Protein AF-0000000086746214 (afdb_homodimer)

Structure (mmCIF, N/CA/C/O backbone):
data_AF-0000000086746214-model_v1
#
loop_
_entity.id
_entity.type
_entity.pdbx_description
1 polymer 'Permease IIC component'
#
loop_
_atom_site.group_PDB
_atom_site.id
_atom_site.type_symbol
_atom_site.label_atom_id
_atom_site.label_alt_id
_atom_site.label_comp_id
_atom_site.label_asym_id
_atom_site.label_entity_id
_atom_site.label_seq_id
_atom_site.pdbx_PDB_ins_code
_atom_site.Cartn_x
_atom_site.Cartn_y
_atom_site.Cartn_z
_atom_site.occupancy
_atom_site.B_iso_or_equiv
_atom_site.auth_seq_id
_atom_site.auth_comp_id
_atom_site.auth_asym_id
_atom_site.auth_atom_id
_atom_site.pdbx_PDB_model_num
ATOM 1 N N . MET A 1 1 ? -15.289 -53.844 7.422 1 55.62 1 MET A N 1
ATOM 2 C CA . MET A 1 1 ? -15.312 -52.531 6.738 1 55.62 1 MET A CA 1
ATOM 3 C C . MET A 1 1 ? -14.211 -52.469 5.68 1 55.62 1 MET A C 1
ATOM 5 O O . MET A 1 1 ? -13.062 -52.812 5.949 1 55.62 1 MET A O 1
ATOM 9 N N . SER A 1 2 ? -14.508 -52.406 4.395 1 79.06 2 SER A N 1
ATOM 10 C CA . SER A 1 2 ? -13.539 -52.375 3.303 1 79.06 2 SER A CA 1
ATOM 11 C C . SER A 1 2 ? -12.516 -51.25 3.484 1 79.06 2 SER A C 1
ATOM 13 O O . SER A 1 2 ? -12.766 -50.312 4.227 1 79.06 2 SER A O 1
ATOM 15 N N . LEU A 1 3 ? -11.25 -51.625 3.23 1 78.44 3 LEU A N 1
ATOM 16 C CA . LEU A 1 3 ? -10.172 -50.656 3.273 1 78.44 3 LEU A CA 1
ATOM 17 C C . LEU A 1 3 ? -10.648 -49.281 2.764 1 78.44 3 LEU A C 1
ATOM 19 O O . LEU A 1 3 ? -10.297 -48.25 3.328 1 78.44 3 LEU A O 1
ATOM 23 N N . TYR A 1 4 ? -11.43 -49.344 1.789 1 79.69 4 TYR A N 1
ATOM 24 C CA . TYR A 1 4 ? -11.992 -48.094 1.227 1 79.69 4 TYR A CA 1
ATOM 25 C C . TYR A 1 4 ? -12.875 -47.406 2.244 1 79.69 4 TYR A C 1
ATOM 27 O O . TYR A 1 4 ? -12.773 -46.188 2.422 1 79.69 4 TYR A O 1
ATOM 35 N N . THR A 1 5 ? -13.711 -48.188 2.9 1 82.25 5 THR A N 1
ATOM 36 C CA . THR A 1 5 ? -14.641 -47.594 3.857 1 82.25 5 THR A CA 1
ATOM 37 C C . THR A 1 5 ? -13.891 -47 5.051 1 82.25 5 THR A C 1
ATOM 39 O O . THR A 1 5 ? -14.25 -45.938 5.559 1 82.25 5 THR A O 1
ATOM 42 N N . SER A 1 6 ? -12.914 -47.75 5.41 1 85.06 6 SER A N 1
ATOM 43 C CA . SER A 1 6 ? -12.109 -47.25 6.527 1 85.06 6 SER A CA 1
ATOM 44 C C . SER A 1 6 ? -11.352 -46 6.156 1 85.06 6 SER A C 1
ATOM 46 O O . SER A 1 6 ? -11.281 -45.062 6.949 1 85.06 6 SER A O 1
ATOM 48 N N . PHE A 1 7 ? -10.758 -46.062 5.012 1 82.56 7 PHE A N 1
ATOM 49 C CA . PHE A 1 7 ? -10.016 -44.906 4.516 1 82.56 7 PHE A CA 1
ATOM 50 C C . PHE A 1 7 ? -10.938 -43.688 4.383 1 82.56 7 PHE A C 1
ATOM 52 O O . PHE A 1 7 ? -10.578 -42.594 4.797 1 82.56 7 PHE A O 1
ATOM 59 N N . MET A 1 8 ? -12.055 -43.875 3.898 1 82.19 8 MET A N 1
ATOM 60 C CA . MET A 1 8 ? -13 -42.781 3.701 1 82.19 8 MET A CA 1
ATOM 61 C C . MET A 1 8 ? -13.484 -42.25 5.039 1 82.19 8 MET A C 1
ATOM 63 O O . MET A 1 8 ? -13.75 -41.031 5.164 1 82.19 8 MET A O 1
ATOM 67 N N . HIS A 1 9 ? -13.555 -43.125 5.93 1 84.69 9 HIS A N 1
ATOM 68 C CA . HIS A 1 9 ? -13.961 -42.688 7.262 1 84.69 9 HIS A CA 1
ATOM 69 C C . HIS A 1 9 ? -12.906 -41.75 7.879 1 84.69 9 HIS A C 1
ATOM 71 O O . HIS A 1 9 ? -13.242 -40.75 8.508 1 84.69 9 HIS A O 1
ATOM 77 N N . VAL A 1 10 ? -11.695 -42.094 7.672 1 85 10 VAL A N 1
ATOM 78 C CA . VAL A 1 10 ? -10.609 -41.281 8.188 1 85 10 VAL A CA 1
ATOM 79 C C . VAL A 1 10 ? -10.609 -39.938 7.5 1 85 10 VAL A C 1
ATOM 81 O O . VAL A 1 10 ? -10.438 -38.906 8.148 1 85 10 VAL A O 1
ATOM 84 N N . VAL A 1 11 ? -10.758 -39.938 6.234 1 83.12 11 VAL A N 1
ATOM 85 C CA . VAL A 1 11 ? -10.75 -38.688 5.457 1 83.12 11 VAL A CA 1
ATOM 86 C C . VAL A 1 11 ? -11.914 -37.781 5.887 1 83.12 11 VAL A C 1
ATOM 88 O O . VAL A 1 11 ? -11.727 -36.594 6.145 1 83.12 11 VAL A O 1
ATOM 91 N N . GLU A 1 12 ? -13.016 -38.312 6.027 1 84.19 12 GLU A N 1
ATOM 92 C CA . GLU A 1 12 ? -14.219 -37.562 6.328 1 84.19 12 GLU A CA 1
ATOM 93 C C . GLU A 1 12 ? -14.242 -37.125 7.793 1 84.19 12 GLU A C 1
ATOM 95 O O . GLU A 1 12 ? -14.758 -36.062 8.117 1 84.19 12 GLU A O 1
ATOM 100 N N . SER A 1 13 ? -13.695 -37.969 8.609 1 87.5 13 SER A N 1
ATOM 101 C CA . SER A 1 13 ? -13.844 -37.688 10.039 1 87.5 13 SER A CA 1
ATOM 102 C C . SER A 1 13 ? -12.672 -36.875 10.578 1 87.5 13 SER A C 1
ATOM 104 O O . SER A 1 13 ? -12.82 -36.156 11.562 1 87.5 13 SER A O 1
ATOM 106 N N . HIS A 1 14 ? -11.547 -37 9.93 1 88.19 14 HIS A N 1
ATOM 107 C CA . HIS A 1 14 ? -10.383 -36.375 10.523 1 88.19 14 HIS A CA 1
ATOM 108 C C . HIS A 1 14 ? -9.75 -35.375 9.562 1 88.19 14 HIS A C 1
ATOM 110 O O . HIS A 1 14 ? -9.594 -34.188 9.898 1 88.19 14 HIS A O 1
ATOM 116 N N . ILE A 1 15 ? -9.461 -35.75 8.406 1 83.75 15 ILE A N 1
ATOM 117 C CA . ILE A 1 15 ? -8.68 -34.938 7.477 1 83.75 15 ILE A CA 1
ATOM 118 C C . ILE A 1 15 ? -9.516 -33.75 6.996 1 83.75 15 ILE A C 1
ATOM 120 O O . ILE A 1 15 ? -9.07 -32.594 7.043 1 83.75 15 ILE A O 1
ATOM 124 N N . ALA A 1 16 ? -10.648 -34.031 6.531 1 83.06 16 ALA A N 1
ATOM 125 C CA . ALA A 1 16 ? -11.5 -33 5.945 1 83.06 16 ALA A CA 1
ATOM 126 C C . ALA A 1 16 ? -11.828 -31.906 6.961 1 83.06 16 ALA A C 1
ATOM 128 O O . ALA A 1 16 ? -11.688 -30.719 6.672 1 83.06 16 ALA A O 1
ATOM 129 N N . PRO A 1 17 ? -12.25 -32.25 8.164 1 85.69 17 PRO A N 1
ATOM 130 C CA . PRO A 1 17 ? -12.547 -31.219 9.148 1 85.69 17 PRO A CA 1
ATOM 131 C C . PRO A 1 17 ? -11.32 -30.391 9.523 1 85.69 17 PRO A C 1
ATOM 133 O O . PRO A 1 17 ? -11.422 -29.172 9.695 1 85.69 17 PRO A O 1
ATOM 136 N N . LEU A 1 18 ? -10.219 -31.031 9.648 1 87.19 18 LEU A N 1
ATOM 137 C CA . LEU A 1 18 ? -8.992 -30.312 9.961 1 87.19 18 LEU A CA 1
ATOM 138 C C . LEU A 1 18 ? -8.609 -29.359 8.828 1 87.19 18 LEU A C 1
ATOM 140 O O . LEU A 1 18 ? -8.25 -28.203 9.078 1 87.19 18 LEU A O 1
ATOM 144 N N . ALA A 1 19 ? -8.648 -29.844 7.656 1 83.62 19 ALA A N 1
ATOM 145 C CA . ALA A 1 19 ? -8.328 -29.016 6.488 1 83.62 19 ALA A CA 1
ATOM 146 C C . ALA A 1 19 ? -9.305 -27.859 6.348 1 83.62 19 ALA A C 1
ATOM 148 O O . ALA A 1 19 ? -8.914 -26.75 5.969 1 83.62 19 ALA A O 1
ATOM 149 N N . GLY A 1 20 ? -10.484 -28.203 6.578 1 82.5 20 GLY A N 1
ATOM 150 C CA . GLY A 1 20 ? -11.477 -27.141 6.562 1 82.5 20 GLY A CA 1
ATOM 151 C C . GLY A 1 20 ? -11.195 -26.031 7.566 1 82.5 20 GLY A C 1
ATOM 152 O O . GLY A 1 20 ? -11.336 -24.844 7.254 1 82.5 20 GLY A O 1
ATOM 153 N N . ARG A 1 21 ? -10.805 -26.438 8.719 1 87.81 21 ARG A N 1
ATOM 154 C CA . ARG A 1 21 ? -10.453 -25.469 9.758 1 87.81 21 ARG A CA 1
ATOM 155 C C . ARG A 1 21 ? -9.25 -24.625 9.336 1 87.81 21 ARG A C 1
ATOM 157 O O . ARG A 1 21 ? -9.227 -23.422 9.555 1 87.81 21 ARG A O 1
ATOM 164 N N . ILE A 1 22 ? -8.352 -25.219 8.727 1 86.12 22 ILE A N 1
ATOM 165 C CA . ILE A 1 22 ? -7.156 -24.531 8.273 1 86.12 22 ILE A CA 1
ATOM 166 C C . ILE A 1 22 ? -7.512 -23.578 7.129 1 86.12 22 ILE A C 1
ATOM 168 O O . ILE A 1 22 ? -7.074 -22.422 7.109 1 86.12 22 ILE A O 1
ATOM 172 N N . GLY A 1 23 ? -8.32 -24.078 6.234 1 83.25 23 GLY A N 1
ATOM 173 C CA . GLY A 1 23 ? -8.703 -23.281 5.074 1 83.25 23 GLY A CA 1
ATOM 174 C C . GLY A 1 23 ? -9.547 -22.078 5.426 1 83.25 23 GLY A C 1
ATOM 175 O O . GLY A 1 23 ? -9.562 -21.094 4.688 1 83.25 23 GLY A O 1
ATOM 176 N N . SER A 1 24 ? -10.172 -22.172 6.535 1 86.81 24 SER A N 1
ATOM 177 C CA . SER A 1 24 ? -11.047 -21.078 6.938 1 86.81 24 SER A CA 1
ATOM 178 C C . SER A 1 24 ? -10.367 -20.172 7.953 1 86.81 24 SER A C 1
ATOM 180 O O . SER A 1 24 ? -10.961 -19.188 8.406 1 86.81 24 SER A O 1
ATOM 182 N N . GLN A 1 25 ? -9.148 -20.516 8.219 1 91.62 25 GLN A N 1
ATOM 183 C CA . GLN A 1 25 ? -8.398 -19.703 9.164 1 91.62 25 GLN A CA 1
ATOM 184 C C . GLN A 1 25 ? -8.062 -18.344 8.562 1 91.62 25 GLN A C 1
ATOM 186 O O . GLN A 1 25 ? -7.492 -18.266 7.477 1 91.62 25 GLN A O 1
ATOM 191 N N . ARG A 1 26 ? -8.359 -17.297 9.25 1 94.31 26 ARG A N 1
ATOM 192 C CA . ARG A 1 26 ? -8.312 -15.93 8.734 1 94.31 26 ARG A CA 1
ATOM 193 C C . ARG A 1 26 ? -6.898 -15.555 8.297 1 94.31 26 ARG A C 1
ATOM 195 O O . ARG A 1 26 ? -6.719 -14.844 7.305 1 94.31 26 ARG A O 1
ATOM 202 N N . HIS A 1 27 ? -5.898 -15.961 9.102 1 95 27 HIS A N 1
ATOM 203 C CA . HIS A 1 27 ? -4.52 -15.625 8.758 1 95 27 HIS A CA 1
ATOM 204 C C . HIS A 1 27 ? -4.098 -16.297 7.457 1 95 27 HIS A C 1
ATOM 206 O O . HIS A 1 27 ? -3.406 -15.68 6.637 1 95 27 HIS A O 1
ATOM 212 N N . ILE A 1 28 ? -4.535 -17.516 7.219 1 92.19 28 ILE A N 1
ATOM 213 C CA . ILE A 1 28 ? -4.211 -18.25 5.996 1 92.19 28 ILE A CA 1
ATOM 214 C C . ILE A 1 28 ? -4.914 -17.594 4.805 1 92.19 28 ILE A C 1
ATOM 216 O O . ILE A 1 28 ? -4.32 -17.438 3.738 1 92.19 28 ILE A O 1
ATOM 220 N N . ILE A 1 29 ? -6.109 -17.234 4.957 1 92.25 29 ILE A N 1
ATOM 221 C CA . ILE A 1 29 ? -6.875 -16.562 3.904 1 92.25 29 ILE A CA 1
ATOM 222 C C . ILE A 1 29 ? -6.219 -15.234 3.551 1 92.25 29 ILE A C 1
ATOM 224 O O . ILE A 1 29 ? -6.102 -14.891 2.373 1 92.25 29 ILE A O 1
ATOM 228 N N . ALA A 1 30 ? -5.762 -14.516 4.574 1 95.44 30 ALA A N 1
ATOM 229 C CA . ALA A 1 30 ? -5.125 -13.219 4.359 1 95.44 30 ALA A CA 1
ATOM 230 C C . ALA A 1 30 ? -3.824 -13.367 3.574 1 95.44 30 ALA A C 1
ATOM 232 O O . ALA A 1 30 ? -3.518 -12.547 2.705 1 95.44 30 ALA A O 1
ATOM 233 N N . ILE A 1 31 ? -3.105 -14.367 3.936 1 94 31 ILE A N 1
ATOM 234 C CA . ILE A 1 31 ? -1.854 -14.641 3.238 1 94 31 ILE A CA 1
ATOM 235 C C . ILE A 1 31 ? -2.139 -14.961 1.772 1 94 31 ILE A C 1
ATOM 237 O O . ILE A 1 31 ? -1.514 -14.391 0.874 1 94 31 ILE A O 1
ATOM 241 N N . ARG A 1 32 ? -3.033 -15.805 1.517 1 89.38 32 ARG A N 1
ATOM 242 C CA . ARG A 1 32 ? -3.426 -16.156 0.154 1 89.38 32 ARG A CA 1
ATOM 243 C C . ARG A 1 32 ? -3.854 -14.914 -0.624 1 89.38 32 ARG A C 1
ATOM 245 O O . ARG A 1 32 ? -3.426 -14.703 -1.762 1 89.38 32 ARG A O 1
ATOM 252 N N . ASP A 1 33 ? -4.645 -14.086 0.01 1 90.44 33 ASP A N 1
ATOM 253 C CA . ASP A 1 33 ? -5.141 -12.867 -0.636 1 90.44 33 ASP A CA 1
ATOM 254 C C . ASP A 1 33 ? -4 -11.898 -0.933 1 90.44 33 ASP A C 1
ATOM 256 O O . ASP A 1 33 ? -4.035 -11.18 -1.935 1 90.44 33 ASP A O 1
ATOM 260 N N . GLY A 1 34 ? -3.084 -11.859 -0.013 1 93.06 34 GLY A N 1
ATOM 261 C CA . GLY A 1 34 ? -1.91 -11.031 -0.243 1 93.06 34 GLY A CA 1
ATOM 262 C C . GLY A 1 34 ? -1.145 -11.422 -1.494 1 93.06 34 GLY A C 1
ATOM 263 O O . GLY A 1 34 ? -0.728 -10.555 -2.268 1 93.06 34 GLY A O 1
ATOM 264 N N . PHE A 1 35 ? -1.024 -12.648 -1.719 1 90.81 35 PHE A N 1
ATOM 265 C CA . PHE A 1 35 ? -0.322 -13.141 -2.896 1 90.81 35 PHE A CA 1
ATOM 266 C C . PHE A 1 35 ? -1.138 -12.883 -4.16 1 90.81 35 PHE A C 1
ATOM 268 O O . PHE A 1 35 ? -0.585 -12.523 -5.199 1 90.81 35 PHE A O 1
ATOM 275 N N . ILE A 1 36 ? -2.402 -13.078 -4.074 1 88.81 36 ILE A N 1
ATOM 276 C CA . ILE A 1 36 ? -3.291 -12.852 -5.207 1 88.81 36 ILE A CA 1
ATOM 277 C C . ILE A 1 36 ? -3.193 -11.391 -5.652 1 88.81 36 ILE A C 1
ATOM 279 O O . ILE A 1 36 ? -3.166 -11.102 -6.852 1 88.81 36 ILE A O 1
ATOM 283 N N . SER A 1 37 ? -3.068 -10.484 -4.688 1 90.75 37 SER A N 1
ATOM 284 C CA . SER A 1 37 ? -3.018 -9.07 -5.016 1 90.75 37 SER A CA 1
ATOM 285 C C . SER A 1 37 ? -1.698 -8.703 -5.688 1 90.75 37 SER A C 1
ATOM 287 O O . SER A 1 37 ? -1.628 -7.73 -6.445 1 90.75 37 SER A O 1
ATOM 289 N N . ALA A 1 38 ? -0.677 -9.484 -5.488 1 93.06 38 ALA A N 1
ATOM 290 C CA . ALA A 1 38 ? 0.65 -9.203 -6.031 1 93.06 38 ALA A CA 1
ATOM 291 C C . ALA A 1 38 ? 0.817 -9.82 -7.418 1 93.06 38 ALA A C 1
ATOM 293 O O . ALA A 1 38 ? 1.682 -9.398 -8.188 1 93.06 38 ALA A O 1
ATOM 294 N N . MET A 1 39 ? -0.045 -10.695 -7.828 1 91 39 MET A N 1
ATOM 295 C CA . MET A 1 39 ? 0.136 -11.562 -8.984 1 91 39 MET A CA 1
ATOM 296 C C . MET A 1 39 ? 0.235 -10.742 -10.273 1 91 39 MET A C 1
ATOM 298 O O . MET A 1 39 ? 1.11 -10.992 -11.102 1 91 39 MET A O 1
ATOM 302 N N . PRO A 1 40 ? -0.614 -9.773 -10.469 1 91.62 40 PRO A N 1
ATOM 303 C CA . PRO A 1 40 ? -0.518 -9.055 -11.742 1 91.62 40 PRO A CA 1
ATOM 304 C C . PRO A 1 40 ? 0.841 -8.391 -11.938 1 91.62 40 PRO A C 1
ATOM 306 O O . PRO A 1 40 ? 1.355 -8.352 -13.062 1 91.62 40 PRO A O 1
ATOM 309 N N . PHE A 1 41 ? 1.398 -7.91 -10.914 1 94.31 41 PHE A N 1
ATOM 310 C CA . PHE A 1 41 ? 2.701 -7.262 -10.992 1 94.31 41 PHE A CA 1
ATOM 311 C C . PHE A 1 41 ? 3.801 -8.281 -11.266 1 94.31 41 PHE A C 1
ATOM 313 O O . PHE A 1 41 ? 4.715 -8.023 -12.047 1 94.31 41 PHE A O 1
ATOM 320 N N . LEU A 1 42 ? 3.635 -9.438 -10.656 1 92.69 42 LEU A N 1
ATOM 321 C CA . LEU A 1 42 ? 4.629 -10.492 -10.828 1 92.69 42 LEU A CA 1
ATOM 322 C C . LEU A 1 42 ? 4.582 -11.055 -12.25 1 92.69 42 LEU A C 1
ATOM 324 O O . LEU A 1 42 ? 5.625 -11.359 -12.836 1 92.69 42 LEU A O 1
ATOM 328 N N . ILE A 1 43 ? 3.396 -11.195 -12.742 1 91.5 43 ILE A N 1
ATOM 329 C CA . ILE A 1 43 ? 3.223 -11.695 -14.102 1 91.5 43 ILE A CA 1
ATOM 330 C C . ILE A 1 43 ? 3.91 -10.758 -15.086 1 91.5 43 ILE A C 1
ATOM 332 O O . ILE A 1 43 ? 4.738 -11.195 -15.891 1 91.5 43 ILE A O 1
ATOM 336 N N . ILE A 1 44 ? 3.646 -9.516 -14.984 1 91.94 44 ILE A N 1
ATOM 337 C CA . ILE A 1 44 ? 4.219 -8.547 -15.906 1 91.94 44 ILE A CA 1
ATOM 338 C C . ILE A 1 44 ? 5.73 -8.477 -15.719 1 91.94 44 ILE A C 1
ATOM 340 O O . ILE A 1 44 ? 6.484 -8.398 -16.688 1 91.94 44 ILE A O 1
ATOM 344 N N . GLY A 1 45 ? 6.164 -8.453 -14.492 1 93.38 45 GLY A N 1
ATOM 345 C CA . GLY A 1 45 ? 7.594 -8.484 -14.234 1 93.38 45 GLY A CA 1
ATOM 346 C C . GLY A 1 45 ? 8.281 -9.688 -14.852 1 93.38 45 GLY A C 1
ATOM 347 O O . GLY A 1 45 ? 9.367 -9.562 -15.422 1 93.38 45 GLY A O 1
ATOM 348 N N . SER A 1 46 ? 7.672 -10.773 -14.742 1 91.75 46 SER A N 1
ATOM 349 C CA . SER A 1 46 ? 8.25 -11.992 -15.281 1 91.75 46 SER A CA 1
ATOM 350 C C . SER A 1 46 ? 8.32 -11.945 -16.812 1 91.75 46 SER A C 1
ATOM 352 O O . SER A 1 46 ? 9.266 -12.477 -17.406 1 91.75 46 SER A O 1
ATOM 354 N N . ILE A 1 47 ? 7.344 -11.391 -17.375 1 91.12 47 ILE A N 1
ATOM 355 C CA . ILE A 1 47 ? 7.332 -11.258 -18.828 1 91.12 47 ILE A CA 1
ATOM 356 C C . ILE A 1 47 ? 8.5 -10.383 -19.281 1 91.12 47 ILE A C 1
ATOM 358 O O . ILE A 1 47 ? 9.164 -10.688 -20.266 1 91.12 47 ILE A O 1
ATOM 362 N N . MET A 1 48 ? 8.734 -9.352 -18.594 1 93.62 48 MET A N 1
ATOM 363 C CA . MET A 1 48 ? 9.844 -8.461 -18.953 1 93.62 48 MET A CA 1
ATOM 364 C C . MET A 1 48 ? 11.18 -9.172 -18.781 1 93.62 48 MET A C 1
ATOM 366 O O . MET A 1 48 ? 12.117 -8.922 -19.547 1 93.62 48 MET A O 1
ATOM 370 N N . LEU A 1 49 ? 11.266 -9.992 -17.812 1 92.94 49 LEU A N 1
ATOM 371 C CA . LEU A 1 49 ? 12.484 -10.773 -17.609 1 92.94 49 LEU A CA 1
ATOM 372 C C . LEU A 1 49 ? 12.711 -11.719 -18.797 1 92.94 49 LEU A C 1
ATOM 374 O O . LEU A 1 49 ? 13.844 -11.859 -19.266 1 92.94 49 LEU A O 1
ATOM 378 N N . ILE A 1 50 ? 11.664 -12.32 -19.266 1 92.12 50 ILE A N 1
ATOM 379 C CA . ILE A 1 50 ? 11.742 -13.242 -20.391 1 92.12 50 ILE A CA 1
ATOM 380 C C . ILE A 1 50 ? 12.141 -12.484 -21.656 1 92.12 50 ILE A C 1
ATOM 382 O O . ILE A 1 50 ? 12.953 -12.969 -22.453 1 92.12 50 ILE A O 1
ATOM 386 N N . VAL A 1 51 ? 11.562 -11.305 -21.797 1 92.44 51 VAL A N 1
ATOM 387 C CA . VAL A 1 51 ? 11.898 -10.484 -22.953 1 92.44 51 VAL A CA 1
ATOM 388 C C . VAL A 1 51 ? 13.383 -10.117 -22.906 1 92.44 51 VAL A C 1
ATOM 390 O O . VAL A 1 51 ? 14.039 -10.047 -23.953 1 92.44 51 VAL A O 1
ATOM 393 N N . ALA A 1 52 ? 13.93 -9.969 -21.781 1 93.62 52 ALA A N 1
ATOM 394 C CA . ALA A 1 52 ? 15.32 -9.555 -21.609 1 93.62 52 ALA A CA 1
ATOM 395 C C . ALA A 1 52 ? 16.266 -10.734 -21.797 1 93.62 52 ALA A C 1
ATOM 397 O O . ALA A 1 52 ? 17.469 -10.547 -21.984 1 93.62 52 ALA A O 1
ATOM 398 N N . ASN A 1 53 ? 15.695 -11.906 -21.781 1 89.12 53 ASN A N 1
ATOM 399 C CA . ASN A 1 53 ? 16.5 -13.109 -21.906 1 89.12 53 ASN A CA 1
ATOM 400 C C . ASN A 1 53 ? 15.969 -14.039 -22.984 1 89.12 53 ASN A C 1
ATOM 402 O O . ASN A 1 53 ? 15.375 -15.078 -22.688 1 89.12 53 ASN A O 1
ATOM 406 N N . PRO A 1 54 ? 16.328 -13.727 -24.203 1 86.75 54 PRO A N 1
ATOM 407 C CA . PRO A 1 54 ? 15.828 -14.539 -25.312 1 86.75 54 PRO A CA 1
ATOM 408 C C . PRO A 1 54 ? 16.312 -15.984 -25.25 1 86.75 54 PRO A C 1
ATOM 410 O O . PRO A 1 54 ? 17.406 -16.25 -24.766 1 86.75 54 PRO A O 1
ATOM 413 N N . PRO A 1 55 ? 15.438 -16.844 -25.766 1 84.44 55 PRO A N 1
ATOM 414 C CA . PRO A 1 55 ? 15.773 -18.266 -25.734 1 84.44 55 PRO A CA 1
ATOM 415 C C . PRO A 1 55 ? 16.719 -18.672 -26.859 1 84.44 55 PRO A C 1
ATOM 417 O O . PRO A 1 55 ? 16.453 -19.641 -27.594 1 84.44 55 PRO A O 1
ATOM 420 N N . PHE A 1 56 ? 17.734 -17.859 -27.094 1 86.12 56 PHE A N 1
ATOM 421 C CA . PHE A 1 56 ? 18.703 -18.156 -28.141 1 86.12 56 PHE A CA 1
ATOM 422 C C . PHE A 1 56 ? 20.125 -18.219 -27.562 1 86.12 56 PHE A C 1
ATOM 424 O O . PHE A 1 56 ? 20.453 -17.484 -26.625 1 86.12 56 PHE A O 1
ATOM 431 N N . ASP A 1 57 ? 20.797 -19.094 -28.125 1 83.44 57 ASP A N 1
ATOM 432 C CA . ASP A 1 57 ? 22.203 -19.141 -27.781 1 83.44 57 ASP A CA 1
ATOM 433 C C . ASP A 1 57 ? 22.969 -17.969 -28.375 1 83.44 57 ASP A C 1
ATOM 435 O O . ASP A 1 57 ? 22.516 -17.359 -29.344 1 83.44 57 ASP A O 1
ATOM 439 N N . SER A 1 58 ? 24.078 -17.719 -27.828 1 84.81 58 SER A N 1
ATOM 440 C CA . SER A 1 58 ? 24.891 -16.594 -28.297 1 84.81 58 SER A CA 1
ATOM 441 C C . SER A 1 58 ? 25.312 -16.781 -29.75 1 84.81 58 SER A C 1
ATOM 443 O O . SER A 1 58 ? 25.531 -15.805 -30.469 1 84.81 58 SER A O 1
ATOM 445 N N . GLN A 1 59 ? 25.266 -18.047 -30.156 1 88.62 59 GLN A N 1
ATOM 446 C CA . GLN A 1 59 ? 25.719 -18.344 -31.5 1 88.62 59 GLN A CA 1
ATOM 447 C C . GLN A 1 59 ? 24.562 -18.75 -32.406 1 88.62 59 GLN A C 1
ATOM 449 O O . GLN A 1 59 ? 24.766 -19.438 -33.406 1 88.62 59 GLN A O 1
ATOM 454 N N . THR A 1 60 ? 23.516 -18.234 -32.094 1 89.75 60 THR A N 1
ATOM 455 C CA . THR A 1 60 ? 22.359 -18.609 -32.875 1 89.75 60 THR A CA 1
ATOM 456 C C . THR A 1 60 ? 22.516 -18.156 -34.344 1 89.75 60 THR A C 1
ATOM 458 O O . THR A 1 60 ? 23.078 -17.094 -34.594 1 89.75 60 THR A O 1
ATOM 461 N N . SER A 1 61 ? 22.031 -18.984 -35.281 1 91.38 61 SER A N 1
ATOM 462 C CA . SER A 1 61 ? 22.062 -18.672 -36.688 1 91.38 61 SER A CA 1
ATOM 463 C C . SER A 1 61 ? 20.781 -17.969 -37.125 1 91.38 61 SER A C 1
ATOM 465 O O . SER A 1 61 ? 20.719 -17.422 -38.25 1 91.38 61 SER A O 1
ATOM 467 N N . SER A 1 62 ? 19.875 -17.922 -36.281 1 90.75 62 SER A N 1
ATOM 468 C CA . SER A 1 62 ? 18.609 -17.25 -36.594 1 90.75 62 SER A CA 1
ATOM 469 C C . SER A 1 62 ? 18.797 -15.734 -36.625 1 90.75 62 SER A C 1
ATOM 471 O O . SER A 1 62 ? 19.281 -15.141 -35.656 1 90.75 62 SER A O 1
ATOM 473 N N . SER A 1 63 ? 18.438 -15.109 -37.781 1 92.25 63 SER A N 1
ATOM 474 C CA . SER A 1 63 ? 18.547 -13.664 -37.875 1 92.25 63 SER A CA 1
ATOM 475 C C . SER A 1 63 ? 17.703 -12.969 -36.812 1 92.25 63 SER A C 1
ATOM 477 O O . SER A 1 63 ? 18.141 -11.977 -36.219 1 92.25 63 SER A O 1
ATOM 479 N N . PHE A 1 64 ? 16.547 -13.492 -36.656 1 92.69 64 PHE A N 1
ATOM 480 C CA . PHE A 1 64 ? 15.672 -12.953 -35.625 1 92.69 64 PHE A CA 1
ATOM 481 C C . PHE A 1 64 ? 16.297 -13.102 -34.25 1 92.69 64 PHE A C 1
ATOM 483 O O . PHE A 1 64 ? 16.25 -12.18 -33.438 1 92.69 64 PHE A O 1
ATOM 490 N N . GLY A 1 65 ? 16.859 -14.195 -33.969 1 91.75 65 GLY A N 1
ATOM 491 C CA . GLY A 1 65 ? 17.531 -14.445 -32.688 1 91.75 65 GLY A CA 1
ATOM 492 C C . GLY A 1 65 ? 18.703 -13.523 -32.469 1 91.75 65 GLY A C 1
ATOM 493 O O . GLY A 1 65 ? 18.906 -13.047 -31.328 1 91.75 65 GLY A O 1
ATOM 494 N N . GLN A 1 66 ? 19.406 -13.266 -33.531 1 92.75 66 GLN A N 1
ATOM 495 C CA . GLN A 1 66 ? 20.562 -12.391 -33.406 1 92.75 66 GLN A CA 1
ATOM 496 C C . GLN A 1 66 ? 20.141 -10.961 -33.094 1 92.75 66 GLN A C 1
ATOM 498 O O . GLN A 1 66 ? 20.766 -10.305 -32.25 1 92.75 66 GLN A O 1
ATOM 503 N N . VAL A 1 67 ? 19.125 -10.555 -33.75 1 94.19 67 VAL A N 1
ATOM 504 C CA . VAL A 1 67 ? 18.609 -9.203 -33.5 1 94.19 67 VAL A CA 1
ATOM 505 C C . VAL A 1 67 ? 18.078 -9.086 -32.094 1 94.19 67 VAL A C 1
ATOM 507 O O . VAL A 1 67 ? 18.344 -8.102 -31.391 1 94.19 67 VAL A O 1
ATOM 510 N N . TRP A 1 68 ? 17.359 -10.078 -31.672 1 94.19 68 TRP A N 1
ATOM 511 C CA . TRP A 1 68 ? 16.797 -10.086 -30.328 1 94.19 68 TRP A CA 1
ATOM 512 C C . TRP A 1 68 ? 17.906 -10.102 -29.281 1 94.19 68 TRP A C 1
ATOM 514 O O . TRP A 1 68 ? 17.859 -9.328 -28.312 1 94.19 68 TRP A O 1
ATOM 524 N N . LEU A 1 69 ? 18.844 -10.859 -29.531 1 92.81 69 LEU A N 1
ATOM 525 C CA . LEU A 1 69 ? 19.969 -10.961 -28.594 1 92.81 69 LEU A CA 1
ATOM 526 C C . LEU A 1 69 ? 20.734 -9.648 -28.516 1 92.81 69 LEU A C 1
ATOM 528 O O . LEU A 1 69 ? 21.078 -9.188 -27.422 1 92.81 69 LEU A O 1
ATOM 532 N N . SER A 1 70 ? 21.031 -9.086 -29.625 1 93.69 70 SER A N 1
ATOM 533 C CA . SER A 1 70 ? 21.766 -7.836 -29.672 1 93.69 70 SER A CA 1
ATOM 534 C C . SER A 1 70 ? 20.984 -6.707 -29 1 93.69 70 SER A C 1
ATOM 536 O O . SER A 1 70 ? 21.562 -5.906 -28.25 1 93.69 70 SER A O 1
ATOM 538 N N . PHE A 1 71 ? 19.719 -6.672 -29.234 1 94.88 71 PHE A N 1
ATOM 539 C CA . PHE A 1 71 ? 18.859 -5.641 -28.672 1 94.88 71 PHE A CA 1
ATOM 540 C C . PHE A 1 71 ? 18.812 -5.754 -27.156 1 94.88 71 PHE A C 1
ATOM 542 O O . PHE A 1 71 ? 18.953 -4.754 -26.453 1 94.88 71 PHE A O 1
ATOM 549 N N . THR A 1 72 ? 18.594 -6.934 -26.656 1 93.69 72 THR A N 1
ATOM 550 C CA . THR A 1 72 ? 18.422 -7.133 -25.219 1 93.69 72 THR A CA 1
ATOM 551 C C . THR A 1 72 ? 19.75 -6.941 -24.484 1 93.69 72 THR A C 1
ATOM 553 O O . THR A 1 72 ? 19.781 -6.477 -23.344 1 93.69 72 THR A O 1
ATOM 556 N N . ARG A 1 73 ? 20.797 -7.312 -25.188 1 91.31 73 ARG A N 1
ATOM 557 C CA . ARG A 1 73 ? 22.094 -7.09 -24.562 1 91.31 73 ARG A CA 1
ATOM 558 C C . ARG A 1 73 ? 22.375 -5.602 -24.391 1 91.31 73 ARG A C 1
ATOM 560 O O . ARG A 1 73 ? 22.891 -5.18 -23.344 1 91.31 73 ARG A O 1
ATOM 567 N N . THR A 1 74 ? 21.953 -4.832 -25.359 1 93.56 74 THR A N 1
ATOM 568 C CA . THR A 1 74 ? 22.203 -3.396 -25.344 1 93.56 74 THR A CA 1
ATOM 569 C C . THR A 1 74 ? 21.281 -2.689 -24.375 1 93.56 74 THR A C 1
ATOM 571 O O . THR A 1 74 ? 21.672 -1.71 -23.734 1 93.56 74 THR A O 1
ATOM 574 N N . HIS A 1 75 ? 20.109 -3.199 -24.234 1 94.44 75 HIS A N 1
ATOM 575 C CA . HIS A 1 75 ? 19.109 -2.496 -23.453 1 94.44 75 HIS A CA 1
ATOM 576 C C . HIS A 1 75 ? 18.641 -3.336 -22.266 1 94.44 75 HIS A C 1
ATOM 578 O O . HIS A 1 75 ? 17.5 -3.232 -21.828 1 94.44 75 HIS A O 1
ATOM 584 N N . TRP A 1 76 ? 19.516 -4.195 -21.75 1 93.62 76 TRP A N 1
ATOM 585 C CA . TRP A 1 76 ? 19.141 -5.141 -20.703 1 93.62 76 TRP A CA 1
ATOM 586 C C . TRP A 1 76 ? 18.594 -4.406 -19.484 1 93.62 76 TRP A C 1
ATOM 588 O O . TRP A 1 76 ? 17.562 -4.785 -18.938 1 93.62 76 TRP A O 1
ATOM 598 N N . GLY A 1 77 ? 19.328 -3.385 -19.062 1 91.5 77 GLY A N 1
ATOM 599 C CA . GLY A 1 77 ? 18.922 -2.629 -17.891 1 91.5 77 GLY A CA 1
ATOM 600 C C . GLY A 1 77 ? 17.562 -1.973 -18.062 1 91.5 77 GLY A C 1
ATOM 601 O O . GLY A 1 77 ? 16.75 -1.974 -17.141 1 91.5 77 GLY A O 1
ATOM 602 N N . THR A 1 78 ? 17.297 -1.453 -19.25 1 93.19 78 THR A N 1
ATOM 603 C CA . THR A 1 78 ? 16.031 -0.792 -19.547 1 93.19 78 THR A CA 1
ATOM 604 C C . THR A 1 78 ? 14.883 -1.802 -19.562 1 93.19 78 THR A C 1
ATOM 606 O O . THR A 1 78 ? 13.805 -1.544 -19.016 1 93.19 78 THR A O 1
ATOM 609 N N . ILE A 1 79 ? 15.164 -2.947 -20.141 1 94.88 79 ILE A N 1
ATOM 610 C CA . ILE A 1 79 ? 14.125 -3.951 -20.328 1 94.88 79 ILE A CA 1
ATOM 611 C C . ILE A 1 79 ? 13.789 -4.598 -18.984 1 94.88 79 ILE A C 1
ATOM 613 O O . ILE A 1 79 ? 12.633 -4.922 -18.703 1 94.88 79 ILE A O 1
ATOM 617 N N . THR A 1 80 ? 14.766 -4.727 -18.078 1 94 80 THR A N 1
ATOM 618 C CA . THR A 1 80 ? 14.555 -5.469 -16.844 1 94 80 THR A CA 1
ATOM 619 C C . THR A 1 80 ? 14.109 -4.535 -15.719 1 94 80 THR A C 1
ATOM 621 O O . THR A 1 80 ? 13.734 -4.992 -14.641 1 94 80 THR A O 1
ATOM 624 N N . MET A 1 81 ? 14.055 -3.252 -15.953 1 94.75 81 MET A N 1
ATOM 625 C CA . MET A 1 81 ? 13.68 -2.311 -14.898 1 94.75 81 MET A CA 1
ATOM 626 C C . MET A 1 81 ? 12.281 -2.613 -14.367 1 94.75 81 MET A C 1
ATOM 628 O O . MET A 1 81 ? 12.078 -2.672 -13.148 1 94.75 81 MET A O 1
ATOM 632 N N . PRO A 1 82 ? 11.297 -2.893 -15.266 1 94 82 PRO A N 1
ATOM 633 C CA . PRO A 1 82 ? 9.977 -3.254 -14.75 1 94 82 PRO A CA 1
ATOM 634 C C . PRO A 1 82 ? 10 -4.523 -13.906 1 94 82 PRO A C 1
ATOM 636 O O . PRO A 1 82 ? 9.227 -4.652 -12.953 1 94 82 PRO A O 1
ATOM 639 N N . TYR A 1 83 ? 10.867 -5.43 -14.273 1 94.31 83 TYR A N 1
ATOM 640 C CA . TYR A 1 83 ? 11.047 -6.629 -13.469 1 94.31 83 TYR A CA 1
ATOM 641 C C . TYR A 1 83 ? 11.484 -6.277 -12.055 1 94.31 83 TYR A C 1
ATOM 643 O O . TYR A 1 83 ? 10.906 -6.758 -11.078 1 94.31 83 TYR A O 1
ATOM 651 N N . PHE A 1 84 ? 12.438 -5.41 -11.898 1 93.88 84 PHE A N 1
ATOM 652 C CA . PHE A 1 84 ? 12.992 -5.059 -10.602 1 93.88 84 PHE A CA 1
ATOM 653 C C . PHE A 1 84 ? 12 -4.223 -9.797 1 93.88 84 PHE A C 1
ATOM 655 O O . PHE A 1 84 ? 11.977 -4.281 -8.562 1 93.88 84 PHE A O 1
ATOM 662 N N . MET A 1 85 ? 11.07 -3.572 -10.469 1 94.38 85 MET A N 1
ATOM 663 C CA . MET A 1 85 ? 10.102 -2.723 -9.781 1 94.38 85 MET A CA 1
ATOM 664 C C . MET A 1 85 ? 8.82 -3.494 -9.477 1 94.38 85 MET A C 1
ATOM 666 O O . MET A 1 85 ? 7.887 -2.947 -8.883 1 94.38 85 MET A O 1
ATOM 670 N N . THR A 1 86 ? 8.734 -4.699 -9.844 1 93.94 86 THR A N 1
ATOM 671 C CA . THR A 1 86 ? 7.57 -5.52 -9.547 1 93.94 86 THR A CA 1
ATOM 672 C C . THR A 1 86 ? 7.977 -6.789 -8.805 1 93.94 86 THR A C 1
ATOM 674 O O . THR A 1 86 ? 7.965 -6.824 -7.574 1 93.94 86 THR A O 1
ATOM 677 N N . MET A 1 87 ? 8.602 -7.711 -9.562 1 92.5 87 MET A N 1
ATOM 678 C CA . MET A 1 87 ? 9.047 -8.961 -8.945 1 92.5 87 MET A CA 1
ATOM 679 C C . MET A 1 87 ? 10.156 -8.703 -7.93 1 92.5 87 MET A C 1
ATOM 681 O O . MET A 1 87 ? 10.25 -9.398 -6.914 1 92.5 87 MET A O 1
ATOM 685 N N . GLY A 1 88 ? 11.023 -7.797 -8.227 1 93.69 88 GLY A N 1
ATOM 686 C CA . GLY A 1 88 ? 12.086 -7.434 -7.309 1 93.69 88 GLY A CA 1
ATOM 687 C C . GLY A 1 88 ? 11.578 -6.848 -6.004 1 93.69 88 GLY A C 1
ATOM 688 O O . GLY A 1 88 ? 12.305 -6.793 -5.016 1 93.69 88 GLY A O 1
ATOM 689 N N . LEU A 1 89 ? 10.328 -6.383 -6.008 1 96.19 89 LEU A N 1
ATOM 690 C CA . LEU A 1 89 ? 9.695 -5.793 -4.832 1 96.19 89 LEU A CA 1
ATOM 691 C C . LEU A 1 89 ? 8.5 -6.625 -4.383 1 96.19 89 LEU A C 1
ATOM 693 O O . LEU A 1 89 ? 7.586 -6.105 -3.734 1 96.19 89 LEU A O 1
ATOM 697 N N . MET A 1 90 ? 8.453 -7.82 -4.773 1 96.12 90 MET A N 1
ATOM 698 C CA . MET A 1 90 ? 7.273 -8.648 -4.555 1 96.12 90 MET A CA 1
ATOM 699 C C . MET A 1 90 ? 6.883 -8.672 -3.082 1 96.12 90 MET A C 1
ATOM 701 O O . MET A 1 90 ? 5.699 -8.664 -2.75 1 96.12 90 MET A O 1
ATOM 705 N N . SER A 1 91 ? 7.848 -8.727 -2.148 1 97.44 91 SER A N 1
ATOM 706 C CA . SER A 1 91 ? 7.559 -8.805 -0.721 1 97.44 91 SER A CA 1
ATOM 707 C C . SER A 1 91 ? 6.875 -7.539 -0.222 1 97.44 91 SER A C 1
ATOM 709 O O . SER A 1 91 ? 6.094 -7.582 0.733 1 97.44 91 SER A O 1
ATOM 711 N N . VAL A 1 92 ? 7.168 -6.434 -0.865 1 97.69 92 VAL A N 1
ATOM 712 C CA . VAL A 1 92 ? 6.504 -5.176 -0.539 1 97.69 92 VAL A CA 1
ATOM 713 C C . VAL A 1 92 ? 5.012 -5.281 -0.848 1 97.69 92 VAL A C 1
ATOM 715 O O . VAL A 1 92 ? 4.172 -4.941 -0.012 1 97.69 92 VAL A O 1
ATOM 718 N N . PHE A 1 93 ? 4.688 -5.797 -2.002 1 97.25 93 PHE A N 1
ATOM 719 C CA . PHE A 1 93 ? 3.301 -5.945 -2.42 1 97.25 93 PHE A CA 1
ATOM 720 C C . PHE A 1 93 ? 2.57 -6.941 -1.527 1 97.25 93 PHE A C 1
ATOM 722 O O . PHE A 1 93 ? 1.431 -6.699 -1.121 1 97.25 93 PHE A O 1
ATOM 729 N N . VAL A 1 94 ? 3.234 -8.016 -1.223 1 97 94 VAL A N 1
ATOM 730 C CA . VAL A 1 94 ? 2.637 -9.07 -0.409 1 97 94 VAL A CA 1
ATOM 731 C C . VAL A 1 94 ? 2.381 -8.547 1.004 1 97 94 VAL A C 1
ATOM 733 O O . VAL A 1 94 ? 1.35 -8.859 1.607 1 97 94 VAL A O 1
ATOM 736 N N . SER A 1 95 ? 3.324 -7.805 1.548 1 98.5 95 SER A N 1
ATOM 737 C CA . SER A 1 95 ? 3.162 -7.238 2.883 1 98.5 95 SER A CA 1
ATOM 738 C C . SER A 1 95 ? 1.918 -6.359 2.961 1 98.5 95 SER A C 1
ATOM 740 O O . SER A 1 95 ? 1.104 -6.504 3.877 1 98.5 95 SER A O 1
ATOM 742 N N . VAL A 1 96 ? 1.766 -5.496 1.994 1 98.44 96 VAL A N 1
ATOM 743 C CA . VAL A 1 96 ? 0.652 -4.555 1.947 1 98.44 96 VAL A CA 1
ATOM 744 C C . VAL A 1 96 ? -0.659 -5.312 1.752 1 98.44 96 VAL A C 1
ATOM 746 O O . VAL A 1 96 ? -1.629 -5.082 2.479 1 98.44 96 VAL A O 1
ATOM 749 N N . GLY A 1 97 ? -0.669 -6.234 0.812 1 97.25 97 GLY A N 1
ATOM 750 C CA . GLY A 1 97 ? -1.878 -6.984 0.516 1 97.25 97 GLY A CA 1
ATOM 751 C C . GLY A 1 97 ? -2.33 -7.867 1.665 1 97.25 97 GLY A C 1
ATOM 752 O O . GLY A 1 97 ? -3.523 -7.941 1.965 1 97.25 97 GLY A O 1
ATOM 753 N N . THR A 1 98 ? -1.411 -8.562 2.301 1 97.88 98 THR A N 1
ATOM 754 C CA . THR A 1 98 ? -1.736 -9.469 3.396 1 97.88 98 THR A CA 1
ATOM 755 C C . THR A 1 98 ? -2.305 -8.695 4.586 1 97.88 98 THR A C 1
ATOM 757 O O . THR A 1 98 ? -3.328 -9.086 5.152 1 97.88 98 THR A O 1
ATOM 760 N N . ALA A 1 99 ? -1.643 -7.621 4.938 1 98.75 99 ALA A N 1
ATOM 761 C CA . ALA A 1 99 ? -2.117 -6.816 6.062 1 98.75 99 ALA A CA 1
ATOM 762 C C . ALA A 1 99 ? -3.494 -6.227 5.773 1 98.75 99 ALA A C 1
ATOM 764 O O . ALA A 1 99 ? -4.355 -6.184 6.656 1 98.75 99 ALA A O 1
ATOM 765 N N . TYR A 1 100 ? -3.646 -5.73 4.57 1 98.06 100 TYR A N 1
ATOM 766 C CA . TYR A 1 100 ? -4.938 -5.188 4.16 1 98.06 100 TYR A CA 1
ATOM 767 C C . TYR A 1 100 ? -6.043 -6.223 4.336 1 98.06 100 TYR A C 1
ATOM 769 O O . TYR A 1 100 ? -7.078 -5.934 4.941 1 98.06 100 TYR A O 1
ATOM 777 N N . SER A 1 101 ? -5.801 -7.418 3.824 1 96.81 101 SER A N 1
ATOM 778 C CA . SER A 1 101 ? -6.793 -8.484 3.867 1 96.81 101 SER A CA 1
ATOM 779 C C . SER A 1 101 ? -7.07 -8.93 5.301 1 96.81 101 SER A C 1
ATOM 781 O O . SER A 1 101 ? -8.227 -9.117 5.684 1 96.81 101 SER A O 1
ATOM 783 N N . LEU A 1 102 ? -6.051 -9.102 6.039 1 98.38 102 LEU A N 1
ATOM 784 C CA . LEU A 1 102 ? -6.219 -9.523 7.426 1 98.38 102 LEU A CA 1
ATOM 785 C C . LEU A 1 102 ? -6.996 -8.477 8.219 1 98.38 102 LEU A C 1
ATOM 787 O O . LEU A 1 102 ? -7.887 -8.828 9 1 98.38 102 LEU A O 1
ATOM 791 N N . ALA A 1 103 ? -6.633 -7.227 8.055 1 97.94 103 ALA A N 1
ATOM 792 C CA . ALA A 1 103 ? -7.32 -6.148 8.758 1 97.94 103 ALA A CA 1
ATOM 793 C C . ALA A 1 103 ? -8.805 -6.117 8.414 1 97.94 103 ALA A C 1
ATOM 795 O O . ALA A 1 103 ? -9.656 -5.965 9.289 1 97.94 103 ALA A O 1
ATOM 796 N N . LYS A 1 104 ? -9.102 -6.23 7.176 1 96.81 104 LYS A N 1
ATOM 797 C CA . LYS A 1 104 ? -10.492 -6.23 6.742 1 96.81 104 LYS A CA 1
ATOM 798 C C . LYS A 1 104 ? -11.266 -7.391 7.363 1 96.81 104 LYS A C 1
ATOM 800 O O . LYS A 1 104 ? -12.453 -7.27 7.652 1 96.81 104 LYS A O 1
ATOM 805 N N . SER A 1 105 ? -10.625 -8.508 7.508 1 96.88 105 SER A N 1
ATOM 806 C CA . SER A 1 105 ? -11.273 -9.672 8.109 1 96.88 105 SER A CA 1
ATOM 807 C C . SER A 1 105 ? -11.664 -9.398 9.555 1 96.88 105 SER A C 1
ATOM 809 O O . SER A 1 105 ? -12.594 -10.016 10.078 1 96.88 105 SER A O 1
ATOM 811 N N . TYR A 1 106 ? -10.984 -8.461 10.258 1 97.06 106 TYR A N 1
ATOM 812 C CA . TYR A 1 106 ? -11.289 -8.078 11.633 1 97.06 106 TYR A CA 1
ATOM 813 C C . TYR A 1 106 ? -12.234 -6.875 11.656 1 97.06 106 TYR A C 1
ATOM 815 O O . TYR A 1 106 ? -12.578 -6.379 12.734 1 97.06 106 TYR A O 1
ATOM 823 N N . GLY A 1 107 ? -12.602 -6.363 10.531 1 95.38 107 GLY A N 1
ATOM 824 C CA . GLY A 1 107 ? -13.398 -5.152 10.484 1 95.38 107 GLY A CA 1
ATOM 825 C C . GLY A 1 107 ? -12.602 -3.896 10.766 1 95.38 107 GLY A C 1
ATOM 826 O O . GLY A 1 107 ? -13.172 -2.859 11.117 1 95.38 107 GLY A O 1
ATOM 827 N N . MET A 1 108 ? -11.336 -3.969 10.648 1 93.81 108 MET A N 1
ATOM 828 C CA . MET A 1 108 ? -10.453 -2.828 10.859 1 93.81 108 MET A CA 1
ATOM 829 C C . MET A 1 108 ? -10.148 -2.121 9.547 1 93.81 108 MET A C 1
ATOM 831 O O . MET A 1 108 ? -10.539 -2.598 8.477 1 93.81 108 MET A O 1
ATOM 835 N N . ASP A 1 109 ? -9.539 -0.926 9.633 1 92.38 109 ASP A N 1
ATOM 836 C CA . ASP A 1 109 ? -9.227 -0.154 8.438 1 92.38 109 ASP A CA 1
ATOM 837 C C . ASP A 1 109 ? -8.125 -0.823 7.621 1 92.38 109 ASP A C 1
ATOM 839 O O . ASP A 1 109 ? -7.035 -1.083 8.141 1 92.38 109 ASP A O 1
ATOM 843 N N . GLY A 1 110 ? -8.438 -1.077 6.383 1 95.19 110 GLY A N 1
ATOM 844 C CA . GLY A 1 110 ? -7.508 -1.797 5.527 1 95.19 110 GLY A CA 1
ATOM 845 C C . GLY A 1 110 ? -6.293 -0.974 5.137 1 95.19 110 GLY A C 1
ATOM 846 O O . GLY A 1 110 ? -5.164 -1.459 5.195 1 95.19 110 GLY A O 1
ATOM 847 N N . LEU A 1 111 ? -6.496 0.285 4.777 1 95.06 111 LEU A N 1
ATOM 848 C CA . LEU A 1 111 ? -5.434 1.131 4.25 1 95.06 111 LEU A CA 1
ATOM 849 C C . LEU A 1 111 ? -4.367 1.386 5.312 1 95.06 111 LEU A C 1
ATOM 851 O O . LEU A 1 111 ? -3.178 1.166 5.07 1 95.06 111 LEU A O 1
ATOM 855 N N . THR A 1 112 ? -4.777 1.823 6.508 1 93.56 112 THR A N 1
ATOM 856 C CA . THR A 1 112 ? -3.816 2.172 7.547 1 93.56 112 THR A CA 1
ATOM 857 C C . THR A 1 112 ? -3.035 0.94 7.996 1 93.56 112 THR A C 1
ATOM 859 O O . THR A 1 112 ? -1.848 1.032 8.312 1 93.56 112 THR A O 1
ATOM 862 N N . SER A 1 113 ? -3.709 -0.217 8.016 1 96.44 113 SER A N 1
ATOM 863 C CA . SER A 1 113 ? -3.021 -1.456 8.359 1 96.44 113 SER A CA 1
ATOM 864 C C . SER A 1 113 ? -1.989 -1.83 7.301 1 96.44 113 SER A C 1
ATOM 866 O O . SER A 1 113 ? -0.902 -2.311 7.629 1 96.44 113 SER A O 1
ATOM 868 N N . ALA A 1 114 ? -2.373 -1.658 6.043 1 97.81 114 ALA A N 1
ATOM 869 C CA . ALA A 1 114 ? -1.458 -1.913 4.934 1 97.81 114 ALA A CA 1
ATOM 870 C C . ALA A 1 114 ? -0.212 -1.037 5.039 1 97.81 114 ALA A C 1
ATOM 872 O O . ALA A 1 114 ? 0.909 -1.519 4.859 1 97.81 114 ALA A O 1
ATOM 873 N N . LEU A 1 115 ? -0.384 0.238 5.344 1 97.12 115 LEU A N 1
ATOM 874 C CA . LEU A 1 115 ? 0.729 1.177 5.441 1 97.12 115 LEU A CA 1
ATOM 875 C C . LEU A 1 115 ? 1.599 0.862 6.652 1 97.12 115 LEU A C 1
ATOM 877 O O . LEU A 1 115 ? 2.824 0.998 6.594 1 97.12 115 LEU A O 1
ATOM 881 N N . LEU A 1 116 ? 0.935 0.491 7.754 1 97.56 116 LEU A N 1
ATOM 882 C CA . LEU A 1 116 ? 1.684 0.105 8.945 1 97.56 116 LEU A CA 1
ATOM 883 C C . LEU A 1 116 ? 2.561 -1.111 8.664 1 97.56 116 LEU A C 1
ATOM 885 O O . LEU A 1 116 ? 3.711 -1.167 9.102 1 97.56 116 LEU A O 1
ATOM 889 N N . SER A 1 117 ? 1.989 -2.107 7.992 1 98.62 117 SER A N 1
ATOM 890 C CA . SER A 1 117 ? 2.742 -3.299 7.609 1 98.62 117 SER A CA 1
ATOM 891 C C . SER A 1 117 ? 3.92 -2.943 6.711 1 98.62 117 SER A C 1
ATOM 893 O O . SER A 1 117 ? 5.016 -3.49 6.863 1 98.62 117 SER A O 1
ATOM 895 N N . LEU A 1 118 ? 3.674 -2.064 5.73 1 98 118 LEU A N 1
ATOM 896 C CA . LEU A 1 118 ? 4.73 -1.609 4.836 1 98 118 LEU A CA 1
ATOM 897 C C . LEU A 1 118 ? 5.887 -1.001 5.621 1 98 118 LEU A C 1
ATOM 899 O O . LEU A 1 118 ? 7.051 -1.32 5.371 1 98 118 LEU A O 1
ATOM 903 N N . MET A 1 119 ? 5.57 -0.134 6.539 1 97.56 119 MET A N 1
ATOM 904 C CA . MET A 1 119 ? 6.598 0.492 7.367 1 97.56 119 MET A CA 1
ATOM 905 C C . MET A 1 119 ? 7.371 -0.556 8.156 1 97.56 119 MET A C 1
ATOM 907 O O . MET A 1 119 ? 8.602 -0.525 8.195 1 97.56 119 MET A O 1
ATOM 911 N N . ALA A 1 120 ? 6.641 -1.453 8.812 1 98.12 120 ALA A N 1
ATOM 912 C CA . ALA A 1 120 ? 7.27 -2.496 9.625 1 98.12 120 ALA A CA 1
ATOM 913 C C . ALA A 1 120 ? 8.219 -3.344 8.781 1 98.12 120 ALA A C 1
ATOM 915 O O . ALA A 1 120 ? 9.328 -3.666 9.219 1 98.12 120 ALA A O 1
ATOM 916 N N . PHE A 1 121 ? 7.805 -3.688 7.629 1 98.25 121 PHE A N 1
ATOM 917 C CA . PHE A 1 121 ? 8.594 -4.531 6.742 1 98.25 121 PHE A CA 1
ATOM 918 C C . PHE A 1 121 ? 9.852 -3.807 6.281 1 98.25 121 PHE A C 1
ATOM 920 O O . PHE A 1 121 ? 10.945 -4.379 6.293 1 98.25 121 PHE A O 1
ATOM 927 N N . LEU A 1 122 ? 9.703 -2.547 5.836 1 96.94 122 LEU A N 1
ATOM 928 C CA . LEU A 1 122 ? 10.859 -1.788 5.359 1 96.94 122 LEU A CA 1
ATOM 929 C C . LEU A 1 122 ? 11.859 -1.554 6.484 1 96.94 122 LEU A C 1
ATOM 931 O O . LEU A 1 122 ? 13.07 -1.621 6.27 1 96.94 122 LEU A O 1
ATOM 935 N N . LEU A 1 123 ? 11.32 -1.321 7.652 1 95.94 123 LEU A N 1
ATOM 936 C CA . LEU A 1 123 ? 12.18 -1.142 8.812 1 95.94 123 LEU A CA 1
ATOM 937 C C . LEU A 1 123 ? 12.984 -2.406 9.102 1 95.94 123 LEU A C 1
ATOM 939 O O . LEU A 1 123 ? 14.148 -2.332 9.508 1 95.94 123 LEU A O 1
ATOM 943 N N . ALA A 1 124 ? 12.398 -3.504 8.844 1 96.94 124 ALA A N 1
ATOM 944 C CA . ALA A 1 124 ? 13.008 -4.797 9.125 1 96.94 124 ALA A CA 1
ATOM 945 C C . ALA A 1 124 ? 13.953 -5.215 8 1 96.94 124 ALA A C 1
ATOM 947 O O . ALA A 1 124 ? 15.008 -5.797 8.258 1 96.94 124 ALA A O 1
ATOM 948 N N . ALA A 1 125 ? 13.594 -4.867 6.766 1 96.94 125 ALA A N 1
ATOM 949 C CA . ALA A 1 125 ? 14.219 -5.547 5.633 1 96.94 125 ALA A CA 1
ATOM 950 C C . ALA A 1 125 ? 15.172 -4.613 4.895 1 96.94 125 ALA A C 1
ATOM 952 O O . ALA A 1 125 ? 16.078 -5.07 4.191 1 96.94 125 ALA A O 1
ATOM 953 N N . ALA A 1 126 ? 14.969 -3.326 5.008 1 94.06 126 ALA A N 1
ATOM 954 C CA . ALA A 1 126 ? 15.703 -2.441 4.113 1 94.06 126 ALA A CA 1
ATOM 955 C C . ALA A 1 126 ? 16.109 -1.153 4.824 1 94.06 126 ALA A C 1
ATOM 957 O O . ALA A 1 126 ? 15.82 -0.055 4.344 1 94.06 126 ALA A O 1
ATOM 958 N N . PRO A 1 127 ? 16.828 -1.31 5.914 1 91.06 127 PRO A N 1
ATOM 959 C CA . PRO A 1 127 ? 17.344 -0.078 6.516 1 91.06 127 PRO A CA 1
ATOM 960 C C . PRO A 1 127 ? 18.188 0.747 5.539 1 91.06 127 PRO A C 1
ATOM 962 O O . PRO A 1 127 ? 18.922 0.186 4.727 1 91.06 127 PRO A O 1
ATOM 965 N N . GLN A 1 128 ? 18.016 1.999 5.598 1 92.38 128 GLN A N 1
ATOM 966 C CA . GLN A 1 128 ? 18.734 2.84 4.641 1 92.38 128 GLN A CA 1
ATOM 967 C C . GLN A 1 128 ? 20.203 2.982 5.023 1 92.38 128 GLN A C 1
ATOM 969 O O . GLN A 1 128 ? 20.531 3.043 6.207 1 92.38 128 GLN A O 1
ATOM 974 N N . VAL A 1 129 ? 21.078 2.92 4.078 1 91.69 129 VAL A N 1
ATOM 975 C CA . VAL A 1 129 ? 22.5 3.207 4.184 1 91.69 129 VAL A CA 1
ATOM 976 C C . VAL A 1 129 ? 22.906 4.227 3.119 1 91.69 129 VAL A C 1
ATOM 978 O O . VAL A 1 129 ? 22.703 3.998 1.923 1 91.69 129 VAL A O 1
ATOM 981 N N . GLU A 1 130 ? 23.406 5.387 3.541 1 91.69 130 GLU A N 1
ATOM 982 C CA . GLU A 1 130 ? 23.828 6.441 2.621 1 91.69 130 GLU A CA 1
ATOM 983 C C . GLU A 1 130 ? 22.688 6.855 1.7 1 91.69 130 GLU A C 1
ATOM 985 O O . GLU A 1 130 ? 22.844 6.895 0.478 1 91.69 130 GLU A O 1
ATOM 990 N N . ASN A 1 131 ? 21.531 6.965 2.207 1 91.81 131 ASN A N 1
ATOM 991 C CA . ASN A 1 131 ? 20.328 7.461 1.554 1 91.81 131 ASN A CA 1
ATOM 992 C C . ASN A 1 131 ? 19.859 6.52 0.45 1 91.81 131 ASN A C 1
ATOM 994 O O . ASN A 1 131 ? 19.234 6.953 -0.521 1 91.81 131 ASN A O 1
ATOM 998 N N . LYS A 1 132 ? 20.219 5.211 0.553 1 95.81 132 LYS A N 1
ATOM 999 C CA . LYS A 1 132 ? 19.766 4.164 -0.363 1 95.81 132 LYS A CA 1
ATOM 1000 C C . LYS A 1 132 ? 19.219 2.959 0.4 1 95.81 132 LYS A C 1
ATOM 1002 O O . LYS A 1 132 ? 19.562 2.754 1.568 1 95.81 132 LYS A O 1
ATOM 1007 N N . ILE A 1 133 ? 18.375 2.252 -0.253 1 95.62 133 ILE A N 1
ATOM 1008 C CA . ILE A 1 133 ? 17.906 0.989 0.307 1 95.62 133 ILE A CA 1
ATOM 1009 C C . ILE A 1 133 ? 18.25 -0.155 -0.648 1 95.62 133 ILE A C 1
ATOM 1011 O O . ILE A 1 133 ? 18.125 -0.01 -1.866 1 95.62 133 ILE A O 1
ATOM 1015 N N . ALA A 1 134 ? 18.75 -1.244 -0.094 1 95.38 134 ALA A N 1
ATOM 1016 C CA . ALA A 1 134 ? 19.094 -2.428 -0.879 1 95.38 134 ALA A CA 1
ATOM 1017 C C . ALA A 1 134 ? 17.844 -3.262 -1.183 1 95.38 134 ALA A C 1
ATOM 1019 O O . ALA A 1 134 ? 16.938 -3.369 -0.348 1 95.38 134 ALA A O 1
ATOM 1020 N N . LEU A 1 135 ? 17.797 -3.895 -2.346 1 95 135 LEU A N 1
ATOM 1021 C CA . LEU A 1 135 ? 16.656 -4.672 -2.791 1 95 135 LEU A CA 1
ATOM 1022 C C . LEU A 1 135 ? 16.797 -6.137 -2.385 1 95 135 LEU A C 1
ATOM 1024 O O . LEU A 1 135 ? 15.875 -6.934 -2.586 1 95 135 LEU A O 1
ATOM 1028 N N . ASP A 1 136 ? 17.797 -6.527 -1.685 1 93.62 136 ASP A N 1
ATOM 1029 C CA . ASP A 1 136 ? 18.156 -7.91 -1.388 1 93.62 136 ASP A CA 1
ATOM 1030 C C . ASP A 1 136 ? 17 -8.648 -0.727 1 93.62 136 ASP A C 1
ATOM 1032 O O . ASP A 1 136 ? 16.781 -9.828 -1.004 1 93.62 136 ASP A O 1
ATOM 1036 N N . PHE A 1 137 ? 16.328 -7.945 0.133 1 96.19 137 PHE A N 1
ATOM 1037 C CA . PHE A 1 137 ? 15.297 -8.633 0.915 1 96.19 137 PHE A CA 1
ATOM 1038 C C . PHE A 1 137 ? 13.914 -8.094 0.582 1 96.19 137 PHE A C 1
ATOM 1040 O O . PHE A 1 137 ? 12.961 -8.32 1.325 1 96.19 137 PHE A O 1
ATOM 1047 N N . LEU A 1 138 ? 13.828 -7.348 -0.529 1 96.38 138 LEU A N 1
ATOM 1048 C CA . LEU A 1 138 ? 12.531 -6.797 -0.906 1 96.38 138 LEU A CA 1
ATOM 1049 C C . LEU A 1 138 ? 11.836 -7.695 -1.926 1 96.38 138 LEU A C 1
ATOM 1051 O O . LEU A 1 138 ? 10.656 -7.516 -2.209 1 96.38 138 LEU A O 1
ATOM 1055 N N . GLY A 1 139 ? 12.586 -8.688 -2.467 1 93.62 139 GLY A N 1
ATOM 1056 C CA . GLY A 1 139 ? 12.039 -9.688 -3.371 1 93.62 139 GLY A CA 1
ATOM 1057 C C . GLY A 1 139 ? 11.688 -10.992 -2.676 1 93.62 139 GLY A C 1
ATOM 1058 O O . GLY A 1 139 ? 11.086 -10.984 -1.601 1 93.62 139 GLY A O 1
ATOM 1059 N N . GLY A 1 140 ? 12.078 -12.07 -3.24 1 91.12 140 GLY A N 1
ATOM 1060 C CA . GLY A 1 140 ? 11.703 -13.391 -2.756 1 91.12 140 GLY A CA 1
ATOM 1061 C C . GLY A 1 140 ? 12.273 -13.711 -1.385 1 91.12 140 GLY A C 1
ATOM 1062 O O . GLY A 1 140 ? 11.617 -14.359 -0.57 1 91.12 140 GLY A O 1
ATOM 1063 N N . SER A 1 141 ? 13.422 -13.211 -1.071 1 93.12 141 SER A N 1
ATOM 1064 C CA . SER A 1 141 ? 14.102 -13.516 0.186 1 93.12 141 SER A CA 1
ATOM 1065 C C . SER A 1 141 ? 13.414 -12.828 1.361 1 93.12 141 SER A C 1
ATOM 1067 O O . SER A 1 141 ? 13.672 -13.156 2.52 1 93.12 141 SER A O 1
ATOM 1069 N N . GLY A 1 142 ? 12.562 -11.945 1.043 1 96 142 GLY A N 1
ATOM 1070 C CA . GLY A 1 142 ? 11.891 -11.219 2.107 1 96 142 GLY A CA 1
ATOM 1071 C C . GLY A 1 142 ? 10.438 -11.625 2.281 1 96 142 GLY A C 1
ATOM 1072 O O . GLY A 1 142 ? 9.727 -11.062 3.111 1 96 142 GLY A O 1
ATOM 1073 N N . VAL A 1 143 ? 9.992 -12.633 1.585 1 95.62 143 VAL A N 1
ATOM 1074 C CA . VAL A 1 143 ? 8.57 -12.961 1.533 1 95.62 143 VAL A CA 1
ATOM 1075 C C . VAL A 1 143 ? 8.086 -13.367 2.922 1 95.62 143 VAL A C 1
ATOM 1077 O O . VAL A 1 143 ? 7.059 -12.867 3.398 1 95.62 143 VAL A O 1
ATOM 1080 N N . PHE A 1 144 ? 8.781 -14.234 3.625 1 96.69 144 PHE A N 1
ATOM 1081 C CA . PHE A 1 144 ? 8.359 -14.695 4.941 1 96.69 144 PHE A CA 1
ATOM 1082 C C . PHE A 1 144 ? 8.375 -13.547 5.945 1 96.69 144 PHE A C 1
ATOM 1084 O O . PHE A 1 144 ? 7.484 -13.445 6.793 1 96.69 144 PHE A O 1
ATOM 1091 N N . THR A 1 145 ? 9.43 -12.734 5.875 1 98 145 THR A N 1
ATOM 1092 C CA . THR A 1 145 ? 9.492 -11.562 6.746 1 98 145 THR A CA 1
ATOM 1093 C C . THR A 1 145 ? 8.305 -10.641 6.496 1 98 145 THR A C 1
ATOM 1095 O O . THR A 1 145 ? 7.719 -10.102 7.441 1 98 145 THR A O 1
ATOM 1098 N N . SER A 1 146 ? 7.992 -10.422 5.195 1 98.12 146 SER A N 1
ATOM 1099 C CA . SER A 1 146 ? 6.863 -9.562 4.848 1 98.12 146 SER A CA 1
ATOM 1100 C C . SER A 1 146 ? 5.566 -10.078 5.461 1 98.12 146 SER A C 1
ATOM 1102 O O . SER A 1 146 ? 4.75 -9.297 5.953 1 98.12 146 SER A O 1
ATOM 1104 N N . LEU A 1 147 ? 5.363 -11.375 5.441 1 97.81 147 LEU A N 1
ATOM 1105 C CA . LEU A 1 147 ? 4.16 -11.984 5.996 1 97.81 147 LEU A CA 1
ATOM 1106 C C . LEU A 1 147 ? 4.117 -11.828 7.516 1 97.81 147 LEU A C 1
ATOM 1108 O O . LEU A 1 147 ? 3.07 -11.508 8.078 1 97.81 147 LEU A O 1
ATOM 1112 N N . ILE A 1 148 ? 5.219 -12.055 8.148 1 98.25 148 ILE A N 1
ATOM 1113 C CA . ILE A 1 148 ? 5.297 -11.922 9.602 1 98.25 148 ILE A CA 1
ATOM 1114 C C . ILE A 1 148 ? 5.012 -10.477 10.008 1 98.25 148 ILE A C 1
ATOM 1116 O O . ILE A 1 148 ? 4.266 -10.227 10.953 1 98.25 148 ILE A O 1
ATOM 1120 N N . CYS A 1 149 ? 5.594 -9.539 9.32 1 98.44 149 CYS A N 1
ATOM 1121 C CA . CYS A 1 149 ? 5.363 -8.125 9.602 1 98.44 149 CYS A CA 1
ATOM 1122 C C . CYS A 1 149 ? 3.902 -7.754 9.367 1 98.44 149 CYS A C 1
ATOM 1124 O O . CYS A 1 149 ? 3.33 -6.961 10.117 1 98.44 149 CYS A O 1
ATOM 1126 N N . ALA A 1 150 ? 3.354 -8.305 8.297 1 98.75 150 ALA A N 1
ATOM 1127 C CA . ALA A 1 150 ? 1.947 -8.031 8.008 1 98.75 150 ALA A CA 1
ATOM 1128 C C . ALA A 1 150 ? 1.048 -8.531 9.133 1 98.75 150 ALA A C 1
ATOM 1130 O O . ALA A 1 150 ? 0.206 -7.785 9.641 1 98.75 150 ALA A O 1
ATOM 1131 N N . VAL A 1 151 ? 1.251 -9.773 9.555 1 98.5 151 VAL A N 1
ATOM 1132 C CA . VAL A 1 151 ? 0.436 -10.367 10.609 1 98.5 151 VAL A CA 1
ATOM 1133 C C . VAL A 1 151 ? 0.678 -9.625 11.922 1 98.5 151 VAL A C 1
ATOM 1135 O O . VAL A 1 151 ? -0.27 -9.281 12.633 1 98.5 151 VAL A O 1
ATOM 1138 N N . TRP A 1 152 ? 1.897 -9.32 12.203 1 98.56 152 TRP A N 1
ATOM 1139 C CA . TRP A 1 152 ? 2.238 -8.672 13.469 1 98.56 152 TRP A CA 1
ATOM 1140 C C . TRP A 1 152 ? 1.656 -7.266 13.531 1 98.56 152 TRP A C 1
ATOM 1142 O O . TRP A 1 152 ? 1.127 -6.852 14.562 1 98.56 152 TRP A O 1
ATOM 1152 N N . SER A 1 153 ? 1.804 -6.512 12.5 1 98.25 153 SER A N 1
ATOM 1153 C CA . SER A 1 153 ? 1.298 -5.145 12.492 1 98.25 153 SER A CA 1
ATOM 1154 C C . SER A 1 153 ? -0.203 -5.105 12.758 1 98.25 153 SER A C 1
ATOM 1156 O O . SER A 1 153 ? -0.679 -4.281 13.539 1 98.25 153 SER A O 1
ATOM 1158 N N . VAL A 1 154 ? -0.937 -6 12.102 1 98.44 154 VAL A N 1
ATOM 1159 C CA . VAL A 1 154 ? -2.387 -6.035 12.273 1 98.44 154 VAL A CA 1
ATOM 1160 C C . VAL A 1 154 ? -2.729 -6.531 13.68 1 98.44 154 VAL A C 1
ATOM 1162 O O . VAL A 1 154 ? -3.576 -5.949 14.359 1 98.44 154 VAL A O 1
ATOM 1165 N N . GLU A 1 155 ? -2.047 -7.633 14.133 1 98.38 155 GLU A N 1
ATOM 1166 C CA . GLU A 1 155 ? -2.332 -8.18 15.453 1 98.38 155 GLU A CA 1
ATOM 1167 C C . GLU A 1 155 ? -1.945 -7.199 16.562 1 98.38 155 GLU A C 1
ATOM 1169 O O . GLU A 1 155 ? -2.6 -7.141 17.594 1 98.38 155 GLU A O 1
ATOM 1174 N N . LEU A 1 156 ? -0.878 -6.531 16.359 1 97.94 156 LEU A N 1
ATOM 1175 C CA . LEU A 1 156 ? -0.473 -5.508 17.328 1 97.94 156 LEU A CA 1
ATOM 1176 C C . LEU A 1 156 ? -1.548 -4.434 17.453 1 97.94 156 LEU A C 1
ATOM 1178 O O . LEU A 1 156 ? -1.873 -4.012 18.562 1 97.94 156 LEU A O 1
ATOM 1182 N N . THR A 1 157 ? -2.002 -3.926 16.344 1 96.06 157 THR A N 1
ATOM 1183 C CA . THR A 1 157 ? -3.066 -2.93 16.359 1 96.06 157 THR A CA 1
ATOM 1184 C C . THR A 1 157 ? -4.301 -3.465 17.078 1 96.06 157 THR A C 1
ATOM 1186 O O . THR A 1 157 ? -4.926 -2.748 17.859 1 96.06 157 THR A O 1
ATOM 1189 N N . ARG A 1 158 ? -4.633 -4.68 16.797 1 96 158 ARG A N 1
ATOM 1190 C CA . ARG A 1 158 ? -5.773 -5.312 17.453 1 96 158 ARG A CA 1
ATOM 1191 C C . ARG A 1 158 ? -5.559 -5.43 18.953 1 96 158 ARG A C 1
ATOM 1193 O O . ARG A 1 158 ? -6.477 -5.184 19.734 1 96 158 ARG A O 1
ATOM 1200 N N . LEU A 1 159 ? -4.379 -5.824 19.344 1 95.94 159 LEU A N 1
ATOM 1201 C CA . LEU A 1 159 ? -4.043 -5.977 20.75 1 95.94 159 LEU A CA 1
ATOM 1202 C C . LEU A 1 159 ? -4.145 -4.645 21.484 1 95.94 159 LEU A C 1
ATOM 1204 O O . LEU A 1 159 ? -4.633 -4.586 22.609 1 95.94 159 LEU A O 1
ATOM 1208 N N . LEU A 1 160 ? -3.682 -3.6 20.859 1 94.94 160 LEU A N 1
ATOM 1209 C CA . LEU A 1 160 ? -3.754 -2.273 21.453 1 94.94 160 LEU A CA 1
ATOM 1210 C C . LEU A 1 160 ? -5.203 -1.827 21.609 1 94.94 160 LEU A C 1
ATOM 1212 O O . LEU A 1 160 ? -5.562 -1.225 22.625 1 94.94 160 LEU A O 1
ATOM 1216 N N . LYS A 1 161 ? -5.98 -2.08 20.641 1 89.88 161 LYS A N 1
ATOM 1217 C CA . LYS A 1 161 ? -7.402 -1.756 20.734 1 89.88 161 LYS A CA 1
ATOM 1218 C C . LYS A 1 161 ? -8.086 -2.572 21.828 1 89.88 161 LYS A C 1
ATOM 1220 O O . LYS A 1 161 ? -8.938 -2.057 22.547 1 89.88 161 LYS A O 1
ATOM 1225 N N . LYS A 1 162 ? -7.766 -3.83 21.922 1 91.94 162 LYS A N 1
ATOM 1226 C CA . LYS A 1 162 ? -8.336 -4.73 22.906 1 91.94 162 LYS A CA 1
ATOM 1227 C C . LYS A 1 162 ? -8.07 -4.23 24.328 1 91.94 162 LYS A C 1
ATOM 1229 O O . LYS A 1 162 ? -8.938 -4.316 25.203 1 91.94 162 LYS A O 1
ATOM 1234 N N . TYR A 1 163 ? -6.949 -3.686 24.516 1 92.19 163 TYR A N 1
ATOM 1235 C CA . TYR A 1 163 ? -6.578 -3.227 25.844 1 92.19 163 TYR A CA 1
ATOM 1236 C C . TYR A 1 163 ? -6.824 -1.73 26 1 92.19 163 TYR A C 1
ATOM 1238 O O . TYR A 1 163 ? -6.301 -1.098 26.922 1 92.19 163 TYR A O 1
ATOM 1246 N N . ASN A 1 164 ? -7.441 -1.11 25.078 1 86.44 164 ASN A N 1
ATOM 1247 C CA . ASN A 1 164 ? -7.906 0.272 25.109 1 86.44 164 ASN A CA 1
ATOM 1248 C C . ASN A 1 164 ? -6.738 1.254 25.125 1 86.44 164 ASN A C 1
ATOM 1250 O O . ASN A 1 164 ? -6.785 2.264 25.828 1 86.44 164 ASN A O 1
ATOM 1254 N N . ILE A 1 165 ? -5.73 0.828 24.562 1 86.75 165 ILE A N 1
ATOM 1255 C CA . ILE A 1 165 ? -4.598 1.728 24.375 1 86.75 165 ILE A CA 1
ATOM 1256 C C . ILE A 1 165 ? -4.762 2.494 23.062 1 86.75 165 ILE A C 1
ATOM 1258 O O . ILE A 1 165 ? -4.141 2.148 22.062 1 86.75 165 ILE A O 1
ATOM 1262 N N . THR A 1 166 ? -5.691 3.35 23.078 1 78.44 166 THR A N 1
ATOM 1263 C CA . THR A 1 166 ? -5.996 4.176 21.922 1 78.44 166 THR A CA 1
ATOM 1264 C C . THR A 1 166 ? -6.27 5.617 22.344 1 78.44 166 THR A C 1
ATOM 1266 O O . THR A 1 166 ? -6.688 5.871 23.469 1 78.44 166 THR A O 1
ATOM 1269 N N . ILE A 1 167 ? -5.859 6.523 21.484 1 74.38 167 ILE A N 1
ATOM 1270 C CA . ILE A 1 167 ? -6.18 7.93 21.719 1 74.38 167 ILE A CA 1
ATOM 1271 C C . ILE A 1 167 ? -7.605 8.211 21.25 1 74.38 167 ILE A C 1
ATOM 1273 O O . ILE A 1 167 ? -7.949 7.977 20.094 1 74.38 167 ILE A O 1
ATOM 1277 N N . HIS A 1 168 ? -8.406 8.539 22.203 1 72.75 168 HIS A N 1
ATOM 1278 C CA . HIS A 1 168 ? -9.773 8.906 21.859 1 72.75 168 HIS A CA 1
ATOM 1279 C C . HIS A 1 168 ? -9.898 10.414 21.641 1 72.75 168 HIS A C 1
ATOM 1281 O O . HIS A 1 168 ? -9.57 11.203 22.516 1 72.75 168 HIS A O 1
ATOM 1287 N N . MET A 1 169 ? -10.266 10.68 20.391 1 70.38 169 MET A N 1
ATOM 1288 C CA . MET A 1 169 ? -10.469 12.086 20.062 1 70.38 169 MET A CA 1
ATOM 1289 C C . MET A 1 169 ? -11.914 12.5 20.312 1 70.38 169 MET A C 1
ATOM 1291 O O . MET A 1 169 ? -12.812 11.656 20.328 1 70.38 169 MET A O 1
ATOM 1295 N N . PRO A 1 170 ? -12 13.805 20.578 1 69.38 170 PRO A N 1
ATOM 1296 C CA . PRO A 1 170 ? -13.375 14.281 20.75 1 69.38 170 PRO A CA 1
ATOM 1297 C C . PRO A 1 170 ? -14.258 13.984 19.547 1 69.38 170 PRO A C 1
ATOM 1299 O O . PRO A 1 170 ? -13.75 13.828 18.438 1 69.38 170 PRO A O 1
ATOM 1302 N N . ALA A 1 171 ? -15.523 13.844 19.766 1 71.56 171 ALA A N 1
ATOM 1303 C CA . ALA A 1 171 ? -16.5 13.484 18.75 1 71.56 171 ALA A CA 1
ATOM 1304 C C . ALA A 1 171 ? -16.547 14.531 17.641 1 71.56 171 ALA A C 1
ATOM 1306 O O . ALA A 1 171 ? -16.984 14.25 16.531 1 71.56 171 ALA A O 1
ATOM 1307 N N . GLN A 1 172 ? -16 15.68 17.969 1 67.88 172 GLN A N 1
ATOM 1308 C CA . GLN A 1 172 ? -16.062 16.797 17.031 1 67.88 172 GLN A CA 1
ATOM 1309 C C . GLN A 1 172 ? -14.977 16.688 15.969 1 67.88 172 GLN A C 1
ATOM 1311 O O . GLN A 1 172 ? -15.031 17.359 14.938 1 67.88 172 GLN A O 1
ATOM 1316 N N . VAL A 1 173 ? -14.117 15.734 16.234 1 68.25 173 VAL A N 1
ATOM 1317 C CA . VAL A 1 173 ? -13.008 15.562 15.289 1 68.25 173 VAL A CA 1
ATOM 1318 C C . VAL A 1 173 ? -13.461 14.688 14.125 1 68.25 173 VAL A C 1
ATOM 1320 O O . VAL A 1 173 ? -14.094 13.648 14.328 1 68.25 173 VAL A O 1
ATOM 1323 N N . PRO A 1 174 ? -13.086 15.172 12.891 1 68.25 174 PRO A N 1
ATOM 1324 C CA . PRO A 1 174 ? -13.406 14.32 11.742 1 68.25 174 PRO A CA 1
ATOM 1325 C C . PRO A 1 174 ? -12.852 12.906 11.883 1 68.25 174 PRO A C 1
ATOM 1327 O O . PRO A 1 174 ? -11.734 12.727 12.375 1 68.25 174 PRO A O 1
ATOM 1330 N N . PRO A 1 175 ? -13.688 11.922 11.469 1 71.44 175 PRO A N 1
ATOM 1331 C CA . PRO A 1 175 ? -13.32 10.516 11.664 1 71.44 175 PRO A CA 1
ATOM 1332 C C . PRO A 1 175 ? -11.984 10.156 11.016 1 71.44 175 PRO A C 1
ATOM 1334 O O . PRO A 1 175 ? -11.219 9.367 11.57 1 71.44 175 PRO A O 1
ATOM 1337 N N . ALA A 1 176 ? -11.734 10.727 9.859 1 66.75 176 ALA A N 1
ATOM 1338 C CA . ALA A 1 176 ? -10.492 10.414 9.164 1 66.75 176 ALA A CA 1
ATOM 1339 C C . ALA A 1 176 ? -9.281 10.859 9.984 1 66.75 176 ALA A C 1
ATOM 1341 O O . ALA A 1 176 ? -8.266 10.164 10.023 1 66.75 176 ALA A O 1
ATOM 1342 N N . ILE A 1 177 ? -9.43 11.969 10.656 1 69.12 177 ILE A N 1
ATOM 1343 C CA . ILE A 1 177 ? -8.352 12.508 11.484 1 69.12 177 ILE A CA 1
ATOM 1344 C C . ILE A 1 177 ? -8.211 11.664 12.75 1 69.12 177 ILE A C 1
ATOM 1346 O O . ILE A 1 177 ? -7.098 11.336 13.164 1 69.12 177 ILE A O 1
ATOM 1350 N N . ALA A 1 178 ? -9.344 11.305 13.258 1 74.44 178 ALA A N 1
ATOM 1351 C CA . ALA A 1 178 ? -9.336 10.469 14.453 1 74.44 178 ALA A CA 1
ATOM 1352 C C . ALA A 1 178 ? -8.617 9.148 14.203 1 74.44 178 ALA A C 1
ATOM 1354 O O . ALA A 1 178 ? -7.805 8.711 15.016 1 74.44 178 ALA A O 1
ATOM 1355 N N . ARG A 1 179 ? -8.875 8.539 13.055 1 71.5 179 ARG A N 1
ATOM 1356 C CA . ARG A 1 179 ? -8.281 7.254 12.703 1 71.5 179 ARG A CA 1
ATOM 1357 C C . ARG A 1 179 ? -6.766 7.379 12.531 1 71.5 179 ARG A C 1
ATOM 1359 O O . ARG A 1 179 ? -6.02 6.473 12.898 1 71.5 179 ARG A O 1
ATOM 1366 N N . SER A 1 180 ? -6.445 8.469 11.961 1 70.19 180 SER A N 1
ATOM 1367 C CA . SER A 1 180 ? -5.016 8.68 11.742 1 70.19 180 SER A CA 1
ATOM 1368 C C . SER A 1 180 ? -4.266 8.797 13.062 1 70.19 180 SER A C 1
ATOM 1370 O O . SER A 1 180 ? -3.156 8.281 13.203 1 70.19 180 SER A O 1
ATOM 1372 N N . PHE A 1 181 ? -4.906 9.32 14.047 1 75.81 181 PHE A N 1
ATOM 1373 C CA . PHE A 1 181 ? -4.25 9.508 15.336 1 75.81 181 PHE A CA 1
ATOM 1374 C C . PHE A 1 181 ? -4.266 8.211 16.141 1 75.81 181 PHE A C 1
ATOM 1376 O O . PHE A 1 181 ? -3.369 7.965 16.953 1 75.81 181 PHE A O 1
ATOM 1383 N N . GLU A 1 182 ? -5.281 7.508 15.852 1 81 182 GLU A N 1
ATOM 1384 C CA . GLU A 1 182 ? -5.332 6.203 16.5 1 81 182 GLU A CA 1
ATOM 1385 C C . GLU A 1 182 ? -4.152 5.328 16.078 1 81 182 GLU A C 1
ATOM 1387 O O . GLU A 1 182 ? -3.744 4.43 16.812 1 81 182 GLU A O 1
ATOM 1392 N N . LEU A 1 183 ? -3.619 5.633 14.93 1 87.62 183 LEU A N 1
ATOM 1393 C CA . LEU A 1 183 ? -2.547 4.816 14.367 1 87.62 183 LEU A CA 1
ATOM 1394 C C . LEU A 1 183 ? -1.204 5.18 14.992 1 87.62 183 LEU A C 1
ATOM 1396 O O . LEU A 1 183 ? -0.234 4.43 14.875 1 87.62 183 LEU A O 1
ATOM 1400 N N . LEU A 1 184 ? -1.192 6.188 15.797 1 90.56 184 LEU A N 1
ATOM 1401 C CA . LEU A 1 184 ? 0.06 6.629 16.406 1 90.56 184 LEU A CA 1
ATOM 1402 C C . LEU A 1 184 ? 0.629 5.551 17.312 1 90.56 184 LEU A C 1
ATOM 1404 O O . LEU A 1 184 ? 1.826 5.258 17.266 1 90.56 184 LEU A O 1
ATOM 1408 N N . TYR A 1 185 ? -0.222 4.906 18.078 1 93.06 185 TYR A N 1
ATOM 1409 C CA . TYR A 1 185 ? 0.237 3.896 19.016 1 93.06 185 TYR A CA 1
ATOM 1410 C C . TYR A 1 185 ? 0.732 2.654 18.281 1 93.06 185 TYR A C 1
ATOM 1412 O O . TYR A 1 185 ? 1.784 2.105 18.625 1 93.06 185 TYR A O 1
ATOM 1420 N N . PRO A 1 186 ? -0.006 2.25 17.281 1 95.5 186 PRO A N 1
ATOM 1421 C CA . PRO A 1 186 ? 0.511 1.12 16.516 1 95.5 186 PRO A CA 1
ATOM 1422 C C . PRO A 1 186 ? 1.877 1.405 15.891 1 95.5 186 PRO A C 1
ATOM 1424 O O . PRO A 1 186 ? 2.736 0.521 15.844 1 95.5 186 PRO A O 1
ATOM 1427 N N . VAL A 1 187 ? 2.057 2.574 15.383 1 95.94 187 VAL A N 1
ATOM 1428 C CA . VAL A 1 187 ? 3.338 2.943 14.789 1 95.94 187 VAL A CA 1
ATOM 1429 C C . VAL A 1 187 ? 4.434 2.887 15.852 1 95.94 187 VAL A C 1
ATOM 1431 O O . VAL A 1 187 ? 5.512 2.332 15.617 1 95.94 187 VAL A O 1
ATOM 1434 N N . ILE A 1 188 ? 4.137 3.422 17.016 1 95.56 188 ILE A N 1
ATOM 1435 C CA . ILE A 1 188 ? 5.074 3.361 18.125 1 95.56 188 ILE A CA 1
ATOM 1436 C C . ILE A 1 188 ? 5.336 1.903 18.516 1 95.56 188 ILE A C 1
ATOM 1438 O O . ILE A 1 188 ? 6.469 1.527 18.812 1 95.56 188 ILE A O 1
ATOM 1442 N N . GLY A 1 189 ? 4.266 1.148 18.562 1 96.56 189 GLY A N 1
ATOM 1443 C CA . GLY A 1 189 ? 4.402 -0.268 18.875 1 96.56 189 GLY A CA 1
ATOM 1444 C C . GLY A 1 189 ? 5.367 -0.984 17.938 1 96.56 189 GLY A C 1
ATOM 1445 O O . GLY A 1 189 ? 6.164 -1.811 18.391 1 96.56 189 GLY A O 1
ATOM 1446 N N . ILE A 1 190 ? 5.27 -0.75 16.656 1 97.5 190 ILE A N 1
ATOM 1447 C CA . ILE A 1 190 ? 6.184 -1.351 15.68 1 97.5 190 ILE A CA 1
ATOM 1448 C C . ILE A 1 190 ? 7.613 -0.917 15.984 1 97.5 190 ILE A C 1
ATOM 1450 O O . ILE A 1 190 ? 8.539 -1.729 15.93 1 97.5 190 ILE A O 1
ATOM 1454 N N . LEU A 1 191 ? 7.812 0.367 16.312 1 96.31 191 LEU A N 1
ATOM 1455 C CA . LEU A 1 191 ? 9.141 0.89 16.609 1 96.31 191 LEU A CA 1
ATOM 1456 C C . LEU A 1 191 ? 9.711 0.238 17.859 1 96.31 191 LEU A C 1
ATOM 1458 O O . LEU A 1 191 ? 10.922 0.034 17.969 1 96.31 191 LEU A O 1
ATOM 1462 N N . LEU A 1 192 ? 8.828 -0.145 18.75 1 96.69 192 LEU A N 1
ATOM 1463 C CA . LEU A 1 192 ? 9.281 -0.696 20.031 1 96.69 192 LEU A CA 1
ATOM 1464 C C . LEU A 1 192 ? 9.422 -2.213 19.953 1 96.69 192 LEU A C 1
ATOM 1466 O O . LEU A 1 192 ? 9.977 -2.84 20.844 1 96.69 192 LEU A O 1
ATOM 1470 N N . THR A 1 193 ? 8.984 -2.818 18.906 1 97.69 193 THR A N 1
ATOM 1471 C CA . THR A 1 193 ? 9.062 -4.27 18.797 1 97.69 193 THR A CA 1
ATOM 1472 C C . THR A 1 193 ? 9.969 -4.684 17.641 1 97.69 193 THR A C 1
ATOM 1474 O O . THR A 1 193 ? 11.086 -5.16 17.859 1 97.69 193 THR A O 1
ATOM 1477 N N . VAL A 1 194 ? 9.602 -4.305 16.438 1 97.31 194 VAL A N 1
ATOM 1478 C CA . VAL A 1 194 ? 10.312 -4.746 15.234 1 97.31 194 VAL A CA 1
ATOM 1479 C C . VAL A 1 194 ? 11.703 -4.117 15.195 1 97.31 194 VAL A C 1
ATOM 1481 O O . VAL A 1 194 ? 12.688 -4.793 14.898 1 97.31 194 VAL A O 1
ATOM 1484 N N . TYR A 1 195 ? 11.812 -2.816 15.5 1 96.06 195 TYR A N 1
ATOM 1485 C CA . TYR A 1 195 ? 13.07 -2.098 15.336 1 96.06 195 TYR A CA 1
ATOM 1486 C C . TYR A 1 195 ? 14.102 -2.578 16.344 1 96.06 195 TYR A C 1
ATOM 1488 O O . TYR A 1 195 ? 15.242 -2.881 15.984 1 96.06 195 TYR A O 1
ATOM 1496 N N . PRO A 1 196 ? 13.766 -2.701 17.625 1 96.56 196 PRO A N 1
ATOM 1497 C CA . PRO A 1 196 ? 14.75 -3.227 18.578 1 96.56 196 PRO A CA 1
ATOM 1498 C C . PRO A 1 196 ? 15.195 -4.645 18.234 1 96.56 196 PRO A C 1
ATOM 1500 O O . PRO A 1 196 ? 16.359 -4.992 18.438 1 96.56 196 PRO A O 1
ATOM 1503 N N . VAL A 1 197 ? 14.297 -5.465 17.766 1 96.94 197 VAL A N 1
ATOM 1504 C CA . VAL A 1 197 ? 14.664 -6.816 17.359 1 96.94 197 VAL A CA 1
ATOM 1505 C C . VAL A 1 197 ? 15.664 -6.754 16.203 1 96.94 197 VAL A C 1
ATOM 1507 O O . VAL A 1 197 ? 16.625 -7.531 16.156 1 96.94 197 VAL A O 1
ATOM 1510 N N . SER A 1 198 ? 15.367 -5.883 15.242 1 96 198 SER A N 1
ATOM 1511 C CA . SER A 1 198 ? 16.281 -5.695 14.117 1 96 198 SER A CA 1
ATOM 1512 C C . SER A 1 198 ? 17.656 -5.273 14.602 1 96 198 SER A C 1
ATOM 1514 O O . SER A 1 198 ? 18.672 -5.801 14.125 1 96 198 SER A O 1
ATOM 1516 N N . LEU A 1 199 ? 17.75 -4.348 15.578 1 95.25 199 LEU A N 1
ATOM 1517 C CA . LEU A 1 199 ? 19.016 -3.861 16.109 1 95.25 199 LEU A CA 1
ATOM 1518 C C . LEU A 1 199 ? 19.75 -4.973 16.859 1 95.25 199 LEU A C 1
ATOM 1520 O O . LEU A 1 199 ? 20.984 -5.102 16.734 1 95.25 199 LEU A O 1
ATOM 1524 N N . LEU A 1 200 ? 19 -5.695 17.609 1 96.62 200 LEU A N 1
ATOM 1525 C CA . LEU A 1 200 ? 19.578 -6.797 18.359 1 96.62 200 LEU A CA 1
ATOM 1526 C C . LEU A 1 200 ? 20.203 -7.828 17.422 1 96.62 200 LEU A C 1
ATOM 1528 O O . LEU A 1 200 ? 21.328 -8.289 17.672 1 96.62 200 LEU A O 1
ATOM 1532 N N . LEU A 1 201 ? 19.531 -8.195 16.375 1 96.25 201 LEU A N 1
ATOM 1533 C CA . LEU A 1 201 ? 20.047 -9.18 15.422 1 96.25 201 LEU A CA 1
ATOM 1534 C C . LEU A 1 201 ? 21.266 -8.648 14.688 1 96.25 201 LEU A C 1
ATOM 1536 O O . LEU A 1 201 ? 22.203 -9.398 14.414 1 96.25 201 LEU A O 1
ATOM 1540 N N . GLN A 1 202 ? 21.219 -7.406 14.328 1 93.44 202 GLN A N 1
ATOM 1541 C CA . GLN A 1 202 ? 22.359 -6.801 13.664 1 93.44 202 GLN A CA 1
ATOM 1542 C C . GLN A 1 202 ? 23.578 -6.754 14.586 1 93.44 202 GLN A C 1
ATOM 1544 O O . GLN A 1 202 ? 24.703 -7.043 14.156 1 93.44 202 GLN A O 1
ATOM 1549 N N . SER A 1 203 ? 23.391 -6.359 15.859 1 93.69 203 SER A N 1
ATOM 1550 C CA . SER A 1 203 ? 24.484 -6.211 16.812 1 93.69 203 SER A CA 1
ATOM 1551 C C . SER A 1 203 ? 25.062 -7.562 17.203 1 93.69 203 SER A C 1
ATOM 1553 O O . SER A 1 203 ? 26.281 -7.719 17.266 1 93.69 203 SER A O 1
ATOM 1555 N N . GLU A 1 204 ? 24.234 -8.539 17.391 1 95.19 204 GLU A N 1
ATOM 1556 C CA . GLU A 1 204 ? 24.672 -9.828 17.922 1 95.19 204 GLU A CA 1
ATOM 1557 C C . GLU A 1 204 ? 25.125 -10.758 16.797 1 95.19 204 GLU A C 1
ATOM 1559 O O . GLU A 1 204 ? 26.047 -11.555 16.984 1 95.19 204 GLU A O 1
ATOM 1564 N N . PHE A 1 205 ? 24.484 -10.633 15.625 1 94.56 205 PHE A N 1
ATOM 1565 C CA . PHE A 1 205 ? 24.719 -11.648 14.609 1 94.56 205 PHE A CA 1
ATOM 1566 C C . PHE A 1 205 ? 25.094 -11.016 13.281 1 94.56 205 PHE A C 1
ATOM 1568 O O . PHE A 1 205 ? 25.391 -11.719 12.312 1 94.56 205 PHE A O 1
ATOM 1575 N N . ASN A 1 206 ? 25.047 -9.68 13.172 1 93.94 206 ASN A N 1
ATOM 1576 C CA . ASN A 1 206 ? 25.312 -8.977 11.914 1 93.94 206 ASN A CA 1
ATOM 1577 C C . ASN A 1 206 ? 24.359 -9.43 10.812 1 93.94 206 ASN A C 1
ATOM 1579 O O . ASN A 1 206 ? 24.781 -9.68 9.688 1 93.94 206 ASN A O 1
ATOM 1583 N N . LEU A 1 207 ? 23.125 -9.68 11.25 1 94.88 207 LEU A N 1
ATOM 1584 C CA . LEU A 1 207 ? 22.062 -10.117 10.344 1 94.88 207 LEU A CA 1
ATOM 1585 C C . LEU A 1 207 ? 20.875 -9.164 10.398 1 94.88 207 LEU A C 1
ATOM 1587 O O . LEU A 1 207 ? 20.516 -8.664 11.461 1 94.88 207 LEU A O 1
ATOM 1591 N N . LEU A 1 208 ? 20.328 -8.938 9.195 1 96.25 208 LEU A N 1
ATOM 1592 C CA . LEU A 1 208 ? 19.016 -8.32 9.172 1 96.25 208 LEU A CA 1
ATOM 1593 C C . LEU A 1 208 ? 17.938 -9.344 9.492 1 96.25 208 LEU A C 1
ATOM 1595 O O . LEU A 1 208 ? 18.141 -10.555 9.352 1 96.25 208 LEU A O 1
ATOM 1599 N N . ILE A 1 209 ? 16.797 -8.906 9.852 1 97.25 209 ILE A N 1
ATOM 1600 C CA . ILE A 1 209 ? 15.688 -9.766 10.234 1 97.25 209 ILE A CA 1
ATOM 1601 C C . ILE A 1 209 ? 15.375 -10.75 9.109 1 97.25 209 ILE A C 1
ATOM 1603 O O . ILE A 1 209 ? 15.25 -11.953 9.344 1 97.25 209 ILE A O 1
ATOM 1607 N N . PRO A 1 210 ? 15.258 -10.273 7.855 1 97.12 210 PRO A N 1
ATOM 1608 C CA . PRO A 1 210 ? 14.883 -11.219 6.797 1 97.12 210 PRO A CA 1
ATOM 1609 C C . PRO A 1 210 ? 15.922 -12.32 6.598 1 97.12 210 PRO A C 1
ATOM 1611 O O . PRO A 1 210 ? 15.57 -13.445 6.25 1 97.12 210 PRO A O 1
ATOM 1614 N N . ALA A 1 211 ? 17.203 -11.984 6.738 1 96.25 211 ALA A N 1
ATOM 1615 C CA . ALA A 1 211 ? 18.234 -13.008 6.641 1 96.25 211 ALA A CA 1
ATOM 1616 C C . ALA A 1 211 ? 18.078 -14.062 7.73 1 96.25 211 ALA A C 1
ATOM 1618 O O . ALA A 1 211 ? 18.234 -15.258 7.473 1 96.25 211 ALA A O 1
ATOM 1619 N N . ALA A 1 212 ? 17.828 -13.617 8.938 1 96.5 212 ALA A N 1
ATOM 1620 C CA . ALA A 1 212 ? 17.609 -14.539 10.055 1 96.5 212 ALA A CA 1
ATOM 1621 C C . ALA A 1 212 ? 16.375 -15.406 9.82 1 96.5 212 ALA A C 1
ATOM 1623 O O . ALA A 1 212 ? 16.406 -16.609 10.062 1 96.5 212 ALA A O 1
ATOM 1624 N N . ILE A 1 213 ? 15.375 -14.82 9.359 1 96.38 213 ILE A N 1
ATOM 1625 C CA . ILE A 1 213 ? 14.125 -15.531 9.109 1 96.38 213 ILE A CA 1
ATOM 1626 C C . ILE A 1 213 ? 14.32 -16.547 7.98 1 96.38 213 ILE A C 1
ATOM 1628 O O . ILE A 1 213 ? 13.812 -17.672 8.047 1 96.38 213 ILE A O 1
ATOM 1632 N N . MET A 1 214 ? 14.984 -16.125 6.965 1 92.31 214 MET A N 1
ATOM 1633 C CA . MET A 1 214 ? 15.242 -17.016 5.848 1 92.31 214 MET A CA 1
ATOM 1634 C C . MET A 1 214 ? 16.047 -18.234 6.309 1 92.31 214 MET A C 1
ATOM 1636 O O . MET A 1 214 ? 15.82 -19.344 5.824 1 92.31 214 MET A O 1
ATOM 1640 N N . GLN A 1 215 ? 16.969 -18.031 7.223 1 93.19 215 GLN A N 1
ATOM 1641 C CA . GLN A 1 215 ? 17.734 -19.141 7.762 1 93.19 215 GLN A CA 1
ATOM 1642 C C . GLN A 1 215 ? 16.828 -20.125 8.492 1 93.19 215 GLN A C 1
ATOM 1644 O O . GLN A 1 215 ? 17.047 -21.344 8.43 1 93.19 215 GLN A O 1
ATOM 1649 N N . VAL A 1 216 ? 15.891 -19.609 9.133 1 93.44 216 VAL A N 1
ATOM 1650 C CA . VAL A 1 216 ? 14.961 -20.438 9.891 1 93.44 216 VAL A CA 1
ATOM 1651 C C . VAL A 1 216 ? 14.039 -21.203 8.938 1 93.44 216 VAL A C 1
ATOM 1653 O O . VAL A 1 216 ? 13.711 -22.359 9.18 1 93.44 216 VAL A O 1
ATOM 1656 N N . PHE A 1 217 ? 13.656 -20.609 7.84 1 93.38 217 PHE A N 1
ATOM 1657 C CA . PHE A 1 217 ? 12.617 -21.188 6.988 1 93.38 217 PHE A CA 1
ATOM 1658 C C . PHE A 1 217 ? 13.234 -21.922 5.809 1 93.38 217 PHE A C 1
ATOM 1660 O O . PHE A 1 217 ? 12.547 -22.656 5.102 1 93.38 217 PHE A O 1
ATOM 1667 N N . GLN A 1 218 ? 14.539 -21.766 5.664 1 92.88 218 GLN A N 1
ATOM 1668 C CA . GLN A 1 218 ? 15.219 -22.375 4.527 1 92.88 218 GLN A CA 1
ATOM 1669 C C . GLN A 1 218 ? 15.031 -23.891 4.527 1 92.88 218 GLN A C 1
ATOM 1671 O O . GLN A 1 218 ? 14.812 -24.484 3.473 1 92.88 218 GLN A O 1
ATOM 1676 N N . PRO A 1 219 ? 15.078 -24.578 5.652 1 93.69 219 PRO A N 1
ATOM 1677 C CA . PRO A 1 219 ? 14.82 -26.031 5.648 1 93.69 219 PRO A CA 1
ATOM 1678 C C . PRO A 1 219 ? 13.406 -26.375 5.184 1 93.69 219 PRO A C 1
ATOM 1680 O O . PRO A 1 219 ? 13.211 -27.375 4.504 1 93.69 219 PRO A O 1
ATOM 1683 N N . LEU A 1 220 ? 12.516 -25.578 5.547 1 92.88 220 LEU A N 1
ATOM 1684 C CA . LEU A 1 220 ? 11.141 -25.797 5.117 1 92.88 220 LEU A CA 1
ATOM 1685 C C . LEU A 1 220 ? 11.016 -25.641 3.605 1 92.88 220 LEU A C 1
ATOM 1687 O O . LEU A 1 220 ? 10.336 -26.438 2.947 1 92.88 220 LEU A O 1
ATOM 1691 N N . ILE A 1 221 ? 11.617 -24.625 3.092 1 93.31 221 ILE A N 1
ATOM 1692 C CA . ILE A 1 221 ? 11.602 -24.359 1.655 1 93.31 221 ILE A CA 1
ATOM 1693 C C . ILE A 1 221 ? 12.266 -25.516 0.916 1 93.31 221 ILE A C 1
ATOM 1695 O O . ILE A 1 221 ? 11.742 -26.016 -0.085 1 93.31 221 ILE A O 1
ATOM 1699 N N . SER A 1 222 ? 13.375 -25.984 1.468 1 94.31 222 SER A N 1
ATOM 1700 C CA . SER A 1 222 ? 14.133 -27.062 0.846 1 94.31 222 SER A CA 1
ATOM 1701 C C . SER A 1 222 ? 13.352 -28.359 0.867 1 94.31 222 SER A C 1
ATOM 1703 O O . SER A 1 222 ? 13.297 -29.078 -0.138 1 94.31 222 SER A O 1
ATOM 1705 N N . VAL A 1 223 ? 12.781 -28.625 1.915 1 94.31 223 VAL A N 1
ATOM 1706 C CA . VAL A 1 223 ? 11.992 -29.844 2.047 1 94.31 223 VAL A CA 1
ATOM 1707 C C . VAL A 1 223 ? 10.75 -29.75 1.161 1 94.31 223 VAL A C 1
ATOM 1709 O O . VAL A 1 223 ? 10.375 -30.734 0.512 1 94.31 223 VAL A O 1
ATOM 1712 N N . GLY A 1 224 ? 10.18 -28.609 1.153 1 94.94 224 GLY A N 1
ATOM 1713 C CA . GLY A 1 224 ? 8.992 -28.422 0.333 1 94.94 224 GLY A CA 1
ATOM 1714 C C . GLY A 1 224 ? 9.25 -28.625 -1.147 1 94.94 224 GLY A C 1
ATOM 1715 O O . GLY A 1 224 ? 8.352 -29.016 -1.892 1 94.94 224 GLY A O 1
ATOM 1716 N N . ASP A 1 225 ? 10.453 -28.375 -1.532 1 97.12 225 ASP A N 1
ATOM 1717 C CA . ASP A 1 225 ? 10.812 -28.438 -2.943 1 97.12 225 ASP A CA 1
ATOM 1718 C C . ASP A 1 225 ? 11.195 -29.875 -3.348 1 97.12 225 ASP A C 1
ATOM 1720 O O . ASP A 1 225 ? 11.539 -30.125 -4.5 1 97.12 225 ASP A O 1
ATOM 1724 N N . THR A 1 226 ? 11.039 -30.859 -2.443 1 97.31 226 THR A N 1
ATOM 1725 C CA . THR A 1 226 ? 11.383 -32.25 -2.746 1 97.31 226 THR A CA 1
ATOM 1726 C C . THR A 1 226 ? 10.164 -33 -3.283 1 97.31 226 THR A C 1
ATOM 1728 O O . THR A 1 226 ? 9.023 -32.625 -2.979 1 97.31 226 THR A O 1
ATOM 1731 N N . LEU A 1 227 ? 10.438 -34.031 -4.051 1 98.06 227 LEU A N 1
ATOM 1732 C CA . LEU A 1 227 ? 9.383 -34.812 -4.707 1 98.06 227 LEU A CA 1
ATOM 1733 C C . LEU A 1 227 ? 8.453 -35.438 -3.676 1 98.06 227 LEU A C 1
ATOM 1735 O O . LEU A 1 227 ? 7.234 -35.375 -3.805 1 98.06 227 LEU A O 1
ATOM 1739 N N . PRO A 1 228 ? 8.93 -36.031 -2.576 1 97.81 228 PRO A N 1
ATOM 1740 C CA . PRO A 1 228 ? 8.023 -36.625 -1.593 1 97.81 228 PRO A CA 1
ATOM 1741 C C . PRO A 1 228 ? 7.086 -35.594 -0.96 1 97.81 228 PRO A C 1
ATOM 1743 O O . PRO A 1 228 ? 5.906 -35.875 -0.739 1 97.81 228 PRO A O 1
ATOM 1746 N N . ALA A 1 229 ? 7.641 -34.469 -0.622 1 96.88 229 ALA A N 1
ATOM 1747 C CA . ALA A 1 229 ? 6.809 -33.438 -0.034 1 96.88 229 ALA A CA 1
ATOM 1748 C C . ALA A 1 229 ? 5.738 -32.969 -1.015 1 96.88 229 ALA A C 1
ATOM 1750 O O . ALA A 1 229 ? 4.594 -32.719 -0.625 1 96.88 229 ALA A O 1
ATOM 1751 N N . ILE A 1 230 ? 6.098 -32.812 -2.236 1 97.38 230 ILE A N 1
ATOM 1752 C CA . ILE A 1 230 ? 5.156 -32.406 -3.271 1 97.38 230 ILE A CA 1
ATOM 1753 C C . ILE A 1 230 ? 4.059 -33.438 -3.422 1 97.38 230 ILE A C 1
ATOM 1755 O O . ILE A 1 230 ? 2.873 -33.094 -3.49 1 97.38 230 ILE A O 1
ATOM 1759 N N . MET A 1 231 ? 4.445 -34.688 -3.467 1 97.38 231 MET A N 1
ATOM 1760 C CA . MET A 1 231 ? 3.484 -35.781 -3.615 1 97.38 231 MET A CA 1
ATOM 1761 C C . MET A 1 231 ? 2.529 -35.812 -2.426 1 97.38 231 MET A C 1
ATOM 1763 O O . MET A 1 231 ? 1.328 -36.031 -2.598 1 97.38 231 MET A O 1
ATOM 1767 N N . LEU A 1 232 ? 3.08 -35.594 -1.296 1 94.69 232 LEU A N 1
ATOM 1768 C CA . LEU A 1 232 ? 2.242 -35.594 -0.101 1 94.69 232 LEU A CA 1
ATOM 1769 C C . LEU A 1 232 ? 1.214 -34.469 -0.161 1 94.69 232 LEU A C 1
ATOM 1771 O O . LEU A 1 232 ? 0.042 -34.688 0.162 1 94.69 232 LEU A O 1
ATOM 1775 N N . THR A 1 233 ? 1.642 -33.344 -0.494 1 93.75 233 THR A N 1
ATOM 1776 C CA . THR A 1 233 ? 0.74 -32.188 -0.576 1 93.75 233 THR A CA 1
ATOM 1777 C C . THR A 1 233 ? -0.329 -32.406 -1.641 1 93.75 233 THR A C 1
ATOM 1779 O O . THR A 1 233 ? -1.485 -32.031 -1.46 1 93.75 233 THR A O 1
ATOM 1782 N N . LEU A 1 234 ? 0.057 -33.031 -2.719 1 95.56 234 LEU A N 1
ATOM 1783 C CA . LEU A 1 234 ? -0.887 -33.344 -3.785 1 95.56 234 LEU A CA 1
ATOM 1784 C C . LEU A 1 234 ? -1.942 -34.344 -3.299 1 95.56 234 LEU A C 1
ATOM 1786 O O . LEU A 1 234 ? -3.125 -34.188 -3.619 1 95.56 234 LEU A O 1
ATOM 1790 N N . LEU A 1 235 ? -1.463 -35.281 -2.598 1 93.44 235 LEU A N 1
ATOM 1791 C CA . LEU A 1 235 ? -2.387 -36.281 -2.047 1 93.44 235 LEU A CA 1
ATOM 1792 C C . LEU A 1 235 ? -3.402 -35.594 -1.123 1 93.44 235 LEU A C 1
ATOM 1794 O O . LEU A 1 235 ? -4.602 -35.875 -1.209 1 93.44 235 LEU A O 1
ATOM 1798 N N . ILE A 1 236 ? -2.936 -34.75 -0.328 1 90.69 236 ILE A N 1
ATOM 1799 C CA . ILE A 1 236 ? -3.807 -34.062 0.612 1 90.69 236 ILE A CA 1
ATOM 1800 C C . ILE A 1 236 ? -4.809 -33.188 -0.153 1 90.69 236 ILE A C 1
ATOM 1802 O O . ILE A 1 236 ? -6.004 -33.219 0.14 1 90.69 236 ILE A O 1
ATOM 1806 N N . ALA A 1 237 ? -4.324 -32.469 -1.086 1 93 237 ALA A N 1
ATOM 1807 C CA . ALA A 1 237 ? -5.18 -31.578 -1.866 1 93 237 ALA A CA 1
ATOM 1808 C C . ALA A 1 237 ? -6.305 -32.344 -2.549 1 93 237 ALA A C 1
ATOM 1810 O O . ALA A 1 237 ? -7.465 -31.938 -2.51 1 93 237 ALA A O 1
ATOM 1811 N N . ASN A 1 238 ? -6.004 -33.469 -3.186 1 93.5 238 ASN A N 1
ATOM 1812 C CA . ASN A 1 238 ? -6.992 -34.219 -3.945 1 93.5 238 ASN A CA 1
ATOM 1813 C C . ASN A 1 238 ? -7.926 -35 -3.029 1 93.5 238 ASN A C 1
ATOM 1815 O O . ASN A 1 238 ? -9.102 -35.219 -3.352 1 93.5 238 ASN A O 1
ATOM 1819 N N . LEU A 1 239 ? -7.414 -35.375 -1.89 1 90.31 239 LEU A N 1
ATOM 1820 C CA . LEU A 1 239 ? -8.289 -36.031 -0.908 1 90.31 239 LEU A CA 1
ATOM 1821 C C . LEU A 1 239 ? -9.328 -35.031 -0.386 1 90.31 239 LEU A C 1
ATOM 1823 O O . LEU A 1 239 ? -10.477 -35.406 -0.145 1 90.31 239 LEU A O 1
ATOM 1827 N N . LEU A 1 240 ? -8.914 -33.875 -0.242 1 89.94 240 LEU A N 1
ATOM 1828 C CA . LEU A 1 240 ? -9.852 -32.844 0.194 1 89.94 240 LEU A CA 1
ATOM 1829 C C . LEU A 1 240 ? -10.914 -32.594 -0.869 1 89.94 240 LEU A C 1
ATOM 1831 O O . LEU A 1 240 ? -12.102 -32.469 -0.55 1 89.94 240 LEU A O 1
ATOM 1835 N N . TRP A 1 241 ? -10.461 -32.5 -2.051 1 89.56 241 TRP A N 1
ATOM 1836 C CA . TRP A 1 241 ? -11.422 -32.344 -3.135 1 89.56 241 TRP A CA 1
ATOM 1837 C C . TRP A 1 241 ? -12.414 -33.5 -3.15 1 89.56 241 TRP A C 1
ATOM 1839 O O . TRP A 1 241 ? -13.609 -33.312 -3.383 1 89.56 241 TRP A O 1
ATOM 1849 N N . PHE A 1 242 ? -11.906 -34.656 -2.91 1 89.19 242 PHE A N 1
ATOM 1850 C CA . PHE A 1 242 ? -12.758 -35.844 -2.887 1 89.19 242 PHE A CA 1
ATOM 1851 C C . PHE A 1 242 ? -13.82 -35.719 -1.794 1 89.19 242 PHE A C 1
ATOM 1853 O O . PHE A 1 242 ? -14.945 -36.188 -1.965 1 89.19 242 PHE A O 1
ATOM 1860 N N . ALA A 1 243 ? -13.422 -35.062 -0.774 1 84.88 243 ALA A N 1
ATOM 1861 C CA . ALA A 1 243 ? -14.336 -34.875 0.35 1 84.88 243 ALA A CA 1
ATOM 1862 C C . ALA A 1 243 ? -15.234 -33.656 0.141 1 84.88 243 ALA A C 1
ATOM 1864 O O . ALA A 1 243 ? -16.031 -33.312 1.019 1 84.88 243 ALA A O 1
ATOM 1865 N N . GLY A 1 244 ? -15.078 -33 -0.928 1 83.69 244 GLY A N 1
ATOM 1866 C CA . GLY A 1 244 ? -15.938 -31.859 -1.235 1 83.69 244 GLY A CA 1
ATOM 1867 C C . GLY A 1 244 ? -15.367 -30.547 -0.756 1 83.69 244 GLY A C 1
ATOM 1868 O O . GLY A 1 244 ? -16.047 -29.516 -0.796 1 83.69 244 GLY A O 1
ATOM 1869 N N . ILE A 1 245 ? -14.188 -30.625 -0.299 1 84.12 245 ILE A N 1
ATOM 1870 C CA . ILE A 1 245 ? -13.5 -29.422 0.13 1 84.12 245 ILE A CA 1
ATOM 1871 C C . ILE A 1 245 ? -12.547 -28.953 -0.966 1 84.12 245 ILE A C 1
ATOM 1873 O O . ILE A 1 245 ? -11.883 -29.766 -1.608 1 84.12 245 ILE A O 1
ATOM 1877 N N . HIS A 1 246 ? -12.625 -27.656 -1.227 1 85.81 246 HIS A N 1
ATOM 1878 C CA . HIS A 1 246 ? -11.711 -27.141 -2.238 1 85.81 246 HIS A CA 1
ATOM 1879 C C . HIS A 1 246 ? -10.258 -27.297 -1.804 1 85.81 246 HIS A C 1
ATOM 1881 O O . HIS A 1 246 ? -9.656 -26.344 -1.287 1 85.81 246 HIS A O 1
ATOM 1887 N N . GLY A 1 247 ? -9.695 -28.344 -2.105 1 85.75 247 GLY A N 1
ATOM 1888 C CA . GLY A 1 247 ? -8.367 -28.719 -1.641 1 85.75 247 GLY A CA 1
ATOM 1889 C C . GLY A 1 247 ? -7.273 -27.812 -2.172 1 85.75 247 GLY A C 1
ATOM 1890 O O . GLY A 1 247 ? -6.312 -27.516 -1.462 1 85.75 247 GLY A O 1
ATOM 1891 N N . ALA A 1 248 ? -7.395 -27.406 -3.361 1 84.81 248 ALA A N 1
ATOM 1892 C CA . ALA A 1 248 ? -6.383 -26.547 -3.977 1 84.81 248 ALA A CA 1
ATOM 1893 C C . ALA A 1 248 ? -6.277 -25.219 -3.242 1 84.81 248 ALA A C 1
ATOM 1895 O O . ALA A 1 248 ? -5.18 -24.703 -3.033 1 84.81 248 ALA A O 1
ATOM 1896 N N . ASN A 1 249 ? -7.363 -24.656 -2.855 1 81.19 249 ASN A N 1
ATOM 1897 C CA . ASN A 1 249 ? -7.348 -23.375 -2.137 1 81.19 249 ASN A CA 1
ATOM 1898 C C . ASN A 1 249 ? -6.59 -23.484 -0.818 1 81.19 249 ASN A C 1
ATOM 1900 O O . ASN A 1 249 ? -5.867 -22.562 -0.434 1 81.19 249 ASN A O 1
ATOM 1904 N N . ILE A 1 250 ? -6.773 -24.609 -0.232 1 85.38 250 ILE A N 1
ATOM 1905 C CA . ILE A 1 250 ? -6.145 -24.797 1.07 1 85.38 250 ILE A CA 1
ATOM 1906 C C . ILE A 1 250 ? -4.648 -25.047 0.89 1 85.38 250 ILE A C 1
ATOM 1908 O O . ILE A 1 250 ? -3.824 -24.359 1.503 1 85.38 250 ILE A O 1
ATOM 1912 N N . VAL A 1 251 ? -4.34 -25.938 0.072 1 88.5 251 VAL A N 1
ATOM 1913 C CA . VAL A 1 251 ? -2.953 -26.359 -0.075 1 88.5 251 VAL A CA 1
ATOM 1914 C C . VAL A 1 251 ? -2.145 -25.266 -0.752 1 88.5 251 VAL A C 1
ATOM 1916 O O . VAL A 1 251 ? -1.016 -24.969 -0.348 1 88.5 251 VAL A O 1
ATOM 1919 N N . VAL A 1 252 ? -2.641 -24.656 -1.737 1 85.44 252 VAL A N 1
ATOM 1920 C CA . VAL A 1 252 ? -1.943 -23.594 -2.438 1 85.44 252 VAL A CA 1
ATOM 1921 C C . VAL A 1 252 ? -1.787 -22.391 -1.512 1 85.44 252 VAL A C 1
ATOM 1923 O O . VAL A 1 252 ? -0.774 -21.688 -1.562 1 85.44 252 VAL A O 1
ATOM 1926 N N . GLY A 1 253 ? -2.807 -22.156 -0.729 1 83.12 253 GLY A N 1
ATOM 1927 C CA . GLY A 1 253 ? -2.674 -21.109 0.271 1 83.12 253 GLY A CA 1
ATOM 1928 C C . GLY A 1 253 ? -1.507 -21.328 1.214 1 83.12 253 GLY A C 1
ATOM 1929 O O . GLY A 1 253 ? -0.784 -20.391 1.545 1 83.12 253 GLY A O 1
ATOM 1930 N N . LEU A 1 254 ? -1.313 -22.562 1.545 1 87.44 254 LEU A N 1
ATOM 1931 C CA . LEU A 1 254 ? -0.248 -22.922 2.477 1 87.44 254 LEU A CA 1
ATOM 1932 C C . LEU A 1 254 ? 1.107 -22.906 1.778 1 87.44 254 LEU A C 1
ATOM 1934 O O . LEU A 1 254 ? 2.125 -22.578 2.393 1 87.44 254 LEU A O 1
ATOM 1938 N N . LEU A 1 255 ? 1.104 -23.219 0.53 1 92.38 255 LEU A N 1
ATOM 1939 C CA . LEU A 1 255 ? 2.352 -23.359 -0.215 1 92.38 255 LEU A CA 1
ATOM 1940 C C . LEU A 1 255 ? 2.744 -22.047 -0.869 1 92.38 255 LEU A C 1
ATOM 1942 O O . LEU A 1 255 ? 3.879 -21.891 -1.324 1 92.38 255 LEU A O 1
ATOM 1946 N N . SER A 1 256 ? 1.899 -21.062 -0.796 1 92.06 256 SER A N 1
ATOM 1947 C CA . SER A 1 256 ? 2.098 -19.812 -1.527 1 92.06 256 SER A CA 1
ATOM 1948 C C . SER A 1 256 ? 3.428 -19.156 -1.161 1 92.06 256 SER A C 1
ATOM 1950 O O . SER A 1 256 ? 4.168 -18.703 -2.039 1 92.06 256 SER A O 1
ATOM 1952 N N . PRO A 1 257 ? 3.768 -19.094 0.108 1 92.25 257 PRO A N 1
ATOM 1953 C CA . PRO A 1 257 ? 5.066 -18.5 0.432 1 92.25 257 PRO A CA 1
ATOM 1954 C C . PRO A 1 257 ? 6.234 -19.25 -0.206 1 92.25 257 PRO A C 1
ATOM 1956 O O . PRO A 1 257 ? 7.215 -18.625 -0.624 1 92.25 257 PRO A O 1
ATOM 1959 N N . ILE A 1 258 ? 6.113 -20.547 -0.319 1 94.38 258 ILE A N 1
ATOM 1960 C CA . ILE A 1 258 ? 7.168 -21.359 -0.907 1 94.38 258 ILE A CA 1
ATOM 1961 C C . ILE A 1 258 ? 7.188 -21.172 -2.422 1 94.38 258 ILE A C 1
ATOM 1963 O O . ILE A 1 258 ? 8.258 -21 -3.02 1 94.38 258 ILE A O 1
ATOM 1967 N N . PHE A 1 259 ? 5.984 -21.188 -3.045 1 95.25 259 PHE A N 1
ATOM 1968 C CA . PHE A 1 259 ? 5.875 -20.906 -4.473 1 95.25 259 PHE A CA 1
ATOM 1969 C C . PHE A 1 259 ? 6.586 -19.609 -4.824 1 95.25 259 PHE A C 1
ATOM 1971 O O . PHE A 1 259 ? 7.367 -19.562 -5.773 1 95.25 259 PHE A O 1
ATOM 1978 N N . MET A 1 260 ? 6.348 -18.641 -4.02 1 92.69 260 MET A N 1
ATOM 1979 C CA . MET A 1 260 ? 6.852 -17.297 -4.293 1 92.69 260 MET A CA 1
ATOM 1980 C C . MET A 1 260 ? 8.359 -17.234 -4.082 1 92.69 260 MET A C 1
ATOM 1982 O O . MET A 1 260 ? 9.078 -16.641 -4.891 1 92.69 260 MET A O 1
ATOM 1986 N N . ALA A 1 261 ? 8.797 -17.75 -3.008 1 93.19 261 ALA A N 1
ATOM 1987 C CA . ALA A 1 261 ? 10.234 -17.766 -2.742 1 93.19 261 ALA A CA 1
ATOM 1988 C C . ALA A 1 261 ? 10.984 -18.5 -3.85 1 93.19 261 ALA A C 1
ATOM 1990 O O . ALA A 1 261 ? 12.039 -18.047 -4.297 1 93.19 261 ALA A O 1
ATOM 1991 N N . ASN A 1 262 ? 10.445 -19.609 -4.301 1 96.56 262 ASN A N 1
ATOM 1992 C CA . ASN A 1 262 ? 11.109 -20.422 -5.305 1 96.56 262 ASN A CA 1
ATOM 1993 C C . ASN A 1 262 ? 11.133 -19.734 -6.668 1 96.56 262 ASN A C 1
ATOM 1995 O O . ASN A 1 262 ? 12.164 -19.719 -7.344 1 96.56 262 ASN A O 1
ATOM 1999 N N . ILE A 1 263 ? 10 -19.219 -7.051 1 96.25 263 ILE A N 1
ATOM 2000 C CA . ILE A 1 263 ? 9.938 -18.594 -8.367 1 96.25 263 ILE A CA 1
ATOM 2001 C C . ILE A 1 263 ? 10.82 -17.359 -8.398 1 96.25 263 ILE A C 1
ATOM 2003 O O . ILE A 1 263 ? 11.422 -17.047 -9.43 1 96.25 263 ILE A O 1
ATOM 2007 N N . ALA A 1 264 ? 10.828 -16.625 -7.324 1 93.44 264 ALA A N 1
ATOM 2008 C CA . ALA A 1 264 ? 11.68 -15.453 -7.227 1 93.44 264 ALA A CA 1
ATOM 2009 C C . ALA A 1 264 ? 13.156 -15.836 -7.316 1 93.44 264 ALA A C 1
ATOM 2011 O O . ALA A 1 264 ? 13.945 -15.141 -7.961 1 93.44 264 ALA A O 1
ATOM 2012 N N . THR A 1 265 ? 13.562 -16.891 -6.629 1 93.88 265 THR A N 1
ATOM 2013 C CA . THR A 1 265 ? 14.93 -17.391 -6.703 1 93.88 265 THR A CA 1
ATOM 2014 C C . THR A 1 265 ? 15.297 -17.75 -8.141 1 93.88 265 THR A C 1
ATOM 2016 O O . THR A 1 265 ? 16.359 -17.375 -8.625 1 93.88 265 THR A O 1
ATOM 2019 N N . ASN A 1 266 ? 14.43 -18.469 -8.781 1 96.75 266 ASN A N 1
ATOM 2020 C CA . ASN A 1 266 ? 14.664 -18.859 -10.172 1 96.75 266 ASN A CA 1
ATOM 2021 C C . ASN A 1 266 ? 14.789 -17.641 -11.078 1 96.75 266 ASN A C 1
ATOM 2023 O O . ASN A 1 266 ? 15.656 -17.594 -11.953 1 96.75 266 ASN A O 1
ATOM 2027 N N . ALA A 1 267 ? 13.906 -16.703 -10.875 1 95.06 267 ALA A N 1
ATOM 2028 C CA . ALA A 1 267 ? 13.938 -15.469 -11.664 1 95.06 267 ALA A CA 1
ATOM 2029 C C . ALA A 1 267 ? 15.25 -14.719 -11.445 1 95.06 267 ALA A C 1
ATOM 2031 O O . ALA A 1 267 ? 15.828 -14.18 -12.391 1 95.06 267 ALA A O 1
ATOM 2032 N N . ALA A 1 268 ? 15.672 -14.641 -10.234 1 92.06 268 ALA A N 1
ATOM 2033 C CA . ALA A 1 268 ? 16.922 -13.953 -9.906 1 92.06 268 ALA A CA 1
ATOM 2034 C C . ALA A 1 268 ? 18.109 -14.648 -10.562 1 92.06 268 ALA A C 1
ATOM 2036 O O . ALA A 1 268 ? 19.031 -13.984 -11.062 1 92.06 268 ALA A O 1
ATOM 2037 N N . LEU A 1 269 ? 18.156 -15.945 -10.531 1 94 269 LEU A N 1
ATOM 2038 C CA . LEU A 1 269 ? 19.219 -16.703 -11.172 1 94 269 LEU A CA 1
ATOM 2039 C C . LEU A 1 269 ? 19.219 -16.469 -12.672 1 94 269 LEU A C 1
ATOM 2041 O O . LEU A 1 269 ? 20.281 -16.281 -13.273 1 94 269 LEU A O 1
ATOM 2045 N N . MET A 1 270 ? 18.062 -16.469 -13.242 1 92.94 270 MET A N 1
ATOM 2046 C CA . MET A 1 270 ? 17.969 -16.188 -14.672 1 92.94 270 MET A CA 1
ATOM 2047 C C . MET A 1 270 ? 18.5 -14.797 -15 1 92.94 270 MET A C 1
ATOM 2049 O O . MET A 1 270 ? 19.188 -14.609 -16 1 92.94 270 MET A O 1
ATOM 2053 N N . ALA A 1 271 ? 18.109 -13.836 -14.195 1 88.44 271 ALA A N 1
ATOM 2054 C CA . ALA A 1 271 ? 18.578 -12.461 -14.391 1 88.44 271 ALA A CA 1
ATOM 2055 C C . ALA A 1 271 ? 20.094 -12.383 -14.359 1 88.44 271 ALA A C 1
ATOM 2057 O O . ALA A 1 271 ? 20.688 -11.5 -14.984 1 88.44 271 ALA A O 1
ATOM 2058 N N . GLN A 1 272 ? 20.688 -13.305 -13.672 1 88.44 272 GLN A N 1
ATOM 2059 C CA . GLN A 1 272 ? 22.141 -13.344 -13.57 1 88.44 272 GLN A CA 1
ATOM 2060 C C . GLN A 1 272 ? 22.75 -14.258 -14.633 1 88.44 272 GLN A C 1
ATOM 2062 O O . GLN A 1 272 ? 23.969 -14.422 -14.695 1 88.44 272 GLN A O 1
ATOM 2067 N N . GLY A 1 273 ? 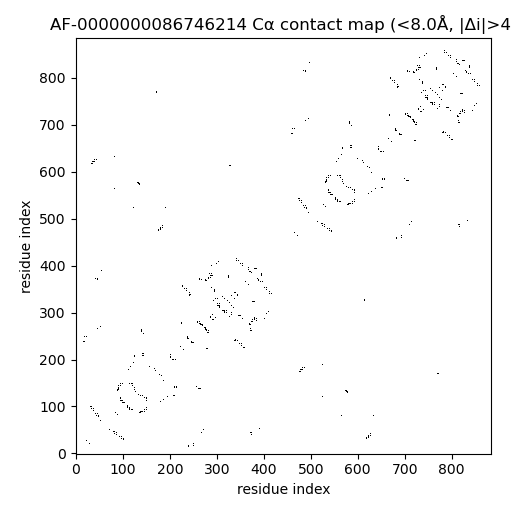21.922 -14.906 -15.398 1 86.69 273 GLY A N 1
ATOM 2068 C CA . GLY A 1 273 ? 22.391 -15.805 -16.453 1 86.69 273 GLY A CA 1
ATOM 2069 C C . GLY A 1 273 ? 22.766 -17.172 -15.93 1 86.69 273 GLY A C 1
ATOM 2070 O O . GLY A 1 273 ? 23.562 -17.891 -16.562 1 86.69 273 GLY A O 1
ATOM 2071 N N . VAL A 1 274 ? 22.281 -17.469 -14.773 1 91.19 274 VAL A N 1
ATOM 2072 C CA . VAL A 1 274 ? 22.562 -18.766 -14.156 1 91.19 274 VAL A CA 1
ATOM 2073 C C . VAL A 1 274 ? 21.297 -19.641 -14.188 1 91.19 274 VAL A C 1
ATOM 2075 O O . VAL A 1 274 ? 20.188 -19.125 -14.227 1 91.19 274 VAL A O 1
ATOM 2078 N N . ALA A 1 275 ? 21.469 -20.906 -14.219 1 93.06 275 ALA A N 1
ATOM 2079 C CA . ALA A 1 275 ? 20.359 -21.844 -14.328 1 93.06 275 ALA A CA 1
ATOM 2080 C C . ALA A 1 275 ? 19.5 -21.828 -13.062 1 93.06 275 ALA A C 1
ATOM 2082 O O . ALA A 1 275 ? 20.031 -21.734 -11.953 1 93.06 275 ALA A O 1
ATOM 2083 N N . ALA A 1 276 ? 18.188 -21.922 -13.273 1 96.12 276 ALA A N 1
ATOM 2084 C CA . ALA A 1 276 ? 17.25 -22 -12.164 1 96.12 276 ALA A CA 1
ATOM 2085 C C . ALA A 1 276 ? 17.438 -23.281 -11.367 1 96.12 276 ALA A C 1
ATOM 2087 O O . ALA A 1 276 ? 17.859 -24.312 -11.922 1 96.12 276 ALA A O 1
ATOM 2088 N N . THR A 1 277 ? 17.062 -23.266 -10.07 1 96.38 277 THR A N 1
ATOM 2089 C CA . THR A 1 277 ? 17.375 -24.406 -9.211 1 96.38 277 THR A CA 1
ATOM 2090 C C . THR A 1 277 ? 16.094 -24.969 -8.594 1 96.38 277 THR A C 1
ATOM 2092 O O . THR A 1 277 ? 16.016 -26.172 -8.312 1 96.38 277 THR A O 1
ATOM 2095 N N . GLN A 1 278 ? 15.086 -24.141 -8.367 1 97.62 278 GLN A N 1
ATOM 2096 C CA . GLN A 1 278 ? 13.891 -24.562 -7.641 1 97.62 278 GLN A CA 1
ATOM 2097 C C . GLN A 1 278 ? 12.859 -25.172 -8.586 1 97.62 278 GLN A C 1
ATOM 2099 O O . GLN A 1 278 ? 12.703 -24.719 -9.719 1 97.62 278 GLN A O 1
ATOM 2104 N N . ILE A 1 279 ? 12.141 -26.172 -8.109 1 98.31 279 ILE A N 1
ATOM 2105 C CA . ILE A 1 279 ? 11.211 -26.875 -8.984 1 98.31 279 ILE A CA 1
ATOM 2106 C C . ILE A 1 279 ? 9.773 -26.516 -8.594 1 98.31 279 ILE A C 1
ATOM 2108 O O . ILE A 1 279 ? 8.953 -26.203 -9.461 1 98.31 279 ILE A O 1
ATOM 2112 N N . LEU A 1 280 ? 9.516 -26.562 -7.277 1 98 280 LEU A N 1
ATOM 2113 C CA . LEU A 1 280 ? 8.148 -26.312 -6.828 1 98 280 LEU A CA 1
ATOM 2114 C C . LEU A 1 280 ? 7.789 -24.844 -6.965 1 98 280 LEU A C 1
ATOM 2116 O O . LEU A 1 280 ? 8.25 -24.016 -6.176 1 98 280 LEU A O 1
ATOM 2120 N N . THR A 1 281 ? 7.07 -24.5 -7.914 1 96.81 281 THR A N 1
ATOM 2121 C CA . THR A 1 281 ? 6.512 -23.172 -8.172 1 96.81 281 THR A CA 1
ATOM 2122 C C . THR A 1 281 ? 5.035 -23.281 -8.547 1 96.81 281 THR A C 1
ATOM 2124 O O . THR A 1 281 ? 4.523 -24.375 -8.805 1 96.81 281 THR A O 1
ATOM 2127 N N . ASP A 1 282 ? 4.391 -22.156 -8.492 1 94.69 282 ASP A N 1
ATOM 2128 C CA . ASP A 1 282 ? 2.971 -22.141 -8.828 1 94.69 282 ASP A CA 1
ATOM 2129 C C . ASP A 1 282 ? 2.738 -22.641 -10.258 1 94.69 282 ASP A C 1
ATOM 2131 O O . ASP A 1 282 ? 1.85 -23.453 -10.508 1 94.69 282 ASP A O 1
ATOM 2135 N N . PRO A 1 283 ? 3.525 -22.188 -11.219 1 96.25 283 PRO A N 1
ATOM 2136 C CA . PRO A 1 283 ? 3.32 -22.688 -12.578 1 96.25 283 PRO A CA 1
ATOM 2137 C C . PRO A 1 283 ? 3.623 -24.188 -12.695 1 96.25 283 PRO A C 1
ATOM 2139 O O . PRO A 1 283 ? 2.977 -24.891 -13.477 1 96.25 283 PRO A O 1
ATOM 2142 N N . TYR A 1 284 ? 4.625 -24.688 -11.969 1 97.81 284 TYR A N 1
ATOM 2143 C CA . TYR A 1 284 ? 4.871 -26.125 -11.93 1 97.81 284 TYR A CA 1
ATOM 2144 C C . TYR A 1 284 ? 3.617 -26.875 -11.508 1 97.81 284 TYR A C 1
ATOM 2146 O O . TYR A 1 284 ? 3.232 -27.859 -12.141 1 97.81 284 TYR A O 1
ATOM 2154 N N . TRP A 1 285 ? 3.037 -26.375 -10.484 1 96.88 285 TRP A N 1
ATOM 2155 C CA . TRP A 1 285 ? 1.829 -26.969 -9.93 1 96.88 285 TRP A CA 1
ATOM 2156 C C . TRP A 1 285 ? 0.683 -26.922 -10.938 1 96.88 285 TRP A C 1
ATOM 2158 O O . TRP A 1 285 ? 0.008 -27.922 -11.172 1 96.88 285 TRP A O 1
ATOM 2168 N N . ALA A 1 286 ? 0.502 -25.844 -11.539 1 95 286 ALA A N 1
ATOM 2169 C CA . ALA A 1 286 ? -0.655 -25.578 -12.398 1 95 286 ALA A CA 1
ATOM 2170 C C . ALA A 1 286 ? -0.514 -26.281 -13.742 1 95 286 ALA A C 1
ATOM 2172 O O . ALA A 1 286 ? -1.482 -26.844 -14.258 1 95 286 ALA A O 1
ATOM 2173 N N . PHE A 1 287 ? 0.694 -26.312 -14.273 1 97.56 287 PHE A N 1
ATOM 2174 C CA . PHE A 1 287 ? 0.79 -26.641 -15.695 1 97.56 287 PHE A CA 1
ATOM 2175 C C . PHE A 1 287 ? 1.363 -28.047 -15.883 1 97.56 287 PHE A C 1
ATOM 2177 O O . PHE A 1 287 ? 1.258 -28.625 -16.969 1 97.56 287 PHE A O 1
ATOM 2184 N N . TYR A 1 288 ? 1.987 -28.562 -14.89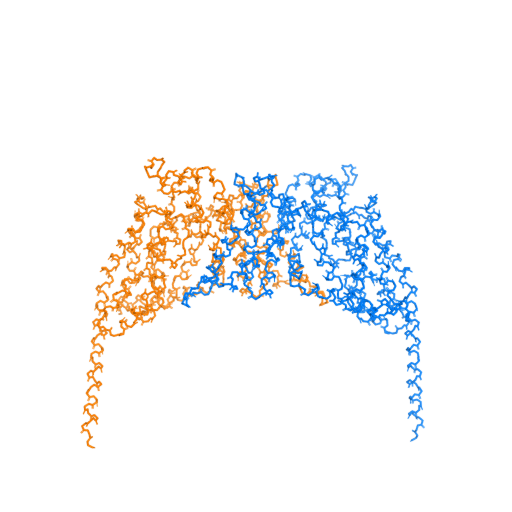8 1 98.31 288 TYR A N 1
ATOM 2185 C CA . TYR A 1 288 ? 2.521 -29.906 -15.031 1 98.31 288 TYR A CA 1
ATOM 2186 C C . TYR A 1 288 ? 1.724 -30.891 -14.188 1 98.31 288 TYR A C 1
ATOM 2188 O O . TYR A 1 288 ? 1.423 -32 -14.633 1 98.31 288 TYR A O 1
ATOM 2196 N N . VAL A 1 289 ? 1.403 -30.5 -13.016 1 97.12 289 VAL A N 1
ATOM 2197 C CA . VAL A 1 289 ? 0.893 -31.438 -12.031 1 97.12 289 VAL A CA 1
ATOM 2198 C C . VAL A 1 289 ? -0.631 -31.5 -12.109 1 97.12 289 VAL A C 1
ATOM 2200 O O . VAL A 1 289 ? -1.227 -32.562 -11.992 1 97.12 289 VAL A O 1
ATOM 2203 N N . CYS A 1 290 ? -1.206 -30.344 -12.203 1 95.5 290 CYS A N 1
ATOM 2204 C CA . CYS A 1 290 ? -2.662 -30.234 -12.18 1 95.5 290 CYS A CA 1
ATOM 2205 C C . CYS A 1 290 ? -3.193 -29.734 -13.516 1 95.5 290 CYS A C 1
ATOM 2207 O O . CYS A 1 290 ? -3.924 -28.734 -13.555 1 95.5 290 CYS A O 1
ATOM 2209 N N . ILE A 1 291 ? -3.023 -30.484 -14.539 1 97.19 291 ILE A N 1
ATOM 2210 C CA . ILE A 1 291 ? -3.432 -30.094 -15.883 1 97.19 291 ILE A CA 1
ATOM 2211 C C . ILE A 1 291 ? -4.953 -30.156 -16 1 97.19 291 ILE A C 1
ATOM 2213 O O . ILE A 1 291 ? -5.547 -31.234 -15.883 1 97.19 291 ILE A O 1
ATOM 2217 N N . GLY A 1 292 ? -5.543 -29.031 -16.234 1 94.38 292 GLY A N 1
ATOM 2218 C CA . GLY A 1 292 ? -6.996 -28.953 -16.297 1 94.38 292 GLY A CA 1
ATOM 2219 C C . GLY A 1 292 ? -7.641 -28.844 -14.922 1 94.38 292 GLY A C 1
ATOM 2220 O O . GLY A 1 292 ? -8.859 -28.953 -14.789 1 94.38 292 GLY A O 1
ATOM 2221 N N . GLY A 1 293 ? -6.848 -28.656 -13.922 1 92.25 293 GLY A N 1
ATOM 2222 C CA . GLY A 1 293 ? -7.332 -28.547 -12.555 1 92.25 293 GLY A CA 1
ATOM 2223 C C . GLY A 1 293 ? -6.918 -29.734 -11.688 1 92.25 293 GLY A C 1
ATOM 2224 O O . GLY A 1 293 ? -6.203 -30.625 -12.148 1 92.25 293 GLY A O 1
ATOM 2225 N N . SER A 1 294 ? -7.402 -29.719 -10.492 1 91.56 294 SER A N 1
ATOM 2226 C CA . SER A 1 294 ? -7.078 -30.766 -9.539 1 91.56 294 SER A CA 1
ATOM 2227 C C . SER A 1 294 ? -7.406 -32.156 -10.102 1 91.56 294 SER A C 1
ATOM 2229 O O . SER A 1 294 ? -8.461 -32.344 -10.703 1 91.56 294 SER A O 1
ATOM 2231 N N . GLY A 1 295 ? -6.469 -33.062 -9.93 1 93.31 295 GLY A N 1
ATOM 2232 C CA . GLY A 1 295 ? -6.645 -34.375 -10.477 1 93.31 295 GLY A CA 1
ATOM 2233 C C . GLY A 1 295 ? -6.227 -34.5 -11.938 1 93.31 295 GLY A C 1
ATOM 2234 O O . GLY A 1 295 ? -6.25 -35.594 -12.516 1 93.31 295 GLY A O 1
ATOM 2235 N N . SER A 1 296 ? -5.797 -33.344 -12.445 1 96.19 296 SER A N 1
ATOM 2236 C CA . SER A 1 296 ? -5.473 -33.312 -13.867 1 96.19 296 SER A CA 1
ATOM 2237 C C . SER A 1 296 ? -6.617 -33.844 -14.711 1 96.19 296 SER A C 1
ATOM 2239 O O . SER A 1 296 ? -6.418 -34.75 -15.523 1 96.19 296 SER A O 1
ATOM 2241 N N . THR A 1 297 ? -7.695 -33.219 -14.68 1 95.38 297 THR A N 1
ATOM 2242 C CA . THR A 1 297 ? -8.945 -33.781 -15.156 1 95.38 297 THR A CA 1
ATOM 2243 C C . THR A 1 297 ? -9.273 -33.281 -16.562 1 95.38 297 THR A C 1
ATOM 2245 O O . THR A 1 297 ? -10.359 -33.531 -17.078 1 95.38 297 THR A O 1
ATOM 2248 N N . LEU A 1 298 ? -8.359 -32.562 -17.172 1 96.44 298 LEU A N 1
ATOM 2249 C CA . LEU A 1 298 ? -8.609 -32.094 -18.547 1 96.44 298 LEU A CA 1
ATOM 2250 C C . LEU A 1 298 ? -8.977 -33.281 -19.453 1 96.44 298 LEU A C 1
ATOM 2252 O O . LEU A 1 298 ? -9.922 -33.188 -20.234 1 96.44 298 LEU A O 1
ATOM 2256 N N . VAL A 1 299 ? -8.281 -34.344 -19.328 1 96.75 299 VAL A N 1
ATOM 2257 C CA . VAL A 1 299 ? -8.477 -35.531 -20.188 1 96.75 299 VAL A CA 1
ATOM 2258 C C . VAL A 1 299 ? -9.844 -36.156 -19.906 1 96.75 299 VAL A C 1
ATOM 2260 O O . VAL A 1 299 ? -10.445 -36.75 -20.797 1 96.75 299 VAL A O 1
ATOM 2263 N N . LEU A 1 300 ? -10.273 -36.062 -18.672 1 95.31 300 LEU A N 1
ATOM 2264 C CA . LEU A 1 300 ? -11.586 -36.594 -18.328 1 95.31 300 LEU A CA 1
ATOM 2265 C C . LEU A 1 300 ? -12.695 -35.812 -19.031 1 95.31 300 LEU A C 1
ATOM 2267 O O . LEU A 1 300 ? -13.672 -36.406 -19.484 1 95.31 300 LEU A O 1
ATOM 2271 N N . ALA A 1 301 ? -12.547 -34.531 -19.031 1 95.06 301 ALA A N 1
ATOM 2272 C CA . ALA A 1 301 ? -13.516 -33.688 -19.75 1 95.06 301 ALA A CA 1
ATOM 2273 C C . ALA A 1 301 ? -13.594 -34.094 -21.219 1 95.06 301 ALA A C 1
ATOM 2275 O O . ALA A 1 301 ? -14.68 -34.125 -21.812 1 95.06 301 ALA A O 1
ATOM 2276 N N . ILE A 1 302 ? -12.508 -34.375 -21.797 1 96 302 ILE A N 1
ATOM 2277 C CA . ILE A 1 302 ? -12.438 -34.75 -23.203 1 96 302 ILE A CA 1
ATOM 2278 C C . ILE A 1 302 ? -13.086 -36.125 -23.391 1 96 302 ILE A C 1
ATOM 2280 O O . ILE A 1 302 ? -13.836 -36.344 -24.344 1 96 302 ILE A O 1
ATOM 2284 N N . LEU A 1 303 ? -12.828 -37.031 -22.5 1 96.19 303 LEU A N 1
ATOM 2285 C CA . LEU A 1 303 ? -13.422 -38.375 -22.547 1 96.19 303 LEU A CA 1
ATOM 2286 C C . LEU A 1 303 ? -14.938 -38.312 -22.406 1 96.19 303 LEU A C 1
ATOM 2288 O O . LEU A 1 303 ? -15.664 -39.031 -23.078 1 96.19 303 LEU A O 1
ATOM 2292 N N . TYR A 1 304 ? -15.398 -37.469 -21.516 1 95.62 304 TYR A N 1
ATOM 2293 C CA . TYR A 1 304 ? -16.828 -37.312 -21.281 1 95.62 304 TYR A CA 1
ATOM 2294 C C . TYR A 1 304 ? -17.547 -36.844 -22.531 1 95.62 304 TYR A C 1
ATOM 2296 O O . TYR A 1 304 ? -18.719 -37.188 -22.766 1 95.62 304 TYR A O 1
ATOM 2304 N N . LEU A 1 305 ? -16.938 -36.094 -23.391 1 95.56 305 LEU A N 1
ATOM 2305 C CA . LEU A 1 305 ? -17.547 -35.562 -24.609 1 95.56 305 LEU A CA 1
ATOM 2306 C C . LEU A 1 305 ? -18 -36.688 -25.516 1 95.56 305 LEU A C 1
ATOM 2308 O O . LEU A 1 305 ? -18.969 -36.562 -26.266 1 95.56 305 LEU A O 1
ATOM 2312 N N . ARG A 1 306 ? -17.328 -37.812 -25.406 1 93.75 306 ARG A N 1
ATOM 2313 C CA . ARG A 1 306 ? -17.625 -38.906 -26.297 1 93.75 306 ARG A CA 1
ATOM 2314 C C . ARG A 1 306 ? -18.281 -40.062 -25.547 1 93.75 306 ARG A C 1
ATOM 2316 O O . ARG A 1 306 ? -18.312 -41.188 -26.031 1 93.75 306 ARG A O 1
ATOM 2323 N N . SER A 1 307 ? -18.75 -39.812 -24.453 1 95.31 307 SER A N 1
ATOM 2324 C CA . SER A 1 307 ? -19.312 -40.875 -23.609 1 95.31 307 SER A CA 1
ATOM 2325 C C . SER A 1 307 ? -20.656 -41.344 -24.172 1 95.31 307 SER A C 1
ATOM 2327 O O . SER A 1 307 ? -21.375 -40.594 -24.797 1 95.31 307 SER A O 1
ATOM 2329 N N . ARG A 1 308 ? -21 -42.531 -23.891 1 94.06 308 ARG A N 1
ATOM 2330 C CA . ARG A 1 308 ? -22.297 -43.125 -24.25 1 94.06 308 ARG A CA 1
ATOM 2331 C C . ARG A 1 308 ? -23.391 -42.656 -23.281 1 94.06 308 ARG A C 1
ATOM 2333 O O . ARG A 1 308 ? -24.578 -42.719 -23.594 1 94.06 308 ARG A O 1
ATOM 2340 N N . SER A 1 309 ? -22.969 -42.312 -22.156 1 93.81 309 SER A N 1
ATOM 2341 C CA . SER A 1 309 ? -23.906 -41.781 -21.156 1 93.81 309 SER A CA 1
ATOM 2342 C C . SER A 1 309 ? -24.266 -40.344 -21.469 1 93.81 309 SER A C 1
ATOM 2344 O O . SER A 1 309 ? -23.391 -39.5 -21.656 1 93.81 309 SER A O 1
ATOM 2346 N N . ILE A 1 310 ? -25.594 -40.031 -21.5 1 92.81 310 ILE A N 1
ATOM 2347 C CA . ILE A 1 310 ? -26.062 -38.688 -21.781 1 92.81 310 ILE A CA 1
ATOM 2348 C C . ILE A 1 310 ? -25.625 -37.75 -20.688 1 92.81 310 ILE A C 1
ATOM 2350 O O . ILE A 1 310 ? -25.25 -36.594 -20.953 1 92.81 310 ILE A O 1
ATOM 2354 N N . HIS A 1 311 ? -25.688 -38.188 -19.484 1 92.19 311 HIS A N 1
ATOM 2355 C CA . HIS A 1 311 ? -25.281 -37.406 -18.344 1 92.19 311 HIS A CA 1
ATOM 2356 C C . HIS A 1 311 ? -23.812 -36.969 -18.453 1 92.19 311 HIS A C 1
ATOM 2358 O O . HIS A 1 311 ? -23.5 -35.781 -18.328 1 92.19 311 HIS A O 1
ATOM 2364 N N . LEU A 1 312 ? -22.969 -37.906 -18.734 1 94.38 312 LEU A N 1
ATOM 2365 C CA . LEU A 1 312 ? -21.531 -37.625 -18.828 1 94.38 312 LEU A CA 1
ATOM 2366 C C . LEU A 1 312 ? -21.234 -36.719 -20.031 1 94.38 312 LEU A C 1
ATOM 2368 O O . LEU A 1 312 ? -20.375 -35.844 -19.953 1 94.38 312 LEU A O 1
ATOM 2372 N N . ARG A 1 313 ? -21.891 -36.906 -21.078 1 95.5 313 ARG A N 1
ATOM 2373 C CA . ARG A 1 313 ? -21.688 -36.094 -22.266 1 95.5 313 ARG A CA 1
ATOM 2374 C C . ARG A 1 313 ? -22.078 -34.656 -22 1 95.5 313 ARG A C 1
ATOM 2376 O O . ARG A 1 313 ? -21.422 -33.719 -22.469 1 95.5 313 ARG A O 1
ATOM 2383 N N . THR A 1 314 ? -23.172 -34.469 -21.281 1 94.31 314 THR A N 1
ATOM 2384 C CA . THR A 1 314 ? -23.625 -33.125 -20.906 1 94.31 314 THR A CA 1
ATOM 2385 C C . THR A 1 314 ? -22.594 -32.438 -20.031 1 94.31 314 THR A C 1
ATOM 2387 O O . THR A 1 314 ? -22.281 -31.25 -20.25 1 94.31 314 THR A O 1
ATOM 2390 N N . ILE A 1 315 ? -22.047 -33.125 -19.125 1 93.56 315 ILE A N 1
ATOM 2391 C CA . ILE A 1 315 ? -21.016 -32.562 -18.234 1 93.56 315 ILE A CA 1
ATOM 2392 C C . ILE A 1 315 ? -19.75 -32.25 -19.031 1 93.56 315 ILE A C 1
ATOM 2394 O O . ILE A 1 315 ? -19.078 -31.25 -18.766 1 93.56 315 ILE A O 1
ATOM 2398 N N . GLY A 1 316 ? -19.406 -33.156 -19.906 1 94.12 316 GLY A N 1
ATOM 2399 C CA . GLY A 1 316 ? -18.25 -32.906 -20.75 1 94.12 316 GLY A CA 1
ATOM 2400 C C . GLY A 1 316 ? -18.344 -31.625 -21.547 1 94.12 316 GLY A C 1
ATOM 2401 O O . GLY A 1 316 ? -17.375 -30.859 -21.609 1 94.12 316 GLY A O 1
ATOM 2402 N N . LYS A 1 317 ? -19.484 -31.375 -22.109 1 93.06 317 LYS A N 1
ATOM 2403 C CA . LYS A 1 317 ? -19.703 -30.156 -22.875 1 93.06 317 LYS A CA 1
ATOM 2404 C C . LYS A 1 317 ? -19.609 -28.922 -22 1 93.06 317 LYS A C 1
ATOM 2406 O O . LYS A 1 317 ? -19.078 -27.891 -22.438 1 93.06 317 LYS A O 1
ATOM 2411 N N . LEU A 1 318 ? -20.031 -29.062 -20.844 1 89.81 318 LEU A N 1
ATOM 2412 C CA . LEU A 1 318 ? -20.047 -27.938 -19.922 1 89.81 318 LEU A CA 1
ATOM 2413 C C . LEU A 1 318 ? -18.656 -27.703 -19.344 1 89.81 318 LEU A C 1
ATOM 2415 O O . LEU A 1 318 ? -18.328 -26.578 -18.938 1 89.81 318 LEU A O 1
ATOM 2419 N N . SER A 1 319 ? -17.797 -28.703 -19.359 1 92.5 319 SER A N 1
ATOM 2420 C CA . SER A 1 319 ? -16.578 -28.625 -18.547 1 92.5 319 SER A CA 1
ATOM 2421 C C . SER A 1 319 ? -15.344 -28.516 -19.422 1 92.5 319 SER A C 1
ATOM 2423 O O . SER A 1 319 ? -14.273 -28.125 -18.953 1 92.5 319 SER A O 1
ATOM 2425 N N . VAL A 1 320 ? -15.406 -28.875 -20.672 1 92.44 320 VAL A N 1
ATOM 2426 C CA . VAL A 1 320 ? -14.211 -29 -21.5 1 92.44 320 VAL A CA 1
ATOM 2427 C C . VAL A 1 320 ? -13.539 -27.641 -21.641 1 92.44 320 VAL A C 1
ATOM 2429 O O . VAL A 1 320 ? -12.32 -27.531 -21.516 1 92.44 320 VAL A O 1
ATOM 2432 N N . VAL A 1 321 ? -14.273 -26.672 -21.906 1 89.56 321 VAL A N 1
ATOM 2433 C CA . VAL A 1 321 ? -13.703 -25.344 -22.109 1 89.56 321 VAL A CA 1
ATOM 2434 C C . VAL A 1 321 ? -13.133 -24.812 -20.797 1 89.56 321 VAL A C 1
ATOM 2436 O O . VAL A 1 321 ? -11.961 -24.438 -20.734 1 89.56 321 VAL A O 1
ATOM 2439 N N . PRO A 1 322 ? -13.891 -24.812 -19.688 1 89.88 322 PRO A N 1
ATOM 2440 C CA . PRO A 1 322 ? -13.312 -24.375 -18.406 1 89.88 322 PRO A CA 1
ATOM 2441 C C . PRO A 1 322 ? -12.078 -25.188 -18.016 1 89.88 322 PRO A C 1
ATOM 2443 O O . PRO A 1 322 ? -11.125 -24.625 -17.469 1 89.88 322 PRO A O 1
ATOM 2446 N N . ALA A 1 323 ? -12.055 -26.422 -18.344 1 92.44 323 ALA A N 1
ATOM 2447 C CA . ALA A 1 323 ? -10.93 -27.281 -17.969 1 92.44 323 ALA A CA 1
ATOM 2448 C C . ALA A 1 323 ? -9.672 -26.891 -18.734 1 92.44 323 ALA A C 1
ATOM 2450 O O . ALA A 1 323 ? -8.562 -27 -18.203 1 92.44 323 ALA A O 1
ATOM 2451 N N . ILE A 1 324 ? -9.812 -26.469 -19.938 1 92.31 324 ILE A N 1
ATOM 2452 C CA . ILE A 1 324 ? -8.68 -25.984 -20.719 1 92.31 324 ILE A CA 1
ATOM 2453 C C . ILE A 1 324 ? -8.008 -24.812 -20 1 92.31 324 ILE A C 1
ATOM 2455 O O . ILE A 1 324 ? -6.789 -24.672 -20.047 1 92.31 324 ILE A O 1
ATOM 2459 N N . PHE A 1 325 ? -8.859 -24.094 -19.266 1 88 325 PHE A N 1
ATOM 2460 C CA . PHE A 1 325 ? -8.352 -22.938 -18.531 1 88 325 PHE A CA 1
ATOM 2461 C C . PHE A 1 325 ? -8.141 -23.281 -17.062 1 88 325 PHE A C 1
ATOM 2463 O O . PHE A 1 325 ? -8.086 -22.391 -16.219 1 88 325 PHE A O 1
ATOM 2470 N N . ASN A 1 326 ? -8.102 -24.578 -16.766 1 90.44 326 ASN A N 1
ATOM 2471 C CA . ASN A 1 326 ? -7.762 -25.125 -15.453 1 90.44 326 ASN A CA 1
ATOM 2472 C C . ASN A 1 326 ? -8.867 -24.875 -14.43 1 90.44 326 ASN A C 1
ATOM 2474 O O . ASN A 1 326 ? -8.594 -24.766 -13.234 1 90.44 326 ASN A O 1
ATOM 2478 N N . ILE A 1 327 ? -10.031 -24.703 -14.938 1 87.38 327 ILE A N 1
ATOM 2479 C CA . ILE A 1 327 ? -11.219 -24.641 -14.094 1 87.38 327 ILE A CA 1
ATOM 2480 C C . ILE A 1 327 ? -12.008 -25.938 -14.188 1 87.38 327 ILE A C 1
ATOM 2482 O O . ILE A 1 327 ? -12.625 -26.219 -15.219 1 87.38 327 ILE A O 1
ATOM 2486 N N . ASN A 1 328 ? -12.047 -26.656 -13.078 1 90.25 328 ASN A N 1
ATOM 2487 C CA . ASN A 1 328 ? -12.641 -27.984 -13.234 1 90.25 328 ASN A CA 1
ATOM 2488 C C . ASN A 1 328 ? -13.742 -28.219 -12.211 1 90.25 328 ASN A C 1
ATOM 2490 O O . ASN A 1 328 ? -14.141 -29.359 -11.977 1 90.25 328 ASN A O 1
ATOM 2494 N N . GLU A 1 329 ? -14.234 -27.125 -11.594 1 86.25 329 GLU A N 1
ATOM 2495 C CA . GLU A 1 329 ? -15.336 -27.266 -10.648 1 86.25 329 GLU A CA 1
ATOM 2496 C C . GLU A 1 329 ? -16.562 -27.906 -11.312 1 86.25 329 GLU A C 1
ATOM 2498 O O . GLU A 1 329 ? -17.219 -28.766 -10.719 1 86.25 329 GLU A O 1
ATOM 2503 N N . PRO A 1 330 ? -16.891 -27.547 -12.531 1 86.5 330 PRO A N 1
ATOM 2504 C CA . PRO A 1 330 ? -18.016 -28.203 -13.188 1 86.5 330 PRO A CA 1
ATOM 2505 C C . PRO A 1 330 ? -17.797 -29.719 -13.328 1 86.5 330 PRO A C 1
ATOM 2507 O O . PRO A 1 330 ? -18.766 -30.484 -13.281 1 86.5 330 PRO A O 1
ATOM 2510 N N . LEU A 1 331 ? -16.609 -30.141 -13.5 1 89.25 331 LEU A N 1
ATOM 2511 C CA . LEU A 1 331 ? -16.297 -31.562 -13.625 1 89.25 331 LEU A CA 1
ATOM 2512 C C . LEU A 1 331 ? -16.328 -32.25 -12.266 1 89.25 331 LEU A C 1
ATOM 2514 O O . LEU A 1 331 ? -16.875 -33.344 -12.141 1 89.25 331 LEU A O 1
ATOM 2518 N N . LEU A 1 332 ? -15.75 -31.594 -11.258 1 88.38 332 LEU A N 1
ATOM 2519 C CA . LEU A 1 332 ? -15.625 -32.188 -9.93 1 88.38 332 LEU A CA 1
ATOM 2520 C C . LEU A 1 332 ? -16.984 -32.312 -9.258 1 88.38 332 LEU A C 1
ATOM 2522 O O . LEU A 1 332 ? -17.281 -33.312 -8.617 1 88.38 332 LEU A O 1
ATOM 2526 N N . PHE A 1 333 ? -17.797 -31.312 -9.523 1 83.25 333 PHE A N 1
ATOM 2527 C CA . PHE A 1 333 ? -19.094 -31.312 -8.836 1 83.25 333 PHE A CA 1
ATOM 2528 C C . PHE A 1 333 ? -20.188 -31.875 -9.742 1 83.25 333 PHE A C 1
ATOM 2530 O O . PHE A 1 333 ? -21.156 -32.438 -9.266 1 83.25 333 PHE A O 1
ATOM 2537 N N . GLY A 1 334 ? -20.094 -31.75 -11.031 1 78.12 334 GLY A N 1
ATOM 2538 C CA . GLY A 1 334 ? -21.109 -32.219 -11.953 1 78.12 334 GLY A CA 1
ATOM 2539 C C . GLY A 1 334 ? -21.109 -33.719 -12.102 1 78.12 334 GLY A C 1
ATOM 2540 O O . GLY A 1 334 ? -22.172 -34.344 -12.195 1 78.12 334 GLY A O 1
ATOM 2541 N N . SER A 1 335 ? -20.047 -34.469 -12.422 1 67.88 335 SER A N 1
ATOM 2542 C CA . SER A 1 335 ? -19.922 -35.906 -12.477 1 67.88 335 SER A CA 1
ATOM 2543 C C . SER A 1 335 ? -19.453 -36.469 -11.141 1 67.88 335 SER A C 1
ATOM 2545 O O . SER A 1 335 ? -18.938 -37.594 -11.086 1 67.88 335 SER A O 1
ATOM 2547 N N . PRO A 1 336 ? -20.062 -36.281 -10.25 1 70.31 336 PRO A N 1
ATOM 2548 C CA . PRO A 1 336 ? -19.453 -36 -8.953 1 70.31 336 PRO A CA 1
ATOM 2549 C C . PRO A 1 336 ? -18.188 -36.812 -8.703 1 70.31 336 PRO A C 1
ATOM 2551 O O . PRO A 1 336 ? -18.266 -37.969 -8.305 1 70.31 336 PRO A O 1
ATOM 2554 N N . ILE A 1 337 ? -17.094 -36.406 -9.281 1 80.25 337 ILE A N 1
ATOM 2555 C CA . ILE A 1 337 ? -15.82 -36.969 -8.828 1 80.25 337 ILE A CA 1
ATOM 2556 C C . ILE A 1 337 ? -15.75 -36.906 -7.301 1 80.25 337 ILE A C 1
ATOM 2558 O O . ILE A 1 337 ? -15.195 -37.812 -6.668 1 80.25 337 ILE A O 1
ATOM 2562 N N . VAL A 1 338 ? -16.391 -35.938 -6.832 1 80.56 338 VAL A N 1
ATOM 2563 C CA . VAL A 1 338 ? -16.5 -35.812 -5.383 1 80.56 338 VAL A CA 1
ATOM 2564 C C . VAL A 1 338 ? -17.312 -36.969 -4.816 1 80.56 338 VAL A C 1
ATOM 2566 O O . VAL A 1 338 ? -18.422 -37.25 -5.293 1 80.56 338 VAL A O 1
ATOM 2569 N N . MET A 1 339 ? -16.766 -37.719 -3.984 1 79.12 339 MET A N 1
ATOM 2570 C CA . MET A 1 339 ? -17.375 -38.812 -3.234 1 79.12 339 MET A CA 1
ATOM 2571 C C . MET A 1 339 ? -17.641 -40 -4.145 1 79.12 339 MET A C 1
ATOM 2573 O O . MET A 1 339 ? -18.469 -40.844 -3.822 1 79.12 339 MET A O 1
ATOM 2577 N N . ASN A 1 340 ? -17.125 -40.031 -5.375 1 85.75 340 ASN A N 1
ATOM 2578 C CA . ASN A 1 340 ? -17.25 -41.188 -6.254 1 85.75 340 ASN A CA 1
ATOM 2579 C C . ASN A 1 340 ? -16.062 -42.156 -6.105 1 85.75 340 ASN A C 1
ATOM 2581 O O . ASN A 1 340 ? -14.992 -41.906 -6.66 1 85.75 340 ASN A O 1
ATOM 2585 N N . PRO A 1 341 ? -16.312 -43.188 -5.457 1 83.88 341 PRO A N 1
ATOM 2586 C CA . PRO A 1 341 ? -15.211 -44.094 -5.18 1 83.88 341 PRO A CA 1
ATOM 2587 C C . PRO A 1 341 ? -14.57 -44.656 -6.453 1 83.88 341 PRO A C 1
ATOM 2589 O O . PRO A 1 341 ? -13.375 -44.938 -6.477 1 83.88 341 PRO A O 1
ATOM 2592 N N . SER A 1 342 ? -15.344 -44.719 -7.516 1 85.69 342 SER A N 1
ATOM 2593 C CA . SER A 1 342 ? -14.828 -45.281 -8.766 1 85.69 342 SER A CA 1
ATOM 2594 C C . SER A 1 342 ? -13.789 -44.344 -9.391 1 85.69 342 SER A C 1
ATOM 2596 O O . SER A 1 342 ? -12.953 -44.781 -10.18 1 85.69 342 SER A O 1
ATOM 2598 N N . LEU A 1 343 ? -13.875 -43.156 -8.992 1 92.06 343 LEU A N 1
ATOM 2599 C CA . LEU A 1 343 ? -12.992 -42.188 -9.633 1 92.06 343 LEU A CA 1
ATOM 2600 C C . LEU A 1 343 ? -11.938 -41.688 -8.656 1 92.06 343 LEU A C 1
ATOM 2602 O O . LEU A 1 343 ? -11.125 -40.812 -9.008 1 92.06 343 LEU A O 1
ATOM 2606 N N . LEU A 1 344 ? -11.906 -42.188 -7.469 1 91 344 LEU A N 1
ATOM 2607 C CA . LEU A 1 344 ? -10.969 -41.75 -6.438 1 91 344 LEU A CA 1
ATOM 2608 C C . LEU A 1 344 ? -9.539 -42.094 -6.832 1 91 344 LEU A C 1
ATOM 2610 O O . LEU A 1 344 ? -8.625 -41.281 -6.656 1 91 344 LEU A O 1
ATOM 2614 N N . ILE A 1 345 ? -9.375 -43.281 -7.352 1 92.56 345 ILE A N 1
ATOM 2615 C CA . ILE A 1 345 ? -8.039 -43.781 -7.629 1 92.56 345 ILE A CA 1
ATOM 2616 C C . ILE A 1 345 ? -7.344 -42.906 -8.656 1 92.56 345 ILE A C 1
ATOM 2618 O O . ILE A 1 345 ? -6.246 -42.406 -8.414 1 92.56 345 ILE A O 1
ATOM 2622 N N . PRO A 1 346 ? -7.945 -42.688 -9.812 1 95.31 346 PRO A N 1
ATOM 2623 C CA . PRO A 1 346 ? -7.266 -41.812 -10.766 1 95.31 346 PRO A CA 1
ATOM 2624 C C . PRO A 1 346 ? -7.125 -40.375 -10.258 1 95.31 346 PRO A C 1
ATOM 2626 O O . PRO A 1 346 ? -6.148 -39.688 -10.586 1 95.31 346 PRO A O 1
ATOM 2629 N N . LEU A 1 347 ? -8.102 -39.906 -9.477 1 95 347 LEU A N 1
ATOM 2630 C CA . LEU A 1 347 ? -8.023 -38.562 -8.898 1 95 347 LEU A CA 1
ATOM 2631 C C . LEU A 1 347 ? -6.75 -38.406 -8.078 1 95 347 LEU A C 1
ATOM 2633 O O . LEU A 1 347 ? -6.145 -37.312 -8.078 1 95 347 LEU A O 1
ATOM 2637 N N . LEU A 1 348 ? -6.324 -39.438 -7.391 1 94.88 348 LEU A N 1
ATOM 2638 C CA . LEU A 1 348 ? -5.156 -39.406 -6.516 1 94.88 348 LEU A CA 1
ATOM 2639 C C . LEU A 1 348 ? -3.887 -39.75 -7.285 1 94.88 348 LEU A C 1
ATOM 2641 O O . LEU A 1 348 ? -2.855 -39.094 -7.113 1 94.88 348 LEU A O 1
ATOM 2645 N N . ILE A 1 349 ? -3.943 -40.656 -8.195 1 96.81 349 ILE A N 1
ATOM 2646 C CA . ILE A 1 349 ? -2.758 -41.25 -8.805 1 96.81 349 ILE A CA 1
ATOM 2647 C C . ILE A 1 349 ? -2.26 -40.375 -9.945 1 96.81 349 ILE A C 1
ATOM 2649 O O . ILE A 1 349 ? -1.051 -40.219 -10.133 1 96.81 349 ILE A O 1
ATOM 2653 N N . VAL A 1 350 ? -3.113 -39.812 -10.734 1 97.88 350 VAL A N 1
ATOM 2654 C CA . VAL A 1 350 ? -2.727 -39.125 -11.953 1 97.88 350 VAL A CA 1
ATOM 2655 C C . VAL A 1 350 ? -1.826 -37.938 -11.602 1 97.88 350 VAL A C 1
ATOM 2657 O O . VAL A 1 350 ? -0.731 -37.812 -12.156 1 97.88 350 VAL A O 1
ATOM 2660 N N . PRO A 1 351 ? -2.258 -37.062 -10.648 1 97.81 351 PRO A N 1
ATOM 2661 C CA . PRO A 1 351 ? -1.366 -35.969 -10.305 1 97.81 351 PRO A CA 1
ATOM 2662 C C . PRO A 1 351 ? -0.034 -36.438 -9.727 1 97.81 351 PRO A C 1
ATOM 2664 O O . PRO A 1 351 ? 0.994 -35.781 -9.922 1 97.81 351 PRO A O 1
ATOM 2667 N N . LEU A 1 352 ? -0.039 -37.562 -9.047 1 98.25 352 LEU A N 1
ATOM 2668 C CA . LEU A 1 352 ? 1.196 -38.094 -8.492 1 98.25 352 LEU A CA 1
ATOM 2669 C C . LEU A 1 352 ? 2.141 -38.531 -9.602 1 98.25 352 LEU A C 1
ATOM 2671 O O . LEU A 1 352 ? 3.35 -38.312 -9.531 1 98.25 352 LEU A O 1
ATOM 2675 N N . VAL A 1 353 ? 1.604 -39.188 -10.57 1 98.56 353 VAL A N 1
ATOM 2676 C CA . VAL A 1 353 ? 2.395 -39.594 -11.719 1 98.56 353 VAL A CA 1
ATOM 2677 C C . VAL A 1 353 ? 2.953 -38.375 -12.445 1 98.56 353 VAL A C 1
ATOM 2679 O O . VAL A 1 353 ? 4.125 -38.344 -12.82 1 98.56 353 VAL A O 1
ATOM 2682 N N . ASN A 1 354 ? 2.104 -37.406 -12.641 1 98.75 354 ASN A N 1
ATOM 2683 C CA . ASN A 1 354 ? 2.559 -36.156 -13.258 1 98.75 354 ASN A CA 1
ATOM 2684 C C . ASN A 1 354 ? 3.705 -35.531 -12.477 1 98.75 354 ASN A C 1
ATOM 2686 O O . ASN A 1 354 ? 4.664 -35.031 -13.062 1 98.75 354 ASN A O 1
ATOM 2690 N N . ALA A 1 355 ? 3.566 -35.562 -11.148 1 98.62 355 ALA A N 1
ATOM 2691 C CA . ALA A 1 355 ? 4.598 -34.969 -10.297 1 98.62 355 ALA A CA 1
ATOM 2692 C C . ALA A 1 355 ? 5.922 -35.719 -10.453 1 98.62 355 ALA A C 1
ATOM 2694 O O . ALA A 1 355 ? 6.98 -35.094 -10.562 1 98.62 355 ALA A O 1
ATOM 2695 N N . VAL A 1 356 ? 5.867 -37 -10.453 1 98.62 356 VAL A N 1
ATOM 2696 C CA . VAL A 1 356 ? 7.074 -37.781 -10.57 1 98.62 356 VAL A CA 1
ATOM 2697 C C . VAL A 1 356 ? 7.742 -37.531 -11.922 1 98.62 356 VAL A C 1
ATOM 2699 O O . VAL A 1 356 ? 8.953 -37.312 -11.992 1 98.62 356 VAL A O 1
ATOM 2702 N N . LEU A 1 357 ? 7 -37.562 -12.945 1 98.69 357 LEU A N 1
ATOM 2703 C CA . LEU A 1 357 ? 7.539 -37.406 -14.297 1 98.69 357 LEU A CA 1
ATOM 2704 C C . LEU A 1 357 ? 8.07 -36 -14.523 1 98.69 357 LEU A C 1
ATOM 2706 O O . LEU A 1 357 ? 9.18 -35.812 -15.031 1 98.69 357 LEU A O 1
ATOM 2710 N N . SER A 1 358 ? 7.262 -35.062 -14.203 1 98.69 358 SER A N 1
ATOM 2711 C CA . SER A 1 358 ? 7.68 -33.688 -14.43 1 98.69 358 SER A CA 1
ATOM 2712 C C . SER A 1 358 ? 8.844 -33.312 -13.523 1 98.69 358 SER A C 1
ATOM 2714 O O . SER A 1 358 ? 9.789 -32.625 -13.953 1 98.69 358 SER A O 1
ATOM 2716 N N . TYR A 1 359 ? 8.766 -33.688 -12.234 1 98.56 359 TYR A N 1
ATOM 2717 C CA . TYR A 1 359 ? 9.875 -33.438 -11.328 1 98.56 359 TYR A CA 1
ATOM 2718 C C . TYR A 1 359 ? 11.172 -34.031 -11.852 1 98.56 359 TYR A C 1
ATOM 2720 O O . TYR A 1 359 ? 12.219 -33.406 -11.812 1 98.56 359 TYR A O 1
ATOM 2728 N N . SER A 1 360 ? 11.125 -35.25 -12.312 1 98.44 360 SER A N 1
ATOM 2729 C CA . SER A 1 360 ? 12.297 -35.938 -12.852 1 98.44 360 SER A CA 1
ATOM 2730 C C . SER A 1 360 ? 12.828 -35.219 -14.086 1 98.44 360 SER A C 1
ATOM 2732 O O . SER A 1 360 ? 14.039 -35.031 -14.234 1 98.44 360 SER A O 1
ATOM 2734 N N . ALA A 1 361 ? 11.938 -34.781 -14.906 1 98.38 361 ALA A N 1
ATOM 2735 C CA . ALA A 1 361 ? 12.352 -34.094 -16.109 1 98.38 361 ALA A CA 1
ATOM 2736 C C . ALA A 1 361 ? 13.062 -32.781 -15.781 1 98.38 361 ALA A C 1
ATOM 2738 O O . ALA A 1 361 ? 14.062 -32.438 -16.422 1 98.38 361 ALA A O 1
ATOM 2739 N N . LEU A 1 362 ? 12.555 -32.062 -14.836 1 98 362 LEU A N 1
ATOM 2740 C CA . LEU A 1 362 ? 13.148 -30.797 -14.445 1 98 362 LEU A CA 1
ATOM 2741 C C . LEU A 1 362 ? 14.438 -31.016 -13.656 1 98 362 LEU A C 1
ATOM 2743 O O . LEU A 1 362 ? 15.414 -30.297 -13.844 1 98 362 LEU A O 1
ATOM 2747 N N . HIS A 1 363 ? 14.391 -32.031 -12.781 1 96.88 363 HIS A N 1
ATOM 2748 C CA . HIS A 1 363 ? 15.547 -32.344 -11.961 1 96.88 363 HIS A CA 1
ATOM 2749 C C . HIS A 1 363 ? 16.734 -32.781 -12.812 1 96.88 363 HIS A C 1
ATOM 2751 O O . HIS A 1 363 ? 17.891 -32.5 -12.477 1 96.88 363 HIS A O 1
ATOM 2757 N N . LEU A 1 364 ? 16.469 -33.406 -13.93 1 97.19 364 LEU A N 1
ATOM 2758 C CA . LEU A 1 364 ? 17.5 -33.875 -14.844 1 97.19 364 LEU A CA 1
ATOM 2759 C C . LEU A 1 364 ? 17.828 -32.812 -15.891 1 97.19 364 LEU A C 1
ATOM 2761 O O . LEU A 1 364 ? 18.578 -33.062 -16.828 1 97.19 364 LEU A O 1
ATOM 2765 N N . ASP A 1 365 ? 17.203 -31.688 -15.797 1 95.75 365 ASP A N 1
ATOM 2766 C CA . ASP A 1 365 ? 17.438 -30.531 -16.656 1 95.75 365 ASP A CA 1
ATOM 2767 C C . ASP A 1 365 ? 17.078 -30.859 -18.109 1 95.75 365 ASP A C 1
ATOM 2769 O O . ASP A 1 365 ? 17.734 -30.375 -19.031 1 95.75 365 ASP A O 1
ATOM 2773 N N . LEU A 1 366 ? 16.109 -31.734 -18.219 1 97.06 366 LEU A N 1
ATOM 2774 C CA . LEU A 1 366 ? 15.602 -32.031 -19.562 1 97.06 366 LEU A CA 1
ATOM 2775 C C . LEU A 1 366 ? 14.727 -30.891 -20.062 1 97.06 366 LEU A C 1
ATOM 2777 O O . LEU A 1 366 ? 14.562 -30.703 -21.266 1 97.06 366 LEU A O 1
ATOM 2781 N N . VAL A 1 367 ? 14.117 -30.219 -19.156 1 96.75 367 VAL A N 1
ATOM 2782 C CA . VAL A 1 367 ? 13.273 -29.047 -19.406 1 96.75 367 VAL A CA 1
ATOM 2783 C C . VAL A 1 367 ? 13.68 -27.906 -18.453 1 96.75 367 VAL A C 1
ATOM 2785 O O . VAL A 1 367 ? 14.055 -28.156 -17.312 1 96.75 367 VAL A O 1
ATOM 2788 N N . GLN A 1 368 ? 13.633 -26.734 -18.953 1 95.62 368 GLN A N 1
ATOM 2789 C CA . GLN A 1 368 ? 13.953 -25.578 -18.125 1 95.62 368 GLN A CA 1
ATOM 2790 C C . GLN A 1 368 ? 12.984 -25.453 -16.953 1 95.62 368 GLN A C 1
ATOM 2792 O O . GLN A 1 368 ? 11.781 -25.672 -17.109 1 95.62 368 GLN A O 1
ATOM 2797 N N . LYS A 1 369 ? 13.5 -25.156 -15.766 1 97.69 369 LYS A N 1
ATOM 2798 C CA . LYS A 1 369 ? 12.664 -24.891 -14.602 1 97.69 369 LYS A CA 1
ATOM 2799 C C . LYS A 1 369 ? 11.93 -23.562 -14.758 1 97.69 369 LYS A C 1
ATOM 2801 O O . LYS A 1 369 ? 12.336 -22.703 -15.547 1 97.69 369 LYS A O 1
ATOM 2806 N N . MET A 1 370 ? 10.812 -23.484 -14.039 1 97.5 370 MET A N 1
ATOM 2807 C CA . MET A 1 370 ? 9.93 -22.328 -14.188 1 97.5 370 MET A CA 1
ATOM 2808 C C . MET A 1 370 ? 10.586 -21.062 -13.633 1 97.5 370 MET A C 1
ATOM 2810 O O . MET A 1 370 ? 11.125 -21.078 -12.523 1 97.5 370 MET A O 1
ATOM 2814 N N . VAL A 1 371 ? 10.602 -19.938 -14.414 1 95.5 371 VAL A N 1
ATOM 2815 C CA . VAL A 1 371 ? 11.281 -18.719 -13.992 1 95.5 371 VAL A CA 1
ATOM 2816 C C . VAL A 1 371 ? 10.297 -17.547 -14.016 1 95.5 371 VAL A C 1
ATOM 2818 O O . VAL A 1 371 ? 10.617 -16.453 -13.547 1 95.5 371 VAL A O 1
ATOM 2821 N N . ALA A 1 372 ? 9.086 -17.781 -14.523 1 94.12 372 ALA A N 1
ATOM 2822 C CA . ALA A 1 372 ? 8.078 -16.734 -14.672 1 94.12 372 ALA A CA 1
ATOM 2823 C C . ALA A 1 372 ? 6.707 -17.234 -14.211 1 94.12 372 ALA A C 1
ATOM 2825 O O . ALA A 1 372 ? 6.449 -18.438 -14.188 1 94.12 372 ALA A O 1
ATOM 2826 N N . ILE A 1 373 ? 5.945 -16.266 -13.875 1 92.12 373 ILE A N 1
ATOM 2827 C CA . ILE A 1 373 ? 4.59 -16.594 -13.438 1 92.12 373 ILE A CA 1
ATOM 2828 C C . ILE A 1 373 ? 3.611 -16.375 -14.586 1 92.12 373 ILE A C 1
ATOM 2830 O O . ILE A 1 373 ? 3.584 -15.305 -15.195 1 92.12 373 ILE A O 1
ATOM 2834 N N . SER A 1 374 ? 2.928 -17.406 -14.898 1 88.81 374 SER A N 1
ATOM 2835 C CA . SER A 1 374 ? 1.794 -17.328 -15.82 1 88.81 374 SER A CA 1
ATOM 2836 C C . SER A 1 374 ? 0.475 -17.562 -15.086 1 88.81 374 SER A C 1
ATOM 2838 O O . SER A 1 374 ? 0.42 -18.328 -14.117 1 88.81 374 SER A O 1
ATOM 2840 N N . PRO A 1 375 ? -0.511 -16.828 -15.578 1 83.75 375 PRO A N 1
ATOM 2841 C CA . PRO A 1 375 ? -1.802 -17.141 -14.961 1 83.75 375 PRO A CA 1
ATOM 2842 C C . PRO A 1 375 ? -2.123 -18.625 -14.969 1 83.75 375 PRO A C 1
ATOM 2844 O O . PRO A 1 375 ? -1.896 -19.312 -15.977 1 83.75 375 PRO A O 1
ATOM 2847 N N . TRP A 1 376 ? -2.58 -19.047 -13.867 1 85.94 376 TRP A N 1
ATOM 2848 C CA . TRP A 1 376 ? -2.842 -20.469 -13.719 1 85.94 376 TRP A CA 1
ATOM 2849 C C . TRP A 1 376 ? -3.963 -20.922 -14.656 1 85.94 376 TRP A C 1
ATOM 2851 O O . TRP A 1 376 ? -4.113 -22.109 -14.93 1 85.94 376 TRP A O 1
ATOM 2861 N N . THR A 1 377 ? -4.703 -19.953 -15.156 1 85.75 377 THR A N 1
ATOM 2862 C CA . THR A 1 377 ? -5.812 -20.266 -16.047 1 85.75 377 THR A CA 1
ATOM 2863 C C . THR A 1 377 ? -5.328 -20.375 -17.5 1 85.75 377 THR A C 1
ATOM 2865 O O . THR A 1 377 ? -6.102 -20.719 -18.391 1 85.75 377 THR A O 1
ATOM 2868 N N . THR A 1 378 ? -4.086 -20.125 -17.703 1 88.31 378 THR A N 1
ATOM 2869 C CA . THR A 1 378 ? -3.547 -20.297 -19.047 1 88.31 378 THR A CA 1
ATOM 2870 C C . THR A 1 378 ? -3.551 -21.766 -19.438 1 88.31 378 THR A C 1
ATOM 2872 O O . THR A 1 378 ? -3.24 -22.641 -18.625 1 88.31 378 THR A O 1
ATOM 2875 N N . PRO A 1 379 ? -3.977 -21.938 -20.734 1 92.69 379 PRO A N 1
ATOM 2876 C CA . PRO A 1 379 ? -3.844 -23.328 -21.172 1 92.69 379 PRO A CA 1
ATOM 2877 C C . PRO A 1 379 ? -2.459 -23.906 -20.891 1 92.69 379 PRO A C 1
ATOM 2879 O O . PRO A 1 379 ? -1.447 -23.25 -21.156 1 92.69 379 PRO A O 1
ATOM 2882 N N . ALA A 1 380 ? -2.416 -25.078 -20.406 1 96.62 380 ALA A N 1
ATOM 2883 C CA . ALA A 1 380 ? -1.237 -25.656 -19.766 1 96.62 380 ALA A CA 1
ATOM 2884 C C . ALA A 1 380 ? -0.028 -25.609 -20.703 1 96.62 380 ALA A C 1
ATOM 2886 O O . ALA A 1 380 ? 1.063 -25.203 -20.281 1 96.62 380 ALA A O 1
ATOM 2887 N N . PRO A 1 381 ? -0.134 -26.031 -22 1 97 381 PRO A N 1
ATOM 2888 C CA . PRO A 1 381 ? 1.057 -25.984 -22.859 1 97 381 PRO A CA 1
ATOM 2889 C C . PRO A 1 381 ? 1.604 -24.578 -23.031 1 97 381 PRO A C 1
ATOM 2891 O O . PRO A 1 381 ? 2.822 -24.375 -23 1 97 381 PRO A O 1
ATOM 2894 N N . LEU A 1 382 ? 0.714 -23.672 -23.172 1 94.88 382 LEU A N 1
ATOM 2895 C CA . LEU A 1 382 ? 1.126 -22.281 -23.344 1 94.88 382 LEU A CA 1
ATOM 2896 C C . LEU A 1 382 ? 1.667 -21.719 -22.031 1 94.88 382 LEU A C 1
ATOM 2898 O O . LEU A 1 382 ? 2.68 -21.016 -22.031 1 94.88 382 LEU A O 1
ATOM 2902 N N . GLY A 1 383 ? 0.951 -21.969 -20.953 1 94.94 383 GLY A N 1
ATOM 2903 C CA . GLY A 1 383 ? 1.421 -21.531 -19.656 1 94.94 383 GLY A CA 1
ATOM 2904 C C . GLY A 1 383 ? 2.801 -22.062 -19.312 1 94.94 383 GLY A C 1
ATOM 2905 O O . GLY A 1 383 ? 3.627 -21.328 -18.75 1 94.94 383 GLY A O 1
ATOM 2906 N N . ALA A 1 384 ? 3.025 -23.297 -19.625 1 97.5 384 ALA A N 1
ATOM 2907 C CA . ALA A 1 384 ? 4.328 -23.906 -19.375 1 97.5 384 ALA A CA 1
ATOM 2908 C C . ALA A 1 384 ? 5.41 -23.266 -20.25 1 97.5 384 ALA A C 1
ATOM 2910 O O . ALA A 1 384 ? 6.527 -23.031 -19.781 1 97.5 384 ALA A O 1
ATOM 2911 N N . LEU A 1 385 ? 5.078 -23 -21.484 1 95.62 385 LEU A N 1
ATOM 2912 C CA . LEU A 1 385 ? 6.016 -22.359 -22.391 1 95.62 385 LEU A CA 1
ATOM 2913 C C . LEU A 1 385 ? 6.445 -21 -21.875 1 95.62 385 LEU A C 1
ATOM 2915 O O . LEU A 1 385 ? 7.637 -20.688 -21.844 1 95.62 385 LEU A O 1
ATOM 2919 N N . ILE A 1 386 ? 5.5 -20.281 -21.422 1 93.56 386 ILE A N 1
ATOM 2920 C CA . ILE A 1 386 ? 5.762 -18.938 -20.922 1 93.56 386 ILE A CA 1
ATOM 2921 C C . ILE A 1 386 ? 6.586 -19.016 -19.641 1 93.56 386 ILE A C 1
ATOM 2923 O O . ILE A 1 386 ? 7.586 -18.312 -19.5 1 93.56 386 ILE A O 1
ATOM 2927 N N . SER A 1 387 ? 6.215 -19.891 -18.75 1 96.62 387 SER A N 1
ATOM 2928 C CA . SER A 1 387 ? 6.832 -19.969 -17.438 1 96.62 387 SER A CA 1
ATOM 2929 C C . SER A 1 387 ? 8.258 -20.5 -17.516 1 96.62 387 SER A C 1
ATOM 2931 O O . SER A 1 387 ? 9.047 -20.328 -16.578 1 96.62 387 SER A O 1
ATOM 2933 N N . THR A 1 388 ? 8.625 -21.109 -18.672 1 96.25 388 THR A N 1
ATOM 2934 C CA . THR A 1 388 ? 9.977 -21.625 -18.891 1 96.25 388 THR A CA 1
ATOM 2935 C C . THR A 1 388 ? 10.734 -20.75 -19.875 1 96.25 388 THR A C 1
ATOM 2937 O O . THR A 1 388 ? 11.727 -21.172 -20.469 1 96.25 388 THR A O 1
ATOM 2940 N N . ALA A 1 389 ? 10.266 -19.562 -20.062 1 93.62 389 ALA A N 1
ATOM 2941 C CA . ALA A 1 389 ? 10.898 -18.625 -21 1 93.62 389 ALA A CA 1
ATOM 2942 C C . ALA A 1 389 ? 10.969 -19.219 -22.406 1 93.62 389 ALA A C 1
ATOM 2944 O O . ALA A 1 389 ? 12.031 -19.219 -23.031 1 93.62 389 ALA A O 1
ATOM 2945 N N . TRP A 1 390 ? 9.953 -19.938 -22.875 1 92.12 390 TRP A N 1
ATOM 2946 C CA . TRP A 1 390 ? 9.703 -20.391 -24.234 1 92.12 390 TRP A CA 1
ATOM 2947 C C . TRP A 1 390 ? 10.516 -21.641 -24.547 1 92.12 390 TRP A C 1
ATOM 2949 O O . TRP A 1 390 ? 10.836 -21.891 -25.719 1 92.12 390 TRP A O 1
ATOM 2959 N N . ASP A 1 391 ? 10.867 -22.328 -23.531 1 94.19 391 ASP A N 1
ATOM 2960 C CA . ASP A 1 391 ? 11.43 -23.641 -23.781 1 94.19 391 ASP A CA 1
ATOM 2961 C C . ASP A 1 391 ? 10.391 -24.594 -24.375 1 94.19 391 ASP A C 1
ATOM 2963 O O . ASP A 1 391 ? 9.461 -25.016 -23.688 1 94.19 391 ASP A O 1
ATOM 2967 N N . TYR A 1 392 ? 10.57 -24.984 -25.562 1 94.5 392 TYR A N 1
ATOM 2968 C CA . TYR A 1 392 ? 9.578 -25.797 -26.25 1 94.5 392 TYR A CA 1
ATOM 2969 C C . TYR A 1 392 ? 9.438 -27.156 -25.594 1 94.5 392 TYR A C 1
ATOM 2971 O O . TYR A 1 392 ? 8.383 -27.797 -25.688 1 94.5 392 TYR A O 1
ATOM 2979 N N . ARG A 1 393 ? 10.484 -27.594 -24.953 1 96.56 393 ARG A N 1
ATOM 2980 C CA . ARG A 1 393 ? 10.461 -28.891 -24.266 1 96.56 393 ARG A CA 1
ATOM 2981 C C . ARG A 1 393 ? 9.391 -28.922 -23.188 1 96.56 393 ARG A C 1
ATOM 2983 O O . ARG A 1 393 ? 8.906 -30 -22.812 1 96.56 393 ARG A O 1
ATOM 2990 N N . ALA A 1 394 ? 9.047 -27.75 -22.688 1 98.19 394 ALA A N 1
ATOM 2991 C CA . ALA A 1 394 ? 8 -27.641 -21.672 1 98.19 394 ALA A CA 1
ATOM 2992 C C . ALA A 1 394 ? 6.637 -28 -22.25 1 98.19 394 ALA A C 1
ATOM 2994 O O . ALA A 1 394 ? 5.859 -28.719 -21.609 1 98.19 394 ALA A O 1
ATOM 2995 N N . ALA A 1 395 ? 6.359 -27.5 -23.391 1 97.69 395 ALA A N 1
ATOM 2996 C CA . ALA A 1 395 ? 5.098 -27.828 -24.062 1 97.69 395 ALA A CA 1
ATOM 2997 C C . ALA A 1 395 ? 5.035 -29.312 -24.391 1 97.69 395 ALA A C 1
ATOM 2999 O O . ALA A 1 395 ? 3.984 -29.953 -24.266 1 97.69 395 ALA A O 1
ATOM 3000 N N . VAL A 1 396 ? 6.109 -29.828 -24.875 1 98.31 396 VAL A N 1
ATOM 3001 C CA . VAL A 1 396 ? 6.188 -31.25 -25.203 1 98.31 396 VAL A CA 1
ATOM 3002 C C . VAL A 1 396 ? 5.93 -32.094 -23.953 1 98.31 396 VAL A C 1
ATOM 3004 O O . VAL A 1 396 ? 5.199 -33.062 -24 1 98.31 396 VAL A O 1
ATOM 3007 N N . LEU A 1 397 ? 6.57 -31.672 -22.875 1 98.62 397 LEU A N 1
ATOM 3008 C CA . LEU A 1 397 ? 6.363 -32.375 -21.625 1 98.62 397 LEU A CA 1
ATOM 3009 C C . LEU A 1 397 ? 4.891 -32.406 -21.234 1 98.62 397 LEU A C 1
ATOM 3011 O O . LEU A 1 397 ? 4.359 -33.438 -20.797 1 98.62 397 LEU A O 1
ATOM 3015 N N . VAL A 1 398 ? 4.211 -31.266 -21.328 1 98.69 398 VAL A N 1
ATOM 3016 C CA . VAL A 1 398 ? 2.795 -31.172 -21 1 98.69 398 VAL A CA 1
ATOM 3017 C C . VAL A 1 398 ? 1.991 -32.125 -21.859 1 98.69 398 VAL A C 1
ATOM 3019 O O . VAL A 1 398 ? 1.095 -32.812 -21.359 1 98.69 398 VAL A O 1
ATOM 3022 N N . ILE A 1 399 ? 2.289 -32.219 -23.156 1 98.31 399 ILE A N 1
ATOM 3023 C CA . ILE A 1 399 ? 1.58 -33.094 -24.078 1 98.31 399 ILE A CA 1
ATOM 3024 C C . ILE A 1 399 ? 1.809 -34.562 -23.672 1 98.31 399 ILE A C 1
ATOM 3026 O O . ILE A 1 399 ? 0.879 -35.375 -23.703 1 98.31 399 ILE A O 1
ATOM 3030 N N . VAL A 1 400 ? 3.027 -34.844 -23.344 1 98.56 400 VAL A N 1
ATOM 3031 C CA . VAL A 1 400 ? 3.352 -36.188 -22.875 1 98.56 400 VAL A CA 1
ATOM 3032 C C . VAL A 1 400 ? 2.543 -36.531 -21.625 1 98.56 400 VAL A C 1
ATOM 3034 O O . VAL A 1 400 ? 1.979 -37.625 -21.516 1 98.56 400 VAL A O 1
ATOM 3037 N N . LEU A 1 401 ? 2.504 -35.625 -20.703 1 98.81 401 LEU A N 1
ATOM 3038 C CA . LEU A 1 401 ? 1.763 -35.812 -19.469 1 98.81 401 LEU A CA 1
ATOM 3039 C C . LEU A 1 401 ? 0.273 -36 -19.734 1 98.81 401 LEU A C 1
ATOM 3041 O O . LEU A 1 401 ? -0.376 -36.844 -19.141 1 98.81 401 LEU A O 1
ATOM 3045 N N . ILE A 1 402 ? -0.263 -35.156 -20.594 1 98.38 402 ILE A N 1
ATOM 3046 C CA . ILE A 1 402 ? -1.673 -35.25 -20.953 1 98.38 402 ILE A CA 1
ATOM 3047 C C . ILE A 1 402 ? -1.966 -36.625 -21.531 1 98.38 402 ILE A C 1
ATOM 3049 O O . ILE A 1 402 ? -2.984 -37.25 -21.203 1 98.38 402 ILE A O 1
ATOM 3053 N N . THR A 1 403 ? -1.101 -37.125 -22.375 1 98.44 403 THR A N 1
ATOM 3054 C CA . THR A 1 403 ? -1.263 -38.438 -22.984 1 98.44 403 THR A CA 1
ATOM 3055 C C . THR A 1 403 ? -1.246 -39.531 -21.922 1 98.44 403 THR A C 1
ATOM 3057 O O . THR A 1 403 ? -2.084 -40.438 -21.938 1 98.44 403 THR A O 1
ATOM 3060 N N . ILE A 1 404 ? -0.335 -39.438 -21.016 1 98.5 404 ILE A N 1
ATOM 3061 C CA . ILE A 1 404 ? -0.243 -40.406 -19.938 1 98.5 404 ILE A CA 1
ATOM 3062 C C . ILE A 1 404 ? -1.486 -40.312 -19.062 1 98.5 404 ILE A C 1
ATOM 3064 O O . ILE A 1 404 ? -2.041 -41.344 -18.656 1 98.5 404 ILE A O 1
ATOM 3068 N N . ASP A 1 405 ? -1.888 -39.094 -18.719 1 98.38 405 ASP A N 1
ATOM 3069 C CA . ASP A 1 405 ? -3.105 -38.875 -17.938 1 98.38 405 ASP A CA 1
ATOM 3070 C C . ASP A 1 405 ? -4.297 -39.594 -18.594 1 98.38 405 ASP A C 1
ATOM 3072 O O . ASP A 1 405 ? -5.133 -40.188 -17.906 1 98.38 405 ASP A O 1
ATOM 3076 N N . LEU A 1 406 ? -4.383 -39.469 -19.906 1 97.69 406 LEU A N 1
ATOM 3077 C CA . LEU A 1 406 ? -5.473 -40.062 -20.672 1 97.69 406 LEU A CA 1
ATOM 3078 C C . LEU A 1 406 ? -5.488 -41.594 -20.484 1 97.69 406 LEU A C 1
ATOM 3080 O O . LEU A 1 406 ? -6.547 -42.188 -20.266 1 97.69 406 LEU A O 1
ATOM 3084 N N . PHE A 1 407 ? -4.348 -42.156 -20.516 1 97.75 407 PHE A N 1
ATOM 3085 C CA . PHE A 1 407 ? -4.242 -43.625 -20.406 1 97.75 407 PHE A CA 1
ATOM 3086 C C . PHE A 1 407 ? -4.605 -44.094 -19 1 97.75 407 PHE A C 1
ATOM 3088 O O . PHE A 1 407 ? -5.148 -45.188 -18.828 1 97.75 407 PHE A O 1
ATOM 3095 N N . ILE A 1 408 ? -4.348 -43.25 -18.047 1 97.81 408 ILE A N 1
ATOM 3096 C CA . ILE A 1 408 ? -4.641 -43.656 -16.672 1 97.81 408 ILE A CA 1
ATOM 3097 C C . ILE A 1 408 ? -6.121 -43.406 -16.375 1 97.81 408 ILE A C 1
ATOM 3099 O O . ILE A 1 408 ? -6.777 -44.25 -15.75 1 97.81 408 ILE A O 1
ATOM 3103 N N . TRP A 1 409 ? -6.676 -42.312 -16.797 1 97.19 409 TRP A N 1
ATOM 3104 C CA . TRP A 1 409 ? -8.062 -41.969 -16.531 1 97.19 409 TRP A CA 1
ATOM 3105 C C . TRP A 1 409 ? -9.016 -42.875 -17.312 1 97.19 409 TRP A C 1
ATOM 3107 O O . TRP A 1 409 ? -10.133 -43.125 -16.875 1 97.19 409 TRP A O 1
ATOM 3117 N N . TYR A 1 410 ? -8.625 -43.406 -18.438 1 96.94 410 TYR A N 1
ATOM 3118 C CA . TYR A 1 410 ? -9.492 -44.062 -19.422 1 96.94 410 TYR A CA 1
ATOM 3119 C C . TYR A 1 410 ? -10.195 -45.281 -18.812 1 96.94 410 TYR A C 1
ATOM 3121 O O . TYR A 1 410 ? -11.422 -45.375 -18.891 1 96.94 410 TYR A O 1
ATOM 3129 N N . PRO A 1 411 ? -9.469 -46.188 -18.219 1 96.81 411 PRO A N 1
ATOM 3130 C CA . PRO A 1 411 ? -10.164 -47.375 -17.703 1 96.81 411 PRO A CA 1
ATOM 3131 C C . PRO A 1 411 ? -11.188 -47 -16.609 1 96.81 411 PRO A C 1
ATOM 3133 O O . PRO A 1 411 ? -12.25 -47.625 -16.547 1 96.81 411 PRO A O 1
ATOM 3136 N N . PHE A 1 412 ? -10.922 -46.125 -15.812 1 95.31 412 PHE A N 1
ATOM 3137 C CA . PHE A 1 412 ? -11.836 -45.719 -14.742 1 95.31 412 PHE A CA 1
ATOM 3138 C C . PHE A 1 412 ? -13.047 -45 -15.312 1 95.31 412 PHE A C 1
ATOM 3140 O O . PHE A 1 412 ? -14.164 -45.156 -14.82 1 95.31 412 PHE A O 1
ATOM 3147 N N . PHE A 1 413 ? -12.836 -44.188 -16.297 1 94.31 413 PHE A N 1
ATOM 3148 C CA . PHE A 1 413 ? -13.93 -43.531 -17.016 1 94.31 413 PHE A CA 1
ATOM 3149 C C . PHE A 1 413 ? -14.867 -44.594 -17.609 1 94.31 413 PHE A C 1
ATOM 3151 O O . PHE A 1 413 ? -16.094 -44.469 -17.469 1 94.31 413 PHE A O 1
ATOM 3158 N N . LYS A 1 414 ? -14.242 -45.562 -18.234 1 95.31 414 LYS A N 1
ATOM 3159 C CA . LYS A 1 414 ? -15.047 -46.594 -18.891 1 95.31 414 LYS A CA 1
ATOM 3160 C C . LYS A 1 414 ? -15.883 -47.375 -17.891 1 95.31 414 LYS A C 1
ATOM 3162 O O . LYS A 1 414 ? -17.031 -47.75 -18.172 1 95.31 414 LYS A O 1
ATOM 3167 N N . ILE A 1 415 ? -15.312 -47.625 -16.781 1 93.69 415 ILE A N 1
ATOM 3168 C CA . ILE A 1 415 ? -16.047 -48.312 -15.727 1 93.69 415 ILE A CA 1
ATOM 3169 C C . ILE A 1 415 ? -17.234 -47.438 -15.273 1 93.69 415 ILE A C 1
ATOM 3171 O O . ILE A 1 415 ? -18.359 -47.938 -15.148 1 93.69 415 ILE A O 1
ATOM 3175 N N . TYR A 1 416 ? -17 -46.25 -15.008 1 93.12 416 TYR A N 1
ATOM 3176 C CA . TYR A 1 416 ? -18.031 -45.344 -14.555 1 93.12 416 TYR A CA 1
ATOM 3177 C C . TYR A 1 416 ? -19.094 -45.125 -15.633 1 93.12 416 TYR A C 1
ATOM 3179 O O . TYR A 1 416 ? -20.281 -45.094 -15.344 1 93.12 416 TYR A O 1
ATOM 3187 N N . GLU A 1 417 ? -18.641 -44.969 -16.875 1 94.12 417 GLU A N 1
ATOM 3188 C CA . GLU A 1 417 ? -19.547 -44.812 -18.016 1 94.12 417 GLU A CA 1
ATOM 3189 C C . GLU A 1 417 ? -20.484 -46 -18.141 1 94.12 417 GLU A C 1
ATOM 3191 O O . GLU A 1 417 ? -21.688 -45.844 -18.375 1 94.12 417 GLU A O 1
ATOM 3196 N N . LYS A 1 418 ? -19.922 -47.156 -18.031 1 93.56 418 LYS A N 1
ATOM 3197 C CA . LYS A 1 418 ? -20.734 -48.375 -18.125 1 93.56 418 LYS A CA 1
ATOM 3198 C C . LYS A 1 418 ? -21.812 -48.406 -17.031 1 93.56 418 LYS A C 1
ATOM 3200 O O . LYS A 1 418 ? -22.953 -48.781 -17.297 1 93.56 418 LYS A O 1
ATOM 3205 N N . GLN A 1 419 ? -21.406 -48.062 -15.898 1 91.62 419 GLN A N 1
ATOM 3206 C CA . GLN A 1 419 ? -22.359 -48.031 -14.781 1 91.62 419 GLN A CA 1
ATOM 3207 C C . GLN A 1 419 ? -23.5 -47.062 -15.07 1 91.62 419 GLN A C 1
ATOM 3209 O O . GLN A 1 419 ? -24.672 -47.406 -14.875 1 91.62 419 GLN A O 1
ATOM 3214 N N . LEU A 1 420 ? -23.219 -45.906 -15.516 1 91.69 420 LEU A N 1
ATOM 3215 C CA . LEU A 1 420 ? -24.219 -44.906 -15.766 1 91.69 420 LEU A CA 1
ATOM 3216 C C . LEU A 1 420 ? -25.078 -45.25 -16.984 1 91.69 420 LEU A C 1
ATOM 3218 O O . LEU A 1 420 ? -26.281 -45 -17 1 91.69 420 LEU A O 1
ATOM 3222 N N . ALA A 1 421 ? -24.438 -45.812 -17.969 1 91.75 421 ALA A N 1
ATOM 3223 C CA . ALA A 1 421 ? -25.172 -46.219 -19.172 1 91.75 421 ALA A CA 1
ATOM 3224 C C . ALA A 1 421 ? -26.188 -47.312 -18.859 1 91.75 421 ALA A C 1
ATOM 3226 O O . ALA A 1 421 ? -27.281 -47.312 -19.406 1 91.75 421 ALA A O 1
ATOM 3227 N N . ASN A 1 422 ? -25.781 -48.188 -18.047 1 92.44 422 ASN A N 1
ATOM 3228 C CA . ASN A 1 422 ? -26.703 -49.25 -17.625 1 92.44 422 ASN A CA 1
ATOM 3229 C C . ASN A 1 422 ? -27.875 -48.688 -16.828 1 92.44 422 ASN A C 1
ATOM 3231 O O . ASN A 1 422 ? -29.016 -49.125 -17 1 92.44 422 ASN A O 1
ATOM 3235 N N . GLU A 1 423 ? -27.531 -47.75 -16.016 1 91.31 423 GLU A N 1
ATOM 3236 C CA . GLU A 1 423 ? -28.594 -47.094 -15.242 1 91.31 423 GLU A CA 1
ATOM 3237 C C . GLU A 1 423 ? -29.547 -46.344 -16.141 1 91.31 423 GLU A C 1
ATOM 3239 O O . GLU A 1 423 ? -30.75 -46.344 -15.93 1 91.31 423 GLU A O 1
ATOM 3244 N N . GLU A 1 424 ? -29.031 -45.656 -17.125 1 91.5 424 GLU A N 1
ATOM 3245 C CA . GLU A 1 424 ? -29.844 -44.875 -18.078 1 91.5 424 GLU A CA 1
ATOM 3246 C C . GLU A 1 424 ? -30.703 -45.812 -18.922 1 91.5 424 GLU A C 1
ATOM 3248 O O . GLU A 1 424 ? -31.859 -45.469 -19.234 1 91.5 424 GLU A O 1
ATOM 3253 N N . ALA A 1 425 ? -30.172 -46.906 -19.266 1 89.75 425 ALA A N 1
ATOM 3254 C CA . ALA A 1 425 ? -30.906 -47.906 -20.047 1 89.75 425 ALA A CA 1
ATOM 3255 C C . ALA A 1 425 ? -32.062 -48.5 -19.234 1 89.75 425 ALA A C 1
ATOM 3257 O O . ALA A 1 425 ? -33.156 -48.719 -19.766 1 89.75 425 ALA A O 1
ATOM 3258 N N . LYS A 1 426 ? -31.844 -48.719 -18.062 1 90.81 426 LYS A N 1
ATOM 3259 C CA . LYS A 1 426 ? -32.875 -49.25 -17.188 1 90.81 426 LYS A CA 1
ATOM 3260 C C . LYS A 1 426 ? -34 -48.25 -16.984 1 90.81 426 LYS A C 1
ATOM 3262 O O . LYS A 1 426 ? -35.188 -48.594 -16.906 1 90.81 426 LYS A O 1
ATOM 3267 N N . GLN A 1 427 ? -33.594 -47.062 -16.828 1 87.62 427 GLN A N 1
ATOM 3268 C CA . GLN A 1 427 ? -34.594 -46 -16.625 1 87.62 427 GLN A CA 1
ATOM 3269 C C . GLN A 1 427 ? -35.438 -45.812 -17.875 1 87.62 427 GLN A C 1
ATOM 3271 O O . GLN A 1 427 ? -36.625 -45.562 -17.781 1 87.62 427 GLN A O 1
ATOM 3276 N N . GLN A 1 428 ? -34.844 -45.938 -19.078 1 85.69 428 GLN A N 1
ATOM 3277 C CA . GLN A 1 428 ? -35.594 -45.812 -20.328 1 85.69 428 GLN A CA 1
ATOM 3278 C C . GLN A 1 428 ? -36.562 -47 -20.516 1 85.69 428 GLN A C 1
ATOM 3280 O O . GLN A 1 428 ? -37.688 -46.812 -21 1 85.69 428 GLN A O 1
ATOM 3285 N N . GLU A 1 429 ? -36.125 -48.094 -20.109 1 85.88 429 GLU A N 1
ATOM 3286 C CA . GLU A 1 429 ? -37 -49.281 -20.203 1 85.88 429 GLU A CA 1
ATOM 3287 C C . GLU A 1 429 ? -38.188 -49.188 -19.25 1 85.88 429 GLU A C 1
ATOM 3289 O O . GLU A 1 429 ? -39.281 -49.594 -19.594 1 85.88 429 GLU A O 1
ATOM 3294 N N . SER A 1 430 ? -37.906 -48.656 -18.141 1 84.75 430 SER A N 1
ATOM 3295 C CA . SER A 1 430 ? -38.969 -48.5 -17.156 1 84.75 430 SER A CA 1
ATOM 3296 C C . SER A 1 430 ? -39.969 -47.438 -17.578 1 84.75 430 SER A C 1
ATOM 3298 O O . SER A 1 430 ? -41.156 -47.594 -17.359 1 84.75 430 SER A O 1
ATOM 3300 N N . THR A 1 431 ? -39.469 -46.375 -18.125 1 79.31 431 THR A N 1
ATOM 3301 C CA . THR A 1 431 ? -40.375 -45.312 -18.578 1 79.31 431 THR A CA 1
ATOM 3302 C C . THR A 1 431 ? -41.219 -45.812 -19.766 1 79.31 431 THR A C 1
ATOM 3304 O O . THR A 1 431 ? -42.406 -45.5 -19.875 1 79.31 431 THR A O 1
ATOM 3307 N N . GLU A 1 432 ? -40.625 -46.594 -20.625 1 79.69 432 GLU A N 1
ATOM 3308 C CA . GLU A 1 432 ? -41.312 -47.156 -21.781 1 79.69 432 GLU A CA 1
ATOM 3309 C C . GLU A 1 432 ? -42.375 -48.188 -21.359 1 79.69 432 GLU A C 1
ATOM 3311 O O . GLU A 1 432 ? -43.469 -48.25 -21.922 1 79.69 432 GLU A O 1
ATOM 3316 N N . SER A 1 433 ? -42.062 -48.844 -20.391 1 77.62 433 SER A N 1
ATOM 3317 C CA . SER A 1 433 ? -43 -49.844 -19.891 1 77.62 433 SER A CA 1
ATOM 3318 C C . SER A 1 433 ? -44.219 -49.188 -19.234 1 77.62 433 SER A C 1
ATOM 3320 O O . SER A 1 433 ? -45.344 -49.656 -19.375 1 77.62 433 SER A O 1
ATOM 3322 N N . ILE A 1 434 ? -43.969 -48.094 -18.562 1 76.5 434 ILE A N 1
ATOM 3323 C CA . ILE A 1 434 ? -45.062 -47.375 -17.922 1 76.5 434 ILE A CA 1
ATOM 3324 C C . ILE A 1 434 ? -45.938 -46.688 -18.969 1 76.5 434 ILE A C 1
ATOM 3326 O O . ILE A 1 434 ? -47.156 -46.688 -18.859 1 76.5 434 ILE A O 1
ATOM 3330 N N . GLU A 1 435 ? -45.281 -46.25 -19.953 1 74.06 435 GLU A N 1
ATOM 3331 C CA . GLU A 1 435 ? -46.031 -45.562 -21 1 74.06 435 GLU A CA 1
ATOM 3332 C C . GLU A 1 435 ? -46.875 -46.562 -21.797 1 74.06 435 GLU A C 1
ATOM 3334 O O . GLU A 1 435 ? -48 -46.25 -22.188 1 74.06 435 GLU A O 1
ATOM 3339 N N . VAL A 1 436 ? -46.5 -47.781 -22.016 1 77.94 436 VAL A N 1
ATOM 3340 C CA . VAL A 1 436 ? -47.281 -48.781 -22.703 1 77.94 436 VAL A CA 1
ATOM 3341 C C . VAL A 1 436 ? -48.438 -49.25 -21.812 1 77.94 436 VAL A C 1
ATOM 3343 O O . VAL A 1 436 ? -49.531 -49.594 -22.312 1 77.94 436 VAL A O 1
ATOM 3346 N N . LYS A 1 437 ? -48.062 -49 -20.672 1 75.25 437 LYS A N 1
ATOM 3347 C CA . LYS A 1 437 ? -49.125 -49.406 -19.75 1 75.25 437 LYS A CA 1
ATOM 3348 C C . LYS A 1 437 ? -50.188 -48.344 -19.625 1 75.25 437 LYS A C 1
ATOM 3350 O O . LYS A 1 437 ? -51.375 -48.656 -19.531 1 75.25 437 LYS A O 1
ATOM 3355 N N . THR A 1 438 ? -49.875 -47.156 -19.734 1 75.38 438 THR A N 1
ATOM 3356 C CA . THR A 1 438 ? -50.844 -46.062 -19.641 1 75.38 438 THR A CA 1
ATOM 3357 C C . THR A 1 438 ? -51.625 -45.938 -20.953 1 75.38 438 THR A C 1
ATOM 3359 O O . THR A 1 438 ? -52.75 -45.438 -20.953 1 75.38 438 THR A O 1
ATOM 3362 N N . ARG A 1 439 ? -50.844 -46.312 -21.766 1 73.19 439 ARG A N 1
ATOM 3363 C CA . ARG A 1 439 ? -51.562 -46.219 -23.047 1 73.19 439 ARG A CA 1
ATOM 3364 C C . ARG A 1 439 ? -52.5 -47.375 -23.25 1 73.19 439 ARG A C 1
ATOM 3366 O O . ARG A 1 439 ? -53.438 -47.312 -24.062 1 73.19 439 ARG A O 1
ATOM 3373 N N . SER A 1 440 ? -52.438 -48.5 -22.656 1 68.25 440 SER A N 1
ATOM 3374 C CA . SER A 1 440 ? -53.281 -49.719 -22.797 1 68.25 440 SER A CA 1
ATOM 3375 C C . SER A 1 440 ? -54.438 -49.688 -21.828 1 68.25 440 SER A C 1
ATOM 3377 O O . SER A 1 440 ? -55.25 -50.625 -21.797 1 68.25 440 SER A O 1
ATOM 3379 N N . GLN A 1 441 ? -54.562 -48.812 -20.875 1 56.84 441 GLN A N 1
ATOM 3380 C CA . GLN A 1 441 ? -55.812 -48.688 -20.141 1 56.84 441 GLN A CA 1
ATOM 3381 C C . GLN A 1 441 ? -56.875 -47.969 -20.953 1 56.84 441 GLN A C 1
ATOM 3383 O O . GLN A 1 441 ? -56.656 -46.875 -21.438 1 56.84 441 GLN A O 1
ATOM 3388 N N . PRO A 1 442 ? -58.031 -48.656 -21.453 1 54.12 442 PRO A N 1
ATOM 3389 C CA . PRO A 1 442 ? -59.125 -48.031 -22.172 1 54.12 442 PRO A CA 1
ATOM 3390 C C . PRO A 1 442 ? -59.812 -46.938 -21.375 1 54.12 442 PRO A C 1
ATOM 3392 O O . PRO A 1 442 ? -59.812 -46.969 -20.141 1 54.12 442 PRO A O 1
ATOM 3395 N N . MET B 1 1 ? -26.297 50.062 -1.752 1 54.62 1 MET B N 1
ATOM 3396 C CA . MET B 1 1 ? -25.922 48.781 -1.125 1 54.62 1 MET B CA 1
ATOM 3397 C C . MET B 1 1 ? -24.578 48.938 -0.396 1 54.62 1 MET B C 1
ATOM 3399 O O . MET B 1 1 ? -23.625 49.469 -0.95 1 54.62 1 MET B O 1
ATOM 3403 N N . SER B 1 2 ? -24.5 48.844 0.919 1 78.81 2 SER B N 1
ATOM 3404 C CA . SER B 1 2 ? -23.297 49.031 1.716 1 78.81 2 SER B CA 1
ATOM 3405 C C . SER B 1 2 ? -22.172 48.094 1.242 1 78.81 2 SER B C 1
ATOM 3407 O O . SER B 1 2 ? -22.438 47.094 0.564 1 78.81 2 SER B O 1
ATOM 3409 N N . LEU B 1 3 ? -20.969 48.719 1.137 1 78.06 3 LEU B N 1
ATOM 3410 C CA . LEU B 1 3 ? -19.781 47.938 0.789 1 78.06 3 LEU B CA 1
ATOM 3411 C C . LEU B 1 3 ? -19.859 46.531 1.371 1 78.06 3 LEU B C 1
ATOM 3413 O O . LEU B 1 3 ? -19.484 45.562 0.708 1 78.06 3 LEU B O 1
ATOM 3417 N N . TYR B 1 4 ? -20.359 46.438 2.516 1 79.56 4 TYR B N 1
ATOM 3418 C CA . TYR B 1 4 ? -20.516 45.156 3.172 1 79.56 4 TYR B CA 1
ATOM 3419 C C . TYR B 1 4 ? -21.484 44.281 2.402 1 79.56 4 TYR B C 1
ATOM 3421 O O . TYR B 1 4 ? -21.219 43.094 2.174 1 79.56 4 TYR B O 1
ATOM 3429 N N . THR B 1 5 ? -22.594 44.875 2.012 1 82.19 5 THR B N 1
ATOM 3430 C CA . THR B 1 5 ? -23.609 44.094 1.315 1 82.19 5 THR B CA 1
ATOM 3431 C C . THR B 1 5 ? -23.109 43.625 -0.046 1 82.19 5 THR B C 1
ATOM 3433 O O . THR B 1 5 ? -23.375 42.5 -0.467 1 82.19 5 THR B O 1
ATOM 3436 N N . SER B 1 6 ? -22.422 44.531 -0.637 1 84.94 6 SER B N 1
ATOM 3437 C CA . SER B 1 6 ? -21.859 44.188 -1.938 1 84.94 6 SER B CA 1
ATOM 3438 C C . SER B 1 6 ? -20.812 43.094 -1.806 1 84.94 6 SER B C 1
ATOM 3440 O O . SER B 1 6 ? -20.766 42.156 -2.613 1 84.94 6 SER B O 1
ATOM 3442 N N . PHE B 1 7 ? -19.953 43.281 -0.859 1 82.5 7 PHE B N 1
ATOM 3443 C CA . PHE B 1 7 ? -18.906 42.312 -0.598 1 82.5 7 PHE B CA 1
ATOM 3444 C C . PHE B 1 7 ? -19.516 40.938 -0.259 1 82.5 7 PHE B C 1
ATOM 3446 O O . PHE B 1 7 ? -19.094 39.906 -0.779 1 82.5 7 PHE B O 1
ATOM 3453 N N . MET B 1 8 ? -20.484 40.938 0.509 1 81.94 8 MET B N 1
ATOM 3454 C CA . MET B 1 8 ? -21.125 39.688 0.921 1 81.94 8 MET B CA 1
ATOM 3455 C C . MET B 1 8 ? -21.828 39.031 -0.257 1 81.94 8 MET B C 1
ATOM 3457 O O . MET B 1 8 ? -21.891 37.812 -0.338 1 81.94 8 MET B O 1
ATOM 3461 N N . HIS B 1 9 ? -22.297 39.844 -1.071 1 84.56 9 HIS B N 1
ATOM 3462 C CA . HIS B 1 9 ? -22.938 39.312 -2.264 1 84.56 9 HIS B CA 1
ATOM 3463 C C . HIS B 1 9 ? -21.938 38.594 -3.154 1 84.56 9 HIS B C 1
ATOM 3465 O O . HIS B 1 9 ? -22.234 37.531 -3.701 1 84.56 9 HIS B O 1
ATOM 3471 N N . VAL B 1 10 ? -20.797 39.156 -3.266 1 84.81 10 VAL B N 1
ATOM 3472 C CA . VAL B 1 10 ? -19.75 38.531 -4.07 1 84.81 10 VAL B CA 1
ATOM 3473 C C . VAL B 1 10 ? -19.312 37.219 -3.432 1 84.81 10 VAL B C 1
ATOM 3475 O O . VAL B 1 10 ? -19.141 36.219 -4.129 1 84.81 10 VAL B O 1
ATOM 3478 N N . VAL B 1 11 ? -19.141 37.219 -2.176 1 83 11 VAL B N 1
ATOM 3479 C CA . VAL B 1 11 ? -18.703 36.031 -1.457 1 83 11 VAL B CA 1
ATOM 3480 C C . VAL B 1 11 ? -19.75 34.938 -1.592 1 83 11 VAL B C 1
ATOM 3482 O O . VAL B 1 11 ? -19.422 33.781 -1.918 1 83 11 VAL B O 1
ATOM 3485 N N . GLU B 1 12 ? -20.922 35.25 -1.434 1 84.06 12 GLU B N 1
ATOM 3486 C CA . GLU B 1 12 ? -22 34.25 -1.433 1 84.06 12 GLU B CA 1
ATOM 3487 C C . GLU B 1 12 ? -22.312 33.781 -2.85 1 84.06 12 GLU B C 1
ATOM 3489 O O . GLU B 1 12 ? -22.688 32.625 -3.055 1 84.06 12 GLU B O 1
ATOM 3494 N N . SER B 1 13 ? -22.172 34.688 -3.762 1 87.44 13 SER B N 1
ATOM 3495 C CA . SER B 1 13 ? -22.625 34.344 -5.109 1 87.44 13 SER B CA 1
ATOM 3496 C C . SER B 1 13 ? -21.516 33.75 -5.953 1 87.44 13 SER B C 1
ATOM 3498 O O . SER B 1 13 ? -21.766 33 -6.879 1 87.44 13 SER B O 1
ATOM 3500 N N . HIS B 1 14 ? -20.297 34.094 -5.621 1 88 14 HIS B N 1
ATOM 3501 C CA . HIS B 1 14 ? -19.234 33.688 -6.512 1 88 14 HIS B CA 1
ATOM 3502 C C . HIS B 1 14 ? -18.203 32.844 -5.77 1 88 14 HIS B C 1
ATOM 3504 O O . HIS B 1 14 ? -17.922 31.703 -6.164 1 88 14 HIS B O 1
ATOM 3510 N N . ILE B 1 15 ? -17.688 33.281 -4.707 1 83.56 15 ILE B N 1
ATOM 3511 C CA . ILE B 1 15 ? -16.562 32.656 -4.035 1 83.56 15 ILE B CA 1
ATOM 3512 C C . ILE B 1 15 ? -17.016 31.359 -3.381 1 83.56 15 ILE B C 1
ATOM 3514 O O . ILE B 1 15 ? -16.391 30.312 -3.578 1 83.56 15 ILE B O 1
ATOM 3518 N N . ALA B 1 16 ? -18.016 31.438 -2.631 1 82.69 16 ALA B N 1
ATOM 3519 C CA . ALA B 1 16 ? -18.484 30.281 -1.872 1 82.69 16 ALA B CA 1
ATOM 3520 C C . ALA B 1 16 ? -18.844 29.125 -2.801 1 82.69 16 ALA B C 1
ATOM 3522 O O . ALA B 1 16 ? -18.422 28 -2.588 1 82.69 16 ALA B O 1
ATOM 3523 N N . PRO B 1 17 ? -19.625 29.375 -3.844 1 85.44 17 PRO B N 1
ATOM 3524 C CA . PRO B 1 17 ? -19.969 28.266 -4.742 1 85.44 17 PRO B CA 1
ATOM 3525 C C . PRO B 1 17 ? -18.75 27.672 -5.441 1 85.44 17 PRO B C 1
ATOM 3527 O O . PRO B 1 17 ? -18.672 26.453 -5.613 1 85.44 17 PRO B O 1
ATOM 3530 N N . LEU B 1 18 ? -17.859 28.5 -5.828 1 87.06 18 LEU B N 1
ATOM 3531 C CA . LEU B 1 18 ? -16.641 28.016 -6.469 1 87.06 18 LEU B CA 1
ATOM 3532 C C . LEU B 1 18 ? -15.812 27.172 -5.496 1 87.06 18 LEU B C 1
ATOM 3534 O O . LEU B 1 18 ? -15.32 26.094 -5.852 1 87.06 18 LEU B O 1
ATOM 3538 N N . ALA B 1 19 ? -15.641 27.656 -4.336 1 83.25 19 ALA B N 1
ATOM 3539 C CA . ALA B 1 19 ? -14.883 26.953 -3.312 1 83.25 19 ALA B CA 1
ATOM 3540 C C . ALA B 1 19 ? -15.562 25.625 -2.957 1 83.25 19 ALA B C 1
ATOM 3542 O O . ALA B 1 19 ? -14.883 24.625 -2.721 1 83.25 19 ALA B O 1
ATOM 3543 N N . GLY B 1 20 ? -16.797 25.734 -2.875 1 82.44 20 GLY B N 1
ATOM 3544 C CA . GLY B 1 20 ? -17.547 24.5 -2.629 1 82.44 20 GLY B CA 1
ATOM 3545 C C . GLY B 1 20 ? -17.328 23.453 -3.701 1 82.44 20 GLY B C 1
ATOM 3546 O O . GLY B 1 20 ? -17.156 22.266 -3.395 1 82.44 20 GLY B O 1
ATOM 3547 N N . ARG B 1 21 ? -17.328 23.891 -4.902 1 87.69 21 ARG B N 1
ATOM 3548 C CA . ARG B 1 21 ? -17.078 22.984 -6.016 1 87.69 21 ARG B CA 1
ATOM 3549 C C . ARG B 1 21 ? -15.68 22.391 -5.938 1 87.69 21 ARG B C 1
ATOM 3551 O O . ARG B 1 21 ? -15.492 21.203 -6.191 1 87.69 21 ARG B O 1
ATOM 3558 N N . ILE B 1 22 ? -14.781 23.156 -5.559 1 86 22 ILE B N 1
ATOM 3559 C CA . ILE B 1 22 ? -13.398 22.703 -5.445 1 86 22 ILE B CA 1
ATOM 3560 C C . ILE B 1 22 ? -13.273 21.734 -4.27 1 86 22 ILE B C 1
ATOM 3562 O O . ILE B 1 22 ? -12.641 20.688 -4.391 1 86 22 ILE B O 1
ATOM 3566 N N . GLY B 1 23 ? -13.891 22.094 -3.195 1 83.06 23 GLY B N 1
ATOM 3567 C CA . GLY B 1 23 ? -13.812 21.281 -1.993 1 83.06 23 GLY B CA 1
ATOM 3568 C C . GLY B 1 23 ? -14.484 19.922 -2.143 1 83.06 23 GLY B C 1
ATOM 3569 O O . GLY B 1 23 ? -14.125 18.969 -1.453 1 83.06 23 GLY B O 1
ATOM 3570 N N . SER B 1 24 ? -15.383 19.875 -3.055 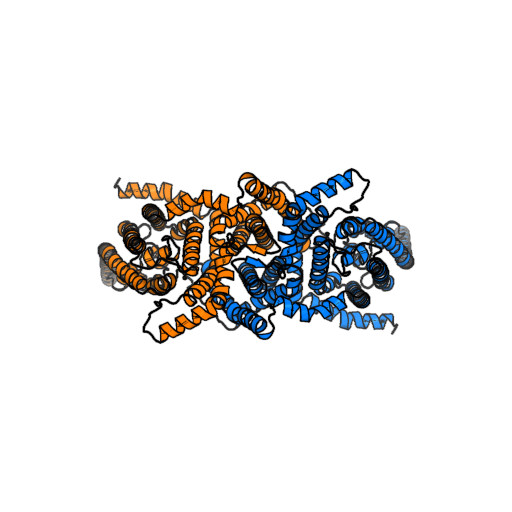1 86.62 24 SER B N 1
ATOM 3571 C CA . SER B 1 24 ? -16.125 18.625 -3.244 1 86.62 24 SER B CA 1
ATOM 3572 C C . SER B 1 24 ? -15.57 17.828 -4.422 1 86.62 24 SER B C 1
ATOM 3574 O O . SER B 1 24 ? -16.062 16.75 -4.738 1 86.62 24 SER B O 1
ATOM 3576 N N . GLN B 1 25 ? -14.547 18.391 -4.98 1 91.56 25 GLN B N 1
ATOM 3577 C CA . GLN B 1 25 ? -13.93 17.703 -6.109 1 91.56 25 GLN B CA 1
ATOM 3578 C C . GLN B 1 25 ? -13.203 16.438 -5.656 1 91.56 25 GLN B C 1
ATOM 3580 O O . GLN B 1 25 ? -12.375 16.484 -4.746 1 91.56 25 GLN B O 1
ATOM 3585 N N . ARG B 1 26 ? -13.461 15.344 -6.27 1 94.31 26 ARG B N 1
ATOM 3586 C CA . ARG B 1 26 ? -13.031 14.023 -5.812 1 94.31 26 ARG B CA 1
ATOM 3587 C C . ARG B 1 26 ? -11.508 13.93 -5.762 1 94.31 26 ARG B C 1
ATOM 3589 O O . ARG B 1 26 ? -10.953 13.289 -4.871 1 94.31 26 ARG B O 1
ATOM 3596 N N . HIS B 1 27 ? -10.844 14.492 -6.789 1 95 27 HIS B N 1
ATOM 3597 C CA . HIS B 1 27 ? -9.391 14.43 -6.828 1 95 27 HIS B CA 1
ATOM 3598 C C . HIS B 1 27 ? -8.773 15.188 -5.656 1 95 27 HIS B C 1
ATOM 3600 O O . HIS B 1 27 ? -7.797 14.734 -5.059 1 95 27 HIS B O 1
ATOM 3606 N N . ILE B 1 28 ? -9.359 16.328 -5.285 1 92.19 28 ILE B N 1
ATOM 3607 C CA . ILE B 1 28 ? -8.867 17.125 -4.168 1 92.19 28 ILE B CA 1
ATOM 3608 C C . ILE B 1 28 ? -9.109 16.391 -2.854 1 92.19 28 ILE B C 1
ATOM 3610 O O . ILE B 1 28 ? -8.242 16.359 -1.979 1 92.19 28 ILE B O 1
ATOM 3614 N N . ILE B 1 29 ? -10.219 15.797 -2.699 1 92.25 29 ILE B N 1
ATOM 3615 C CA . ILE B 1 29 ? -10.547 15.031 -1.501 1 92.25 29 ILE B CA 1
ATOM 3616 C C . ILE B 1 29 ? -9.594 13.852 -1.359 1 92.25 29 ILE B C 1
ATOM 3618 O O . ILE B 1 29 ? -9.117 13.555 -0.26 1 92.25 29 ILE B O 1
ATOM 3622 N N . ALA B 1 30 ? -9.297 13.211 -2.488 1 95.5 30 ALA B N 1
ATOM 3623 C CA . ALA B 1 30 ? -8.398 12.055 -2.479 1 95.5 30 ALA B CA 1
ATOM 3624 C C . ALA B 1 30 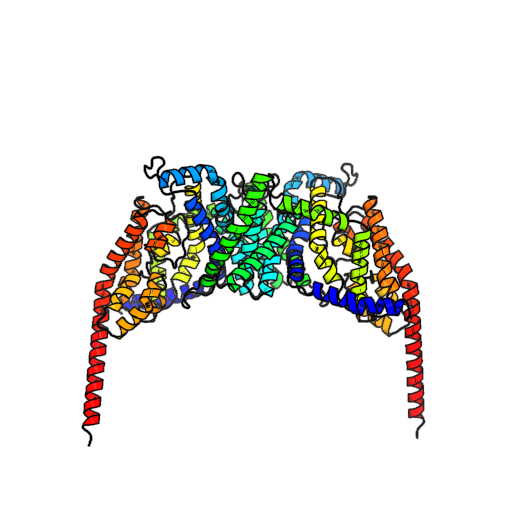? -6.992 12.461 -2.047 1 95.5 30 ALA B C 1
ATOM 3626 O O . ALA B 1 30 ? -6.328 11.727 -1.309 1 95.5 30 ALA B O 1
ATOM 3627 N N . ILE B 1 31 ? -6.582 13.562 -2.553 1 94.06 31 ILE B N 1
ATOM 3628 C CA . ILE B 1 31 ? -5.266 14.07 -2.191 1 94.06 31 ILE B CA 1
ATOM 3629 C C . ILE B 1 31 ? -5.219 14.367 -0.695 1 94.06 31 ILE B C 1
ATOM 3631 O O . ILE B 1 31 ? -4.289 13.945 -0.001 1 94.06 31 ILE B O 1
ATOM 3635 N N . ARG B 1 32 ? -6.156 15.047 -0.202 1 89.38 32 ARG B N 1
ATOM 3636 C CA . ARG B 1 32 ? -6.242 15.344 1.224 1 89.38 32 ARG B CA 1
ATOM 3637 C C . ARG B 1 32 ? -6.223 14.062 2.055 1 89.38 32 ARG B C 1
ATOM 3639 O O . ARG B 1 32 ? -5.484 13.969 3.037 1 89.38 32 ARG B O 1
ATOM 3646 N N . ASP B 1 33 ? -6.984 13.094 1.626 1 90.44 33 ASP B N 1
ATOM 3647 C CA . ASP B 1 33 ? -7.07 11.828 2.348 1 90.44 33 ASP B CA 1
ATOM 3648 C C . ASP B 1 33 ? -5.734 11.094 2.318 1 90.44 33 ASP B C 1
ATOM 3650 O O . ASP B 1 33 ? -5.375 10.398 3.277 1 90.44 33 ASP B O 1
ATOM 3654 N N . GLY B 1 34 ? -5.09 11.188 1.193 1 93.19 34 GLY B N 1
ATOM 3655 C CA . GLY B 1 34 ? -3.766 10.594 1.094 1 93.19 34 GLY B CA 1
ATOM 3656 C C . GLY B 1 34 ? -2.787 11.148 2.113 1 93.19 34 GLY B C 1
ATOM 3657 O O . GLY B 1 34 ? -2.037 10.391 2.734 1 93.19 34 GLY B O 1
ATOM 3658 N N . PHE B 1 35 ? -2.836 12.383 2.326 1 90.94 35 PHE B N 1
ATOM 3659 C CA . PHE B 1 35 ? -1.954 13.023 3.295 1 90.94 35 PHE B CA 1
ATOM 3660 C C . PHE B 1 35 ? -2.361 12.656 4.719 1 90.94 35 PHE B C 1
ATOM 3662 O O . PHE B 1 35 ? -1.504 12.43 5.574 1 90.94 35 PHE B O 1
ATOM 3669 N N . ILE B 1 36 ? -3.613 12.617 4.961 1 88.81 36 ILE B N 1
ATOM 3670 C CA . ILE B 1 36 ? -4.125 12.258 6.277 1 88.81 36 ILE B CA 1
ATOM 3671 C C . ILE B 1 36 ? -3.654 10.852 6.652 1 88.81 36 ILE B C 1
ATOM 3673 O O . ILE B 1 36 ? -3.268 10.602 7.797 1 88.81 36 ILE B O 1
ATOM 3677 N N . SER B 1 37 ? -3.625 9.961 5.676 1 90.69 37 SER B N 1
ATOM 3678 C CA . SER B 1 37 ? -3.238 8.586 5.949 1 90.69 37 SER B CA 1
ATOM 3679 C C . SER B 1 37 ? -1.747 8.477 6.254 1 90.69 37 SER B C 1
ATOM 3681 O O . SER B 1 37 ? -1.312 7.555 6.945 1 90.69 37 SER B O 1
ATOM 3683 N N . ALA B 1 38 ? -0.963 9.43 5.812 1 93.06 38 ALA B N 1
ATOM 3684 C CA . ALA B 1 38 ? 0.486 9.406 5.992 1 93.06 38 ALA B CA 1
ATOM 3685 C C . ALA B 1 38 ? 0.888 10.07 7.305 1 93.06 38 ALA B C 1
ATOM 3687 O O . ALA B 1 38 ? 1.983 9.836 7.816 1 93.06 38 ALA B O 1
ATOM 3688 N N . MET B 1 39 ? 0.012 10.789 7.938 1 91.12 39 MET B N 1
ATOM 3689 C CA . MET B 1 39 ? 0.323 11.703 9.031 1 91.12 39 MET B CA 1
ATOM 3690 C C . MET B 1 39 ? 0.895 10.945 10.227 1 91.12 39 MET B C 1
ATOM 3692 O O . MET B 1 39 ? 1.893 11.367 10.812 1 91.12 39 MET B O 1
ATOM 3696 N N . PRO B 1 40 ? 0.316 9.836 10.617 1 91.62 40 PRO B N 1
ATOM 3697 C CA . PRO B 1 40 ? 0.864 9.18 11.805 1 91.62 40 PRO B CA 1
ATOM 3698 C C . PRO B 1 40 ? 2.326 8.773 11.633 1 91.62 40 PRO B C 1
ATOM 3700 O O . PRO B 1 40 ? 3.109 8.852 12.578 1 91.62 40 PRO B O 1
ATOM 3703 N N . PHE B 1 41 ? 2.678 8.383 10.484 1 94.31 41 PHE B N 1
ATOM 3704 C CA . PHE B 1 41 ? 4.051 7.984 10.211 1 94.31 41 PHE B CA 1
ATOM 3705 C C . PHE B 1 41 ? 4.98 9.195 10.219 1 94.31 41 PHE B C 1
ATOM 3707 O O . PHE B 1 41 ? 6.098 9.125 10.734 1 94.31 41 PHE B O 1
ATOM 3714 N N . LEU B 1 42 ? 4.453 10.281 9.703 1 92.75 42 LEU B N 1
ATOM 3715 C CA . LEU B 1 42 ? 5.254 11.5 9.641 1 92.75 42 LEU B CA 1
ATOM 3716 C C . LEU B 1 42 ? 5.469 12.086 11.031 1 92.75 42 LEU B C 1
ATOM 3718 O O . LEU B 1 42 ? 6.551 12.586 11.336 1 92.75 42 LEU B O 1
ATOM 3722 N N . ILE B 1 43 ? 4.445 12.023 11.812 1 91.5 43 ILE B N 1
ATOM 3723 C CA . ILE B 1 43 ? 4.535 12.523 13.18 1 91.5 43 ILE B CA 1
ATOM 3724 C C . ILE B 1 43 ? 5.609 11.75 13.945 1 91.5 43 ILE B C 1
ATOM 3726 O O . ILE B 1 43 ? 6.523 12.352 14.516 1 91.5 43 ILE B O 1
ATOM 3730 N N . ILE B 1 44 ? 5.555 10.477 13.883 1 91.94 44 ILE B N 1
ATOM 3731 C CA . ILE B 1 44 ? 6.512 9.656 14.609 1 91.94 44 ILE B CA 1
ATOM 3732 C C . ILE B 1 44 ? 7.91 9.852 14.031 1 91.94 44 ILE B C 1
ATOM 3734 O O . ILE B 1 44 ? 8.891 9.938 14.781 1 91.94 44 ILE B O 1
ATOM 3738 N N . GLY B 1 45 ? 8.016 9.875 12.742 1 93.38 45 GLY B N 1
ATOM 3739 C CA . GLY B 1 45 ? 9.297 10.156 12.125 1 93.38 45 GLY B CA 1
ATOM 3740 C C . GLY B 1 45 ? 9.891 11.484 12.562 1 93.38 45 GLY B C 1
ATOM 3741 O O . GLY B 1 45 ? 11.094 11.57 12.836 1 93.38 45 GLY B O 1
ATOM 3742 N N . SER B 1 46 ? 9.094 12.43 12.633 1 91.69 46 SER B N 1
ATOM 3743 C CA . SER B 1 46 ? 9.562 13.758 13.023 1 91.69 46 SER B CA 1
ATOM 3744 C C . SER B 1 46 ? 10.023 13.766 14.484 1 91.69 46 SER B C 1
ATOM 3746 O O . SER B 1 46 ? 10.969 14.469 14.828 1 91.69 46 SER B O 1
ATOM 3748 N N . ILE B 1 47 ? 9.344 13.055 15.266 1 91.06 47 ILE B N 1
ATOM 3749 C CA . ILE B 1 47 ? 9.727 12.969 16.672 1 91.06 47 ILE B CA 1
ATOM 3750 C C . ILE B 1 47 ? 11.109 12.328 16.797 1 91.06 47 ILE B C 1
ATOM 3752 O O . ILE B 1 47 ? 11.938 12.773 17.578 1 91.06 47 ILE B O 1
ATOM 3756 N N . MET B 1 48 ? 11.352 11.336 16.062 1 93.56 48 MET B N 1
ATOM 3757 C CA . MET B 1 48 ? 12.648 10.672 16.094 1 93.56 48 MET B CA 1
ATOM 3758 C C . MET B 1 48 ? 13.75 11.609 15.602 1 93.56 48 MET B C 1
ATOM 3760 O O . MET B 1 48 ? 14.883 11.555 16.094 1 93.56 48 MET B O 1
ATOM 3764 N N . LEU B 1 49 ? 13.438 12.406 14.656 1 92.94 49 LEU B N 1
ATOM 3765 C CA . LEU B 1 49 ? 14.391 13.391 14.172 1 92.94 49 LEU B CA 1
ATOM 3766 C C . LEU B 1 49 ? 14.742 14.391 15.273 1 92.94 49 LEU B C 1
ATOM 3768 O O . LEU B 1 49 ? 15.914 14.75 15.438 1 92.94 49 LEU B O 1
ATOM 3772 N N . ILE B 1 50 ? 13.758 14.805 16.016 1 92.06 50 ILE B N 1
ATOM 3773 C CA . ILE B 1 50 ? 13.945 15.75 17.109 1 92.06 50 ILE B CA 1
ATOM 3774 C C . ILE B 1 50 ? 14.789 15.109 18.203 1 92.06 50 ILE B C 1
ATOM 3776 O O . ILE B 1 50 ? 15.672 15.758 18.781 1 92.06 50 ILE B O 1
ATOM 3780 N N . VAL B 1 51 ? 14.492 13.859 18.453 1 92.38 51 VAL B N 1
ATOM 3781 C CA . VAL B 1 51 ? 15.266 13.133 19.469 1 92.38 51 VAL B CA 1
ATOM 3782 C C . VAL B 1 51 ? 16.719 13.047 19.031 1 92.38 51 VAL B C 1
ATOM 3784 O O . VAL B 1 51 ? 17.625 13.125 19.875 1 92.38 51 VAL B O 1
ATOM 3787 N N . ALA B 1 52 ? 16.984 12.977 17.812 1 93.62 52 ALA B N 1
ATOM 3788 C CA . ALA B 1 52 ? 18.328 12.82 17.281 1 93.62 52 ALA B CA 1
ATOM 3789 C C . ALA B 1 52 ? 19.062 14.156 17.25 1 93.62 52 ALA B C 1
ATOM 3791 O O . ALA B 1 52 ? 20.297 14.195 17.109 1 93.62 52 ALA B O 1
ATOM 3792 N N . ASN B 1 53 ? 18.297 15.203 17.391 1 89.06 53 ASN B N 1
ATOM 3793 C CA . ASN B 1 53 ? 18.875 16.531 17.328 1 89.06 53 ASN B CA 1
ATOM 3794 C C . ASN B 1 53 ? 18.484 17.375 18.531 1 89.06 53 ASN B C 1
ATOM 3796 O O . ASN B 1 53 ? 17.656 18.281 18.422 1 89.06 53 ASN B O 1
ATOM 3800 N N . PRO B 1 54 ? 19.188 17.172 19.609 1 86.81 54 PRO B N 1
ATOM 3801 C CA . PRO B 1 54 ? 18.844 17.906 20.828 1 86.81 54 PRO B CA 1
ATOM 3802 C C . PRO B 1 54 ? 19.016 19.406 20.688 1 86.81 54 PRO B C 1
ATOM 3804 O O . PRO B 1 54 ? 19.875 19.875 19.922 1 86.81 54 PRO B O 1
ATOM 3807 N N . PRO B 1 55 ? 18.172 20.109 21.422 1 84.56 55 PRO B N 1
ATOM 3808 C CA . PRO B 1 55 ? 18.234 21.578 21.344 1 84.56 55 PRO B CA 1
ATOM 3809 C C . PRO B 1 55 ? 19.344 22.172 22.203 1 84.56 55 PRO B C 1
ATOM 3811 O O . PRO B 1 55 ? 19.094 23.078 23 1 84.56 55 PRO B O 1
ATOM 3814 N N . PHE B 1 56 ? 20.516 21.562 22.141 1 86.12 56 PHE B N 1
ATOM 3815 C CA . PHE B 1 56 ? 21.656 22.062 22.906 1 86.12 56 PHE B CA 1
ATOM 3816 C C . PHE B 1 56 ? 22.828 22.359 22 1 86.12 56 PHE B C 1
ATOM 3818 O O . PHE B 1 56 ? 23.047 21.688 21 1 86.12 56 PHE B O 1
ATOM 3825 N N . ASP B 1 57 ? 23.438 23.359 22.406 1 83.5 57 ASP B N 1
ATOM 3826 C CA . ASP B 1 57 ? 24.688 23.672 21.719 1 83.5 57 ASP B CA 1
ATOM 3827 C C . ASP B 1 57 ? 25.781 22.672 22.078 1 83.5 57 ASP B C 1
ATOM 3829 O O . ASP B 1 57 ? 25.719 22 23.109 1 83.5 57 ASP B O 1
ATOM 3833 N N . SER B 1 58 ? 26.75 22.594 21.234 1 84.62 58 SER B N 1
ATOM 3834 C CA . SER B 1 58 ? 27.844 21.656 21.453 1 84.62 58 SER B CA 1
ATOM 3835 C C . SER B 1 58 ? 28.578 21.953 22.766 1 84.62 58 SER B C 1
ATOM 3837 O O . SER B 1 58 ? 29.141 21.047 23.391 1 84.62 58 SER B O 1
ATOM 3839 N N . GLN B 1 59 ? 28.391 23.203 23.172 1 88.56 59 GLN B N 1
ATOM 3840 C CA . GLN B 1 59 ? 29.125 23.609 24.375 1 88.56 59 GLN B CA 1
ATOM 3841 C C . GLN B 1 59 ? 28.172 23.812 25.547 1 88.56 59 GLN B C 1
ATOM 3843 O O . GLN B 1 59 ? 28.5 24.562 26.484 1 88.56 59 GLN B O 1
ATOM 3848 N N . THR B 1 60 ? 27.203 23.109 25.5 1 89.81 60 THR B N 1
ATOM 3849 C CA . THR B 1 60 ? 26.234 23.281 26.578 1 89.81 60 THR B CA 1
ATOM 3850 C C . THR B 1 60 ? 26.844 22.906 27.922 1 89.81 60 THR B C 1
ATOM 3852 O O . THR B 1 60 ? 27.641 21.969 28.016 1 89.81 60 THR B O 1
ATOM 3855 N N . SER B 1 61 ? 26.469 23.672 28.969 1 91.31 61 SER B N 1
ATOM 3856 C CA . SER B 1 61 ? 26.938 23.391 30.328 1 91.31 61 SER B CA 1
ATOM 3857 C C . SER B 1 61 ? 25.969 22.469 31.062 1 91.31 61 SER B C 1
ATOM 3859 O O . SER B 1 61 ? 26.281 21.953 32.125 1 91.31 61 SER B O 1
ATOM 3861 N N . SER B 1 62 ? 24.891 22.25 30.484 1 90.88 62 SER B N 1
ATOM 3862 C CA . SER B 1 62 ? 23.906 21.359 31.094 1 90.88 62 SER B CA 1
ATOM 3863 C C . SER B 1 62 ? 24.359 19.906 31.047 1 90.88 62 SER B C 1
ATOM 3865 O O . SER B 1 62 ? 24.688 19.391 29.969 1 90.88 62 SER B O 1
ATOM 3867 N N . SER B 1 63 ? 24.406 19.25 32.219 1 92.25 63 SER B N 1
ATOM 3868 C CA . SER B 1 63 ? 24.797 17.844 32.25 1 92.25 63 SER B CA 1
ATOM 3869 C C . SER B 1 63 ? 23.844 16.984 31.422 1 92.25 63 SER B C 1
ATOM 3871 O O . SER B 1 63 ? 24.281 16.078 30.719 1 92.25 63 SER B O 1
ATOM 3873 N N . PHE B 1 64 ? 22.641 17.297 31.578 1 92.69 64 PHE B N 1
ATOM 3874 C CA . PHE B 1 64 ? 21.641 16.594 30.797 1 92.69 64 PHE B CA 1
ATOM 3875 C C . PHE B 1 64 ? 21.844 16.812 29.312 1 92.69 64 PHE B C 1
ATOM 3877 O O . PHE B 1 64 ? 21.766 15.883 28.516 1 92.69 64 PHE B O 1
ATOM 3884 N N . GLY B 1 65 ? 22.109 17.984 28.922 1 91.88 65 GLY B N 1
ATOM 3885 C CA . GLY B 1 65 ? 22.375 18.328 27.531 1 91.88 65 GLY B CA 1
ATOM 3886 C C . GLY B 1 65 ? 23.609 17.625 26.969 1 91.88 65 GLY B C 1
ATOM 3887 O O . GLY B 1 65 ? 23.594 17.156 25.828 1 91.88 65 GLY B O 1
ATOM 3888 N N . GLN B 1 66 ? 24.578 17.516 27.828 1 92.81 66 GLN B N 1
ATOM 3889 C CA . GLN B 1 66 ? 25.812 16.859 27.406 1 92.81 66 GLN B CA 1
ATOM 3890 C C . GLN B 1 66 ? 25.594 15.375 27.156 1 92.81 66 GLN B C 1
ATOM 3892 O O . GLN B 1 66 ? 26.078 14.82 26.172 1 92.81 66 GLN B O 1
ATOM 3897 N N . VAL B 1 67 ? 24.859 14.805 28.047 1 94.19 67 VAL B N 1
ATOM 3898 C CA . VAL B 1 67 ? 24.562 13.383 27.922 1 94.19 67 VAL B CA 1
ATOM 3899 C C . VAL B 1 67 ? 23.719 13.133 26.672 1 94.19 67 VAL B C 1
ATOM 3901 O O . VAL B 1 67 ? 23.969 12.195 25.922 1 94.19 67 VAL B O 1
ATOM 3904 N N . TRP B 1 68 ? 22.75 13.969 26.484 1 94.25 68 TRP B N 1
ATOM 3905 C CA . TRP B 1 68 ? 21.859 13.844 25.328 1 94.25 68 TRP B CA 1
ATOM 3906 C C . TRP B 1 68 ? 22.641 14.031 24.031 1 94.25 68 TRP B C 1
ATOM 3908 O O . TRP B 1 68 ? 22.5 13.242 23.094 1 94.25 68 TRP B O 1
ATOM 3918 N N . LEU B 1 69 ? 23.469 14.945 24.062 1 92.94 69 LEU B N 1
ATOM 3919 C CA . LEU B 1 69 ? 24.266 15.227 22.875 1 92.94 69 LEU B CA 1
ATOM 3920 C C . LEU B 1 69 ? 25.219 14.078 22.562 1 92.94 69 LEU B C 1
ATOM 3922 O O . LEU B 1 69 ? 25.344 13.664 21.406 1 92.94 69 LEU B O 1
ATOM 3926 N N . SER B 1 70 ? 25.875 13.602 23.562 1 93.75 70 SER B N 1
ATOM 3927 C CA . SER B 1 70 ? 26.828 12.508 23.375 1 93.75 70 SER B CA 1
ATOM 3928 C C . SER B 1 70 ? 26.125 11.242 22.906 1 93.75 70 SER B C 1
ATOM 3930 O O . SER B 1 70 ? 26.625 10.539 22.016 1 93.75 70 SER B O 1
ATOM 3932 N N . PHE B 1 71 ? 24.984 10.984 23.453 1 94.88 71 PHE B N 1
ATOM 3933 C CA . PHE B 1 71 ? 24.203 9.805 23.109 1 94.88 71 PHE B CA 1
ATOM 3934 C C . PHE B 1 71 ? 23.75 9.867 21.656 1 94.88 71 PHE B C 1
ATOM 3936 O O . PHE B 1 71 ? 23.891 8.891 20.906 1 94.88 71 PHE B O 1
ATOM 3943 N N . THR B 1 72 ? 23.203 10.977 21.25 1 93.75 72 THR B N 1
ATOM 3944 C CA . THR B 1 72 ? 22.656 11.109 19.922 1 93.75 72 THR B CA 1
ATOM 3945 C C . THR B 1 72 ? 23.75 11.141 18.859 1 93.75 72 THR B C 1
ATOM 3947 O O . THR B 1 72 ? 23.578 10.656 17.75 1 93.75 72 THR B O 1
ATOM 3950 N N . ARG B 1 73 ? 24.859 11.719 19.281 1 91.38 73 ARG B N 1
ATOM 3951 C CA . ARG B 1 73 ? 25.984 11.719 18.344 1 91.38 73 ARG B CA 1
ATOM 3952 C C . ARG B 1 73 ? 26.469 10.297 18.062 1 91.38 73 ARG B C 1
ATOM 3954 O O . ARG B 1 73 ? 26.766 9.953 16.922 1 91.38 73 ARG B O 1
ATOM 3961 N N . THR B 1 74 ? 26.453 9.492 19.094 1 93.69 74 THR B N 1
ATOM 3962 C CA . THR B 1 74 ? 26.953 8.125 18.969 1 93.69 74 THR B CA 1
ATOM 3963 C C . THR B 1 74 ? 25.953 7.234 18.25 1 93.69 74 THR B C 1
ATOM 3965 O O . THR B 1 74 ? 26.328 6.328 17.516 1 93.69 74 THR B O 1
ATOM 3968 N N . HIS B 1 75 ? 24.719 7.527 18.438 1 94.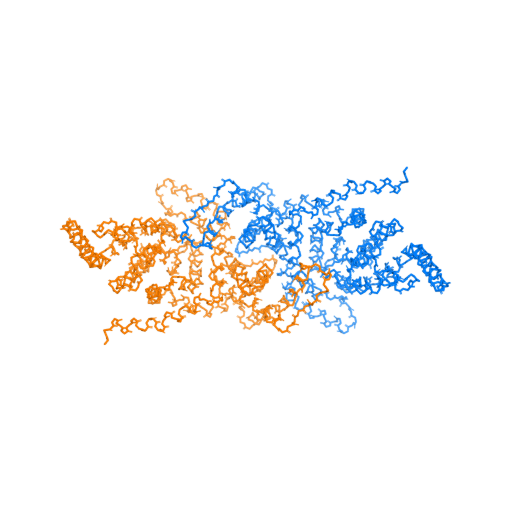44 75 HIS B N 1
ATOM 3969 C CA . HIS B 1 75 ? 23.688 6.629 17.922 1 94.44 75 HIS B CA 1
ATOM 3970 C C . HIS B 1 75 ? 22.797 7.344 16.922 1 94.44 75 HIS B C 1
ATOM 3972 O O . HIS B 1 75 ? 21.609 7.016 16.797 1 94.44 75 HIS B O 1
ATOM 3978 N N . TRP B 1 76 ? 23.328 8.328 16.219 1 93.62 76 TRP B N 1
ATOM 3979 C CA . TRP B 1 76 ? 22.531 9.156 15.328 1 93.62 76 TRP B CA 1
ATOM 3980 C C . TRP B 1 76 ? 21.844 8.305 14.266 1 93.62 76 TRP B C 1
ATOM 3982 O O . TRP B 1 76 ? 20.641 8.469 14.008 1 93.62 76 TRP B O 1
ATOM 3992 N N . GLY B 1 77 ? 22.625 7.441 13.648 1 91.5 77 GLY B N 1
ATOM 3993 C CA . GLY B 1 77 ? 22.062 6.594 12.602 1 91.5 77 GLY B CA 1
ATOM 3994 C C . GLY B 1 77 ? 20.938 5.699 13.094 1 91.5 77 GLY B C 1
ATOM 3995 O O . GLY B 1 77 ? 19.938 5.523 12.406 1 91.5 77 GLY B O 1
ATOM 3996 N N . THR B 1 78 ? 21.094 5.164 14.297 1 93.06 78 THR B N 1
ATOM 3997 C CA . THR B 1 78 ? 20.094 4.285 14.898 1 93.06 78 THR B CA 1
ATOM 3998 C C . THR B 1 78 ? 18.828 5.066 15.234 1 93.06 78 THR B C 1
ATOM 4000 O O . THR B 1 78 ? 17.703 4.602 14.977 1 93.06 78 THR B O 1
ATOM 4003 N N . ILE B 1 79 ? 19.031 6.262 15.75 1 94.88 79 ILE B N 1
ATOM 4004 C CA . ILE B 1 79 ? 17.891 7.059 16.219 1 94.88 79 ILE B CA 1
ATOM 4005 C C . ILE B 1 79 ? 17.109 7.598 15.016 1 94.88 79 ILE B C 1
ATOM 4007 O O . ILE B 1 79 ? 15.891 7.695 15.062 1 94.88 79 ILE B O 1
ATOM 4011 N N . THR B 1 80 ? 17.781 7.883 13.898 1 93.94 80 THR B N 1
ATOM 4012 C CA . THR B 1 80 ? 17.125 8.547 12.773 1 93.94 80 THR B CA 1
ATOM 4013 C C . THR B 1 80 ? 16.594 7.516 11.789 1 93.94 80 THR B C 1
ATOM 4015 O O . THR B 1 80 ? 15.867 7.867 10.852 1 93.94 80 THR B O 1
ATOM 4018 N N . MET B 1 81 ? 16.828 6.25 12 1 94.62 81 MET B N 1
ATOM 4019 C CA . MET B 1 81 ? 16.375 5.23 11.055 1 94.62 81 MET B CA 1
ATOM 4020 C C . MET B 1 81 ? 14.867 5.262 10.906 1 94.62 81 MET B C 1
ATOM 4022 O O . MET B 1 81 ? 14.344 5.25 9.789 1 94.62 81 MET B O 1
ATOM 4026 N N . PRO B 1 82 ? 14.109 5.379 12.031 1 93.88 82 PRO B N 1
ATOM 4027 C CA . PRO B 1 82 ? 12.656 5.48 11.875 1 93.88 82 PRO B CA 1
ATOM 4028 C C . PRO B 1 82 ? 12.227 6.711 11.086 1 93.88 82 PRO B C 1
ATOM 4030 O O . PRO B 1 82 ? 11.227 6.672 10.367 1 93.88 82 PRO B O 1
ATOM 4033 N N . TYR B 1 83 ? 12.977 7.77 11.242 1 94.19 83 TYR B N 1
ATOM 4034 C CA . TYR B 1 83 ? 12.719 8.961 10.445 1 94.19 83 TYR B CA 1
ATOM 4035 C C . TYR B 1 83 ? 12.836 8.664 8.953 1 94.19 83 TYR B C 1
ATOM 4037 O O . TYR B 1 83 ? 11.953 9.008 8.172 1 94.19 83 TYR B O 1
ATOM 4045 N N . PHE B 1 84 ? 13.867 7.98 8.547 1 93.88 84 PHE B N 1
ATOM 4046 C CA . PHE B 1 84 ? 14.125 7.703 7.137 1 93.88 84 PHE B CA 1
ATOM 4047 C C . PHE B 1 84 ? 13.133 6.68 6.598 1 93.88 84 PHE B C 1
ATOM 4049 O O . PHE B 1 84 ? 12.797 6.699 5.414 1 93.88 84 PHE B O 1
ATOM 4056 N N . MET B 1 85 ? 12.539 5.883 7.473 1 94.25 85 MET B N 1
ATOM 4057 C CA . MET B 1 85 ? 11.602 4.852 7.039 1 94.25 85 MET B CA 1
ATOM 4058 C C . MET B 1 85 ? 10.164 5.367 7.09 1 94.25 85 MET B C 1
ATOM 4060 O O . MET B 1 85 ? 9.227 4.641 6.754 1 94.25 85 MET B O 1
ATOM 4064 N N . THR B 1 86 ? 9.961 6.555 7.492 1 93.88 86 THR B N 1
ATOM 4065 C CA . THR B 1 86 ? 8.625 7.141 7.52 1 93.88 86 THR B CA 1
ATOM 4066 C C . THR B 1 86 ? 8.594 8.445 6.727 1 93.88 86 THR B C 1
ATOM 4068 O O . THR B 1 86 ? 8.258 8.445 5.539 1 93.88 86 THR B O 1
ATOM 4071 N N . MET B 1 87 ? 9.211 9.477 7.32 1 92.5 87 MET B N 1
ATOM 4072 C CA . MET B 1 87 ? 9.242 10.773 6.637 1 92.5 87 MET B CA 1
ATOM 4073 C C . MET B 1 87 ? 10.086 10.695 5.367 1 92.5 87 MET B C 1
ATOM 4075 O O . MET B 1 87 ? 9.789 11.367 4.379 1 92.5 87 MET B O 1
ATOM 4079 N N . GLY B 1 88 ? 11.148 9.977 5.41 1 93.75 88 GLY B N 1
ATOM 4080 C CA . GLY B 1 88 ? 11.992 9.789 4.238 1 93.75 88 GLY B CA 1
ATOM 4081 C C . GLY B 1 88 ? 11.281 9.086 3.1 1 93.75 88 GLY B C 1
ATOM 4082 O O . GLY B 1 88 ? 11.734 9.133 1.954 1 93.75 88 GLY B O 1
ATOM 4083 N N . LEU B 1 89 ? 10.18 8.406 3.412 1 96.19 89 LEU B N 1
ATOM 4084 C CA . LEU B 1 89 ? 9.383 7.68 2.426 1 96.19 89 LEU B CA 1
ATOM 4085 C C . LEU B 1 89 ? 7.98 8.266 2.318 1 96.19 89 LEU B C 1
ATOM 4087 O O . LEU B 1 89 ? 7.043 7.578 1.909 1 96.19 89 LEU B O 1
ATOM 4091 N N . MET B 1 90 ? 7.828 9.445 2.732 1 96.12 90 MET B N 1
ATOM 4092 C CA . MET B 1 90 ? 6.5 10.047 2.844 1 96.12 90 MET B CA 1
ATOM 4093 C C . MET B 1 90 ? 5.746 9.953 1.521 1 96.12 90 MET B C 1
ATOM 4095 O O . MET B 1 90 ? 4.539 9.719 1.505 1 96.12 90 MET B O 1
ATOM 4099 N N . SER B 1 91 ? 6.41 10.156 0.372 1 97.44 91 SER B N 1
ATOM 4100 C CA . SER B 1 91 ? 5.754 10.148 -0.931 1 97.44 91 SER B CA 1
ATOM 4101 C C . SER B 1 91 ? 5.211 8.766 -1.269 1 97.44 91 SER B C 1
ATOM 4103 O O . SER B 1 91 ? 4.223 8.641 -1.995 1 97.44 91 SER B O 1
ATOM 4105 N N . VAL B 1 92 ? 5.855 7.75 -0.747 1 97.69 92 VAL B N 1
ATOM 4106 C CA . VAL B 1 92 ? 5.371 6.383 -0.922 1 97.69 92 VAL B CA 1
ATOM 4107 C C . VAL B 1 92 ? 4.016 6.227 -0.239 1 97.69 92 VAL B C 1
ATOM 4109 O O . VAL B 1 92 ? 3.064 5.719 -0.841 1 97.69 92 VAL B O 1
ATOM 4112 N N . PHE B 1 93 ? 3.91 6.699 0.976 1 97.31 93 PHE B N 1
ATOM 4113 C CA . PHE B 1 93 ? 2.672 6.602 1.738 1 97.31 93 PHE B CA 1
ATOM 4114 C C . PHE B 1 93 ? 1.569 7.43 1.086 1 97.31 93 PHE B C 1
ATOM 4116 O O . PHE B 1 93 ? 0.428 6.973 0.978 1 97.31 93 PHE B O 1
ATOM 4123 N N . VAL B 1 94 ? 1.924 8.602 0.642 1 97.06 94 VAL B N 1
ATOM 4124 C CA . VAL B 1 94 ? 0.957 9.508 0.033 1 97.06 94 VAL B CA 1
ATOM 4125 C C . VAL B 1 94 ? 0.447 8.914 -1.279 1 97.06 94 VAL B C 1
ATOM 4127 O O . VAL B 1 94 ? -0.742 9.016 -1.592 1 97.06 94 VAL B O 1
ATOM 4130 N N . SER B 1 95 ? 1.335 8.344 -2.061 1 98.5 95 SER B N 1
ATOM 4131 C CA . SER B 1 95 ? 0.943 7.719 -3.322 1 98.5 95 SER B CA 1
ATOM 4132 C C . SER B 1 95 ? -0.098 6.629 -3.1 1 98.5 95 SER B C 1
ATOM 4134 O O . SER B 1 95 ? -1.133 6.602 -3.77 1 98.5 95 SER B O 1
ATOM 4136 N N . VAL B 1 96 ? 0.164 5.777 -2.143 1 98.44 96 VAL B N 1
ATOM 4137 C CA . VAL B 1 96 ? -0.709 4.648 -1.833 1 98.44 96 VAL B CA 1
ATOM 4138 C C . VAL B 1 96 ? -2.041 5.16 -1.291 1 98.44 96 VAL B C 1
ATOM 4140 O O . VAL B 1 96 ? -3.107 4.738 -1.748 1 98.44 96 VAL B O 1
ATOM 4143 N N . GLY B 1 97 ? -1.979 6.082 -0.36 1 97.31 97 GLY B N 1
ATOM 4144 C CA . GLY B 1 97 ? -3.188 6.609 0.255 1 97.31 97 GLY B CA 1
ATOM 4145 C C . GLY B 1 97 ? -4.074 7.367 -0.718 1 97.31 97 GLY B C 1
ATOM 4146 O O . GLY B 1 97 ? -5.297 7.215 -0.7 1 97.31 97 GLY B O 1
ATOM 4147 N N . THR B 1 98 ? -3.484 8.203 -1.553 1 97.88 98 THR B N 1
ATOM 4148 C CA . THR B 1 98 ? -4.238 9.008 -2.508 1 97.88 98 THR B CA 1
ATOM 4149 C C . THR B 1 98 ? -4.945 8.117 -3.527 1 97.88 98 THR B C 1
ATOM 4151 O O . THR B 1 98 ? -6.133 8.297 -3.803 1 97.88 98 THR B O 1
ATOM 4154 N N . ALA B 1 99 ? -4.211 7.172 -4.062 1 98.81 99 ALA B N 1
ATOM 4155 C CA . ALA B 1 99 ? -4.805 6.27 -5.047 1 98.81 99 ALA B CA 1
ATOM 4156 C C . ALA B 1 99 ? -5.93 5.445 -4.43 1 98.81 99 ALA B C 1
ATOM 4158 O O . ALA B 1 99 ? -6.965 5.223 -5.059 1 98.81 99 ALA B O 1
ATOM 4159 N N . TYR B 1 100 ? -5.68 4.957 -3.24 1 98.06 100 TYR B N 1
ATOM 4160 C CA . TYR B 1 100 ? -6.699 4.195 -2.527 1 98.06 100 TYR B CA 1
ATOM 4161 C C . TYR B 1 100 ? -7.984 5.004 -2.389 1 98.06 100 TYR B C 1
ATOM 4163 O O . TYR B 1 100 ? -9.07 4.52 -2.717 1 98.06 100 TYR B O 1
ATOM 4171 N N . SER B 1 101 ? -7.844 6.238 -1.925 1 96.81 101 SER B N 1
ATOM 4172 C CA . SER B 1 101 ? -8.992 7.105 -1.687 1 96.81 101 SER B CA 1
ATOM 4173 C C . SER B 1 101 ? -9.703 7.453 -2.99 1 96.81 101 SER B C 1
ATOM 4175 O O . SER B 1 101 ? -10.93 7.422 -3.059 1 96.81 101 SER B O 1
ATOM 4177 N N . LEU B 1 102 ? -8.961 7.793 -3.963 1 98.38 102 LEU B N 1
ATOM 4178 C CA . LEU B 1 102 ? -9.555 8.148 -5.246 1 98.38 102 LEU B CA 1
ATOM 4179 C C . LEU B 1 102 ? -10.305 6.957 -5.844 1 98.38 102 LEU B C 1
ATOM 4181 O O . LEU B 1 102 ? -11.414 7.117 -6.363 1 98.38 102 LEU B O 1
ATOM 4185 N N . ALA B 1 103 ? -9.68 5.797 -5.801 1 97.94 103 ALA B N 1
ATOM 4186 C CA . ALA B 1 103 ? -10.312 4.594 -6.336 1 97.94 103 ALA B CA 1
ATOM 4187 C C . ALA B 1 103 ? -11.633 4.301 -5.621 1 97.94 103 ALA B C 1
ATOM 4189 O O . ALA B 1 103 ? -12.633 3.971 -6.258 1 97.94 103 ALA B O 1
ATOM 4190 N N . LYS B 1 104 ? -11.617 4.383 -4.352 1 96.81 104 LYS B N 1
ATOM 4191 C CA . LYS B 1 104 ? -12.828 4.137 -3.576 1 96.81 104 LYS B CA 1
ATOM 4192 C C . LYS B 1 104 ? -13.93 5.121 -3.949 1 96.81 104 LYS B C 1
ATOM 4194 O O . LYS B 1 104 ? -15.109 4.777 -3.926 1 96.81 104 LYS B O 1
ATOM 4199 N N . SER B 1 105 ? -13.562 6.34 -4.227 1 96.94 105 SER B N 1
ATOM 4200 C CA . SER B 1 105 ? -14.547 7.348 -4.613 1 96.94 105 SER B CA 1
ATOM 4201 C C . SER B 1 105 ? -15.234 6.973 -5.922 1 96.94 105 SER B C 1
ATOM 4203 O O . SER B 1 105 ? -16.359 7.395 -6.18 1 96.94 105 SER B O 1
ATOM 4205 N N . TYR B 1 106 ? -14.602 6.152 -6.797 1 97.06 106 TYR B N 1
ATOM 4206 C CA . TYR B 1 106 ? -15.172 5.68 -8.055 1 97.06 106 TYR B CA 1
ATOM 4207 C C . TYR B 1 106 ? -15.852 4.332 -7.867 1 97.06 106 TYR B C 1
ATOM 4209 O O . TYR B 1 106 ? -16.375 3.754 -8.828 1 97.06 106 TYR B O 1
ATOM 4217 N N . GLY B 1 107 ? -15.828 3.791 -6.699 1 95.44 107 GLY B N 1
ATOM 4218 C CA . GLY B 1 107 ? -16.359 2.453 -6.473 1 95.44 107 GLY B CA 1
ATOM 4219 C C . GLY B 1 107 ? -15.438 1.357 -6.984 1 95.44 107 GLY B C 1
ATOM 4220 O O . GLY B 1 107 ? -15.875 0.225 -7.199 1 95.44 107 GLY B O 1
ATOM 4221 N N . MET B 1 108 ? -14.227 1.665 -7.184 1 93.88 108 MET B N 1
ATOM 4222 C CA . MET B 1 108 ? -13.227 0.7 -7.641 1 93.88 108 MET B CA 1
ATOM 4223 C C . MET B 1 108 ? -12.469 0.097 -6.465 1 93.88 108 MET B C 1
ATOM 4225 O O . MET B 1 108 ? -12.641 0.528 -5.32 1 93.88 108 MET B O 1
ATOM 4229 N N . ASP B 1 109 ? -11.688 -0.969 -6.738 1 92.44 109 ASP B N 1
ATOM 4230 C CA . ASP B 1 109 ? -10.945 -1.642 -5.676 1 92.44 109 ASP B CA 1
ATOM 4231 C C . ASP B 1 109 ? -9.812 -0.762 -5.156 1 92.44 109 ASP B C 1
ATOM 4233 O O . ASP B 1 109 ? -8.961 -0.316 -5.93 1 92.44 109 ASP B O 1
ATOM 4237 N N . GLY B 1 110 ? -9.836 -0.542 -3.871 1 95.25 110 GLY B N 1
ATOM 4238 C CA . GLY B 1 110 ? -8.859 0.355 -3.262 1 95.25 110 GLY B CA 1
ATOM 4239 C C . GLY B 1 110 ? -7.461 -0.223 -3.215 1 95.25 110 GLY B C 1
ATOM 4240 O O . GLY B 1 110 ? -6.492 0.46 -3.547 1 95.25 110 GLY B O 1
ATOM 4241 N N . LEU B 1 111 ? -7.336 -1.491 -2.855 1 95.12 111 LEU B N 1
ATOM 4242 C CA . LEU B 1 111 ? -6.035 -2.117 -2.641 1 95.12 111 LEU B CA 1
ATOM 4243 C C . LEU B 1 111 ? -5.246 -2.197 -3.943 1 95.12 111 LEU B C 1
ATOM 4245 O O . LEU B 1 111 ? -4.094 -1.759 -4.004 1 95.12 111 LEU B O 1
ATOM 4249 N N . THR B 1 112 ? -5.863 -2.725 -4.996 1 93.69 112 THR B N 1
ATOM 4250 C CA . THR B 1 112 ? -5.152 -2.914 -6.258 1 93.69 112 THR B CA 1
ATOM 4251 C C . THR B 1 112 ? -4.754 -1.57 -6.859 1 93.69 112 THR B C 1
ATOM 4253 O O . THR B 1 112 ? -3.691 -1.451 -7.473 1 93.69 112 THR B O 1
ATOM 4256 N N . SER B 1 113 ? -5.613 -0.553 -6.68 1 96.56 113 SER B N 1
ATOM 4257 C CA . SER B 1 113 ? -5.273 0.785 -7.152 1 96.56 113 SER B CA 1
ATOM 4258 C C . SER B 1 113 ? -4.09 1.362 -6.387 1 96.56 113 SER B C 1
ATOM 4260 O O . SER B 1 113 ? -3.23 2.025 -6.969 1 96.56 113 SER B O 1
ATOM 4262 N N . ALA B 1 114 ? -4.102 1.151 -5.074 1 97.88 114 ALA B N 1
ATOM 4263 C CA . ALA B 1 114 ? -2.996 1.593 -4.23 1 97.88 114 ALA B CA 1
ATOM 4264 C C . ALA B 1 114 ? -1.681 0.958 -4.676 1 97.88 114 ALA B C 1
ATOM 4266 O O . ALA B 1 114 ? -0.658 1.64 -4.773 1 97.88 114 ALA B O 1
ATOM 4267 N N . LEU B 1 115 ? -1.691 -0.332 -4.957 1 97.19 115 LEU B N 1
ATOM 4268 C CA . LEU B 1 115 ? -0.49 -1.055 -5.359 1 97.19 115 LEU B CA 1
ATOM 4269 C C . LEU B 1 115 ? -0.03 -0.614 -6.746 1 97.19 115 LEU B C 1
ATOM 4271 O O . LEU B 1 115 ? 1.173 -0.524 -7.008 1 97.19 115 LEU B O 1
ATOM 4275 N N . LEU B 1 116 ? -1.01 -0.4 -7.629 1 97.62 116 LEU B N 1
ATOM 4276 C CA . LEU B 1 116 ? -0.673 0.087 -8.961 1 97.62 116 LEU B CA 1
ATOM 4277 C C . LEU B 1 116 ? 0.009 1.449 -8.891 1 97.62 116 LEU B C 1
ATOM 4279 O O . LEU B 1 116 ? 0.979 1.703 -9.609 1 97.62 116 LEU B O 1
ATOM 4283 N N . SER B 1 117 ? -0.54 2.344 -8.07 1 98.62 117 SER B N 1
ATOM 4284 C CA . SER B 1 117 ? 0.056 3.66 -7.863 1 98.62 117 SER B CA 1
ATOM 4285 C C . SER B 1 117 ? 1.47 3.547 -7.301 1 98.62 117 SER B C 1
ATOM 4287 O O . SER B 1 117 ? 2.369 4.277 -7.719 1 98.62 117 SER B O 1
ATOM 4289 N N . LEU B 1 118 ? 1.647 2.656 -6.32 1 98.06 118 LEU B N 1
ATOM 4290 C CA . LEU B 1 118 ? 2.965 2.422 -5.738 1 98.06 118 LEU B CA 1
ATOM 4291 C C . LEU B 1 118 ? 3.969 2.016 -6.809 1 98.06 118 LEU B C 1
ATOM 4293 O O . LEU B 1 118 ? 5.082 2.549 -6.855 1 98.06 118 LEU B O 1
ATOM 4297 N N . MET B 1 119 ? 3.594 1.09 -7.633 1 97.56 119 MET B N 1
ATOM 4298 C CA . MET B 1 119 ? 4.469 0.64 -8.711 1 97.56 119 MET B CA 1
ATOM 4299 C C . MET B 1 119 ? 4.809 1.791 -9.648 1 97.56 119 MET B C 1
ATOM 4301 O O . MET B 1 119 ? 5.973 1.983 -10.008 1 97.56 119 MET B O 1
ATOM 4305 N N . ALA B 1 120 ? 3.781 2.521 -10.078 1 98.19 120 ALA B N 1
ATOM 4306 C CA . ALA B 1 120 ? 3.979 3.643 -10.992 1 98.19 120 ALA B CA 1
ATOM 4307 C C . ALA B 1 120 ? 4.941 4.668 -10.406 1 98.19 120 ALA B C 1
ATOM 4309 O O . ALA B 1 120 ? 5.82 5.176 -11.102 1 98.19 120 ALA B O 1
ATOM 4310 N N . PHE B 1 121 ? 4.781 4.957 -9.172 1 98.31 121 PHE B N 1
ATOM 4311 C CA . PHE B 1 121 ? 5.605 5.953 -8.492 1 98.31 121 PHE B CA 1
ATOM 4312 C C . PHE B 1 121 ? 7.051 5.48 -8.391 1 98.31 121 PHE B C 1
ATOM 4314 O O . PHE B 1 121 ? 7.98 6.242 -8.664 1 98.31 121 PHE B O 1
ATOM 4321 N N . LEU B 1 122 ? 7.258 4.23 -7.953 1 97 122 LEU B N 1
ATOM 4322 C CA . LEU B 1 122 ? 8.609 3.707 -7.805 1 97 122 LEU B CA 1
ATOM 4323 C C . LEU B 1 122 ? 9.312 3.631 -9.156 1 97 122 LEU B C 1
ATOM 4325 O O . LEU B 1 122 ? 10.508 3.922 -9.258 1 97 122 LEU B O 1
ATOM 4329 N N . LEU B 1 123 ? 8.555 3.275 -10.156 1 96.06 123 LEU B N 1
ATOM 4330 C CA . LEU B 1 123 ? 9.102 3.227 -11.5 1 96.06 123 LEU B CA 1
ATOM 4331 C C . LEU B 1 123 ? 9.562 4.609 -11.953 1 96.06 123 LEU B C 1
ATOM 4333 O O . LEU B 1 123 ? 10.578 4.734 -12.641 1 96.06 123 LEU B O 1
ATOM 4337 N N . ALA B 1 124 ? 8.867 5.59 -11.531 1 97 124 ALA B N 1
ATOM 4338 C CA . ALA B 1 124 ? 9.141 6.965 -11.938 1 97 124 ALA B CA 1
ATOM 4339 C C . ALA B 1 124 ? 10.25 7.574 -11.078 1 97 124 ALA B C 1
ATOM 4341 O O . ALA B 1 124 ? 11.086 8.336 -11.578 1 97 124 ALA B O 1
ATOM 4342 N N . ALA B 1 125 ? 10.289 7.191 -9.797 1 97.06 125 ALA B N 1
ATOM 4343 C CA . ALA B 1 125 ? 11.047 8 -8.844 1 97.06 125 ALA B CA 1
ATOM 4344 C C . ALA B 1 125 ? 12.312 7.281 -8.398 1 97.06 125 ALA B C 1
ATOM 4346 O O . ALA B 1 125 ? 13.266 7.914 -7.945 1 97.06 125 ALA B O 1
ATOM 4347 N N . ALA B 1 126 ? 12.328 5.984 -8.492 1 94.25 126 ALA B N 1
ATOM 4348 C CA . ALA B 1 126 ? 13.422 5.27 -7.836 1 94.25 126 ALA B CA 1
ATOM 4349 C C . ALA B 1 126 ? 13.859 4.059 -8.656 1 94.25 126 ALA B C 1
ATOM 4351 O O . ALA B 1 126 ? 13.898 2.938 -8.148 1 94.25 126 ALA B O 1
ATOM 4352 N N . PRO B 1 127 ? 14.227 4.32 -9.883 1 91.25 127 PRO B N 1
ATOM 4353 C CA . PRO B 1 127 ? 14.789 3.188 -10.625 1 91.25 127 PRO B CA 1
ATOM 4354 C C . PRO B 1 127 ? 15.984 2.557 -9.922 1 91.25 127 PRO B C 1
ATOM 4356 O O . PRO B 1 127 ? 16.797 3.264 -9.32 1 91.25 127 PRO B O 1
ATOM 4359 N N . GLN B 1 128 ? 16.047 1.282 -9.977 1 92.5 128 GLN B N 1
ATOM 4360 C CA . GLN B 1 128 ? 17.125 0.61 -9.25 1 92.5 128 GLN B CA 1
ATOM 4361 C C . GLN B 1 128 ? 18.453 0.735 -10 1 92.5 128 GLN B C 1
ATOM 4363 O O . GLN B 1 128 ? 18.469 0.712 -11.234 1 92.5 128 GLN B O 1
ATOM 4368 N N . VAL B 1 129 ? 19.5 0.983 -9.297 1 91.81 129 VAL B N 1
ATOM 4369 C CA . VAL B 1 129 ? 20.891 0.958 -9.766 1 91.81 129 VAL B CA 1
ATOM 4370 C C . VAL B 1 129 ? 21.734 0.055 -8.867 1 91.81 129 VAL B C 1
ATOM 4372 O O . VAL B 1 129 ? 21.797 0.273 -7.656 1 91.81 129 VAL B O 1
ATOM 4375 N N . GLU B 1 130 ? 22.312 -1.012 -9.438 1 91.69 130 GLU B N 1
ATOM 4376 C CA . GLU B 1 130 ? 23.141 -1.95 -8.68 1 91.69 130 GLU B CA 1
ATOM 4377 C C . GLU B 1 130 ? 22.359 -2.543 -7.512 1 91.69 130 GLU B C 1
ATOM 4379 O O . GLU B 1 130 ? 22.828 -2.523 -6.371 1 91.69 130 GLU B O 1
ATOM 4384 N N . ASN B 1 131 ? 21.172 -2.871 -7.711 1 91.88 131 ASN B N 1
ATOM 4385 C CA . ASN B 1 131 ? 20.281 -3.568 -6.789 1 91.88 131 ASN B CA 1
ATOM 4386 C C . ASN B 1 131 ? 19.938 -2.703 -5.578 1 91.88 131 ASN B C 1
ATOM 4388 O O . ASN B 1 131 ? 19.688 -3.223 -4.492 1 91.88 131 ASN B O 1
ATOM 4392 N N . LYS B 1 132 ? 20.016 -1.349 -5.738 1 95.81 132 LYS B N 1
ATOM 4393 C CA . LYS B 1 132 ? 19.625 -0.384 -4.711 1 95.81 132 LYS B CA 1
ATOM 4394 C C . LYS B 1 132 ? 18.688 0.681 -5.281 1 95.81 132 LYS B C 1
ATOM 4396 O O . LYS B 1 132 ? 18.688 0.921 -6.492 1 95.81 132 LYS B O 1
ATOM 4401 N N . ILE B 1 133 ? 17.922 1.23 -4.426 1 95.62 133 ILE B N 1
ATOM 4402 C CA . ILE B 1 133 ? 17.094 2.373 -4.816 1 95.62 133 ILE B CA 1
ATOM 4403 C C . ILE B 1 133 ? 17.453 3.582 -3.951 1 95.62 133 ILE B C 1
ATOM 4405 O O . ILE B 1 133 ? 17.672 3.447 -2.746 1 95.62 133 ILE B O 1
ATOM 4409 N N . ALA B 1 134 ? 17.594 4.727 -4.586 1 95.44 134 ALA B N 1
ATOM 4410 C CA . ALA B 1 134 ? 17.891 5.973 -3.887 1 95.44 134 ALA B CA 1
ATOM 4411 C C . ALA B 1 134 ? 16.641 6.57 -3.254 1 95.44 134 ALA B C 1
ATOM 4413 O O . ALA B 1 134 ? 15.555 6.488 -3.824 1 95.44 134 ALA B O 1
ATOM 4414 N N . LEU B 1 135 ? 16.781 7.203 -2.107 1 95.06 135 LEU B N 1
ATOM 4415 C CA . LEU B 1 135 ? 15.664 7.77 -1.362 1 95.06 135 LEU B CA 1
ATOM 4416 C C . LEU B 1 135 ? 15.43 9.227 -1.751 1 95.06 135 LEU B C 1
ATOM 4418 O O . LEU B 1 135 ? 14.469 9.852 -1.295 1 95.06 135 LEU B O 1
ATOM 4422 N N . ASP B 1 136 ? 16.141 9.781 -2.682 1 93.69 136 ASP B N 1
ATOM 4423 C CA . ASP B 1 136 ? 16.172 11.203 -3.025 1 93.69 136 ASP B CA 1
ATOM 4424 C C . ASP B 1 136 ? 14.758 11.711 -3.346 1 93.69 136 ASP B C 1
ATOM 4426 O O . ASP B 1 136 ? 14.406 12.836 -2.994 1 93.69 136 ASP B O 1
ATOM 4430 N N . PHE B 1 137 ? 14.016 10.875 -4.016 1 96.25 137 PHE B N 1
ATOM 4431 C CA . PHE B 1 137 ? 12.727 11.352 -4.488 1 96.25 137 PHE B CA 1
ATOM 4432 C C . PHE B 1 137 ? 11.586 10.578 -3.826 1 96.25 137 PHE B C 1
ATOM 4434 O O . PHE B 1 137 ? 10.445 10.617 -4.293 1 96.25 137 PHE B O 1
ATOM 4441 N N . LEU B 1 138 ? 11.93 9.859 -2.744 1 96.38 138 LEU B N 1
ATOM 4442 C CA . LEU B 1 138 ? 10.891 9.094 -2.061 1 96.38 138 LEU B CA 1
ATOM 4443 C C . LEU B 1 138 ? 10.328 9.875 -0.877 1 96.38 138 LEU B C 1
ATOM 4445 O O . LEU B 1 138 ? 9.312 9.492 -0.304 1 96.38 138 LEU B O 1
ATOM 4449 N N . GLY B 1 139 ? 11 10.992 -0.518 1 93.56 139 GLY B N 1
ATOM 4450 C CA . GLY B 1 139 ? 10.539 11.898 0.518 1 93.56 139 GLY B CA 1
ATOM 4451 C C . GLY B 1 139 ? 9.781 13.102 -0.031 1 93.56 139 GLY B C 1
ATOM 4452 O O . GLY B 1 139 ? 8.938 12.953 -0.915 1 93.56 139 GLY B O 1
ATOM 4453 N N . GLY B 1 140 ? 10.102 14.25 0.427 1 91.12 140 GLY B N 1
ATOM 4454 C CA . GLY B 1 140 ? 9.383 15.469 0.084 1 91.12 140 GLY B CA 1
ATOM 4455 C C . GLY B 1 140 ? 9.523 15.844 -1.379 1 91.12 140 GLY B C 1
ATOM 4456 O O . GLY B 1 140 ? 8.578 16.359 -1.982 1 91.12 140 GLY B O 1
ATOM 4457 N N . SER B 1 141 ? 10.617 15.562 -1.989 1 93.12 141 SER B N 1
ATOM 4458 C CA . SER B 1 141 ? 10.883 15.953 -3.371 1 93.12 141 SER B CA 1
ATOM 4459 C C . SER B 1 141 ? 10.055 15.125 -4.348 1 93.12 141 SER B C 1
ATOM 4461 O O . SER B 1 141 ? 9.945 15.469 -5.527 1 93.12 141 SER B O 1
ATOM 4463 N N . GLY B 1 142 ? 9.477 14.117 -3.842 1 96 142 GLY B N 1
ATOM 4464 C CA . GLY B 1 142 ? 8.695 13.258 -4.715 1 96 142 GLY B CA 1
ATOM 4465 C C . GLY B 1 142 ? 7.199 13.391 -4.5 1 96 142 GLY B C 1
ATOM 4466 O O . GLY B 1 142 ? 6.414 12.68 -5.129 1 96 142 GLY B O 1
ATOM 4467 N N . VAL B 1 143 ? 6.77 14.312 -3.688 1 95.56 143 VAL B N 1
ATOM 4468 C CA . VAL B 1 143 ? 5.375 14.383 -3.262 1 95.56 143 VAL B CA 1
ATOM 4469 C C . VAL B 1 143 ? 4.477 14.656 -4.469 1 95.56 143 VAL B C 1
ATOM 4471 O O . VAL B 1 143 ? 3.475 13.969 -4.672 1 95.56 143 VAL B O 1
ATOM 4474 N N . PHE B 1 144 ? 4.809 15.617 -5.312 1 96.69 144 PHE B N 1
ATOM 4475 C CA . PHE B 1 144 ? 3.98 15.961 -6.465 1 96.69 144 PHE B CA 1
ATOM 4476 C C . PHE B 1 144 ? 3.951 14.812 -7.465 1 96.69 144 PHE B C 1
ATOM 4478 O O . PHE B 1 144 ? 2.908 14.523 -8.055 1 96.69 144 PHE B O 1
ATOM 4485 N N . THR B 1 145 ? 5.113 14.203 -7.68 1 98 145 THR B N 1
ATOM 4486 C CA . THR B 1 145 ? 5.164 13.047 -8.57 1 98 145 THR B CA 1
ATOM 4487 C C . THR B 1 145 ? 4.273 11.922 -8.047 1 98 145 THR B C 1
ATOM 4489 O O . THR B 1 145 ? 3.574 11.266 -8.82 1 98 145 THR B O 1
ATOM 4492 N N . SER B 1 146 ? 4.344 11.68 -6.711 1 98.19 146 SER B N 1
ATOM 4493 C CA . SER B 1 146 ? 3.523 10.641 -6.109 1 98.19 146 SER B CA 1
ATOM 4494 C C . SER B 1 146 ? 2.039 10.891 -6.352 1 98.19 146 SER B C 1
ATOM 4496 O O . SER B 1 146 ? 1.282 9.961 -6.637 1 98.19 146 SER B O 1
ATOM 4498 N N . LEU B 1 147 ? 1.618 12.141 -6.258 1 97.81 147 LEU B N 1
ATOM 4499 C CA . LEU B 1 147 ? 0.222 12.5 -6.469 1 97.81 147 LEU B CA 1
ATOM 4500 C C . LEU B 1 147 ? -0.176 12.305 -7.926 1 97.81 147 LEU B C 1
ATOM 4502 O O . LEU B 1 147 ? -1.258 11.781 -8.211 1 97.81 147 LEU B O 1
ATOM 4506 N N . ILE B 1 148 ? 0.663 12.703 -8.82 1 98.25 148 ILE B N 1
ATOM 4507 C CA . ILE B 1 148 ? 0.386 12.555 -10.25 1 98.25 148 ILE B CA 1
ATOM 4508 C C . ILE B 1 148 ? 0.277 11.078 -10.594 1 98.25 148 ILE B C 1
ATOM 4510 O O . ILE B 1 148 ? -0.629 10.672 -11.328 1 98.25 148 ILE B O 1
ATOM 4514 N N . CYS B 1 149 ? 1.184 10.273 -10.102 1 98.5 149 CYS B N 1
ATOM 4515 C CA . CYS B 1 149 ? 1.147 8.836 -10.352 1 98.5 149 CYS B CA 1
ATOM 4516 C C . CYS B 1 149 ? -0.11 8.211 -9.758 1 98.5 149 CYS B C 1
ATOM 4518 O O . CYS B 1 149 ? -0.703 7.309 -10.359 1 98.5 149 CYS B O 1
ATOM 4520 N N . ALA B 1 150 ? -0.461 8.672 -8.57 1 98.75 150 ALA B N 1
ATOM 4521 C CA . ALA B 1 150 ? -1.67 8.156 -7.934 1 98.75 150 ALA B CA 1
ATOM 4522 C C . ALA B 1 150 ? -2.904 8.453 -8.781 1 98.75 150 ALA B C 1
ATOM 4524 O O . ALA B 1 150 ? -3.697 7.555 -9.07 1 98.75 150 ALA B O 1
ATOM 4525 N N . VAL B 1 151 ? -3.047 9.711 -9.203 1 98.5 151 VAL B N 1
ATOM 4526 C CA . VAL B 1 151 ? -4.199 10.109 -10 1 98.5 151 VAL B CA 1
ATOM 4527 C C . VAL B 1 151 ? -4.172 9.398 -11.352 1 98.5 151 VAL B C 1
ATOM 4529 O O . VAL B 1 151 ? -5.191 8.867 -11.805 1 98.5 151 VAL B O 1
ATOM 4532 N N . TRP B 1 152 ? -3.031 9.32 -11.938 1 98.62 152 TRP B N 1
ATOM 4533 C CA . TRP B 1 152 ? -2.918 8.719 -13.266 1 98.62 152 TRP B CA 1
ATOM 4534 C C . TRP B 1 152 ? -3.227 7.23 -13.211 1 98.62 152 TRP B C 1
ATOM 4536 O O . TRP B 1 152 ? -3.92 6.703 -14.086 1 98.62 152 TRP B O 1
ATOM 4546 N N . SER B 1 153 ? -2.678 6.531 -12.281 1 98.31 153 SER B N 1
ATOM 4547 C CA . SER B 1 153 ? -2.902 5.094 -12.18 1 98.31 153 SER B CA 1
ATOM 4548 C C . SER B 1 153 ? -4.387 4.773 -12.055 1 98.31 153 SER B C 1
ATOM 4550 O O . SER B 1 153 ? -4.891 3.857 -12.711 1 98.31 153 SER B O 1
ATOM 4552 N N . VAL B 1 154 ? -5.082 5.531 -11.203 1 98.44 154 VAL B N 1
ATOM 4553 C CA . VAL B 1 154 ? -6.508 5.297 -10.992 1 98.44 154 VAL B CA 1
ATOM 4554 C C . VAL B 1 154 ? -7.285 5.688 -12.25 1 98.44 154 VAL B C 1
ATOM 4556 O O . VAL B 1 154 ? -8.156 4.941 -12.703 1 98.44 154 VAL B O 1
ATOM 4559 N N . GLU B 1 155 ? -6.953 6.883 -12.836 1 98.38 155 GLU B N 1
ATOM 4560 C CA . GLU B 1 155 ? -7.664 7.344 -14.023 1 98.38 155 GLU B CA 1
ATOM 4561 C C . GLU B 1 155 ? -7.402 6.422 -15.211 1 98.38 155 GLU B C 1
ATOM 4563 O O . GLU B 1 155 ? -8.281 6.219 -16.062 1 98.38 155 GLU B O 1
ATOM 4568 N N . LEU B 1 156 ? -6.215 5.961 -15.32 1 97.94 156 LEU B N 1
ATOM 4569 C CA . LEU B 1 156 ? -5.887 5.008 -16.375 1 97.94 156 LEU B CA 1
ATOM 4570 C C . LEU B 1 156 ? -6.742 3.75 -16.25 1 97.94 156 LEU B C 1
ATOM 4572 O O . LEU B 1 156 ? -7.262 3.248 -17.25 1 97.94 156 LEU B O 1
ATOM 4576 N N . THR B 1 157 ? -6.797 3.195 -15.078 1 96.12 157 THR B N 1
ATOM 4577 C CA . THR B 1 157 ? -7.625 2.02 -14.836 1 96.12 157 THR B CA 1
ATOM 4578 C C . THR B 1 157 ? -9.078 2.299 -15.203 1 96.12 157 THR B C 1
ATOM 4580 O O . THR B 1 157 ? -9.742 1.462 -15.82 1 96.12 157 THR B O 1
ATOM 4583 N N . ARG B 1 158 ? -9.555 3.434 -14.82 1 96.06 158 ARG B N 1
ATOM 4584 C CA . ARG B 1 158 ? -10.922 3.832 -15.133 1 96.06 158 ARG B CA 1
ATOM 4585 C C . ARG B 1 158 ? -11.125 3.951 -16.641 1 96.06 158 ARG B C 1
ATOM 4587 O O . ARG B 1 158 ? -12.148 3.52 -17.172 1 96.06 158 ARG B O 1
ATOM 4594 N N . LEU B 1 159 ? -10.18 4.547 -17.312 1 96 159 LEU B N 1
ATOM 4595 C CA . LEU B 1 159 ? -10.25 4.73 -18.75 1 96 159 LEU B CA 1
ATOM 4596 C C . LEU B 1 159 ? -10.289 3.381 -19.469 1 96 159 LEU B C 1
ATOM 4598 O O . LEU B 1 159 ? -11.031 3.207 -20.438 1 96 159 LEU B O 1
ATOM 4602 N N . LEU B 1 160 ? -9.492 2.453 -19.016 1 94.88 160 LEU B N 1
ATOM 4603 C CA . LEU B 1 160 ? -9.469 1.122 -19.609 1 94.88 160 LEU B CA 1
ATOM 4604 C C . LEU B 1 160 ? -10.805 0.412 -19.406 1 94.88 160 LEU B C 1
ATOM 4606 O O . LEU B 1 160 ? -11.289 -0.271 -20.312 1 94.88 160 LEU B O 1
ATOM 4610 N N . LYS B 1 161 ? -11.344 0.54 -18.25 1 89.88 161 LYS B N 1
ATOM 4611 C CA . LYS B 1 161 ? -12.656 -0.045 -17.984 1 89.88 161 LYS B CA 1
ATOM 4612 C C . LYS B 1 161 ? -13.734 0.605 -18.844 1 89.88 161 LYS B C 1
ATOM 4614 O O . LYS B 1 161 ? -14.633 -0.076 -19.344 1 89.88 161 LYS B O 1
ATOM 4619 N N . LYS B 1 162 ? -13.68 1.904 -18.984 1 91.94 162 LYS B N 1
ATOM 4620 C CA . LYS B 1 162 ? -14.648 2.662 -19.766 1 91.94 162 LYS B CA 1
ATOM 4621 C C . LYS B 1 162 ? -14.664 2.188 -21.219 1 91.94 162 LYS B C 1
ATOM 4623 O O . LYS B 1 162 ? -15.727 2.09 -21.844 1 91.94 162 LYS B O 1
ATOM 4628 N N . TYR B 1 163 ? -13.547 1.851 -21.703 1 92.12 163 TYR B N 1
ATOM 4629 C CA . TYR B 1 163 ? -13.453 1.439 -23.094 1 92.12 163 TYR B CA 1
ATOM 4630 C C . TYR B 1 163 ? -13.445 -0.079 -23.219 1 92.12 163 TYR B C 1
ATOM 4632 O O . TYR B 1 163 ? -13.07 -0.624 -24.266 1 92.12 163 TYR B O 1
ATOM 4640 N N . ASN B 1 164 ? -13.688 -0.781 -22.172 1 86.31 164 ASN B N 1
ATOM 4641 C CA . ASN B 1 164 ? -13.875 -2.227 -22.125 1 86.31 164 ASN B CA 1
ATOM 4642 C C . ASN B 1 164 ? -12.594 -2.975 -22.469 1 86.31 164 ASN B C 1
ATOM 4644 O O . ASN B 1 164 ? -12.625 -3.988 -23.172 1 86.31 164 ASN B O 1
ATOM 4648 N N . ILE B 1 165 ? -11.57 -2.359 -22.172 1 86.81 165 ILE B N 1
ATOM 4649 C CA . ILE B 1 165 ? -10.281 -3.027 -22.312 1 86.81 165 ILE B CA 1
ATOM 4650 C C . ILE B 1 165 ? -9.953 -3.773 -21.016 1 86.81 165 ILE B C 1
ATOM 4652 O O . ILE B 1 165 ? -9.164 -3.297 -20.203 1 86.81 165 ILE B O 1
ATOM 4656 N N . THR B 1 166 ? -10.688 -4.785 -20.812 1 78.38 166 THR B N 1
ATOM 4657 C CA . THR B 1 166 ? -10.523 -5.621 -19.625 1 78.38 166 THR B CA 1
ATOM 4658 C C . THR B 1 166 ? -10.633 -7.098 -19.984 1 78.38 166 THR B C 1
ATOM 4660 O O . THR B 1 166 ? -11.273 -7.457 -20.984 1 78.38 166 THR B O 1
ATOM 4663 N N . ILE B 1 167 ? -9.859 -7.887 -19.297 1 74.31 167 ILE B N 1
ATOM 4664 C CA . ILE B 1 167 ? -9.969 -9.336 -19.453 1 74.31 167 ILE B CA 1
ATOM 4665 C C . ILE B 1 167 ? -11.148 -9.859 -18.656 1 74.31 167 ILE B C 1
ATOM 4667 O O . ILE B 1 167 ? -11.227 -9.648 -17.438 1 74.31 167 ILE B O 1
ATOM 4671 N N . HIS B 1 168 ? -12.102 -10.359 -19.375 1 72.94 168 HIS B N 1
ATOM 4672 C CA . HIS B 1 168 ? -13.242 -10.961 -18.688 1 72.94 168 HIS B CA 1
ATOM 4673 C C . HIS B 1 168 ? -13.039 -12.453 -18.469 1 72.94 168 HIS B C 1
ATOM 4675 O O . HIS B 1 168 ? -12.82 -13.195 -19.438 1 72.94 168 HIS B O 1
ATOM 4681 N N . MET B 1 169 ? -13.016 -12.742 -17.172 1 70.38 169 MET B N 1
ATOM 4682 C CA . MET B 1 169 ? -12.867 -14.156 -16.844 1 70.38 169 MET B CA 1
ATOM 4683 C C . MET B 1 169 ? -14.234 -14.828 -16.734 1 70.38 169 MET B C 1
ATOM 4685 O O . MET B 1 169 ? -15.242 -14.164 -16.484 1 70.38 169 MET B O 1
ATOM 4689 N N . PRO B 1 170 ? -14.141 -16.125 -17 1 69.38 170 PRO B N 1
ATOM 4690 C CA . PRO B 1 170 ? -15.406 -16.859 -16.812 1 69.38 170 PRO B CA 1
ATOM 4691 C C . PRO B 1 170 ? -15.992 -16.688 -15.422 1 69.38 170 PRO B C 1
ATOM 4693 O O . PRO B 1 170 ? -15.258 -16.406 -14.469 1 69.38 170 PRO B O 1
ATOM 4696 N N . ALA B 1 171 ? -17.281 -16.766 -15.305 1 71.56 171 ALA B N 1
ATOM 4697 C CA . ALA B 1 171 ? -18 -16.562 -14.062 1 71.56 171 ALA B CA 1
ATOM 4698 C C . ALA B 1 171 ? -17.578 -17.578 -13 1 71.56 171 ALA B C 1
ATOM 4700 O O . ALA B 1 171 ? -17.766 -17.344 -11.805 1 71.56 171 ALA B O 1
ATOM 4701 N N . GLN B 1 172 ? -16.938 -18.609 -13.484 1 68 172 GLN B N 1
ATOM 4702 C CA . GLN B 1 172 ? -16.547 -19.703 -12.586 1 68 172 GLN B CA 1
ATOM 4703 C C . GLN B 1 172 ? -15.266 -19.359 -11.836 1 68 172 GLN B C 1
ATOM 4705 O O . GLN B 1 172 ? -14.938 -20.016 -10.844 1 68 172 GLN B O 1
ATOM 4710 N N . VAL B 1 173 ? -14.688 -18.297 -12.289 1 68.31 173 VAL B N 1
ATOM 4711 C CA . VAL B 1 173 ? -13.43 -17.906 -11.664 1 68.31 173 VAL B CA 1
ATOM 4712 C C . VAL B 1 173 ? -13.711 -17.094 -10.406 1 68.31 173 VAL B C 1
ATOM 4714 O O . VAL B 1 173 ? -14.555 -16.203 -10.414 1 68.31 173 VAL B O 1
ATOM 4717 N N . PRO B 1 174 ? -12.945 -17.484 -9.32 1 68.31 174 PRO B N 1
ATOM 4718 C CA . PRO B 1 174 ? -13.117 -16.672 -8.109 1 68.31 174 PRO B CA 1
ATOM 4719 C C . PRO B 1 174 ? -12.875 -15.18 -8.352 1 68.31 174 PRO B C 1
ATOM 4721 O O . PRO B 1 174 ? -11.977 -14.812 -9.109 1 68.31 174 PRO B O 1
ATOM 4724 N N . PRO B 1 175 ? -13.742 -14.352 -7.715 1 71.62 175 PRO B N 1
ATOM 4725 C CA . PRO B 1 175 ? -13.703 -12.906 -7.965 1 71.62 175 PRO B CA 1
ATOM 4726 C C . PRO B 1 175 ? -12.328 -12.305 -7.672 1 71.62 175 PRO B C 1
ATOM 4728 O O . PRO B 1 175 ? -11.883 -11.398 -8.383 1 71.62 175 PRO B O 1
ATOM 4731 N N . ALA B 1 176 ? -11.695 -12.797 -6.633 1 66.81 176 ALA B N 1
ATOM 4732 C CA . ALA B 1 176 ? -10.383 -12.25 -6.281 1 66.81 176 ALA B CA 1
ATOM 4733 C C . ALA B 1 176 ? -9.375 -12.492 -7.395 1 66.81 176 ALA B C 1
ATOM 4735 O O . ALA B 1 176 ? -8.539 -11.625 -7.68 1 66.81 176 ALA B O 1
ATOM 4736 N N . ILE B 1 177 ? -9.484 -13.617 -8.031 1 69.31 177 ILE B N 1
ATOM 4737 C CA . ILE B 1 177 ? -8.586 -13.969 -9.133 1 69.31 177 ILE B CA 1
ATOM 4738 C C . ILE B 1 177 ? -8.938 -13.148 -10.367 1 69.31 177 ILE B C 1
ATOM 4740 O O . ILE B 1 177 ? -8.047 -12.625 -11.047 1 69.31 177 ILE B O 1
ATOM 4744 N N . ALA B 1 178 ? -10.203 -13.008 -10.555 1 74.56 178 ALA B N 1
ATOM 4745 C CA . ALA B 1 178 ? -10.664 -12.219 -11.688 1 74.56 178 ALA B CA 1
ATOM 4746 C C . ALA B 1 178 ? -10.148 -10.781 -11.594 1 74.56 178 ALA B C 1
ATOM 4748 O O . ALA B 1 178 ? -9.664 -10.227 -12.586 1 74.56 178 ALA B O 1
ATOM 4749 N N . ARG B 1 179 ? -10.203 -10.195 -10.398 1 71.69 179 ARG B N 1
ATOM 4750 C CA . ARG B 1 179 ? -9.773 -8.812 -10.18 1 71.69 179 ARG B CA 1
ATOM 4751 C C . ARG B 1 179 ? -8.273 -8.664 -10.414 1 71.69 179 ARG B C 1
ATOM 4753 O O . ARG B 1 179 ? -7.824 -7.648 -10.953 1 71.69 179 ARG B O 1
ATOM 4760 N N . SER B 1 180 ? -7.625 -9.672 -9.984 1 70.12 180 SER B N 1
ATOM 4761 C CA . SER B 1 180 ? -6.176 -9.617 -10.148 1 70.12 180 SER B CA 1
ATOM 4762 C C . SER B 1 180 ? -5.781 -9.633 -11.617 1 70.12 180 SER B C 1
ATOM 4764 O O . SER B 1 180 ? -4.859 -8.93 -12.031 1 70.12 180 SER B O 1
ATOM 4766 N N . PHE B 1 181 ? -6.547 -10.289 -12.414 1 75.94 181 PHE B N 1
ATOM 4767 C CA . PHE B 1 181 ? -6.227 -10.383 -13.836 1 75.94 181 PHE B CA 1
ATOM 4768 C C . PHE B 1 181 ? -6.68 -9.133 -14.57 1 75.94 181 PHE B C 1
ATOM 4770 O O . PHE B 1 181 ? -6.082 -8.75 -15.586 1 75.94 181 PHE B O 1
ATOM 4777 N N . GLU B 1 182 ? -7.699 -8.617 -14.016 1 81.31 182 GLU B N 1
ATOM 4778 C CA . GLU B 1 182 ? -8.148 -7.363 -14.602 1 81.31 182 GLU B CA 1
ATOM 4779 C C . GLU B 1 182 ? -7.082 -6.277 -14.469 1 81.31 182 GLU B C 1
ATOM 4781 O O . GLU B 1 182 ? -7.043 -5.34 -15.266 1 81.31 182 GLU B O 1
ATOM 4786 N N . LEU B 1 183 ? -6.223 -6.449 -13.5 1 87.88 183 LEU B N 1
ATOM 4787 C CA . LEU B 1 183 ? -5.211 -5.438 -13.219 1 87.88 183 LEU B CA 1
ATOM 4788 C C . LEU B 1 183 ? -4.031 -5.566 -14.18 1 87.88 183 LEU B C 1
ATOM 4790 O O . LEU B 1 183 ? -3.217 -4.648 -14.289 1 87.88 183 LEU B O 1
ATOM 4794 N N . LEU B 1 184 ? -4.043 -6.574 -14.977 1 90.62 184 LEU B N 1
ATOM 4795 C CA . LEU B 1 184 ? -2.93 -6.797 -15.898 1 90.62 184 LEU B CA 1
ATOM 4796 C C . LEU B 1 184 ? -2.82 -5.656 -16.906 1 90.62 184 LEU B C 1
ATOM 4798 O O . LEU B 1 184 ? -1.727 -5.148 -17.156 1 90.62 184 LEU B O 1
ATOM 4802 N N . TYR B 1 185 ? -3.947 -5.199 -17.406 1 93.12 185 TYR B N 1
ATOM 4803 C CA . TYR B 1 185 ? -3.938 -4.148 -18.422 1 93.12 185 TYR B CA 1
ATOM 4804 C C . TYR B 1 185 ? -3.504 -2.816 -17.812 1 93.12 185 TYR B C 1
ATOM 4806 O O . TYR B 1 185 ? -2.695 -2.096 -18.406 1 93.12 185 TYR B O 1
ATOM 4814 N N . PRO B 1 186 ? -4.023 -2.529 -16.641 1 95.56 186 PRO B N 1
ATOM 4815 C CA . PRO B 1 186 ? -3.537 -1.304 -16 1 95.56 186 PRO B CA 1
ATOM 4816 C C . PRO B 1 186 ? -2.029 -1.319 -15.758 1 95.56 186 PRO B C 1
ATOM 4818 O O . PRO B 1 186 ? -1.365 -0.292 -15.922 1 95.56 186 PRO B O 1
ATOM 4821 N N . VAL B 1 187 ? -1.515 -2.422 -15.352 1 96 187 VAL B N 1
ATOM 4822 C CA . VAL B 1 187 ? -0.078 -2.535 -15.117 1 96 187 VAL B CA 1
ATOM 4823 C C . VAL B 1 187 ? 0.678 -2.307 -16.422 1 96 187 VAL B C 1
ATOM 4825 O O . VAL B 1 187 ? 1.657 -1.558 -16.453 1 96 187 VAL B O 1
ATOM 4828 N N . ILE B 1 188 ? 0.191 -2.916 -17.484 1 95.56 188 ILE B N 1
ATOM 4829 C CA . ILE B 1 188 ? 0.784 -2.713 -18.797 1 95.56 188 ILE B CA 1
ATOM 4830 C C . ILE B 1 188 ? 0.665 -1.243 -19.203 1 95.56 188 ILE B C 1
ATOM 4832 O O . ILE B 1 188 ? 1.592 -0.674 -19.781 1 95.56 188 ILE B O 1
ATOM 4836 N N . GLY B 1 189 ? -0.505 -0.699 -18.953 1 96.62 189 GLY B N 1
ATOM 4837 C CA . GLY B 1 189 ? -0.712 0.71 -19.25 1 96.62 189 GLY B CA 1
ATOM 4838 C C . GLY B 1 189 ? 0.31 1.614 -18.594 1 96.62 189 GLY B C 1
ATOM 4839 O O . GLY B 1 189 ? 0.798 2.562 -19.203 1 96.62 189 GLY B O 1
ATOM 4840 N N . ILE B 1 190 ? 0.604 1.398 -17.328 1 97.62 190 ILE B N 1
ATOM 4841 C CA . ILE B 1 190 ? 1.61 2.18 -16.609 1 97.62 190 ILE B CA 1
ATOM 4842 C C . ILE B 1 190 ? 2.969 2.008 -17.281 1 97.62 190 ILE B C 1
ATOM 4844 O O . ILE B 1 190 ? 3.715 2.979 -17.453 1 97.62 190 ILE B O 1
ATOM 4848 N N . LEU B 1 191 ? 3.311 0.776 -17.688 1 96.38 191 LEU B N 1
ATOM 4849 C CA . LEU B 1 191 ? 4.59 0.497 -18.328 1 96.38 191 LEU B CA 1
ATOM 4850 C C . LEU B 1 191 ? 4.684 1.21 -19.672 1 96.38 191 LEU B C 1
ATOM 4852 O O . LEU B 1 191 ? 5.77 1.627 -20.078 1 96.38 191 LEU B O 1
ATOM 4856 N N . LEU B 1 192 ? 3.545 1.401 -20.297 1 96.75 192 LEU B N 1
ATOM 4857 C CA . LEU B 1 192 ? 3.537 1.998 -21.625 1 96.75 192 LEU B CA 1
ATOM 4858 C C . LEU B 1 192 ? 3.412 3.516 -21.531 1 96.75 192 LEU B C 1
ATOM 4860 O O . LEU B 1 192 ? 3.594 4.215 -22.531 1 96.75 192 LEU B O 1
ATOM 4864 N N . THR B 1 193 ? 3.162 4.062 -20.391 1 97.75 193 THR B N 1
ATOM 4865 C CA . THR B 1 193 ? 2.996 5.508 -20.281 1 97.75 193 THR B CA 1
ATOM 4866 C C . THR B 1 193 ? 4.074 6.105 -19.391 1 97.75 193 THR B C 1
ATOM 4868 O O . THR B 1 193 ? 4.992 6.773 -19.875 1 97.75 193 THR B O 1
ATOM 4871 N N . VAL B 1 194 ? 4.105 5.695 -18.125 1 97.44 194 VAL B N 1
ATOM 4872 C CA . VAL B 1 194 ? 5.004 6.289 -17.141 1 97.44 194 VAL B CA 1
ATOM 4873 C C . VAL B 1 194 ? 6.449 5.922 -17.469 1 97.44 194 VAL B C 1
ATOM 4875 O O . VAL B 1 194 ? 7.34 6.773 -17.422 1 97.44 194 VAL B O 1
ATOM 4878 N N . TYR B 1 195 ? 6.703 4.652 -17.828 1 96.19 195 TYR B N 1
ATOM 4879 C CA . TYR B 1 195 ? 8.07 4.18 -18.016 1 96.19 195 TYR B CA 1
ATOM 4880 C C . TYR B 1 195 ? 8.711 4.812 -19.25 1 96.19 195 TYR B C 1
ATOM 4882 O O . TYR B 1 195 ? 9.828 5.324 -19.188 1 96.19 195 TYR B O 1
ATOM 4890 N N . PRO B 1 196 ? 8.039 4.848 -20.391 1 96.62 196 PRO B N 1
ATOM 4891 C CA . PRO B 1 196 ? 8.633 5.52 -21.547 1 96.62 196 PRO B CA 1
ATOM 4892 C C . PRO B 1 196 ? 8.891 7.008 -21.297 1 96.62 196 PRO B C 1
ATOM 4894 O O . PRO B 1 196 ? 9.883 7.551 -21.781 1 96.62 196 PRO B O 1
ATOM 4897 N N . VAL B 1 197 ? 8.016 7.66 -20.594 1 97.06 197 VAL B N 1
ATOM 4898 C CA . VAL B 1 197 ? 8.227 9.062 -20.266 1 97.06 197 VAL B CA 1
ATOM 4899 C C . VAL B 1 197 ? 9.477 9.211 -19.406 1 97.06 197 VAL B C 1
ATOM 4901 O O . VAL B 1 197 ? 10.258 10.148 -19.578 1 97.06 197 VAL B O 1
ATOM 4904 N N . SER B 1 198 ? 9.602 8.32 -18.422 1 96.06 198 SER B N 1
ATOM 4905 C CA . SER B 1 198 ? 10.781 8.328 -17.578 1 96.06 198 SER B CA 1
ATOM 4906 C C . SER B 1 198 ? 12.055 8.156 -18.406 1 96.06 198 SER B C 1
ATOM 4908 O O . SER B 1 198 ? 13.039 8.867 -18.188 1 96.06 198 SER B O 1
ATOM 4910 N N . LEU B 1 199 ? 12.055 7.238 -19.391 1 95.31 199 LEU B N 1
ATOM 4911 C CA . LEU B 1 199 ? 13.211 6.98 -20.234 1 95.31 199 LEU B CA 1
ATOM 4912 C C . LEU B 1 199 ? 13.516 8.188 -21.125 1 95.31 199 LEU B C 1
ATOM 4914 O O . LEU B 1 199 ? 14.688 8.539 -21.312 1 95.31 199 LEU B O 1
ATOM 4918 N N . LEU B 1 200 ? 12.469 8.742 -21.625 1 96.69 200 LEU B N 1
ATOM 4919 C CA . LEU B 1 200 ? 12.633 9.914 -22.484 1 96.69 200 LEU B CA 1
ATOM 4920 C C . LEU B 1 200 ? 13.281 11.062 -21.719 1 96.69 200 LEU B C 1
ATOM 4922 O O . LEU B 1 200 ? 14.195 11.711 -22.219 1 96.69 200 LEU B O 1
ATOM 4926 N N . LEU B 1 201 ? 12.852 11.328 -20.516 1 96.25 201 LEU B N 1
ATOM 4927 C CA . LEU B 1 201 ? 13.398 12.406 -19.703 1 96.25 201 LEU B CA 1
ATOM 4928 C C . LEU B 1 201 ? 14.844 12.133 -19.312 1 96.25 201 LEU B C 1
ATOM 4930 O O . LEU B 1 201 ? 15.672 13.047 -19.281 1 96.25 201 LEU B O 1
ATOM 4934 N N . GLN B 1 202 ? 15.117 10.906 -19 1 93.5 202 GLN B N 1
ATOM 4935 C CA . GLN B 1 202 ? 16.484 10.531 -18.656 1 93.5 202 GLN B CA 1
ATOM 4936 C C . GLN B 1 202 ? 17.406 10.688 -19.859 1 93.5 202 GLN B C 1
ATOM 4938 O O . GLN B 1 202 ? 18.531 11.188 -19.734 1 93.5 202 GLN B O 1
ATOM 4943 N N . SER B 1 203 ? 16.969 10.234 -21.047 1 93.69 203 SER B N 1
ATOM 4944 C CA . SER B 1 203 ? 17.797 10.266 -22.266 1 93.69 203 SER B CA 1
ATOM 4945 C C . SER B 1 203 ? 18 11.695 -22.75 1 93.69 203 SER B C 1
ATOM 4947 O O . SER B 1 203 ? 19.109 12.078 -23.125 1 93.69 203 SER B O 1
ATOM 4949 N N . GLU B 1 204 ? 16.969 12.5 -22.703 1 95.19 204 GLU B N 1
ATOM 4950 C CA . GLU B 1 204 ? 17.031 13.836 -23.297 1 95.19 204 GLU B CA 1
ATOM 4951 C C . GLU B 1 204 ? 17.562 14.859 -22.312 1 95.19 204 GLU B C 1
ATOM 4953 O O . GLU B 1 204 ? 18.25 15.812 -22.703 1 95.19 204 GLU B O 1
ATOM 4958 N N . PHE B 1 205 ? 17.281 14.641 -21 1 94.69 205 PHE B N 1
ATOM 4959 C CA . PHE B 1 205 ? 17.578 15.711 -20.062 1 94.69 205 PHE B CA 1
ATOM 4960 C C . PHE B 1 205 ? 18.391 15.188 -18.891 1 94.69 205 PHE B C 1
ATOM 4962 O O . PHE B 1 205 ? 18.797 15.961 -18.016 1 94.69 205 PHE B O 1
ATOM 4969 N N . ASN B 1 206 ? 18.625 13.875 -18.812 1 94 206 ASN B N 1
ATOM 4970 C CA . ASN B 1 206 ? 19.312 13.258 -17.688 1 94 206 ASN B CA 1
ATOM 4971 C C . ASN B 1 206 ? 18.609 13.555 -16.359 1 94 206 ASN B C 1
ATOM 4973 O O . ASN B 1 206 ? 19.25 13.898 -15.375 1 94 206 ASN B O 1
ATOM 4977 N N . LEU B 1 207 ? 17.281 13.562 -16.453 1 94.94 207 LEU B N 1
ATOM 4978 C CA . LEU B 1 207 ? 16.438 13.82 -15.297 1 94.94 207 LEU B CA 1
ATOM 4979 C C . LEU B 1 207 ? 15.469 12.664 -15.062 1 94.94 207 LEU B C 1
ATOM 4981 O O . LEU B 1 207 ? 14.945 12.078 -16.016 1 94.94 207 LEU B O 1
ATOM 4985 N N . LEU B 1 208 ? 15.312 12.375 -13.766 1 96.31 208 LEU B N 1
ATOM 4986 C CA . LEU B 1 208 ? 14.172 11.531 -13.422 1 96.31 208 LEU B CA 1
ATOM 4987 C C . LEU B 1 208 ? 12.875 12.328 -13.43 1 96.31 208 LEU B C 1
ATOM 4989 O O . LEU B 1 208 ? 12.898 13.555 -13.312 1 96.31 208 LEU B O 1
ATOM 4993 N N . ILE B 1 209 ? 11.797 11.68 -13.492 1 97.31 209 ILE B N 1
ATOM 4994 C CA . ILE B 1 209 ? 10.484 12.32 -13.562 1 97.31 209 ILE B CA 1
ATOM 4995 C C . ILE B 1 209 ? 10.297 13.258 -12.375 1 97.31 209 ILE B C 1
ATOM 4997 O O . ILE B 1 209 ? 9.898 14.406 -12.539 1 97.31 209 ILE B O 1
ATOM 5001 N N . PRO B 1 210 ? 10.586 12.789 -11.141 1 97.19 210 PRO B N 1
ATOM 5002 C CA . PRO B 1 210 ? 10.336 13.672 -10 1 97.19 210 PRO B CA 1
ATOM 5003 C C . PRO B 1 210 ? 11.172 14.953 -10.047 1 97.19 210 PRO B C 1
ATOM 5005 O O . PRO B 1 210 ? 10.719 16 -9.594 1 97.19 210 PRO B O 1
ATOM 5008 N N . ALA B 1 211 ? 12.414 14.852 -10.516 1 96.38 211 ALA B N 1
ATOM 5009 C CA . ALA B 1 211 ? 13.234 16.047 -10.664 1 96.38 211 ALA B CA 1
ATOM 5010 C C . ALA B 1 211 ? 12.609 17.031 -11.648 1 96.38 211 ALA B C 1
ATOM 5012 O O . ALA B 1 211 ? 12.602 18.25 -11.406 1 96.38 211 ALA B O 1
ATOM 5013 N N . ALA B 1 212 ? 12.141 16.531 -12.773 1 96.5 212 ALA B N 1
ATOM 5014 C CA . ALA B 1 212 ? 11.484 17.359 -13.773 1 96.5 212 ALA B CA 1
ATOM 5015 C C . ALA B 1 212 ? 10.211 18 -13.203 1 96.5 212 ALA B C 1
ATOM 5017 O O . ALA B 1 212 ? 9.961 19.188 -13.414 1 96.5 212 ALA B O 1
ATOM 5018 N N . ILE B 1 213 ? 9.477 17.25 -12.516 1 96.38 213 ILE B N 1
ATOM 5019 C CA . ILE B 1 213 ? 8.227 17.719 -11.938 1 96.38 213 ILE B CA 1
ATOM 5020 C C . ILE B 1 213 ? 8.508 18.781 -10.867 1 96.38 213 ILE B C 1
ATOM 5022 O O . ILE B 1 213 ? 7.805 19.781 -10.781 1 96.38 213 ILE B O 1
ATOM 5026 N N . MET B 1 214 ? 9.484 18.5 -10.07 1 92.25 214 MET B N 1
ATOM 5027 C CA . MET B 1 214 ? 9.852 19.453 -9.039 1 92.25 214 MET B CA 1
ATOM 5028 C C . MET B 1 214 ? 10.266 20.797 -9.656 1 92.25 214 MET B C 1
ATOM 5030 O O . MET B 1 214 ? 9.977 21.859 -9.102 1 92.25 214 MET B O 1
ATOM 5034 N N . GLN B 1 215 ? 10.961 20.734 -10.781 1 93.25 215 GLN B N 1
ATOM 5035 C CA . GLN B 1 215 ? 11.344 21.969 -11.469 1 93.25 215 GLN B CA 1
ATOM 5036 C C . GLN B 1 215 ? 10.117 22.75 -11.922 1 93.25 215 GLN B C 1
ATOM 5038 O O . GLN B 1 215 ? 10.109 23.984 -11.883 1 93.25 215 GLN B O 1
ATOM 5043 N N . VAL B 1 216 ? 9.148 22.047 -12.312 1 93.56 216 VAL B N 1
ATOM 5044 C CA . VAL B 1 216 ? 7.922 22.672 -12.797 1 93.56 216 VAL B CA 1
ATOM 5045 C C . VAL B 1 216 ? 7.148 23.266 -11.625 1 93.56 216 VAL B C 1
ATOM 5047 O O . VAL B 1 216 ? 6.559 24.344 -11.742 1 93.56 216 VAL B O 1
ATOM 5050 N N . PHE B 1 217 ? 7.18 22.641 -10.469 1 93.38 217 PHE B N 1
ATOM 5051 C CA . PHE B 1 217 ? 6.309 23.031 -9.375 1 93.38 217 PHE B CA 1
ATOM 5052 C C . PHE B 1 217 ? 7.059 23.906 -8.367 1 93.38 217 PHE B C 1
ATOM 5054 O O . PHE B 1 217 ? 6.445 24.516 -7.496 1 93.38 217 PHE B O 1
ATOM 5061 N N . GLN B 1 218 ? 8.359 23.984 -8.57 1 92.81 218 GLN B N 1
ATOM 5062 C CA . GLN B 1 218 ? 9.18 24.75 -7.633 1 92.81 218 GLN B CA 1
ATOM 5063 C C . GLN B 1 218 ? 8.727 26.203 -7.547 1 92.81 218 GLN B C 1
ATOM 5065 O O . GLN B 1 218 ? 8.68 26.781 -6.457 1 92.81 218 GLN B O 1
ATOM 5070 N N . PRO B 1 219 ? 8.352 26.859 -8.633 1 93.62 219 PRO B N 1
ATOM 5071 C CA . PRO B 1 219 ? 7.844 28.234 -8.531 1 93.62 219 PRO B CA 1
ATOM 5072 C C . PRO B 1 219 ? 6.559 28.328 -7.711 1 93.62 219 PRO B C 1
ATOM 5074 O O . PRO B 1 219 ? 6.355 29.312 -6.98 1 93.62 219 PRO B O 1
ATOM 5077 N N . LEU B 1 220 ? 5.766 27.375 -7.852 1 92.81 220 LEU B N 1
ATOM 5078 C CA . LEU B 1 220 ? 4.527 27.344 -7.078 1 92.81 220 LEU B CA 1
ATOM 5079 C C . LEU B 1 220 ? 4.816 27.203 -5.59 1 92.81 220 LEU B C 1
ATOM 5081 O O . LEU B 1 220 ? 4.199 27.875 -4.762 1 92.81 220 LEU B O 1
ATOM 5085 N N . ILE B 1 221 ? 5.711 26.328 -5.273 1 93.25 221 ILE B N 1
ATOM 5086 C CA . ILE B 1 221 ? 6.105 26.109 -3.885 1 93.25 221 ILE B CA 1
ATOM 5087 C C . ILE B 1 221 ? 6.715 27.391 -3.316 1 93.25 221 ILE B C 1
ATOM 5089 O O . ILE B 1 221 ? 6.383 27.797 -2.201 1 93.25 221 ILE B O 1
ATOM 5093 N N . SER B 1 222 ? 7.539 28.031 -4.117 1 94.25 222 SER B N 1
ATOM 5094 C CA . SER B 1 222 ? 8.219 29.25 -3.686 1 94.25 222 SER B CA 1
ATOM 5095 C C . SER B 1 222 ? 7.23 30.391 -3.477 1 94.25 222 SER B C 1
ATOM 5097 O O . SER B 1 222 ? 7.305 31.109 -2.477 1 94.25 222 SER B O 1
ATOM 5099 N N . VAL B 1 223 ? 6.371 30.5 -4.344 1 94.31 223 VAL B N 1
ATOM 5100 C CA . VAL B 1 223 ? 5.367 31.562 -4.242 1 94.31 223 VAL B CA 1
ATOM 5101 C C . VAL B 1 223 ? 4.43 31.266 -3.07 1 94.31 223 VAL B C 1
ATOM 5103 O O . VAL B 1 223 ? 4.055 32.188 -2.326 1 94.31 223 VAL B O 1
ATOM 5106 N N . GLY B 1 224 ? 4.098 30.031 -2.943 1 94.94 224 GLY B N 1
ATOM 5107 C CA . GLY B 1 224 ? 3.221 29.641 -1.852 1 94.94 224 GLY B CA 1
ATOM 5108 C C . GLY B 1 224 ? 3.809 29.938 -0.483 1 94.94 224 GLY B C 1
ATOM 5109 O O . GLY B 1 224 ? 3.072 30.172 0.475 1 94.94 224 GLY B O 1
ATOM 5110 N N . ASP B 1 225 ? 5.094 29.922 -0.431 1 97.06 225 ASP B N 1
ATOM 5111 C CA . ASP B 1 225 ? 5.789 30.078 0.841 1 97.06 225 ASP B CA 1
ATOM 5112 C C . ASP B 1 225 ? 5.992 31.562 1.164 1 97.06 225 ASP B C 1
ATOM 5114 O O . ASP B 1 225 ? 6.582 31.906 2.191 1 97.06 225 ASP B O 1
ATOM 5118 N N . THR B 1 226 ? 5.43 32.5 0.37 1 97.31 226 THR B N 1
ATOM 5119 C CA . THR B 1 226 ? 5.578 33.938 0.607 1 97.31 226 THR B CA 1
ATOM 5120 C C . THR B 1 226 ? 4.426 34.438 1.458 1 97.31 226 THR B C 1
ATOM 5122 O O . THR B 1 226 ? 3.328 33.875 1.448 1 97.31 226 THR B O 1
ATOM 5125 N N . LEU B 1 227 ? 4.684 35.531 2.146 1 98.06 227 LEU B N 1
ATOM 5126 C CA . LEU B 1 227 ? 3.713 36.125 3.068 1 98.06 227 LEU B CA 1
ATOM 5127 C C . LEU B 1 227 ? 2.453 36.562 2.328 1 98.06 227 LEU B C 1
ATOM 5129 O O . LEU B 1 227 ? 1.338 36.25 2.764 1 98.06 227 LEU B O 1
ATOM 5133 N N . PRO B 1 228 ? 2.512 37.188 1.154 1 97.81 228 PRO B N 1
ATOM 5134 C CA . PRO B 1 228 ? 1.288 37.594 0.453 1 97.81 228 PRO B CA 1
ATOM 5135 C C . PRO B 1 228 ? 0.423 36.406 0.06 1 97.81 228 PRO B C 1
ATOM 5137 O O . PRO B 1 228 ? -0.805 36.469 0.156 1 97.81 228 PRO B O 1
ATOM 5140 N N . ALA B 1 229 ? 1.069 35.375 -0.433 1 96.81 229 ALA B N 1
ATOM 5141 C CA . ALA B 1 229 ? 0.321 34.188 -0.81 1 96.81 229 ALA B CA 1
ATOM 5142 C C . ALA B 1 229 ? -0.359 33.562 0.404 1 96.81 229 ALA B C 1
ATOM 5144 O O . ALA B 1 229 ? -1.502 33.094 0.318 1 96.81 229 ALA B O 1
ATOM 5145 N N . ILE B 1 230 ? 0.319 33.5 1.488 1 97.31 230 ILE B N 1
ATOM 5146 C CA . ILE B 1 230 ? -0.229 32.938 2.723 1 97.31 230 ILE B CA 1
ATOM 5147 C C . ILE B 1 230 ? -1.424 33.781 3.176 1 97.31 230 ILE B C 1
ATOM 5149 O O . ILE B 1 230 ? -2.469 33.25 3.537 1 97.31 230 ILE B O 1
ATOM 5153 N N . MET B 1 231 ? -1.269 35.062 3.143 1 97.31 231 MET B N 1
ATOM 5154 C CA . MET B 1 231 ? -2.34 35.969 3.561 1 97.31 231 MET B CA 1
ATOM 5155 C C . MET B 1 231 ? -3.561 35.812 2.66 1 97.31 231 MET B C 1
ATOM 5157 O O . MET B 1 231 ? -4.695 35.812 3.143 1 97.31 231 MET B O 1
ATOM 5161 N N . LEU B 1 232 ? -3.293 35.688 1.417 1 94.62 232 LEU B N 1
ATOM 5162 C CA . LEU B 1 232 ? -4.395 35.5 0.48 1 94.62 232 LEU B CA 1
ATOM 5163 C C . LEU B 1 232 ? -5.156 34.219 0.779 1 94.62 232 LEU B C 1
ATOM 5165 O O . LEU B 1 232 ? -6.391 34.188 0.776 1 94.62 232 LEU B O 1
ATOM 5169 N N . THR B 1 233 ? -4.457 33.156 0.965 1 93.62 233 THR B N 1
ATOM 5170 C CA . THR B 1 233 ? -5.086 31.891 1.252 1 93.62 233 THR B CA 1
ATOM 5171 C C . THR B 1 233 ? -5.867 31.953 2.561 1 93.62 233 THR B C 1
ATOM 5173 O O . THR B 1 233 ? -6.941 31.359 2.676 1 93.62 233 THR B O 1
ATOM 5176 N N . LEU B 1 234 ? -5.332 32.656 3.521 1 95.5 234 LEU B N 1
ATOM 5177 C CA . LEU B 1 234 ? -6.012 32.812 4.801 1 95.5 234 LEU B CA 1
ATOM 5178 C C . LEU B 1 234 ? -7.316 33.594 4.629 1 95.5 234 LEU B C 1
ATOM 5180 O O . LEU B 1 234 ? -8.336 33.25 5.234 1 95.5 234 LEU B O 1
ATOM 5184 N N . LEU B 1 235 ? -7.211 34.594 3.838 1 93.38 235 LEU B N 1
ATOM 5185 C CA . LEU B 1 235 ? -8.406 35.375 3.568 1 93.38 235 LEU B CA 1
ATOM 5186 C C . LEU B 1 235 ? -9.492 34.5 2.924 1 93.38 235 LEU B C 1
ATOM 5188 O O . LEU B 1 235 ? -10.656 34.562 3.322 1 93.38 235 LEU B O 1
ATOM 5192 N N . ILE B 1 236 ? -9.102 33.75 2.014 1 90.5 236 ILE B N 1
ATOM 5193 C CA . ILE B 1 236 ? -10.047 32.875 1.315 1 90.5 236 ILE B CA 1
ATOM 5194 C C . ILE B 1 236 ? -10.641 31.859 2.295 1 90.5 236 ILE B C 1
ATOM 5196 O O . ILE B 1 236 ? -11.852 31.656 2.32 1 90.5 236 ILE B O 1
ATOM 5200 N N . ALA B 1 237 ? -9.812 31.25 3.051 1 92.94 237 ALA B N 1
ATOM 5201 C CA . ALA B 1 237 ? -10.266 30.25 4.008 1 92.94 237 ALA B CA 1
ATOM 5202 C C . ALA B 1 237 ? -11.289 30.828 4.973 1 92.94 237 ALA B C 1
ATOM 5204 O O . ALA B 1 237 ? -12.328 30.219 5.227 1 92.94 237 ALA B O 1
ATOM 5205 N N . ASN B 1 238 ? -11.039 31.984 5.543 1 93.44 238 ASN B N 1
ATOM 5206 C CA . ASN B 1 238 ? -11.914 32.562 6.551 1 93.44 238 ASN B CA 1
ATOM 5207 C C . ASN B 1 238 ? -13.18 33.156 5.922 1 93.44 238 ASN B C 1
ATOM 5209 O O . ASN B 1 238 ? -14.25 33.156 6.543 1 93.44 238 ASN B O 1
ATOM 5213 N N . LEU B 1 239 ? -13.062 33.594 4.699 1 90.19 239 LEU B N 1
ATOM 5214 C CA . LEU B 1 239 ? -14.266 34.031 3.99 1 90.19 239 LEU B CA 1
ATOM 5215 C C . LEU B 1 239 ? -15.211 32.844 3.736 1 90.19 239 LEU B C 1
ATOM 5217 O O . LEU B 1 239 ? -16.422 33 3.811 1 90.19 239 LEU B O 1
ATOM 5221 N N . LEU B 1 240 ? -14.641 31.781 3.467 1 89.81 240 LEU B N 1
ATOM 5222 C CA . LEU B 1 240 ? -15.453 30.594 3.266 1 89.81 240 LEU B CA 1
ATOM 5223 C C . LEU B 1 240 ? -16.141 30.172 4.562 1 89.81 240 LEU B C 1
ATOM 5225 O O . LEU B 1 240 ? -17.328 29.828 4.559 1 89.81 240 LEU B O 1
ATOM 5229 N N . TRP B 1 241 ? -15.391 30.203 5.574 1 89.44 241 TRP B N 1
ATOM 5230 C CA . TRP B 1 241 ? -15.992 29.906 6.871 1 89.44 241 TRP B CA 1
ATOM 5231 C C . TRP B 1 241 ? -17.141 30.875 7.168 1 89.44 241 TRP B C 1
ATOM 5233 O O . TRP B 1 241 ? -18.172 30.469 7.695 1 89.44 241 TRP B O 1
ATOM 5243 N N . PHE B 1 242 ? -16.922 32.094 6.84 1 89.06 242 PHE B N 1
ATOM 5244 C CA . PHE B 1 242 ? -17.953 33.094 7.066 1 89.06 242 PHE B CA 1
ATOM 5245 C C . PHE B 1 242 ? -19.219 32.75 6.281 1 89.06 242 PHE B C 1
ATOM 5247 O O . PHE B 1 242 ? -20.328 33 6.75 1 89.06 242 PHE B O 1
ATOM 5254 N N . ALA B 1 243 ? -18.984 32.125 5.176 1 84.75 243 ALA B N 1
ATOM 5255 C CA . ALA B 1 243 ? -20.125 31.766 4.324 1 84.75 243 ALA B CA 1
ATOM 5256 C C . ALA B 1 243 ? -20.688 30.406 4.734 1 84.75 243 ALA B C 1
ATOM 5258 O O . ALA B 1 243 ? -21.609 29.891 4.09 1 84.75 243 ALA B O 1
ATOM 5259 N N . GLY B 1 244 ? -20.141 29.828 5.715 1 83.56 244 GLY B N 1
ATOM 5260 C CA . GLY B 1 244 ? -20.672 28.562 6.207 1 83.56 244 GLY B CA 1
ATOM 5261 C C . GLY B 1 244 ? -20.016 27.359 5.566 1 83.56 244 GLY B C 1
ATOM 5262 O O . GLY B 1 244 ? -20.469 26.219 5.766 1 83.56 244 GLY B O 1
ATOM 5263 N N . ILE B 1 245 ? -19.031 27.641 4.816 1 84.06 245 ILE B N 1
ATOM 5264 C CA . ILE B 1 245 ? -18.266 26.562 4.195 1 84.06 245 ILE B CA 1
ATOM 5265 C C . ILE B 1 245 ? -17 26.297 4.992 1 84.06 245 ILE B C 1
ATOM 5267 O O . ILE B 1 245 ? -16.344 27.234 5.457 1 84.06 245 ILE B O 1
ATOM 5271 N N . HIS B 1 246 ? -16.766 25.031 5.23 1 85.69 246 HIS B N 1
ATOM 5272 C CA . HIS B 1 246 ? -15.547 24.703 5.957 1 85.69 246 HIS B CA 1
ATOM 5273 C C . HIS B 1 246 ? -14.312 25.109 5.168 1 85.69 246 HIS B C 1
ATOM 5275 O O . HIS B 1 246 ? -13.695 24.281 4.492 1 85.69 246 HIS B O 1
ATOM 5281 N N . GLY B 1 247 ? -13.891 26.266 5.348 1 85.69 247 GLY B N 1
ATOM 5282 C CA . GLY B 1 247 ? -12.82 26.859 4.562 1 85.69 247 GLY B CA 1
ATOM 5283 C C . GLY B 1 247 ? -11.477 26.188 4.773 1 85.69 247 GLY B C 1
ATOM 5284 O O . GLY B 1 247 ? -10.688 26.047 3.834 1 85.69 247 GLY B O 1
ATOM 5285 N N . ALA B 1 248 ? -11.211 25.797 5.945 1 84.62 248 ALA B N 1
ATOM 5286 C CA . ALA B 1 248 ? -9.938 25.156 6.262 1 84.62 248 ALA B CA 1
ATOM 5287 C C . ALA B 1 248 ? -9.773 23.844 5.496 1 84.62 248 ALA B C 1
ATOM 5289 O O . ALA B 1 248 ? -8.688 23.531 5.004 1 84.62 248 ALA B O 1
ATOM 5290 N N . ASN B 1 249 ? -10.797 23.094 5.391 1 80.94 249 ASN B N 1
ATOM 5291 C CA . ASN B 1 249 ? -10.727 21.828 4.668 1 80.94 249 ASN B CA 1
ATOM 5292 C C . ASN B 1 249 ? -10.367 22.031 3.201 1 80.94 249 ASN B C 1
ATOM 5294 O O . ASN B 1 249 ? -9.602 21.25 2.627 1 80.94 249 ASN B O 1
ATOM 5298 N N . ILE B 1 250 ? -10.914 23.078 2.699 1 85.31 250 ILE B N 1
ATOM 5299 C CA . ILE B 1 250 ? -10.688 23.344 1.282 1 85.31 250 ILE B CA 1
ATOM 5300 C C . ILE B 1 250 ? -9.266 23.859 1.073 1 85.31 250 ILE B C 1
ATOM 5302 O O . ILE B 1 250 ? -8.523 23.328 0.247 1 85.31 250 ILE B O 1
ATOM 5306 N N . VAL B 1 251 ? -8.922 24.812 1.808 1 88.38 251 VAL B N 1
ATOM 5307 C CA . VAL B 1 251 ? -7.645 25.484 1.601 1 88.38 251 VAL B CA 1
ATOM 5308 C C . VAL B 1 251 ? -6.504 24.562 2.018 1 88.38 251 VAL B C 1
ATOM 5310 O O . VAL B 1 251 ? -5.484 24.469 1.328 1 88.38 251 VAL B O 1
ATOM 5313 N N . VAL B 1 252 ? -6.617 23.891 3.076 1 85.38 252 VAL B N 1
ATOM 5314 C CA . VAL B 1 252 ? -5.578 22.984 3.543 1 85.38 252 VAL B CA 1
ATOM 5315 C C . VAL B 1 252 ? -5.453 21.812 2.578 1 85.38 252 VAL B C 1
ATOM 5317 O O . VAL B 1 252 ? -4.352 21.297 2.348 1 85.38 252 VAL B O 1
ATOM 5320 N N . GLY B 1 253 ? -6.582 21.391 2.084 1 83 253 GLY B N 1
ATOM 5321 C CA . GLY B 1 253 ? -6.527 20.359 1.056 1 83 253 GLY B CA 1
ATOM 5322 C C . GLY B 1 253 ? -5.699 20.766 -0.15 1 83 253 GLY B C 1
ATOM 5323 O O . GLY B 1 253 ? -4.926 19.969 -0.679 1 83 253 GLY B O 1
ATOM 5324 N N . LEU B 1 254 ? -5.828 22.016 -0.494 1 87.44 254 LEU B N 1
ATOM 5325 C CA . LEU B 1 254 ? -5.121 22.531 -1.659 1 87.44 254 LEU B CA 1
ATOM 5326 C C . LEU B 1 254 ? -3.652 22.797 -1.334 1 87.44 254 LEU B C 1
ATOM 5328 O O . LEU B 1 254 ? -2.785 22.641 -2.197 1 87.44 254 LEU B O 1
ATOM 5332 N N . LEU B 1 255 ? -3.385 23.125 -0.113 1 92.44 255 LEU B N 1
ATOM 5333 C CA . LEU B 1 255 ? -2.033 23.5 0.29 1 92.44 255 LEU B CA 1
ATOM 5334 C C . LEU B 1 255 ? -1.253 22.297 0.785 1 92.44 255 LEU B C 1
ATOM 5336 O O . LEU B 1 255 ? -0.03 22.344 0.928 1 92.44 255 LEU B O 1
ATOM 5340 N N . SER B 1 256 ? -1.893 21.172 0.893 1 92.12 256 SER B N 1
ATOM 5341 C CA . SER B 1 256 ? -1.289 19.984 1.514 1 92.12 256 SER B CA 1
ATOM 5342 C C . SER B 1 256 ? -0.003 19.594 0.801 1 92.12 256 SER B C 1
ATOM 5344 O O . SER B 1 256 ? 1.008 19.297 1.446 1 92.12 256 SER B O 1
ATOM 5346 N N . PRO B 1 257 ? 0.005 19.562 -0.504 1 92.38 257 PRO B N 1
ATOM 5347 C CA . PRO B 1 257 ? 1.262 19.203 -1.166 1 92.38 257 PRO B CA 1
ATOM 5348 C C . PRO B 1 257 ? 2.4 20.172 -0.829 1 92.38 257 PRO B C 1
ATOM 5350 O O . PRO B 1 257 ? 3.551 19.734 -0.693 1 92.38 257 PRO B O 1
ATOM 5353 N N . ILE B 1 258 ? 2.082 21.422 -0.663 1 94.44 258 ILE B N 1
ATOM 5354 C CA . ILE B 1 258 ? 3.086 22.422 -0.344 1 94.44 258 ILE B CA 1
ATOM 5355 C C . ILE B 1 258 ? 3.529 22.266 1.109 1 94.44 258 ILE B C 1
ATOM 5357 O O . ILE B 1 258 ? 4.727 22.328 1.408 1 94.44 258 ILE B O 1
ATOM 5361 N N . PHE B 1 259 ? 2.541 22.094 2.025 1 95.25 259 PHE B N 1
ATOM 5362 C CA . PHE B 1 259 ? 2.857 21.828 3.424 1 95.25 259 PHE B CA 1
ATOM 5363 C C . PHE B 1 259 ? 3.855 20.688 3.549 1 95.25 259 PHE B C 1
ATOM 5365 O O . PHE B 1 259 ? 4.852 20.797 4.266 1 95.25 259 PHE B O 1
ATOM 5372 N N . MET B 1 260 ? 3.59 19.672 2.811 1 92.81 260 MET B N 1
ATOM 5373 C CA . MET B 1 260 ? 4.383 18.453 2.916 1 92.81 260 MET B CA 1
ATOM 5374 C C . MET B 1 260 ? 5.77 18.641 2.318 1 92.81 260 MET B C 1
ATOM 5376 O O . MET B 1 260 ? 6.77 18.219 2.902 1 92.81 260 MET B O 1
ATOM 5380 N N . ALA B 1 261 ? 5.816 19.219 1.186 1 93.31 261 ALA B N 1
ATOM 5381 C CA . ALA B 1 261 ? 7.109 19.484 0.559 1 93.31 261 ALA B CA 1
ATOM 5382 C C . ALA B 1 261 ? 7.98 20.359 1.45 1 93.31 261 ALA B C 1
ATOM 5384 O O . ALA B 1 261 ? 9.18 20.109 1.6 1 93.31 261 ALA B O 1
ATOM 5385 N N . ASN B 1 262 ? 7.383 21.359 2.047 1 96.62 262 ASN B N 1
ATOM 5386 C CA . ASN B 1 262 ? 8.125 22.312 2.867 1 96.62 262 ASN B CA 1
ATOM 5387 C C . ASN B 1 262 ? 8.625 21.688 4.16 1 96.62 262 ASN B C 1
ATOM 5389 O O . ASN B 1 262 ? 9.773 21.859 4.547 1 96.62 262 ASN B O 1
ATOM 5393 N N . ILE B 1 263 ? 7.734 20.969 4.812 1 96.25 263 ILE B N 1
ATOM 5394 C CA . ILE B 1 263 ? 8.125 20.391 6.09 1 96.25 263 ILE B CA 1
ATOM 5395 C C . ILE B 1 263 ? 9.203 19.328 5.859 1 96.25 263 ILE B C 1
ATOM 5397 O O . ILE B 1 263 ? 10.094 19.156 6.688 1 96.25 263 ILE B O 1
ATOM 5401 N N . ALA B 1 264 ? 9.055 18.578 4.812 1 93.5 264 ALA B N 1
ATOM 5402 C CA . ALA B 1 264 ? 10.062 17.578 4.469 1 93.5 264 ALA B CA 1
ATOM 5403 C C . ALA B 1 264 ? 11.414 18.219 4.18 1 93.5 264 ALA B C 1
ATOM 5405 O O . ALA B 1 264 ? 12.453 17.703 4.582 1 93.5 264 ALA B O 1
ATOM 5406 N N . THR B 1 265 ? 11.422 19.312 3.432 1 93.88 265 THR B N 1
ATOM 5407 C CA . THR B 1 265 ? 12.656 20.047 3.156 1 93.88 265 THR B CA 1
ATOM 5408 C C . THR B 1 265 ? 13.305 20.516 4.453 1 93.88 265 THR B C 1
ATOM 5410 O O . THR B 1 265 ? 14.516 20.344 4.645 1 93.88 265 THR B O 1
ATOM 5413 N N . ASN B 1 266 ? 12.523 21.078 5.32 1 96.75 266 ASN B N 1
ATOM 5414 C CA . ASN B 1 266 ? 13.039 21.531 6.605 1 96.75 266 ASN B CA 1
ATOM 5415 C C . ASN B 1 266 ? 13.609 20.391 7.422 1 96.75 266 ASN B C 1
ATOM 5417 O O . ASN B 1 266 ? 14.672 20.516 8.039 1 96.75 266 ASN B O 1
ATOM 5421 N N . ALA B 1 267 ? 12.891 19.297 7.434 1 95.12 267 ALA B N 1
ATOM 5422 C CA . ALA B 1 267 ? 13.352 18.125 8.164 1 95.12 267 ALA B CA 1
ATOM 5423 C C . ALA B 1 267 ? 14.664 17.609 7.594 1 95.12 267 ALA B C 1
ATOM 5425 O O . ALA B 1 267 ? 15.562 17.203 8.344 1 95.12 267 ALA B O 1
ATOM 5426 N N . ALA B 1 268 ? 14.773 17.578 6.312 1 92.06 268 ALA B N 1
ATOM 5427 C CA . ALA B 1 268 ? 15.992 17.109 5.66 1 92.06 268 ALA B CA 1
ATOM 5428 C C . ALA B 1 268 ? 17.172 18.031 6 1 92.06 268 ALA B C 1
ATOM 5430 O O . ALA B 1 268 ? 18.281 17.547 6.227 1 92.06 268 ALA B O 1
ATOM 5431 N N . LEU B 1 269 ? 16.969 19.312 5.984 1 94 269 LEU B N 1
ATOM 5432 C CA . LEU B 1 269 ? 18 20.266 6.344 1 94 269 LEU B CA 1
ATOM 5433 C C . LEU B 1 269 ? 18.438 20.078 7.789 1 94 269 LEU B C 1
ATOM 5435 O O . LEU B 1 269 ? 19.641 20.094 8.086 1 94 269 LEU B O 1
ATOM 5439 N N . MET B 1 270 ? 17.5 19.875 8.641 1 93 270 MET B N 1
ATOM 5440 C CA . MET B 1 270 ? 17.828 19.625 10.039 1 93 270 MET B CA 1
ATOM 5441 C C . MET B 1 270 ? 18.672 18.359 10.18 1 93 270 MET B C 1
ATOM 5443 O O . MET B 1 270 ? 19.625 18.328 10.961 1 93 270 MET B O 1
ATOM 5447 N N . ALA B 1 271 ? 18.266 17.328 9.484 1 88.62 271 ALA B N 1
ATOM 5448 C CA . ALA B 1 271 ? 19 16.062 9.523 1 88.62 271 ALA B CA 1
ATOM 5449 C C . ALA B 1 271 ? 20.453 16.266 9.094 1 88.62 271 ALA B C 1
ATOM 5451 O O . ALA B 1 271 ? 21.328 15.516 9.523 1 88.62 271 ALA B O 1
ATOM 5452 N N . GLN B 1 272 ? 20.672 17.25 8.289 1 88.44 272 GLN B N 1
ATOM 5453 C CA . GLN B 1 272 ? 22.016 17.562 7.812 1 88.44 272 GLN B CA 1
ATOM 5454 C C . GLN B 1 272 ? 22.688 18.594 8.703 1 88.44 272 GLN B C 1
ATOM 5456 O O . GLN B 1 272 ? 23.844 18.969 8.461 1 88.44 272 GLN B O 1
ATOM 5461 N N . GLY B 1 273 ? 21.984 19.094 9.68 1 86.75 273 GLY B N 1
ATOM 5462 C CA . GLY B 1 273 ? 22.547 20.078 10.594 1 86.75 273 GLY B CA 1
ATOM 5463 C C . GLY B 1 273 ? 22.531 21.484 10.023 1 86.75 273 GLY B C 1
ATOM 5464 O O . GLY B 1 273 ? 23.312 22.344 10.445 1 86.75 273 GLY B O 1
ATOM 5465 N N . VAL B 1 274 ? 21.703 21.672 9.039 1 91.06 274 VAL B N 1
ATOM 5466 C CA . VAL B 1 274 ? 21.578 22.969 8.398 1 91.06 274 VAL B CA 1
ATOM 5467 C C . VAL B 1 274 ? 20.234 23.609 8.781 1 91.06 274 VAL B C 1
ATOM 5469 O O . VAL B 1 274 ? 19.281 22.906 9.102 1 91.06 274 VAL B O 1
ATOM 5472 N N . ALA B 1 275 ? 20.172 24.891 8.789 1 93 275 ALA B N 1
ATOM 5473 C CA . ALA B 1 275 ? 18.969 25.609 9.203 1 93 275 ALA B CA 1
ATOM 5474 C C . ALA B 1 275 ? 17.844 25.406 8.211 1 93 275 ALA B C 1
ATOM 5476 O O . ALA B 1 275 ? 18.062 25.375 6.996 1 93 275 ALA B O 1
ATOM 5477 N N . ALA B 1 276 ? 16.641 25.266 8.766 1 96.12 276 ALA B N 1
ATOM 5478 C CA . ALA B 1 276 ? 15.445 25.141 7.934 1 96.12 276 ALA B CA 1
ATOM 5479 C C . ALA B 1 276 ? 15.18 26.422 7.152 1 96.12 276 ALA B C 1
ATOM 5481 O O . ALA B 1 276 ? 15.531 27.516 7.602 1 96.12 276 ALA B O 1
ATOM 5482 N N . THR B 1 277 ? 14.492 26.312 6 1 96.38 277 THR B N 1
ATOM 5483 C CA . THR B 1 277 ? 14.352 27.469 5.117 1 96.38 277 THR B CA 1
ATOM 5484 C C . THR B 1 277 ? 12.875 27.781 4.867 1 96.38 277 THR B C 1
ATOM 5486 O O . THR B 1 277 ? 12.508 28.938 4.645 1 96.38 277 THR B O 1
ATOM 5489 N N . GLN B 1 278 ? 12.016 26.766 4.883 1 97.62 278 GLN B N 1
ATOM 5490 C CA . GLN B 1 278 ? 10.617 26.953 4.504 1 97.62 278 GLN B CA 1
ATOM 5491 C C . GLN B 1 278 ? 9.773 27.375 5.699 1 97.62 278 GLN B C 1
ATOM 5493 O O . GLN B 1 278 ? 10 26.922 6.824 1 97.62 278 GLN B O 1
ATOM 5498 N N . ILE B 1 279 ? 8.789 28.219 5.441 1 98.31 279 ILE B N 1
ATOM 5499 C CA . ILE B 1 279 ? 8 28.766 6.547 1 98.31 279 ILE B CA 1
ATOM 5500 C C . ILE B 1 279 ? 6.605 28.141 6.535 1 98.31 279 ILE B C 1
ATOM 5502 O O . ILE B 1 279 ? 6.105 27.703 7.574 1 98.31 279 ILE B O 1
ATOM 5506 N N . LEU B 1 280 ? 6.012 28.109 5.332 1 98 280 LEU B N 1
ATOM 5507 C CA . LEU B 1 280 ? 4.645 27.609 5.246 1 98 280 LEU B CA 1
ATOM 5508 C C . LEU B 1 280 ? 4.609 26.094 5.434 1 98 280 LEU B C 1
ATOM 5510 O O . LEU B 1 280 ? 5 25.344 4.535 1 98 280 LEU B O 1
ATOM 5514 N N . THR B 1 281 ? 4.23 25.641 6.531 1 96.75 281 THR B N 1
ATOM 5515 C CA . THR B 1 281 ? 4.008 24.25 6.898 1 96.75 281 THR B CA 1
ATOM 5516 C C . THR B 1 281 ? 2.686 24.094 7.641 1 96.75 281 THR B C 1
ATOM 5518 O O . THR B 1 281 ? 2.066 25.078 8.039 1 96.75 281 THR B O 1
ATOM 5521 N N . ASP B 1 282 ? 2.262 22.875 7.727 1 94.69 282 ASP B N 1
ATOM 5522 C CA . ASP B 1 282 ? 1.005 22.609 8.422 1 94.69 282 ASP B CA 1
ATOM 5523 C C . ASP B 1 282 ? 1.065 23.094 9.867 1 94.69 282 ASP B C 1
ATOM 5525 O O . ASP B 1 282 ? 0.134 23.734 10.359 1 94.69 282 ASP B O 1
ATOM 5529 N N . PRO B 1 283 ? 2.139 22.812 10.586 1 96.25 283 PRO B N 1
ATOM 5530 C CA . PRO B 1 283 ? 2.203 23.312 11.961 1 96.25 283 PRO B CA 1
ATOM 5531 C C . PRO B 1 283 ? 2.248 24.844 12.023 1 96.25 283 PRO B C 1
ATOM 5533 O O . PRO B 1 283 ? 1.706 25.438 12.961 1 96.25 283 PRO B O 1
ATOM 5536 N N . TYR B 1 284 ? 2.92 25.484 11.078 1 97.81 284 TYR B N 1
ATOM 5537 C CA . TYR B 1 284 ? 2.881 26.953 11.008 1 97.81 284 TYR B CA 1
ATOM 5538 C C . TYR B 1 284 ? 1.445 27.453 10.938 1 97.81 284 TYR B C 1
ATOM 5540 O O . TYR B 1 284 ? 1.064 28.359 11.672 1 97.81 284 TYR B O 1
ATOM 5548 N N . TRP B 1 285 ? 0.727 26.828 10.086 1 96.88 285 TRP B N 1
ATOM 5549 C CA . TRP B 1 285 ? -0.672 27.188 9.875 1 96.88 285 TRP B CA 1
ATOM 5550 C C . TRP B 1 285 ? -1.491 26.953 11.141 1 96.88 285 TRP B C 1
ATOM 5552 O O . TRP B 1 285 ? -2.254 27.812 11.562 1 96.88 285 TRP B O 1
ATOM 5562 N N . ALA B 1 286 ? -1.31 25.875 11.75 1 95 286 ALA B N 1
ATOM 5563 C CA . ALA B 1 286 ? -2.139 25.438 12.867 1 95 286 ALA B CA 1
ATOM 5564 C C . ALA B 1 286 ? -1.786 26.188 14.148 1 95 286 ALA B C 1
ATOM 5566 O O . ALA B 1 286 ? -2.672 26.578 14.914 1 95 286 ALA B O 1
ATOM 5567 N N . PHE B 1 287 ? -0.51 26.453 14.352 1 97.56 287 PHE B N 1
ATOM 5568 C CA . PHE B 1 287 ? -0.114 26.828 15.703 1 97.56 287 PHE B CA 1
ATOM 5569 C C . PHE B 1 287 ? 0.227 28.312 15.773 1 97.56 287 PHE B C 1
ATOM 5571 O O . PHE B 1 287 ? 0.306 28.891 16.859 1 97.56 287 PHE B O 1
ATOM 5578 N N . TYR B 1 288 ? 0.464 28.906 14.672 1 98.31 288 TYR B N 1
ATOM 5579 C CA . TYR B 1 288 ? 0.761 30.344 14.688 1 98.31 288 TYR B CA 1
ATOM 5580 C C . TYR B 1 288 ? -0.391 31.141 14.102 1 98.31 288 TYR B C 1
ATOM 5582 O O . TYR B 1 288 ? -0.752 32.188 14.633 1 98.31 288 TYR B O 1
ATOM 5590 N N . VAL B 1 289 ? -0.931 30.656 13.047 1 97.12 289 VAL B N 1
ATOM 5591 C CA . VAL B 1 289 ? -1.841 31.469 12.25 1 97.12 289 VAL B CA 1
ATOM 5592 C C . VAL B 1 289 ? -3.277 31.25 12.719 1 97.12 289 VAL B C 1
ATOM 5594 O O . VAL B 1 289 ? -4.07 32.188 12.781 1 97.12 289 VAL B O 1
ATOM 5597 N N . CYS B 1 290 ? -3.586 30 12.938 1 95.5 290 CYS B N 1
ATOM 5598 C CA . CYS B 1 290 ? -4.953 29.641 13.289 1 95.5 290 CYS B CA 1
ATOM 5599 C C . CYS B 1 290 ? -5.02 29.078 14.703 1 95.5 290 CYS B C 1
ATOM 5601 O O . CYS B 1 290 ? -5.535 27.969 14.914 1 95.5 290 CYS B O 1
ATOM 5603 N N . ILE B 1 291 ? -4.73 29.891 15.664 1 97.19 291 ILE B N 1
ATOM 5604 C CA . ILE B 1 291 ? -4.695 29.453 17.047 1 97.19 291 ILE B CA 1
ATOM 5605 C C . ILE B 1 291 ? -6.121 29.234 17.562 1 97.19 291 ILE B C 1
ATOM 5607 O O . ILE B 1 291 ? -6.906 30.188 17.641 1 97.19 291 ILE B O 1
ATOM 5611 N N . GLY B 1 292 ? -6.406 28.031 17.922 1 94.38 292 GLY B N 1
ATOM 5612 C CA . GLY B 1 292 ? -7.754 27.703 18.359 1 94.38 292 GLY B CA 1
ATOM 5613 C C . GLY B 1 292 ? -8.703 27.438 17.203 1 94.38 292 GLY B C 1
ATOM 5614 O O . GLY B 1 292 ? -9.906 27.297 17.406 1 94.38 292 GLY B O 1
ATOM 5615 N N . GLY B 1 293 ? -8.195 27.375 16.016 1 92.25 293 GLY B N 1
ATOM 5616 C CA . GLY B 1 293 ? -8.984 27.156 14.82 1 92.25 293 GLY B CA 1
ATOM 5617 C C . GLY B 1 293 ? -9.031 28.359 13.906 1 92.25 293 GLY B C 1
ATOM 5618 O O . GLY B 1 293 ? -8.406 29.391 14.188 1 92.25 293 GLY B O 1
ATOM 5619 N N . SER B 1 294 ? -9.797 28.234 12.875 1 91.44 294 SER B N 1
ATOM 5620 C CA . SER B 1 294 ? -9.93 29.297 11.891 1 91.44 294 SER B CA 1
ATOM 5621 C C . SER B 1 294 ? -10.344 30.609 12.555 1 91.44 294 SER B C 1
ATOM 5623 O O . SER B 1 294 ? -11.219 30.625 13.422 1 91.44 294 SER B O 1
ATOM 5625 N N . GLY B 1 295 ? -9.664 31.672 12.164 1 93.5 295 GLY B N 1
ATOM 5626 C CA . GLY B 1 295 ? -9.93 32.969 12.773 1 93.5 295 GLY B CA 1
ATOM 5627 C C . GLY B 1 295 ? -9.172 33.188 14.07 1 93.5 295 GLY B C 1
ATOM 5628 O O . GLY B 1 295 ? -9.234 34.25 14.664 1 93.5 295 GLY B O 1
ATOM 5629 N N . SER B 1 296 ? -8.43 32.156 14.43 1 96.25 296 SER B N 1
ATOM 5630 C CA . SER B 1 296 ? -7.742 32.188 15.719 1 96.25 296 SER B CA 1
ATOM 5631 C C . SER B 1 296 ? -8.711 32.562 16.844 1 96.25 296 SER B C 1
ATOM 5633 O O . SER B 1 296 ? -8.477 33.5 17.594 1 96.25 296 SER B O 1
ATOM 5635 N N . THR B 1 297 ? -9.633 31.734 17.062 1 95.38 297 THR B N 1
ATOM 5636 C CA . THR B 1 297 ? -10.797 32.094 17.875 1 95.38 297 THR B CA 1
ATOM 5637 C C . THR B 1 297 ? -10.648 31.562 19.297 1 95.38 297 THR B C 1
ATOM 5639 O O . THR B 1 297 ? -11.586 31.641 20.094 1 95.38 297 THR B O 1
ATOM 5642 N N . LEU B 1 298 ? -9.492 31.031 19.641 1 96.44 298 LEU B N 1
ATOM 5643 C CA . LEU B 1 298 ? -9.297 30.578 21 1 96.44 298 LEU B CA 1
ATOM 5644 C C . LEU B 1 298 ? -9.617 31.688 22 1 96.44 298 LEU B C 1
ATOM 5646 O O . LEU B 1 298 ? -10.305 31.453 23 1 96.44 298 LEU B O 1
ATOM 5650 N N . VAL B 1 299 ? -9.188 32.875 21.734 1 96.81 299 VAL B N 1
ATOM 5651 C CA . VAL B 1 299 ? -9.352 34 22.625 1 96.81 299 VAL B CA 1
ATOM 5652 C C . VAL B 1 299 ? -10.836 34.375 22.734 1 96.81 299 VAL B C 1
ATOM 5654 O O . VAL B 1 299 ? -11.289 34.875 23.766 1 96.81 299 VAL B O 1
ATOM 5657 N N . LEU B 1 300 ? -11.555 34.188 21.672 1 95.31 300 LEU B N 1
ATOM 5658 C CA . LEU B 1 300 ? -12.984 34.469 21.688 1 95.31 300 LEU B CA 1
ATOM 5659 C C . LEU B 1 300 ? -13.711 33.5 22.625 1 95.31 300 LEU B C 1
ATOM 5661 O O . LEU B 1 300 ? -14.625 33.906 23.344 1 95.31 300 LEU B O 1
ATOM 5665 N N . ALA B 1 301 ? -13.344 32.25 22.578 1 95.06 301 ALA B N 1
ATOM 5666 C CA . ALA B 1 301 ? -13.922 31.281 23.5 1 95.06 301 ALA B CA 1
ATOM 5667 C C . ALA B 1 301 ? -13.68 31.688 24.953 1 95.06 301 ALA B C 1
ATOM 5669 O O . ALA B 1 301 ? -14.562 31.547 25.797 1 95.06 301 ALA B O 1
ATOM 5670 N N . ILE B 1 302 ? -12.555 32.188 25.219 1 96 302 ILE B N 1
ATOM 5671 C CA . ILE B 1 302 ? -12.195 32.625 26.562 1 96 302 ILE B CA 1
ATOM 5672 C C . ILE B 1 302 ? -13.016 33.875 26.938 1 96 302 ILE B C 1
ATOM 5674 O O . ILE B 1 302 ? -13.508 33.969 28.062 1 96 302 ILE B O 1
ATOM 5678 N N . LEU B 1 303 ? -13.164 34.781 26.031 1 96.25 303 LEU B N 1
ATOM 5679 C CA . LEU B 1 303 ? -13.953 36 26.266 1 96.25 303 LEU B CA 1
ATOM 5680 C C . LEU B 1 303 ? -15.414 35.656 26.531 1 96.25 303 LEU B C 1
ATOM 5682 O O . LEU B 1 303 ? -16.062 36.25 27.375 1 96.25 303 LEU B O 1
ATOM 5686 N N . TYR B 1 304 ? -15.93 34.719 25.766 1 95.62 304 TYR B N 1
ATOM 5687 C CA . TYR B 1 304 ? -17.312 34.281 25.906 1 95.62 304 TYR B CA 1
ATOM 5688 C C . TYR B 1 304 ? -17.594 33.75 27.297 1 95.62 304 TYR B C 1
ATOM 5690 O O . TYR B 1 304 ? -18.688 33.875 27.828 1 95.62 304 TYR B O 1
ATOM 5698 N N . LEU B 1 305 ? -16.641 33.094 27.938 1 95.62 305 LEU B N 1
ATOM 5699 C CA . LEU B 1 305 ? -16.797 32.531 29.266 1 95.62 305 LEU B CA 1
ATOM 5700 C C . LEU B 1 305 ? -17.203 33.594 30.281 1 95.62 305 LEU B C 1
ATOM 5702 O O . LEU B 1 305 ? -17.906 33.281 31.25 1 95.62 305 LEU B O 1
ATOM 5706 N N . ARG B 1 306 ? -16.797 34.781 30.016 1 93.69 306 ARG B N 1
ATOM 5707 C CA . ARG B 1 306 ? -17.047 35.844 30.984 1 93.69 306 ARG B CA 1
ATOM 5708 C C . ARG B 1 306 ? -18.078 36.844 30.453 1 93.69 306 ARG B C 1
ATOM 5710 O O . ARG B 1 306 ? -18.188 37.969 30.969 1 93.69 306 ARG B O 1
ATOM 5717 N N . SER B 1 307 ? -18.75 36.469 29.516 1 95.31 307 SER B N 1
ATOM 5718 C CA . SER B 1 307 ? -19.703 37.375 28.891 1 95.31 307 SER B CA 1
ATOM 5719 C C . SER B 1 307 ? -20.906 37.625 29.781 1 95.31 307 SER B C 1
ATOM 5721 O O . SER B 1 307 ? -21.297 36.75 30.578 1 95.31 307 SER B O 1
ATOM 5723 N N . ARG B 1 308 ? -21.547 38.719 29.641 1 94.06 308 ARG B N 1
ATOM 5724 C CA . ARG B 1 308 ? -22.781 39.062 30.328 1 94.06 308 ARG B CA 1
ATOM 5725 C C . ARG B 1 308 ? -23.984 38.406 29.672 1 94.06 308 ARG B C 1
ATOM 5727 O O . ARG B 1 308 ? -25.031 38.25 30.297 1 94.06 308 ARG B O 1
ATOM 5734 N N . SER B 1 309 ? -23.828 38.125 28.469 1 93.88 309 SER B N 1
ATOM 5735 C CA . SER B 1 309 ? -24.875 37.406 27.734 1 93.88 309 SER B CA 1
ATOM 5736 C C . SER B 1 309 ? -24.875 35.938 28.094 1 93.88 309 SER B C 1
ATOM 5738 O O . SER B 1 309 ? -23.844 35.281 28.031 1 93.88 309 SER B O 1
ATOM 5740 N N . ILE B 1 310 ? -26.062 35.375 28.453 1 92.88 310 ILE B N 1
ATOM 5741 C CA . ILE B 1 310 ? -26.203 33.969 28.828 1 92.88 310 ILE B CA 1
ATOM 5742 C C . ILE B 1 310 ? -25.891 33.094 27.609 1 92.88 310 ILE B C 1
ATOM 5744 O O . ILE B 1 310 ? -25.266 32.062 27.75 1 92.88 310 ILE B O 1
ATOM 5748 N N . HIS B 1 311 ? -26.344 33.5 26.5 1 92.19 311 HIS B N 1
ATOM 5749 C CA . HIS B 1 311 ? -26.109 32.781 25.266 1 92.19 311 HIS B CA 1
ATOM 5750 C C . HIS B 1 311 ? -24.609 32.625 25 1 92.19 311 HIS B C 1
ATOM 5752 O O . HIS B 1 311 ? -24.141 31.5 24.766 1 92.19 311 HIS B O 1
ATOM 5758 N N . LEU B 1 312 ? -23.891 33.688 25.062 1 94.44 312 LEU B N 1
ATOM 5759 C CA . LEU B 1 312 ? -22.469 33.688 24.781 1 94.44 312 LEU B CA 1
ATOM 5760 C C . LEU B 1 312 ? -21.703 32.875 25.844 1 94.44 312 LEU B C 1
ATOM 5762 O O . LEU B 1 312 ? -20.75 32.188 25.531 1 94.44 312 LEU B O 1
ATOM 5766 N N . ARG B 1 313 ? -22.094 32.969 27.016 1 95.5 313 ARG B N 1
ATOM 5767 C CA . ARG B 1 313 ? -21.438 32.25 28.094 1 95.5 313 ARG B CA 1
ATOM 5768 C C . ARG B 1 313 ? -21.625 30.734 27.906 1 95.5 313 ARG B C 1
ATOM 5770 O O . ARG B 1 313 ? -20.703 29.953 28.156 1 95.5 313 ARG B O 1
ATOM 5777 N N . THR B 1 314 ? -22.812 30.344 27.484 1 94.31 314 THR B N 1
ATOM 5778 C CA . THR B 1 314 ? -23.094 28.938 27.219 1 94.31 314 THR B CA 1
ATOM 5779 C C . THR B 1 314 ? -22.219 28.422 26.094 1 94.31 314 THR B C 1
ATOM 5781 O O . THR B 1 314 ? -21.656 27.328 26.188 1 94.31 314 THR B O 1
ATOM 5784 N N . ILE B 1 315 ? -22.062 29.172 25.078 1 93.62 315 ILE B N 1
ATOM 5785 C CA . ILE B 1 315 ? -21.219 28.797 23.938 1 93.62 315 ILE B CA 1
ATOM 5786 C C . ILE B 1 315 ? -19.766 28.734 24.375 1 93.62 315 ILE B C 1
ATOM 5788 O O . ILE B 1 315 ? -19.016 27.859 23.938 1 93.62 315 ILE B O 1
ATOM 5792 N N . GLY B 1 316 ? -19.359 29.703 25.141 1 94.19 316 GLY B N 1
ATOM 5793 C CA . GLY B 1 316 ? -18 29.703 25.672 1 94.19 316 GLY B CA 1
ATOM 5794 C C . GLY B 1 316 ? -17.641 28.438 26.422 1 94.19 316 GLY B C 1
ATOM 5795 O O . GLY B 1 316 ? -16.578 27.859 26.219 1 94.19 316 GLY B O 1
ATOM 5796 N N . LYS B 1 317 ? -18.547 28 27.266 1 93.06 317 LYS B N 1
ATOM 5797 C CA . LYS B 1 317 ? -18.328 26.781 28.047 1 93.06 317 LYS B CA 1
ATOM 5798 C C . LYS B 1 317 ? -18.234 25.547 27.141 1 93.06 317 LYS B C 1
ATOM 5800 O O . LYS B 1 317 ? -17.438 24.656 27.406 1 93.06 317 LYS B O 1
ATOM 5805 N N . LEU B 1 318 ? -18.969 25.594 26.141 1 89.88 318 LEU B N 1
ATOM 5806 C CA . LEU B 1 318 ? -19.016 24.453 25.234 1 89.88 318 LEU B CA 1
ATOM 5807 C C . LEU B 1 318 ? -17.797 24.453 24.297 1 89.88 318 LEU B C 1
ATOM 5809 O O . LEU B 1 318 ? -17.391 23.406 23.812 1 89.88 318 LEU B O 1
ATOM 5813 N N . SER B 1 319 ? -17.172 25.594 24.109 1 92.5 319 SER B N 1
ATOM 5814 C CA . SER B 1 319 ? -16.219 25.719 23.016 1 92.5 319 SER B CA 1
ATOM 5815 C C . SER B 1 319 ? -14.789 25.859 23.531 1 92.5 319 SER B C 1
ATOM 5817 O O . SER B 1 319 ? -13.828 25.641 22.797 1 92.5 319 SER B O 1
ATOM 5819 N N . VAL B 1 320 ? -14.602 26.234 24.766 1 92.44 320 VAL B N 1
ATOM 5820 C CA . VAL B 1 320 ? -13.273 26.594 25.266 1 92.44 320 VAL B CA 1
ATOM 5821 C C . VAL B 1 320 ? -12.352 25.375 25.203 1 92.44 320 VAL B C 1
ATOM 5823 O O . VAL B 1 320 ? -11.211 25.484 24.75 1 92.44 320 VAL B O 1
ATOM 5826 N N . VAL B 1 321 ? -12.805 24.281 25.609 1 89.5 321 VAL B N 1
ATOM 5827 C CA . VAL B 1 321 ? -11.977 23.078 25.641 1 89.5 321 VAL B CA 1
ATOM 5828 C C . VAL B 1 321 ? -11.68 22.641 24.203 1 89.5 321 VAL B C 1
ATOM 5830 O O . VAL B 1 321 ? -10.516 22.469 23.828 1 89.5 321 VAL B O 1
ATOM 5833 N N . PRO B 1 322 ? -12.688 22.469 23.328 1 89.88 322 PRO B N 1
ATOM 5834 C CA . PRO B 1 322 ? -12.398 22.125 21.938 1 89.88 322 PRO B CA 1
ATOM 5835 C C . PRO B 1 322 ? -11.461 23.125 21.25 1 89.88 322 PRO B C 1
ATOM 5837 O O . PRO B 1 322 ? -10.602 22.719 20.469 1 89.88 322 PRO B O 1
ATOM 5840 N N . ALA B 1 323 ? -11.586 24.359 21.594 1 92.44 323 ALA B N 1
ATOM 5841 C CA . ALA B 1 323 ? -10.773 25.391 20.969 1 92.44 323 ALA B CA 1
ATOM 5842 C C . ALA B 1 323 ? -9.305 25.25 21.359 1 92.44 323 ALA B C 1
ATOM 5844 O O . ALA B 1 323 ? -8.406 25.547 20.562 1 92.44 323 ALA B O 1
ATOM 5845 N N . ILE B 1 324 ? -9.047 24.844 22.547 1 92.38 324 ILE B N 1
ATOM 5846 C CA . ILE B 1 324 ? -7.684 24.609 23 1 92.38 324 ILE B CA 1
ATOM 5847 C C . ILE B 1 324 ? -7.023 23.562 22.109 1 92.38 324 ILE B C 1
ATOM 5849 O O . ILE B 1 324 ? -5.824 23.625 21.828 1 92.38 324 ILE B O 1
ATOM 5853 N N . PHE B 1 325 ? -7.879 22.672 21.594 1 87.94 325 PHE B N 1
ATOM 5854 C CA . PHE B 1 325 ? -7.379 21.609 20.734 1 87.94 325 PHE B CA 1
ATOM 5855 C C . PHE B 1 325 ? -7.621 21.953 19.266 1 87.94 325 PHE B C 1
ATOM 5857 O O . PHE B 1 325 ? -7.625 21.062 18.406 1 87.94 325 PHE B O 1
ATOM 5864 N N . ASN B 1 326 ? -7.891 23.219 19 1 90.5 326 ASN B N 1
ATOM 5865 C CA . ASN B 1 326 ? -8.008 23.781 17.656 1 90.5 326 ASN B CA 1
ATOM 5866 C C . ASN B 1 326 ? -9.273 23.297 16.953 1 90.5 326 ASN B C 1
ATOM 5868 O O . ASN B 1 326 ? -9.312 23.219 15.727 1 90.5 326 ASN B O 1
ATOM 5872 N N . ILE B 1 327 ? -10.234 22.953 17.734 1 87.38 327 ILE B N 1
ATOM 5873 C CA . ILE B 1 327 ? -11.562 22.656 17.234 1 87.38 327 ILE B CA 1
ATOM 5874 C C . ILE B 1 327 ? -12.523 23.797 17.562 1 87.38 327 ILE B C 1
ATOM 5876 O O . ILE B 1 327 ? -12.891 23.984 18.719 1 87.38 327 ILE B O 1
ATOM 5880 N N . ASN B 1 328 ? -12.977 24.453 16.516 1 90.25 328 ASN B N 1
ATOM 5881 C CA . ASN B 1 328 ? -13.734 25.656 16.844 1 90.25 328 ASN B CA 1
ATOM 5882 C C . ASN B 1 328 ? -15.102 25.672 16.156 1 90.25 328 ASN B C 1
ATOM 5884 O O . ASN B 1 328 ? -15.75 26.719 16.062 1 90.25 328 ASN B O 1
ATOM 5888 N N . GLU B 1 329 ? -15.523 24.484 15.656 1 86.19 329 GLU B N 1
ATOM 5889 C CA . GLU B 1 329 ? -16.844 24.391 15.039 1 86.19 329 GLU B CA 1
ATOM 5890 C C . GLU B 1 329 ? -17.938 24.828 16.016 1 86.19 329 GLU B C 1
ATOM 5892 O O . GLU B 1 329 ? -18.875 25.531 15.633 1 86.19 329 GLU B O 1
ATOM 5897 N N . PRO B 1 330 ? -17.859 24.453 17.266 1 86.38 330 PRO B N 1
ATOM 5898 C CA . PRO B 1 330 ? -18.875 24.922 18.203 1 86.38 330 PRO B CA 1
ATOM 5899 C C . PRO B 1 330 ? -18.922 26.438 18.328 1 86.38 330 PRO B C 1
ATOM 5901 O O . PRO B 1 330 ? -19.984 27.016 18.547 1 86.38 330 PRO B O 1
ATOM 5904 N N . LEU B 1 331 ? -17.828 27.078 18.188 1 89.25 331 LEU B N 1
ATOM 5905 C CA . LEU B 1 331 ? -17.75 28.531 18.25 1 89.25 331 LEU B CA 1
ATOM 5906 C C . LEU B 1 331 ? -18.266 29.172 16.969 1 89.25 331 LEU B C 1
ATOM 5908 O O . LEU B 1 331 ? -19 30.156 17.016 1 89.25 331 LEU B O 1
ATOM 5912 N N . LEU B 1 332 ? -17.859 28.594 15.828 1 88.44 332 LEU B N 1
ATOM 5913 C CA . LEU B 1 332 ? -18.188 29.156 14.523 1 88.44 332 LEU B CA 1
ATOM 5914 C C . LEU B 1 332 ? -19.672 29.031 14.234 1 88.44 332 LEU B C 1
ATOM 5916 O O . LEU B 1 332 ? -20.297 29.953 13.711 1 88.44 332 LEU B O 1
ATOM 5920 N N . PHE B 1 333 ? -20.203 27.922 14.68 1 83.25 333 PHE B N 1
ATOM 5921 C CA . PHE B 1 333 ? -21.609 27.672 14.359 1 83.25 333 PHE B CA 1
ATOM 5922 C C . PHE B 1 333 ? -22.5 28.047 15.531 1 83.25 333 PHE B C 1
ATOM 5924 O O . PHE B 1 333 ? -23.656 28.438 15.336 1 83.25 333 PHE B O 1
ATOM 5931 N N . GLY B 1 334 ? -22.062 27.953 16.75 1 77.94 334 GLY B N 1
ATOM 5932 C CA . GLY B 1 334 ? -22.875 28.266 17.906 1 77.94 334 GLY B CA 1
ATOM 5933 C C . GLY B 1 334 ? -23.109 29.766 18.094 1 77.94 334 GLY B C 1
ATOM 5934 O O . GLY B 1 334 ? -24.219 30.172 18.453 1 77.94 334 GLY B O 1
ATOM 5935 N N . SER B 1 335 ? -22.141 30.656 18.125 1 68.06 335 SER B N 1
ATOM 5936 C CA . SER B 1 335 ? -22.281 32.094 18.156 1 68.06 335 SER B CA 1
ATOM 5937 C C . SER B 1 335 ? -22.266 32.688 16.75 1 68.06 335 SER B C 1
ATOM 5939 O O . SER B 1 335 ? -21.891 33.844 16.562 1 68.06 335 SER B O 1
ATOM 5941 N N . PRO B 1 336 ? -23.062 32.406 16.078 1 70.38 336 PRO B N 1
ATOM 5942 C CA . PRO B 1 336 ? -22.766 32.188 14.648 1 70.38 336 PRO B CA 1
ATOM 5943 C C . PRO B 1 336 ? -21.781 33.219 14.094 1 70.38 336 PRO B C 1
ATOM 5945 O O . PRO B 1 336 ? -22.188 34.344 13.734 1 70.38 336 PRO B O 1
ATOM 5948 N N . ILE B 1 337 ? -20.547 33.062 14.367 1 80.12 337 ILE B N 1
ATOM 5949 C CA . ILE B 1 337 ? -19.547 33.812 13.609 1 80.12 337 ILE B CA 1
ATOM 5950 C C . ILE B 1 337 ? -19.859 33.719 12.117 1 80.12 337 ILE B C 1
ATOM 5952 O O . ILE B 1 337 ? -19.672 34.688 11.383 1 80.12 337 ILE B O 1
ATOM 5956 N N . VAL B 1 338 ? -20.406 32.625 11.812 1 80.44 338 VAL B N 1
ATOM 5957 C CA . VAL B 1 338 ? -20.859 32.438 10.445 1 80.44 338 VAL B CA 1
ATOM 5958 C C . VAL B 1 338 ? -21.984 33.438 10.133 1 80.44 338 VAL B C 1
ATOM 5960 O O . VAL B 1 338 ? -22.953 33.531 10.883 1 80.44 338 VAL B O 1
ATOM 5963 N N . MET B 1 339 ? -21.797 34.219 9.211 1 79.06 339 MET B N 1
ATOM 5964 C CA . MET B 1 339 ? -22.781 35.188 8.672 1 79.06 339 MET B CA 1
ATOM 5965 C C . MET B 1 339 ? -23.016 36.312 9.641 1 79.06 339 MET B C 1
ATOM 5967 O O . MET B 1 339 ? -24.031 37 9.555 1 79.06 339 MET B O 1
ATOM 5971 N N . ASN B 1 340 ? -22.219 36.5 10.695 1 85.62 340 ASN B N 1
ATOM 5972 C CA . ASN B 1 340 ? -22.312 37.625 11.602 1 85.62 340 ASN B CA 1
ATOM 5973 C C . ASN B 1 340 ? -21.391 38.781 11.172 1 85.62 340 ASN B C 1
ATOM 5975 O O . ASN B 1 340 ? -20.188 38.719 11.422 1 85.62 340 ASN B O 1
ATOM 5979 N N . PRO B 1 341 ? -21.984 39.719 10.625 1 83.88 341 PRO B N 1
ATOM 5980 C CA . PRO B 1 341 ? -21.172 40.844 10.094 1 83.88 341 PRO B CA 1
ATOM 5981 C C . PRO B 1 341 ? -20.344 41.531 11.172 1 83.88 341 PRO B C 1
ATOM 5983 O O . PRO B 1 341 ? -19.25 42.031 10.883 1 83.88 341 PRO B O 1
ATOM 5986 N N . SER B 1 342 ? -20.812 41.469 12.391 1 85.69 342 SER B N 1
ATOM 5987 C CA . SER B 1 342 ? -20.109 42.156 13.477 1 85.69 342 SER B CA 1
ATOM 5988 C C . SER B 1 342 ? -18.797 41.438 13.789 1 85.69 342 SER B C 1
ATOM 5990 O O . SER B 1 342 ? -17.875 42.031 14.344 1 85.69 342 SER B O 1
ATOM 5992 N N . LEU B 1 343 ? -18.766 40.25 13.406 1 92.06 343 LEU B N 1
ATOM 5993 C CA . LEU B 1 343 ? -17.578 39.469 13.773 1 92.06 343 LEU B CA 1
ATOM 5994 C C . LEU B 1 343 ? -16.75 39.125 12.547 1 92.06 343 LEU B C 1
ATOM 5996 O O . LEU B 1 343 ? -15.727 38.438 12.648 1 92.06 343 LEU B O 1
ATOM 6000 N N . LEU B 1 344 ? -17.109 39.594 11.406 1 90.94 344 LEU B N 1
ATOM 6001 C CA . LEU B 1 344 ? -16.406 39.312 10.156 1 90.94 344 LEU B CA 1
ATOM 6002 C C . LEU B 1 344 ? -15.008 39.938 10.172 1 90.94 344 LEU B C 1
ATOM 6004 O O . LEU B 1 344 ? -14.047 39.281 9.75 1 90.94 344 LEU B O 1
ATOM 6008 N N . ILE B 1 345 ? -14.93 41.125 10.656 1 92.5 345 ILE B N 1
ATOM 6009 C CA . ILE B 1 345 ? -13.688 41.875 10.594 1 92.5 345 ILE B CA 1
ATOM 6010 C C . ILE B 1 345 ? -12.602 41.156 11.391 1 92.5 345 ILE B C 1
ATOM 6012 O O . ILE B 1 345 ? -11.531 40.844 10.859 1 92.5 345 ILE B O 1
ATOM 6016 N N . PRO B 1 346 ? -12.828 40.875 12.641 1 95.31 346 PRO B N 1
ATOM 6017 C CA . PRO B 1 346 ? -11.781 40.156 13.375 1 95.31 346 PRO B CA 1
ATOM 6018 C C . PRO B 1 346 ? -11.523 38.75 12.812 1 95.31 346 PRO B C 1
ATOM 6020 O O . PRO B 1 346 ? -10.391 38.281 12.859 1 95.31 346 PRO B O 1
ATOM 6023 N N . LEU B 1 347 ? -12.562 38.094 12.305 1 94.94 347 LEU B N 1
ATOM 6024 C CA . LEU B 1 347 ? -12.398 36.781 11.695 1 94.94 347 LEU B CA 1
ATOM 6025 C C . LEU B 1 347 ? -11.375 36.812 10.57 1 94.94 347 LEU B C 1
ATOM 6027 O O . LEU B 1 347 ? -10.602 35.875 10.391 1 94.94 347 LEU B O 1
ATOM 6031 N N . LEU B 1 348 ? -11.336 37.906 9.812 1 94.81 348 LEU B N 1
ATOM 6032 C CA . LEU B 1 348 ? -10.445 38.062 8.672 1 94.81 348 LEU B CA 1
ATOM 6033 C C . LEU B 1 348 ? -9.102 38.625 9.086 1 94.81 348 LEU B C 1
ATOM 6035 O O . LEU B 1 348 ? -8.047 38.188 8.641 1 94.81 348 LEU B O 1
ATOM 6039 N N . ILE B 1 349 ? -9.086 39.531 10.008 1 96.88 349 ILE B N 1
ATOM 6040 C CA . ILE B 1 349 ? -7.91 40.375 10.297 1 96.88 349 ILE B CA 1
ATOM 6041 C C . ILE B 1 349 ? -6.98 39.625 11.25 1 96.88 349 ILE B C 1
ATOM 6043 O O . ILE B 1 349 ? -5.758 39.688 11.109 1 96.88 349 ILE B O 1
ATOM 6047 N N . VAL B 1 350 ? -7.484 38.969 12.234 1 97.81 350 VAL B N 1
ATOM 6048 C CA . VAL B 1 350 ? -6.676 38.375 13.289 1 97.81 350 VAL B CA 1
ATOM 6049 C C . VAL B 1 350 ? -5.699 37.344 12.695 1 97.81 350 VAL B C 1
ATOM 6051 O O . VAL B 1 350 ? -4.492 37.438 12.938 1 97.81 350 VAL B O 1
ATOM 6054 N N . PRO B 1 351 ? -6.199 36.406 11.859 1 97.81 351 PRO B N 1
ATOM 6055 C CA . PRO B 1 351 ? -5.238 35.469 11.273 1 97.81 351 PRO B CA 1
ATOM 6056 C C . PRO B 1 351 ? -4.211 36.156 10.383 1 97.81 351 PRO B C 1
ATOM 6058 O O . PRO B 1 351 ? -3.066 35.719 10.289 1 97.81 351 PRO B O 1
ATOM 6061 N N . LEU B 1 352 ? -4.598 37.219 9.75 1 98.25 352 LEU B N 1
ATOM 6062 C CA . LEU B 1 352 ? -3.666 37.969 8.906 1 98.25 352 LEU B CA 1
ATOM 6063 C C . LEU B 1 352 ? -2.562 38.625 9.742 1 98.25 352 LEU B C 1
ATOM 6065 O O . LEU B 1 352 ? -1.393 38.594 9.359 1 98.25 352 LEU B O 1
ATOM 6069 N N . VAL B 1 353 ? -2.936 39.188 10.828 1 98.56 353 VAL B N 1
ATOM 6070 C CA . VAL B 1 353 ? -1.965 39.75 11.75 1 98.56 353 VAL B CA 1
ATOM 6071 C C . VAL B 1 353 ? -1.028 38.688 12.273 1 98.56 353 VAL B 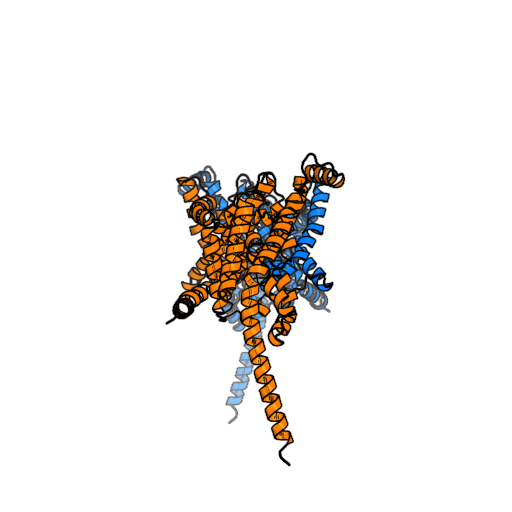C 1
ATOM 6073 O O . VAL B 1 353 ? 0.187 38.875 12.336 1 98.56 353 VAL B O 1
ATOM 6076 N N . ASN B 1 354 ? -1.604 37.562 12.656 1 98.75 354 ASN B N 1
ATOM 6077 C CA . ASN B 1 354 ? -0.79 36.438 13.109 1 98.75 354 ASN B CA 1
ATOM 6078 C C . ASN B 1 354 ? 0.209 36 12.039 1 98.75 354 ASN B C 1
ATOM 6080 O O . ASN B 1 354 ? 1.361 35.719 12.344 1 98.75 354 ASN B O 1
ATOM 6084 N N . ALA B 1 355 ? -0.262 35.969 10.805 1 98.56 355 ALA B N 1
ATOM 6085 C CA . ALA B 1 355 ? 0.6 35.562 9.695 1 98.56 355 ALA B CA 1
ATOM 6086 C C . ALA B 1 355 ? 1.765 36.531 9.523 1 98.56 355 ALA B C 1
ATOM 6088 O O . ALA B 1 355 ? 2.91 36.094 9.344 1 98.56 355 ALA B O 1
ATOM 6089 N N . VAL B 1 356 ? 1.48 37.781 9.562 1 98.62 356 VAL B N 1
ATOM 6090 C CA . VAL B 1 356 ? 2.51 38.781 9.383 1 98.62 356 VAL B CA 1
ATOM 6091 C C . VAL B 1 356 ? 3.537 38.688 10.508 1 98.62 356 VAL B C 1
ATOM 6093 O O . VAL B 1 356 ? 4.746 38.688 10.258 1 98.62 356 VAL B O 1
ATOM 6096 N N . LEU B 1 357 ? 3.096 38.594 11.695 1 98.69 357 LEU B N 1
ATOM 6097 C CA . LEU B 1 357 ? 3.984 38.594 12.852 1 98.69 357 LEU B CA 1
ATOM 6098 C C . LEU B 1 357 ? 4.797 37.312 12.906 1 98.69 357 LEU B C 1
ATOM 6100 O O . LEU B 1 357 ? 6.016 37.344 13.109 1 98.69 357 LEU B O 1
ATOM 6104 N N . SER B 1 358 ? 4.121 36.219 12.773 1 98.69 358 SER B N 1
ATOM 6105 C CA . SER B 1 358 ? 4.828 34.969 12.852 1 98.69 358 SER B CA 1
ATOM 6106 C C . SER B 1 358 ? 5.766 34.75 11.672 1 98.69 358 SER B C 1
ATOM 6108 O O . SER B 1 358 ? 6.891 34.281 11.828 1 98.69 358 SER B O 1
ATOM 6110 N N . TYR B 1 359 ? 5.289 35.094 10.469 1 98.56 359 TYR B N 1
ATOM 6111 C CA . TYR B 1 359 ? 6.148 35.031 9.289 1 98.56 359 TYR B CA 1
ATOM 6112 C C . TYR B 1 359 ? 7.406 35.875 9.477 1 98.56 359 TYR B C 1
ATOM 6114 O O . TYR B 1 359 ? 8.508 35.438 9.156 1 98.56 359 TYR B O 1
ATOM 6122 N N . SER B 1 360 ? 7.262 37.062 9.961 1 98.44 360 SER B N 1
ATOM 6123 C CA . SER B 1 360 ? 8.391 37.938 10.188 1 98.44 360 SER B CA 1
ATOM 6124 C C . SER B 1 360 ? 9.352 37.375 11.227 1 98.44 360 SER B C 1
ATOM 6126 O O . SER B 1 360 ? 10.57 37.438 11.055 1 98.44 360 SER B O 1
ATOM 6128 N N . ALA B 1 361 ? 8.789 36.812 12.234 1 98.38 361 ALA B N 1
ATOM 6129 C CA . ALA B 1 361 ? 9.617 36.219 13.289 1 98.38 361 ALA B CA 1
ATOM 6130 C C . ALA B 1 361 ? 10.445 35.062 12.742 1 98.38 361 ALA B C 1
ATOM 6132 O O . ALA B 1 361 ? 11.625 34.906 13.094 1 98.38 361 ALA B O 1
ATOM 6133 N N . LEU B 1 362 ? 9.852 34.25 11.953 1 98 362 LEU B N 1
ATOM 6134 C CA . LEU B 1 362 ? 10.539 33.094 11.391 1 98 362 LEU B CA 1
ATOM 6135 C C . LEU B 1 362 ? 11.516 33.531 10.305 1 98 362 LEU B C 1
ATOM 6137 O O . LEU B 1 362 ? 12.633 33 10.219 1 98 362 LEU B O 1
ATOM 6141 N N . HIS B 1 363 ? 11.062 34.5 9.492 1 96.88 363 HIS B N 1
ATOM 6142 C CA . HIS B 1 363 ? 11.898 35 8.406 1 96.88 363 HIS B CA 1
ATOM 6143 C C . HIS B 1 363 ? 13.164 35.656 8.938 1 96.88 363 HIS B C 1
ATOM 6145 O O . HIS B 1 363 ? 14.227 35.562 8.305 1 96.88 363 HIS B O 1
ATOM 6151 N N . LEU B 1 364 ? 13.086 36.219 10.094 1 97.19 364 LEU B N 1
ATOM 6152 C CA . LEU B 1 364 ? 14.227 36.906 10.719 1 97.19 364 LEU B CA 1
ATOM 6153 C C . LEU B 1 364 ? 14.992 35.938 11.625 1 97.19 364 LEU B C 1
ATOM 6155 O O . LEU B 1 364 ? 15.906 36.375 12.336 1 97.19 364 LEU B O 1
ATOM 6159 N N . ASP B 1 365 ? 14.578 34.75 11.672 1 95.69 365 ASP B N 1
ATOM 6160 C CA . ASP B 1 365 ? 15.227 33.656 12.422 1 95.69 365 ASP B CA 1
ATOM 6161 C C . ASP B 1 365 ? 15.203 33.969 13.922 1 95.69 365 ASP B C 1
ATOM 6163 O O . ASP B 1 365 ? 16.156 33.625 14.633 1 95.69 365 ASP B O 1
ATOM 6167 N N . LEU B 1 366 ? 14.172 34.656 14.297 1 97.06 366 LEU B N 1
ATOM 6168 C CA . LEU B 1 366 ? 13.992 34.875 15.727 1 97.06 366 LEU B CA 1
ATOM 6169 C C . LEU B 1 366 ? 13.484 33.594 16.422 1 97.06 366 LEU B C 1
ATOM 6171 O O . LEU B 1 366 ? 13.68 33.438 17.625 1 97.06 366 LEU B O 1
ATOM 6175 N N . VAL B 1 367 ? 12.789 32.844 15.672 1 96.69 367 VAL B N 1
ATOM 6176 C CA . VAL B 1 367 ? 12.266 31.531 16.094 1 96.69 367 VAL B CA 1
ATOM 6177 C C . VAL B 1 367 ? 12.609 30.469 15.055 1 96.69 367 VAL B C 1
ATOM 6179 O O . VAL B 1 367 ? 12.633 30.75 13.859 1 96.69 367 VAL B O 1
ATOM 6182 N N . GLN B 1 368 ? 12.906 29.312 15.531 1 95.62 368 GLN B N 1
ATOM 6183 C CA . GLN B 1 368 ? 13.203 28.203 14.617 1 95.62 368 GLN B CA 1
ATOM 6184 C C . GLN B 1 368 ? 12 27.875 13.742 1 95.62 368 GLN B C 1
ATOM 6186 O O . GLN B 1 368 ? 10.867 27.891 14.211 1 95.62 368 GLN B O 1
ATOM 6191 N N . LYS B 1 369 ? 12.242 27.656 12.453 1 97.69 369 LYS B N 1
ATOM 6192 C CA . LYS B 1 369 ? 11.195 27.203 11.539 1 97.69 369 LYS B CA 1
ATOM 6193 C C . LYS B 1 369 ? 10.781 25.781 11.852 1 97.69 369 LYS B C 1
ATOM 6195 O O . LYS B 1 369 ? 11.523 25.031 12.484 1 97.69 369 LYS B O 1
ATOM 6200 N N . MET B 1 370 ? 9.547 25.484 11.438 1 97.44 370 MET B N 1
ATOM 6201 C CA . MET B 1 370 ? 8.961 24.188 11.789 1 97.44 370 MET B CA 1
ATOM 6202 C C . MET B 1 370 ? 9.664 23.062 11.055 1 97.44 370 MET B C 1
ATOM 6204 O O . MET B 1 370 ? 9.891 23.141 9.844 1 97.44 370 MET B O 1
ATOM 6208 N N . VAL B 1 371 ? 10.078 21.984 11.789 1 95.5 371 VAL B N 1
ATOM 6209 C CA . VAL B 1 371 ? 10.828 20.891 11.18 1 95.5 371 VAL B CA 1
ATOM 6210 C C . VAL B 1 371 ? 10.117 19.562 11.422 1 95.5 371 VAL B C 1
ATOM 6212 O O . VAL B 1 371 ? 10.492 18.531 10.852 1 95.5 371 VAL B O 1
ATOM 6215 N N . ALA B 1 372 ? 9.062 19.578 12.25 1 94.12 372 ALA B N 1
ATOM 6216 C CA . ALA B 1 372 ? 8.336 18.375 12.617 1 94.12 372 ALA B CA 1
ATOM 6217 C C . ALA B 1 372 ? 6.828 18.594 12.547 1 94.12 372 ALA B C 1
ATOM 6219 O O . ALA B 1 372 ? 6.359 19.734 12.625 1 94.12 372 ALA B O 1
ATOM 6220 N N . ILE B 1 373 ?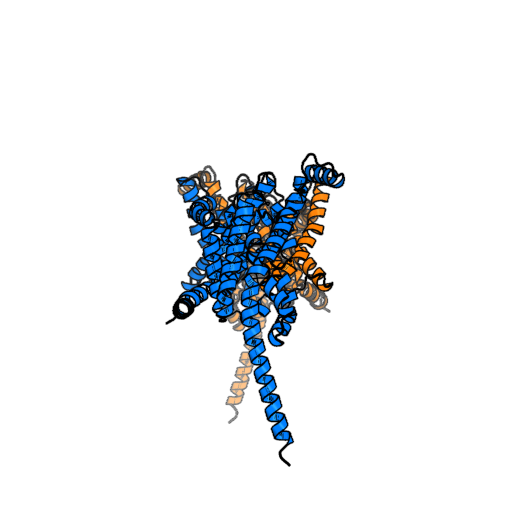 6.191 17.5 12.391 1 92.06 373 ILE B N 1
ATOM 6221 C CA . ILE B 1 373 ? 4.738 17.562 12.32 1 92.06 373 ILE B CA 1
ATOM 6222 C C . ILE B 1 373 ? 4.141 17.203 13.68 1 92.06 373 ILE B C 1
ATOM 6224 O O . ILE B 1 373 ? 4.465 16.156 14.242 1 92.06 373 ILE B O 1
ATOM 6228 N N . SER B 1 374 ? 3.389 18.109 14.188 1 88.81 374 SER B N 1
ATOM 6229 C CA . SER B 1 374 ? 2.562 17.844 15.359 1 88.81 374 SER B CA 1
ATOM 6230 C C . SER B 1 374 ? 1.08 17.828 15 1 88.81 374 SER B C 1
ATOM 6232 O O . SER B 1 374 ? 0.643 18.531 14.094 1 88.81 374 SER B O 1
ATOM 6234 N N . PRO B 1 375 ? 0.401 16.938 15.703 1 83.69 375 PRO B N 1
ATOM 6235 C CA . PRO B 1 375 ? -1.039 16.984 15.445 1 83.69 375 PRO B CA 1
ATOM 6236 C C . PRO B 1 375 ? -1.612 18.406 15.57 1 83.69 375 PRO B C 1
ATOM 6238 O O . PRO B 1 375 ? -1.257 19.141 16.5 1 83.69 375 PRO B O 1
ATOM 6241 N N . TRP B 1 376 ? -2.412 18.703 14.641 1 86 376 TRP B N 1
ATOM 6242 C CA . TRP B 1 376 ? -2.955 20.062 14.602 1 86 376 TRP B CA 1
ATOM 6243 C C . TRP B 1 376 ? -3.859 20.312 15.805 1 86 376 TRP B C 1
ATOM 6245 O O . TRP B 1 376 ? -4.145 21.469 16.141 1 86 376 TRP B O 1
ATOM 6255 N N . THR B 1 377 ? -4.25 19.234 16.453 1 85.75 377 THR B N 1
ATOM 6256 C CA . THR B 1 377 ? -5.125 19.359 17.625 1 85.75 377 THR B CA 1
ATOM 6257 C C . THR B 1 377 ? -4.312 19.594 18.891 1 85.75 377 THR B C 1
ATOM 6259 O O . THR B 1 377 ? -4.879 19.812 19.969 1 85.75 377 THR B O 1
ATOM 6262 N N . THR B 1 378 ? -3.033 19.594 18.75 1 88.31 378 THR B N 1
ATOM 6263 C CA . THR B 1 378 ? -2.207 19.891 19.922 1 88.31 378 THR B CA 1
ATOM 6264 C C . THR B 1 378 ? -2.375 21.344 20.344 1 88.31 378 THR B C 1
ATOM 6266 O O . THR B 1 378 ? -2.449 22.234 19.484 1 88.31 378 THR B O 1
ATOM 6269 N N . PRO B 1 379 ? -2.473 21.453 21.703 1 92.69 379 PRO B N 1
ATOM 6270 C CA . PRO B 1 379 ? -2.486 22.859 22.125 1 92.69 379 PRO B CA 1
ATOM 6271 C C . PRO B 1 379 ? -1.35 23.672 21.516 1 92.69 379 PRO B C 1
ATOM 6273 O O . PRO B 1 379 ? -0.205 23.219 21.484 1 92.69 379 PRO B O 1
ATOM 6276 N N . ALA B 1 380 ? -1.659 24.812 21.047 1 96.62 380 ALA B N 1
ATOM 6277 C CA . ALA B 1 380 ? -0.812 25.594 20.141 1 96.62 380 ALA B CA 1
ATOM 6278 C C . ALA B 1 380 ? 0.585 25.781 20.719 1 96.62 380 ALA B C 1
ATOM 6280 O O . ALA B 1 380 ? 1.586 25.578 20.031 1 96.62 380 ALA B O 1
ATOM 6281 N N . PRO B 1 381 ? 0.753 26.219 22.031 1 97 381 PRO B N 1
ATOM 6282 C CA . PRO B 1 381 ? 2.113 26.422 22.531 1 97 381 PRO B CA 1
ATOM 6283 C C . PRO B 1 381 ? 2.934 25.125 22.531 1 97 381 PRO B C 1
ATOM 6285 O O . PRO B 1 381 ? 4.117 25.141 22.188 1 97 381 PRO B O 1
ATOM 6288 N N . LEU B 1 382 ? 2.291 24.078 22.875 1 94.88 382 LEU B N 1
ATOM 6289 C CA . LEU B 1 382 ? 2.979 22.797 22.906 1 94.88 382 LEU B CA 1
ATOM 6290 C C . LEU B 1 382 ? 3.256 22.297 21.484 1 94.88 382 LEU B C 1
ATOM 6292 O O . LEU B 1 382 ? 4.344 21.781 21.203 1 94.88 382 LEU B O 1
ATOM 6296 N N . GLY B 1 383 ? 2.252 22.406 20.641 1 94.94 383 GLY B N 1
ATOM 6297 C CA . GLY B 1 383 ? 2.438 22.016 19.25 1 94.94 383 GLY B CA 1
ATOM 6298 C C . GLY B 1 383 ? 3.564 22.781 18.562 1 94.94 383 GLY B C 1
ATOM 6299 O O . GLY B 1 383 ? 4.336 22.188 17.797 1 94.94 383 GLY B O 1
ATOM 6300 N N . ALA B 1 384 ? 3.633 24.047 18.859 1 97.5 384 ALA B N 1
ATOM 6301 C CA . ALA B 1 384 ? 4.695 24.875 18.281 1 97.5 384 ALA B CA 1
ATOM 6302 C C . ALA B 1 384 ? 6.059 24.469 18.828 1 97.5 384 ALA B C 1
ATOM 6304 O O . ALA B 1 384 ? 7.039 24.422 18.078 1 97.5 384 ALA B O 1
ATOM 6305 N N . LEU B 1 385 ? 6.117 24.172 20.094 1 95.62 385 LEU B N 1
ATOM 6306 C CA . LEU B 1 385 ? 7.359 23.734 20.734 1 95.62 385 LEU B CA 1
ATOM 6307 C C . LEU B 1 385 ? 7.875 22.453 20.078 1 95.62 385 LEU B C 1
ATOM 6309 O O . LEU B 1 385 ? 9.055 22.359 19.75 1 95.62 385 LEU B O 1
ATOM 6313 N N . ILE B 1 386 ? 6.996 21.562 19.875 1 93.5 386 ILE B N 1
ATOM 6314 C CA . ILE B 1 386 ? 7.363 20.281 19.297 1 93.5 386 ILE B CA 1
ATOM 6315 C C . ILE B 1 386 ? 7.797 20.469 17.859 1 93.5 386 ILE B C 1
ATOM 6317 O O . ILE B 1 386 ? 8.836 19.953 17.438 1 93.5 386 ILE B O 1
ATOM 6321 N N . SER B 1 387 ? 7.055 21.25 17.094 1 96.62 387 SER B N 1
ATOM 6322 C CA . SER B 1 387 ? 7.281 21.391 15.664 1 96.62 387 SER B CA 1
ATOM 6323 C C . SER B 1 387 ? 8.562 22.172 15.391 1 96.62 387 SER B C 1
ATOM 6325 O O . SER B 1 387 ? 9.094 22.125 14.281 1 96.62 387 SER B O 1
ATOM 6327 N N . THR B 1 388 ? 9.102 22.875 16.438 1 96.25 388 THR B N 1
ATOM 6328 C CA . THR B 1 388 ? 10.344 23.625 16.297 1 96.25 388 THR B CA 1
ATOM 6329 C C . THR B 1 388 ? 11.477 22.922 17.047 1 96.25 388 THR B C 1
ATOM 6331 O O . THR B 1 388 ? 12.492 23.547 17.375 1 96.25 388 THR B O 1
ATOM 6334 N N . ALA B 1 389 ? 11.305 21.688 17.312 1 93.56 389 ALA B N 1
ATOM 6335 C CA . ALA B 1 389 ? 12.312 20.906 18.031 1 93.56 389 ALA B CA 1
ATOM 6336 C C . ALA B 1 389 ? 12.633 21.516 19.375 1 93.56 389 ALA B C 1
ATOM 6338 O O . ALA B 1 389 ? 13.805 21.734 19.703 1 93.56 389 ALA B O 1
ATOM 6339 N N . TRP B 1 390 ? 11.656 22.062 20.109 1 92.19 390 TRP B N 1
ATOM 6340 C CA . TRP B 1 390 ? 11.688 22.484 21.5 1 92.19 390 TRP B CA 1
ATOM 6341 C C . TRP B 1 390 ? 12.312 23.875 21.625 1 92.19 390 TRP B C 1
ATOM 6343 O O . TRP B 1 390 ? 12.867 24.219 22.672 1 92.19 390 TRP B O 1
ATOM 6353 N N . ASP B 1 391 ? 12.258 24.594 20.578 1 94.19 391 ASP B N 1
ATOM 6354 C CA . ASP B 1 391 ? 12.617 26 20.688 1 94.19 391 ASP B CA 1
ATOM 6355 C C . ASP B 1 391 ? 11.609 26.75 21.562 1 94.19 391 ASP B C 1
ATOM 6357 O O . ASP B 1 391 ? 10.477 26.984 21.141 1 94.19 391 ASP B O 1
ATOM 6361 N N . TYR B 1 392 ? 12.016 27.203 22.672 1 94.56 392 TYR B N 1
ATOM 6362 C CA . TYR B 1 392 ? 11.109 27.844 23.609 1 94.56 392 TYR B CA 1
ATOM 6363 C C . TYR B 1 392 ? 10.555 29.141 23.031 1 94.56 392 TYR B C 1
ATOM 6365 O O . TYR B 1 392 ? 9.469 29.594 23.406 1 94.56 392 TYR B O 1
ATOM 6373 N N . ARG B 1 393 ? 11.312 29.75 22.156 1 96.62 393 ARG B N 1
ATOM 6374 C CA . ARG B 1 393 ? 10.883 31 21.531 1 96.62 393 ARG B CA 1
ATOM 6375 C C . ARG B 1 393 ? 9.578 30.812 20.766 1 96.62 393 ARG B C 1
ATOM 6377 O O . ARG B 1 393 ? 8.836 31.766 20.547 1 96.62 393 ARG B O 1
ATOM 6384 N N . ALA B 1 394 ? 9.336 29.578 20.344 1 98.19 394 ALA B N 1
ATOM 6385 C CA . ALA B 1 394 ? 8.102 29.266 19.625 1 98.19 394 ALA B CA 1
ATOM 6386 C C . ALA B 1 394 ? 6.887 29.391 20.547 1 98.19 394 ALA B C 1
ATOM 6388 O O . ALA B 1 394 ? 5.855 29.938 20.141 1 98.19 394 ALA B O 1
ATOM 6389 N N . ALA B 1 395 ? 7.008 28.859 21.703 1 97.69 395 ALA B N 1
ATOM 6390 C CA . ALA B 1 395 ? 5.922 28.984 22.688 1 97.69 395 ALA B CA 1
ATOM 6391 C C . ALA B 1 395 ? 5.684 30.438 23.062 1 97.69 395 ALA B C 1
ATOM 6393 O O . ALA B 1 395 ? 4.535 30.859 23.219 1 97.69 395 ALA B O 1
ATOM 6394 N N . VAL B 1 396 ? 6.73 31.141 23.25 1 98.31 396 VAL B N 1
ATOM 6395 C CA . VAL B 1 396 ? 6.629 32.562 23.578 1 98.31 396 VAL B CA 1
ATOM 6396 C C . VAL B 1 396 ? 5.91 33.312 22.453 1 98.31 396 VAL B C 1
ATOM 6398 O O . VAL B 1 396 ? 5.055 34.156 22.719 1 98.31 396 VAL B O 1
ATOM 6401 N N . LEU B 1 397 ? 6.316 33 21.25 1 98.56 397 LEU B N 1
ATOM 6402 C CA . LEU B 1 397 ? 5.672 33.625 20.109 1 98.56 397 LEU B CA 1
ATOM 6403 C C . LEU B 1 397 ? 4.168 33.375 20.109 1 98.56 397 LEU B C 1
ATOM 6405 O O . LEU B 1 397 ? 3.371 34.25 19.859 1 98.56 397 LEU B O 1
ATOM 6409 N N . VAL B 1 398 ? 3.754 32.125 20.359 1 98.69 398 VAL B N 1
ATOM 6410 C CA . VAL B 1 398 ? 2.342 31.766 20.406 1 98.69 398 VAL B CA 1
ATOM 6411 C C . VAL B 1 398 ? 1.628 32.594 21.469 1 98.69 398 VAL B C 1
ATOM 6413 O O . VAL B 1 398 ? 0.525 33.094 21.234 1 98.69 398 VAL B O 1
ATOM 6416 N N . ILE B 1 399 ? 2.221 32.75 22.641 1 98.31 399 ILE B N 1
ATOM 6417 C CA . ILE B 1 399 ? 1.627 33.531 23.734 1 98.31 399 ILE B CA 1
ATOM 6418 C C . ILE B 1 399 ? 1.478 35 23.312 1 98.31 399 ILE B C 1
ATOM 6420 O O . ILE B 1 399 ? 0.454 35.625 23.594 1 98.31 399 ILE B O 1
ATOM 6424 N N . VAL B 1 400 ? 2.498 35.5 22.688 1 98.5 400 VAL B N 1
ATOM 6425 C CA . VAL B 1 400 ? 2.443 36.875 22.188 1 98.5 400 VAL B CA 1
ATOM 6426 C C . VAL B 1 400 ? 1.295 37 21.203 1 98.5 400 VAL B C 1
ATOM 6428 O O . VAL B 1 400 ? 0.532 37.969 21.25 1 98.5 400 VAL B O 1
ATOM 6431 N N . LEU B 1 401 ? 1.18 36.094 20.297 1 98.81 401 LEU B N 1
ATOM 6432 C CA . LEU B 1 401 ? 0.12 36.125 19.297 1 98.81 401 LEU B CA 1
ATOM 6433 C C . LEU B 1 401 ? -1.253 36.031 19.953 1 98.81 401 LEU B C 1
ATOM 6435 O O . LEU B 1 401 ? -2.178 36.75 19.562 1 98.81 401 LEU B O 1
ATOM 6439 N N . ILE B 1 402 ? -1.389 35.125 20.906 1 98.38 402 ILE B N 1
ATOM 6440 C CA . ILE B 1 402 ? -2.65 34.969 21.625 1 98.38 402 ILE B CA 1
ATOM 6441 C C . ILE B 1 402 ? -3.027 36.312 22.281 1 98.38 402 ILE B C 1
ATOM 6443 O O . ILE B 1 402 ? -4.191 36.719 22.234 1 98.38 402 ILE B O 1
ATOM 6447 N N . THR B 1 403 ? -2.082 36.969 22.875 1 98.44 403 THR B N 1
ATOM 6448 C CA . THR B 1 403 ? -2.314 38.25 23.531 1 98.44 403 THR B CA 1
ATOM 6449 C C . THR B 1 403 ? -2.773 39.312 22.531 1 98.44 403 THR B C 1
ATOM 6451 O O . THR B 1 403 ? -3.727 40.031 22.781 1 98.44 403 THR B O 1
ATOM 6454 N N . ILE B 1 404 ? -2.121 39.312 21.422 1 98.5 404 ILE B N 1
ATOM 6455 C CA . ILE B 1 404 ? -2.488 40.281 20.375 1 98.5 404 ILE B CA 1
ATOM 6456 C C . ILE B 1 404 ? -3.883 39.938 19.844 1 98.5 404 ILE B C 1
ATOM 6458 O O . ILE B 1 404 ? -4.699 40.844 19.625 1 98.5 404 ILE B O 1
ATOM 6462 N N . ASP B 1 405 ? -4.125 38.656 19.609 1 98.38 405 ASP B N 1
ATOM 6463 C CA . ASP B 1 405 ? -5.445 38.219 19.156 1 98.38 405 ASP B CA 1
ATOM 6464 C C . ASP B 1 405 ? -6.531 38.688 20.125 1 98.38 405 ASP B C 1
ATOM 6466 O O . ASP B 1 405 ? -7.609 39.125 19.688 1 98.38 405 ASP B O 1
ATOM 6470 N N . LEU B 1 406 ? -6.25 38.594 21.406 1 97.69 406 LEU B N 1
ATOM 6471 C CA . LEU B 1 406 ? -7.199 39 22.438 1 97.69 406 LEU B CA 1
ATOM 6472 C C . LEU B 1 406 ? -7.535 40.5 22.297 1 97.69 406 LEU B C 1
ATOM 6474 O O . LEU B 1 406 ? -8.703 40.875 22.375 1 97.69 406 LEU B O 1
ATOM 6478 N N . PHE B 1 407 ? -6.555 41.281 22.047 1 97.75 407 PHE B N 1
ATOM 6479 C CA . PHE B 1 407 ? -6.75 42.719 21.953 1 97.75 407 PHE B CA 1
ATOM 6480 C C . PHE B 1 407 ? -7.543 43.094 20.703 1 97.75 407 PHE B C 1
ATOM 6482 O O . PHE B 1 407 ? -8.305 44.062 20.688 1 97.75 407 PHE B O 1
ATOM 6489 N N . ILE B 1 408 ? -7.398 42.281 19.672 1 97.81 408 ILE B N 1
ATOM 6490 C CA . ILE B 1 408 ? -8.102 42.594 18.438 1 97.81 408 ILE B CA 1
ATOM 6491 C C . ILE B 1 408 ? -9.539 42.062 18.516 1 97.81 408 ILE B C 1
ATOM 6493 O O . ILE B 1 408 ? -10.477 42.781 18.109 1 97.81 408 ILE B O 1
ATOM 6497 N N . TRP B 1 409 ? -9.75 40.906 19.062 1 97.19 409 TRP B N 1
ATOM 6498 C CA . TRP B 1 409 ? -11.078 40.312 19.156 1 97.19 409 TRP B CA 1
ATOM 6499 C C . TRP B 1 409 ? -11.938 41.031 20.188 1 97.19 409 TRP B C 1
ATOM 6501 O O . TRP B 1 409 ? -13.164 41.094 20.047 1 97.19 409 TRP B O 1
ATOM 6511 N N . TYR B 1 410 ? -11.383 41.688 21.172 1 97 410 TYR B N 1
ATOM 6512 C CA . TYR B 1 410 ? -12.07 42.188 22.359 1 97 410 TYR B CA 1
ATOM 6513 C C . TYR B 1 410 ? -13.109 43.25 21.984 1 97 410 TYR B C 1
ATOM 6515 O O . TYR B 1 410 ? -14.273 43.125 22.375 1 97 410 TYR B O 1
ATOM 6523 N N . PRO B 1 411 ? -12.742 44.25 21.25 1 96.75 411 PRO B N 1
ATOM 6524 C CA . PRO B 1 411 ? -13.742 45.281 20.938 1 96.75 411 PRO B CA 1
ATOM 6525 C C . PRO B 1 411 ? -14.93 44.719 20.156 1 96.75 411 PRO B C 1
ATOM 6527 O O . PRO B 1 411 ? -16.078 45.125 20.375 1 96.75 411 PRO B O 1
ATOM 6530 N N . PHE B 1 412 ? -14.719 43.875 19.281 1 95.31 412 PHE B N 1
ATOM 6531 C CA . PHE B 1 412 ? -15.797 43.281 18.484 1 95.31 412 PHE B CA 1
ATOM 6532 C C . PHE B 1 412 ? -16.656 42.375 19.328 1 95.31 412 PHE B C 1
ATOM 6534 O O . PHE B 1 412 ? -17.875 42.312 19.141 1 95.31 412 PHE B O 1
ATOM 6541 N N . PHE B 1 413 ? -16.047 41.625 20.203 1 94.31 413 PHE B N 1
ATOM 6542 C CA . PHE B 1 413 ? -16.781 40.812 21.172 1 94.31 413 PHE B CA 1
ATOM 6543 C C . PHE B 1 413 ? -17.719 41.688 22.016 1 94.31 413 PHE B C 1
ATOM 6545 O O . PHE B 1 413 ? -18.875 41.344 22.203 1 94.31 413 PHE B O 1
ATOM 6552 N N . LYS B 1 414 ? -17.156 42.812 22.5 1 95.38 414 LYS B N 1
ATOM 6553 C CA . LYS B 1 414 ? -17.938 43.688 23.359 1 95.38 414 LYS B CA 1
ATOM 6554 C C . LYS B 1 414 ? -19.125 44.25 22.609 1 95.38 414 LYS B C 1
ATOM 6556 O O . LYS B 1 414 ? -20.203 44.438 23.188 1 95.38 414 LYS B O 1
ATOM 6561 N N . ILE B 1 415 ? -18.922 44.562 21.391 1 93.75 415 ILE B N 1
ATOM 6562 C CA . ILE B 1 415 ? -20.016 45.094 20.578 1 93.75 415 ILE B CA 1
ATOM 6563 C C . ILE B 1 415 ? -21.094 44.031 20.422 1 93.75 415 ILE B C 1
ATOM 6565 O O . ILE B 1 415 ? -22.281 44.312 20.609 1 93.75 415 ILE B O 1
ATOM 6569 N N . TYR B 1 416 ? -20.734 42.906 20.094 1 93.06 416 TYR B N 1
ATOM 6570 C CA . TYR B 1 416 ? -21.672 41.812 19.906 1 93.06 416 TYR B CA 1
ATOM 6571 C C . TYR B 1 416 ? -22.344 41.438 21.219 1 93.06 416 TYR B C 1
ATOM 6573 O O . TYR B 1 416 ? -23.562 41.156 21.25 1 93.06 416 TYR B O 1
ATOM 6581 N N . GLU B 1 417 ? -21.578 41.406 22.297 1 94.19 417 GLU B N 1
ATOM 6582 C CA . GLU B 1 417 ? -22.109 41.094 23.625 1 94.19 417 GLU B CA 1
ATOM 6583 C C . GLU B 1 417 ? -23.188 42.094 24.016 1 94.19 417 GLU B C 1
ATOM 6585 O O . GLU B 1 417 ? -24.234 41.719 24.562 1 94.19 417 GLU B O 1
ATOM 6590 N N . LYS B 1 418 ? -22.891 43.344 23.797 1 93.62 418 LYS B N 1
ATOM 6591 C CA . LYS B 1 418 ? -23.859 44.375 24.125 1 93.62 418 LYS B CA 1
ATOM 6592 C C . LYS B 1 418 ? -25.156 44.188 23.359 1 93.62 418 LYS B C 1
ATOM 6594 O O . LYS B 1 418 ? -26.25 44.375 23.906 1 93.62 418 LYS B O 1
ATOM 6599 N N . GLN B 1 419 ? -25.016 43.906 22.141 1 91.75 419 GLN B N 1
ATOM 6600 C CA . GLN B 1 419 ? -26.203 43.656 21.312 1 91.75 419 GLN B CA 1
ATOM 6601 C C . GLN B 1 419 ? -27.047 42.5 21.875 1 91.75 419 GLN B C 1
ATOM 6603 O O . GLN B 1 419 ? -28.266 42.625 21.984 1 91.75 419 GLN B O 1
ATOM 6608 N N . LEU B 1 420 ? -26.453 41.438 22.203 1 91.75 420 LEU B N 1
ATOM 6609 C CA . LEU B 1 420 ? -27.156 40.25 22.688 1 91.75 420 LEU B CA 1
ATOM 6610 C C . LEU B 1 420 ? -27.703 40.5 24.094 1 91.75 420 LEU B C 1
ATOM 6612 O O . LEU B 1 420 ? -28.797 40.031 24.422 1 91.75 420 LEU B O 1
ATOM 6616 N N . ALA B 1 421 ? -26.938 41.188 24.891 1 91.81 421 ALA B N 1
ATOM 6617 C CA . ALA B 1 421 ? -27.391 41.5 26.25 1 91.81 421 ALA B CA 1
ATOM 6618 C C . ALA B 1 421 ? -28.641 42.375 26.219 1 91.81 421 ALA B C 1
ATOM 6620 O O . ALA B 1 421 ? -29.547 42.188 27.047 1 91.81 421 ALA B O 1
ATOM 6621 N N . ASN B 1 422 ? -28.641 43.281 25.359 1 92.38 422 ASN B N 1
ATOM 6622 C CA . ASN B 1 422 ? -29.797 44.125 25.219 1 92.38 422 ASN B CA 1
ATOM 6623 C C . ASN B 1 422 ? -31.016 43.344 24.75 1 92.38 422 ASN B C 1
ATOM 6625 O O . ASN B 1 422 ? -32.125 43.594 25.219 1 92.38 422 ASN B O 1
ATOM 6629 N N . GLU B 1 423 ? -30.734 42.469 23.844 1 91.38 423 GLU B N 1
ATOM 6630 C CA . GLU B 1 423 ? -31.828 41.625 23.359 1 91.38 423 GLU B CA 1
ATOM 6631 C C . GLU B 1 423 ? -32.344 40.719 24.469 1 91.38 423 GLU B C 1
ATOM 6633 O O . GLU B 1 423 ? -33.562 40.5 24.578 1 91.38 423 GLU B O 1
ATOM 6638 N N . GLU B 1 424 ? -31.5 40.188 25.266 1 91.5 424 GLU B N 1
ATOM 6639 C CA . GLU B 1 424 ? -31.875 39.312 26.375 1 91.5 424 GLU B CA 1
ATOM 6640 C C . GLU B 1 424 ? -32.656 40.094 27.438 1 91.5 424 GLU B C 1
ATOM 6642 O O . GLU B 1 424 ? -33.594 39.562 28.031 1 91.5 424 GLU B O 1
ATOM 6647 N N . ALA B 1 425 ? -32.25 41.281 27.641 1 89.94 425 ALA B N 1
ATOM 6648 C CA . ALA B 1 425 ? -32.906 42.125 28.609 1 89.94 425 ALA B CA 1
ATOM 6649 C C . ALA B 1 425 ? -34.312 42.5 28.156 1 89.94 425 ALA B C 1
ATOM 6651 O O . ALA B 1 425 ? -35.25 42.531 28.953 1 89.94 425 ALA B O 1
ATOM 6652 N N . LYS B 1 426 ? -34.469 42.719 26.953 1 90.62 426 LYS B N 1
ATOM 6653 C CA . LYS B 1 426 ? -35.781 43.062 26.406 1 90.62 426 LYS B CA 1
ATOM 6654 C C . LYS B 1 426 ? -36.688 41.844 26.469 1 90.62 426 LYS B C 1
ATOM 6656 O O . LYS B 1 426 ? -37.906 42 26.703 1 90.62 426 LYS B O 1
ATOM 6661 N N . GLN B 1 427 ? -36.125 40.75 26.188 1 87.69 427 GLN B N 1
ATOM 6662 C CA . GLN B 1 427 ? -36.938 39.531 26.234 1 87.69 427 GLN B CA 1
ATOM 6663 C C . GLN B 1 427 ? -37.375 39.219 27.656 1 87.69 427 GLN B C 1
ATOM 6665 O O . GLN B 1 427 ? -38.5 38.719 27.875 1 87.69 427 GLN B O 1
ATOM 6670 N N . GLN B 1 428 ? -36.562 39.469 28.672 1 85.56 428 GLN B N 1
ATOM 6671 C CA . GLN B 1 428 ? -36.906 39.25 30.062 1 85.56 428 GLN B CA 1
ATOM 6672 C C . GLN B 1 428 ? -38 40.219 30.531 1 85.56 428 GLN B C 1
ATOM 6674 O O . GLN B 1 428 ? -38.875 39.844 31.281 1 85.56 428 GLN B O 1
ATOM 6679 N N . GLU B 1 429 ? -37.906 41.375 30.031 1 85.81 429 GLU B N 1
ATOM 6680 C CA . GLU B 1 429 ? -38.906 42.375 30.391 1 85.81 429 GLU B CA 1
ATOM 6681 C C . GLU B 1 429 ? -40.25 42.062 29.766 1 85.81 429 GLU B C 1
ATOM 6683 O O . GLU B 1 429 ? -41.281 42.25 30.391 1 85.81 429 GLU B O 1
ATOM 6688 N N . SER B 1 430 ? -40.156 41.531 28.625 1 84.94 430 SER B N 1
ATOM 6689 C CA . SER B 1 430 ? -41.406 41.188 27.953 1 84.94 430 SER B CA 1
ATOM 6690 C C . SER B 1 430 ? -42.062 39.969 28.594 1 84.94 430 SER B C 1
ATOM 6692 O O . SER B 1 430 ? -43.312 39.906 28.703 1 84.94 430 SER B O 1
ATOM 6694 N N . THR B 1 431 ? -41.281 39 28.953 1 78.94 431 THR B N 1
ATOM 6695 C CA . THR B 1 431 ? -41.812 37.844 29.609 1 78.94 431 THR B CA 1
ATOM 6696 C C . THR B 1 431 ? -42.375 38.188 30.984 1 78.94 431 THR B C 1
ATOM 6698 O O . THR B 1 431 ? -43.438 37.656 31.391 1 78.94 431 THR B O 1
ATOM 6701 N N . GLU B 1 432 ? -41.719 39.125 31.672 1 79.19 432 GLU B N 1
ATOM 6702 C CA . GLU B 1 432 ? -42.219 39.531 32.969 1 79.19 432 GLU B CA 1
ATOM 6703 C C . GLU B 1 432 ? -43.5 40.344 32.875 1 79.19 432 GLU B C 1
ATOM 6705 O O . GLU B 1 432 ? -44.375 40.25 33.719 1 79.19 432 GLU B O 1
ATOM 6710 N N . SER B 1 433 ? -43.562 41.031 31.859 1 77.44 433 SER B N 1
ATOM 6711 C CA . SER B 1 433 ? -44.781 41.844 31.641 1 77.44 433 SER B CA 1
ATOM 6712 C C . SER B 1 433 ? -45.969 40.938 31.312 1 77.44 433 SER B C 1
ATOM 6714 O O . SER B 1 433 ? -47.094 41.219 31.75 1 77.44 433 SER B O 1
ATOM 6716 N N . ILE B 1 434 ? -45.719 39.906 30.578 1 76 434 ILE B N 1
ATOM 6717 C CA . ILE B 1 434 ? -46.781 39 30.219 1 76 434 ILE B CA 1
ATOM 6718 C C . ILE B 1 434 ? -47.219 38.219 31.469 1 76 434 ILE B C 1
ATOM 6720 O O . ILE B 1 434 ? -48.406 37.969 31.672 1 76 434 ILE B O 1
ATOM 6724 N N . GLU B 1 435 ? -46.25 37.906 32.219 1 73.38 435 GLU B N 1
ATOM 6725 C CA . GLU B 1 435 ? -46.594 37.125 33.406 1 73.38 435 GLU B CA 1
ATOM 6726 C C . GLU B 1 435 ? -47.375 37.969 34.406 1 73.38 435 GLU B C 1
ATOM 6728 O O . GLU B 1 435 ? -48.281 37.5 35.094 1 73.38 435 GLU B O 1
ATOM 6733 N N . VAL B 1 436 ? -47.156 39.25 34.562 1 77.56 436 VAL B N 1
ATOM 6734 C CA . VAL B 1 436 ? -47.906 40.156 35.438 1 77.56 436 VAL B CA 1
ATOM 6735 C C . VAL B 1 436 ? -49.312 40.375 34.875 1 77.56 436 VAL B C 1
ATOM 6737 O O . VAL B 1 436 ? -50.25 40.5 35.656 1 77.56 436 VAL B O 1
ATOM 6740 N N . LYS B 1 437 ? -49.219 40.156 33.688 1 75.56 437 LYS B N 1
ATOM 6741 C CA . LYS B 1 437 ? -50.531 40.344 33.094 1 75.56 437 LYS B CA 1
ATOM 6742 C C . LYS B 1 437 ? -51.406 39.094 33.219 1 75.56 437 LYS B C 1
ATOM 6744 O O . LYS B 1 437 ? -52.594 39.188 33.438 1 75.56 437 LYS B O 1
ATOM 6749 N N . THR B 1 438 ? -50.875 38.031 33.188 1 75.5 438 THR B N 1
ATOM 6750 C CA . THR B 1 438 ? -51.625 36.781 33.344 1 75.5 438 THR B CA 1
ATOM 6751 C C . THR B 1 438 ? -52 36.531 34.781 1 75.5 438 THR B C 1
ATOM 6753 O O . THR B 1 438 ? -53 35.844 35.062 1 75.5 438 THR B O 1
ATOM 6756 N N . ARG B 1 439 ? -51.125 37.031 35.406 1 73.94 439 ARG B N 1
ATOM 6757 C CA . ARG B 1 439 ? -51.438 36.844 36.812 1 73.94 439 ARG B CA 1
ATOM 6758 C C . ARG B 1 439 ? -52.469 37.844 37.281 1 73.94 439 ARG B C 1
ATOM 6760 O O . ARG B 1 439 ? -53.125 37.625 38.312 1 73.94 439 ARG B O 1
ATOM 6767 N N . SER B 1 440 ? -52.781 38.969 36.688 1 68.38 440 SER B N 1
ATOM 6768 C CA . SER B 1 440 ? -53.75 40 37.094 1 68.38 440 SER B CA 1
ATOM 6769 C C . SER B 1 440 ? -55.094 39.75 36.438 1 68.38 440 SER B C 1
ATOM 6771 O O . SER B 1 440 ? -56.062 40.531 36.688 1 68.38 440 SER B O 1
ATOM 6773 N N . GLN B 1 441 ? -55.312 38.875 35.531 1 56.66 441 GLN B N 1
ATOM 6774 C CA . GLN B 1 441 ? -56.688 38.5 35.156 1 56.66 441 GLN B CA 1
ATOM 6775 C C . GLN B 1 441 ? -57.344 37.594 36.188 1 56.66 441 GLN B C 1
ATOM 6777 O O . GLN B 1 441 ? -56.781 36.562 36.531 1 56.66 441 GLN B O 1
ATOM 6782 N N . PRO B 1 442 ? -58.438 38.062 37 1 53.53 442 PRO B N 1
ATOM 6783 C CA . PRO B 1 442 ? -59.188 37.25 37.969 1 53.53 442 PRO B CA 1
ATOM 6784 C C . PRO B 1 442 ? -59.844 36.031 37.344 1 53.53 442 PRO B C 1
ATOM 6786 O O . PRO B 1 442 ? -60.188 36.031 36.156 1 53.53 442 PRO B O 1
#

InterPro domains:
  IPR003352 Phosphotransferase system, EIIC [PF02378] (32-351)
  IPR004501 Phosphotransferase system, EIIC component, type 3 [PS51105] (11-412)
  IPR004501 Phosphotransferase system, EIIC component, type 3 [TIGR00410] (16-424)
  IPR004796 Phosphotransferase system, cellobiose-type IIC component [PIRSF006351] (6-429)
  IPR051088 Bacterial PTS System Sugar-Specific EIIC/EIIB [PTHR33989] (6-433)

Secondary structure (DSSP, 8-state):
--HHHHHHHHIIIIIHHHHHHHHT-HHHHHHHHHHHHHHHHHHHHHHHHHHHS-S--TT---HHHHHHHHHHHHTHHHHHHHHHTTGGGHHHHHHHHHHHHHHHHTT--HHHHHHHHHHHHHHHH---BTTEEE-TTTSGGGHHHHHHHHHHHHHHHHHHHHTT---PPPTTS-HHHHHHHHTHHHHHHHHHHHHHHHHHHHHHHS--HHHHHHHHHHHHHHHHTSHHHHHHHHHHHHHHHHTTS-HHHHHHHHHHHHHHHHHHHHHHHHHTT--------HHHIIIIISTTSTT-THHHHHHHHT-SSHHHHHHHHHHHHHHHTT--HHHHHHTT-TT-HHHHHHHHHHHHHHHHHHHHHHHTTSSPPP-S---TTS-HHHHHHHHTTS-HHHHHHHHHHHHHHHHHHHHHHHHHHHHHHHHHHHHHHHHHHHHHHHHS--/--HHHHHHHHIIIIIHHHHHHHHT-HHHHHHHHHHHHHHHHHHHHHHHHHHHS-S--TT---HHHHHHHHHHHHTHHHHHHHHHTTGGGHHHHHHHHHHHHHHHHTT--HHHHHHHHHHHHHHHH---BTTEEE-TTTSGGGHHHHHHHHHHHHHHHHHHHHTT---PPPTTS-HHHHHHHHTHHHHHHHHHHHHHHHHHHHHHHS--HHHHHHHHHHHHHHHHTSHHHHHHHHHHHHHHHHTTS-HHHHHHHHHHHHHHHHHHHHHHHHHTT--------HHHIIIIISTTSTT-THHHHHHHHT-SSHHHHHHHHHHHHHHHTT--HHHHHHTT-TT-HHHHHHHHHHHHHHHHHHHHHHHTTSSPPP-S---TTS-HHHHHHHHTTS-HHHHHHHHHHHHHHHHHHHHHHHHHHHHHHHHHHHHHHHHHHHHHHHHH--

Sequence (884 aa):
MSLYTSFMHVVESHIAPLAGRIGSQRHIIAIRDGFISAMPFLIIGSIMLIVANPPFDSQTSSSFGQVWLSFTRTHWGTITMPYFMTMGLMSVFVSVGTAYSLAKSYGMDGLTSALLSLMAFLLAAAPQVENKIALDFLGGSGVFTSLICAVWSVELTRLLKKYNITIHMPAQVPPAIARSFELLYPVIGILLTVYPVSLLLQSEFNLLIPAAIMQVFQPLISVGDTLPAIMLTLLIANLLWFAGIHGANIVVGLLSPIFMANIATNAALMAQGVAATQILTDPYWAFYVCIGGSGSTLVLAILYLRSRSIHLRTIGKLSVVPAIFNINEPLLFGSPIVMNPSLLIPLLIVPLVNAVLSYSALHLDLVQKMVAISPWTTPAPLGALISTAWDYRAAVLVIVLITIDLF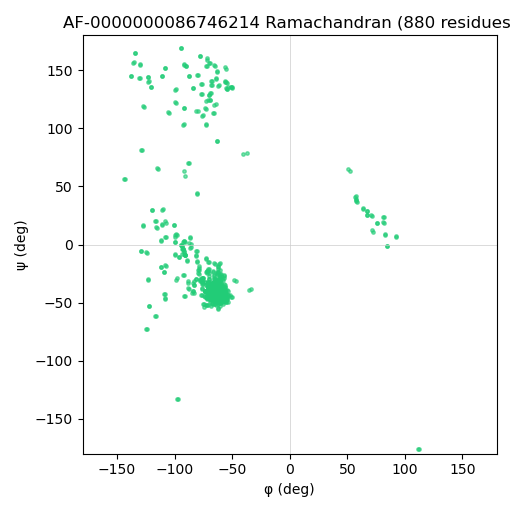IWYPFFKIYEKQLANEEAKQQESTESIEVKTRSQPMSLYTSFMHVVESHIAPLAGRIGSQRHIIAIRDGFISAMPFLIIGSIMLIVANPPFDSQTSSSFGQVWLSFTRTHWGTITMPYFMTMGLMSVFVSVGTAYSLAKSYGMDGLTSALLSLMAFLLAAAPQVENKIALDFLGGSGVFTSLICAVWSVELTRLLKKYNITIHMPAQVPPAIARSFELLYPVIGILLTVYPVSLLLQSEFNLLIPAAIMQVFQPLISVGDTLPAIMLTLLIANLLWFAGIHGANIVVGLLSPIFMANIATNAALMAQGVAATQILTDPYWAFYVCIGGSGSTLVLAILYLRSRSIHLRTIGKLSVVPAIFNINEPLLFGSPIVMNPSLLIPLLIVPLVNAVLSYSALHLDLVQKMVAISPWTTPAPLGALISTAWDYRAAVLVIVLITIDLFIWYPFFKIYEKQLANEEAKQQESTESIEVKTRSQP

Foldseek 3Di:
DPPVVVVLCCLQVPQQVVLVVLLPDQLLVLLLQLLVQLQVLQQVLLLLLLQLPAPDDPPDPDPVVPVSPVVSVVCVCVSNVSNCVRQLQSLLSSLLSSLLSSQVVVVHHSNLLSVLLNVLLCLQFFDDDPNDTDSVCSHLLVNVVSSVSSVCLSVVLVVCVVVPVFDDDDPPDPPVVRVVRRCVVSSVVSCVPSNVVQVVCCVPPVDGPSVVVCVVCVVVLVVCQDLVNVLVLLLSLLSNLLQVHNSCSSSCSVCVSSQRSQLSQQQVCVSVVHARDGADHPLNCLQQQQQLAQLNCLLVLVVLCPFPFPQSNVLSVVRNVQSQQHHHVSVCPSLVSHNDPLQSVSSSVLSSVSSVQSVVCVNVVVAGHFNGDDPSRHRNLVSQCSRRSNTNVSSVSSVVSSVVSNVSNVVSSVVSSVVNNVVVVVVVVVVVVVVVVVVPPD/DPPVVVVLCCLQPPQQVVLVVLLPDQLLVLLLQLLVQLQVLQQVLLLLLLQLPAPDDPPDPDPVVPVSPVVSVVCVCVSNVSNCVRQLQSLLSSLLSSLLSSQVVVVHHSNLLSVLLNVLLCLQFFDDDPNDTDSVCSHLLVNVVSSVSSVCLSVLLVVCVVVPVFDDDPPPDPPVVRSVRRCVVSSVVSCVPSNVVQVVCCVPPVDGPSVVVCVVCVVVLVVCQDLVNVLVLLLSLLSNLLQVHNSCSSSCSVCVSSQRSQLSQQQVCVSVVHARDGADHPLNCLQQQQQLAQLNCLLVLVVLCPFPFPQSNVLSVVRNVQSQQHHHVSVCPSLVSRNDPLNSVSSSVLSSVSSVQSVVCVNVPVAGHFNGDDDSRHRNLVSQCSRRSNTNVSSVSSVVSSVVSNVSNVVSSVVVSVVNNVVVVVVVVVVVVVVVVVVPPD

Solvent-accessible surface area (backbone atoms only — not comparable to full-atom values): 42072 Å² total; per-residue (Å²): 126,53,72,64,55,51,51,49,45,47,40,63,69,48,50,42,55,52,48,48,53,52,52,64,30,60,69,47,46,11,47,35,48,3,48,46,64,31,42,35,45,33,31,53,10,26,49,28,45,36,65,41,46,61,88,55,60,96,77,48,84,45,67,67,47,45,51,50,47,54,50,22,67,74,38,32,70,70,44,31,45,57,16,52,56,23,40,35,32,39,16,54,42,28,9,26,31,18,9,20,43,40,21,45,75,72,71,43,65,31,67,64,31,13,51,47,6,41,40,45,29,41,59,37,42,33,61,69,57,94,63,23,28,52,39,75,32,28,10,35,57,8,37,67,44,13,49,51,26,7,54,45,44,39,50,49,41,51,52,31,55,73,69,63,58,58,64,81,63,63,87,85,49,56,66,69,59,40,54,28,52,38,41,37,52,44,54,50,48,41,55,68,45,52,46,52,52,29,51,50,36,34,72,76,65,70,30,49,43,23,60,53,50,41,63,69,45,42,61,55,48,54,49,52,49,33,69,69,48,44,44,49,51,48,44,51,22,40,51,24,35,34,70,68,37,71,16,59,63,37,48,48,36,70,39,40,67,45,22,46,33,28,29,38,49,10,31,53,26,47,76,70,73,38,80,54,81,46,60,50,23,60,47,44,45,35,27,51,25,19,31,18,14,82,33,30,39,34,50,53,23,58,50,20,55,70,42,87,21,68,68,46,23,54,40,10,66,68,17,36,64,43,8,49,32,35,40,34,62,57,44,38,64,62,67,36,43,36,75,28,73,73,47,43,59,44,36,47,45,41,24,43,51,29,41,53,52,51,49,50,36,40,74,67,60,70,25,69,45,48,38,28,53,41,63,64,48,38,42,32,44,60,28,30,16,55,11,26,46,61,35,65,53,37,28,51,49,34,53,51,46,49,53,51,41,37,65,58,42,44,63,44,48,51,54,52,41,51,54,50,34,52,52,54,51,50,51,51,51,50,53,51,52,50,49,56,48,61,66,66,58,130,126,53,71,64,55,51,52,49,47,47,40,63,68,46,50,42,54,51,50,49,53,53,49,65,29,61,70,47,46,12,48,35,48,2,48,45,64,33,40,34,45,32,30,54,11,26,51,28,44,37,65,42,47,61,86,54,60,97,77,48,84,44,66,67,47,44,51,50,47,54,51,22,67,74,38,32,71,71,44,31,44,57,16,51,56,23,40,35,32,37,16,53,43,28,9,26,31,18,8,21,44,40,22,45,76,72,72,44,64,31,67,64,32,14,53,48,6,41,40,46,28,40,59,37,44,31,61,69,56,94,62,23,29,52,39,75,34,28,11,34,58,8,38,68,45,14,49,50,27,7,52,46,44,40,50,50,40,50,50,30,54,74,69,63,58,58,65,81,62,63,87,86,49,56,66,69,59,41,54,26,52,38,41,37,52,45,54,50,48,43,54,68,45,55,45,51,51,31,51,50,35,34,74,76,64,71,30,48,44,24,59,54,48,41,64,68,44,44,62,55,48,55,48,53,49,33,69,69,46,45,43,50,51,50,44,52,22,40,52,24,34,34,71,69,36,72,15,60,64,38,47,47,36,71,41,40,67,46,22,45,33,27,29,39,50,10,32,54,27,45,76,71,74,39,79,53,80,44,60,50,24,59,47,44,45,34,26,51,26,20,31,19,13,83,33,29,38,34,49,53,23,57,52,20,55,72,41,88,22,67,69,45,22,54,39,10,66,70,16,37,66,42,8,50,33,35,39,34,62,55,42,39,63,63,64,37,43,37,73,27,74,74,45,43,59,44,37,48,46,39,25,42,53,29,40,53,54,49,49,49,36,40,74,68,62,70,26,68,47,48,37,28,53,42,62,62,48,37,42,33,45,60,27,32,17,55,10,26,48,61,35,64,54,36,28,51,48,34,52,52,45,50,52,52,41,38,65,59,42,44,64,44,48,51,53,52,41,51,55,49,34,52,51,51,50,50,50,52,51,50,53,50,52,51,50,53,48,61,66,66,59,132

Nearest PDB structures (foldseek):
  3qnq-assembly2_C  TM=9.159E-01  e=1.362E-24  Bacillus cereus ATCC 10987
  5c6p-assembly1_A  TM=1.768E-01  e=5.111E-01  Neisseria gonorrhoeae FA 1090
  6uuj-assembly3_H  TM=2.739E-01  e=6.751E+00  Mycobacterium tuberculosis H37Rv
  6uuj-assembly2_E  TM=2.105E-01  e=8.313E+00  Mycobacterium tuberculosis H37Rv
  3qnq-assembly2_C  TM=9.154E-01  e=1.599E-24  Bacillus cereus ATCC 10987

Organism: NCBI:txid471575

pLDDT: mean 91.63, std 7.36, range [53.53, 98.81]

Radius of gyration: 33.96 Å; Cα contacts (8 Å, |Δi|>4): 1466; chains: 2; bounding box: 88×102×76 Å